Protein AF-A0A1F8F3L7-F1 (afdb_monomer_lite)

Foldseek 3Di:
DPPPDDDDDPDQDDQPDDDDDPVRLVVLVVLLVVLLVLFFQLLQLLDPVSLVVVLVQDDLVVLVSSLVSNVSLLVCCVCPPVSLSSLLVVLSVCLVPPNLVNQQSVSVSCSNPNLDDLVSLLVNLLRPSQQQDQVNNSVLVSLLSLLLVLDPVSLVSLVVSLVSLVDPSGNNVVCSLVSVLSSLQSCCSNPNLVVSVVVLVVVCVVDVSSVVSCVVVVVNVCSVVVNSDHPPPDRSDRDDDDSVVSVVVSVVSVVVSVVCVVPPDDDDPDQDDPVRRDSVPPVPPPDDDDDDDDDDDDDRDDDDDDDDDDDDDDPDDPQQVLAVVQLLVLQFQPFQPQDDDLDQPAPAKDFADPQQLQLLLLLQVDDPDPDLSSLLCVLVRIHHPVSGDDPPDDRDADPDLLSLVLSLLSLLLSLLLCLQLVVNLVVSLVSLVVSLVRLLVNLVVDPDPQSSVSSVVSNVVSVVSNCCSVPPRNPDDRDDADPLQAKFWAAQVVVLAIDIDHRNSNVLSSSLSSVSSVSSSRQSVVWDWDWPPPPDPPTHIGTSTGDRSVVSVVSSVVSVVLRVLLVVCLVQPLVLLVLLVVCVVVVDLAQAAEEEAQLSLLSLLLVCQLCRNPNRHHYHYDYDDCLQQPPPDVVSLVLLQLQCVVRVHALSHQYEYAQLQCPRQLSNNVSRCVVVVHDDDPVSSQVSYGYSDDHDVVSVVCCVPVPCDSSVVSVVALTHQADFSYWDADPVRHIDGDGRGDRNSSNSRNSSSSSSSNSSNHDGDQPLQRDPPSDDDPVNVVVCVVSVNDAPDPPPCDPVNVVVVLVVVCVVCVVPPPQDDPVRLLVVLLVVLVVLCVRPVPVPDPVVSVVLSVLLSVLLCCLQPFVLLLLLLLLVVLLVPDDQPAAEEQEALFRQLNLLSNQVCVVVVVRPRDDNLSRFYALDDLLALPPPDLVLVQLQCVVSVVDPPQEAHEYEEADEECSSVVSVCVSCVSHHYAYEYCYYPDPDPRYDHLLVVVPPPDDDDDQPVVVDDVDVLSQQNSLLRGDQFARQNYWDQDPVRHIDTRTHRGDDSSLSSSSVSSSSSSSSNSNVDDNDPSVVSSVSNSVVSVVQVPDPDDDSGSDND

Structure (mmCIF, N/CA/C/O backbone):
data_AF-A0A1F8F3L7-F1
#
_entry.id   AF-A0A1F8F3L7-F1
#
loop_
_atom_site.group_PDB
_atom_site.id
_atom_site.type_symbol
_atom_site.label_atom_id
_atom_site.label_alt_id
_atom_site.label_comp_id
_atom_site.label_asym_id
_atom_site.label_entity_id
_atom_site.label_seq_id
_atom_site.pdbx_PDB_ins_code
_atom_site.Cartn_x
_atom_site.Cartn_y
_atom_site.Cartn_z
_atom_site.occupancy
_atom_site.B_iso_or_equiv
_atom_site.auth_seq_id
_atom_site.auth_comp_id
_atom_site.auth_asym_id
_atom_site.auth_atom_id
_atom_site.pdbx_PDB_model_num
ATOM 1 N N . MET A 1 1 ? 50.624 -13.045 24.359 1.00 34.41 1 MET A N 1
ATOM 2 C CA . MET A 1 1 ? 50.117 -11.692 24.053 1.00 34.41 1 MET A CA 1
ATOM 3 C C . MET A 1 1 ? 49.558 -11.075 25.332 1.00 34.41 1 MET A C 1
ATOM 5 O O . MET A 1 1 ? 48.355 -11.036 25.512 1.00 34.41 1 MET A O 1
ATOM 9 N N . GLU A 1 2 ? 50.426 -10.653 26.254 1.00 28.23 2 GLU A N 1
ATOM 10 C CA . GLU A 1 2 ? 50.027 -10.079 27.560 1.00 28.23 2 GLU A CA 1
ATOM 11 C C . GLU A 1 2 ? 50.417 -8.591 27.693 1.00 28.23 2 GLU A C 1
ATOM 13 O O . GLU A 1 2 ? 50.409 -8.032 28.780 1.00 28.23 2 GLU A O 1
ATOM 18 N N . GLY A 1 3 ? 50.744 -7.928 26.577 1.00 29.70 3 GLY A N 1
ATOM 19 C CA . GLY A 1 3 ? 51.295 -6.565 26.558 1.00 29.70 3 GLY A CA 1
ATOM 20 C C . GLY A 1 3 ? 50.422 -5.482 25.915 1.00 29.70 3 GLY A C 1
ATOM 21 O O . GLY A 1 3 ? 50.965 -4.455 25.538 1.00 29.70 3 GLY A O 1
ATOM 22 N N . LEU A 1 4 ? 49.111 -5.684 25.739 1.00 31.69 4 LEU A N 1
ATOM 23 C CA . LEU A 1 4 ? 48.225 -4.703 25.078 1.00 31.69 4 LEU A CA 1
ATOM 24 C C . LEU A 1 4 ? 46.933 -4.444 25.869 1.00 31.69 4 LEU A C 1
ATOM 26 O O . LEU A 1 4 ? 45.829 -4.508 25.340 1.00 31.69 4 LEU A O 1
ATOM 30 N N . ARG A 1 5 ? 47.060 -4.171 27.171 1.00 31.72 5 ARG A N 1
ATOM 31 C CA . ARG A 1 5 ? 45.973 -3.604 27.990 1.00 31.72 5 ARG A CA 1
ATOM 32 C C . ARG A 1 5 ? 46.508 -2.499 28.898 1.00 31.72 5 ARG A C 1
ATOM 34 O O . ARG A 1 5 ? 46.386 -2.575 30.117 1.00 31.72 5 ARG A O 1
ATOM 41 N N . GLU A 1 6 ? 47.106 -1.471 28.308 1.00 30.73 6 GLU A N 1
ATOM 42 C CA . GLU A 1 6 ? 47.213 -0.173 28.977 1.00 30.73 6 GLU A CA 1
ATOM 43 C C . GLU A 1 6 ? 46.071 0.723 28.490 1.00 30.73 6 GLU A C 1
ATOM 45 O O . GLU A 1 6 ? 45.800 0.799 27.293 1.00 30.73 6 GLU A O 1
ATOM 50 N N . LYS A 1 7 ? 45.369 1.372 29.429 1.00 31.88 7 LYS A N 1
ATOM 51 C CA . LYS A 1 7 ? 44.380 2.411 29.110 1.00 31.88 7 LYS A CA 1
ATOM 52 C C . LYS A 1 7 ? 45.066 3.515 28.294 1.00 31.88 7 LYS A C 1
ATOM 54 O O . LYS A 1 7 ? 46.165 3.915 28.692 1.00 31.88 7 LYS A O 1
ATOM 59 N N . PRO A 1 8 ? 44.440 4.051 27.231 1.00 33.19 8 PRO A N 1
ATOM 60 C CA . PRO A 1 8 ? 45.040 5.139 26.483 1.00 33.19 8 PRO A CA 1
ATOM 61 C C . PRO A 1 8 ? 45.179 6.349 27.409 1.00 33.19 8 PRO A C 1
ATOM 63 O O . PRO A 1 8 ? 44.204 6.865 27.953 1.00 33.19 8 PRO A O 1
ATOM 66 N N . LYS A 1 9 ? 46.420 6.787 27.636 1.00 33.25 9 LYS A N 1
ATOM 67 C CA . LYS A 1 9 ? 46.673 8.153 28.086 1.00 33.25 9 LYS A CA 1
ATOM 68 C C . LYS A 1 9 ? 46.391 9.057 26.894 1.00 33.25 9 LYS A C 1
ATOM 70 O O . LYS A 1 9 ? 47.002 8.864 25.843 1.00 33.25 9 LYS A O 1
ATOM 75 N N . ILE A 1 10 ? 45.517 10.046 27.080 1.00 34.66 10 ILE A N 1
ATOM 76 C CA . ILE A 1 10 ? 45.379 11.179 26.160 1.00 34.66 10 ILE A CA 1
ATOM 77 C C . ILE A 1 10 ? 46.771 11.796 26.039 1.00 34.66 10 ILE A C 1
ATOM 79 O O . ILE A 1 10 ? 47.274 12.416 26.978 1.00 34.66 10 ILE A O 1
ATOM 83 N N . THR A 1 11 ? 47.427 11.522 24.920 1.00 37.41 11 THR A N 1
ATOM 84 C CA . THR A 1 11 ? 48.725 12.098 24.600 1.00 37.41 11 THR A CA 1
ATOM 85 C C . THR A 1 11 ? 48.412 13.292 23.709 1.00 37.41 11 THR A C 1
ATOM 87 O O . THR A 1 11 ? 47.816 13.082 22.653 1.00 37.41 11 THR A O 1
ATOM 90 N N . PRO A 1 12 ? 48.713 14.532 24.135 1.00 38.94 12 PRO A N 1
ATOM 91 C CA . PRO A 1 12 ? 48.551 15.698 23.280 1.00 38.94 12 PRO A CA 1
ATOM 92 C C . PRO A 1 12 ? 49.281 15.447 21.963 1.00 38.94 12 PRO A C 1
ATOM 94 O O . PRO A 1 12 ? 50.440 15.029 21.967 1.00 38.94 12 PRO A O 1
ATOM 97 N N . ILE A 1 13 ? 48.595 15.662 20.847 1.00 46.97 13 ILE A N 1
ATOM 98 C CA . ILE A 1 13 ? 49.223 15.603 19.534 1.00 46.97 13 ILE A CA 1
ATOM 99 C C . ILE A 1 13 ? 50.117 16.844 19.411 1.00 46.97 13 ILE A C 1
ATOM 101 O O . ILE A 1 13 ? 49.612 17.960 19.307 1.00 46.97 13 ILE A O 1
ATOM 105 N N . GLU A 1 14 ? 51.439 16.668 19.453 1.00 45.62 14 GLU A N 1
ATOM 106 C CA . GLU A 1 14 ? 52.388 17.759 19.198 1.00 45.62 14 GLU A CA 1
ATOM 107 C C . GLU A 1 14 ? 52.476 18.047 17.690 1.00 45.62 14 GLU A C 1
ATOM 109 O O . GLU A 1 14 ? 52.589 17.127 16.872 1.00 45.62 14 GLU A O 1
ATOM 114 N N . SER A 1 15 ? 52.422 19.329 17.306 1.00 42.69 15 SER A N 1
ATOM 115 C CA . SER A 1 15 ? 52.556 19.731 15.904 1.00 42.69 15 SER A CA 1
ATOM 116 C C . SER A 1 15 ? 53.980 19.444 15.411 1.00 42.69 15 SER A C 1
ATOM 118 O O . SER A 1 15 ? 54.974 19.767 16.056 1.00 42.69 15 SER A O 1
ATOM 120 N N . SER A 1 16 ? 54.092 18.792 14.255 1.00 42.44 16 SER A N 1
ATOM 121 C CA . SER A 1 16 ? 55.379 18.442 13.632 1.00 42.44 16 SER A CA 1
ATOM 122 C C . SER A 1 16 ? 55.725 19.334 12.431 1.00 42.44 16 SER A C 1
ATOM 124 O O . SER A 1 16 ? 56.644 19.022 11.674 1.00 42.44 16 SER A O 1
ATOM 126 N N . GLY A 1 17 ? 55.005 20.446 12.248 1.00 49.25 17 GLY A N 1
ATOM 127 C CA . GLY A 1 17 ? 55.072 21.306 11.067 1.00 49.25 17 GLY A CA 1
ATOM 128 C C . GLY A 1 17 ? 55.367 22.772 11.385 1.00 49.25 17 GLY A C 1
ATOM 129 O O . GLY A 1 17 ? 55.131 23.249 12.489 1.00 49.25 17 GLY A O 1
ATOM 130 N N . GLN A 1 18 ? 55.918 23.461 10.386 1.00 52.72 18 GLN A N 1
ATOM 131 C CA . GLN A 1 18 ? 56.329 24.868 10.366 1.00 52.72 18 GLN A CA 1
ATOM 132 C C . GLN A 1 18 ? 55.312 25.793 11.066 1.00 52.72 18 GLN A C 1
ATOM 134 O O . GLN A 1 18 ? 54.141 25.831 10.697 1.00 52.72 18 GLN A O 1
ATOM 139 N N . GLU A 1 19 ? 55.758 26.541 12.079 1.00 57.22 19 GLU A N 1
ATOM 140 C CA . GLU A 1 19 ? 54.883 27.382 12.902 1.00 57.22 19 GLU A CA 1
ATOM 141 C C . GLU A 1 19 ? 54.316 28.544 12.063 1.00 57.22 19 GLU A C 1
ATOM 143 O O . GLU A 1 19 ? 55.017 29.500 11.723 1.00 57.22 19 GLU A O 1
ATOM 148 N N . LEU A 1 20 ? 53.046 28.430 11.659 1.00 69.56 20 LEU A N 1
ATOM 149 C CA . LEU A 1 20 ? 52.343 29.475 10.911 1.00 69.56 20 LEU A CA 1
ATOM 150 C C . LEU A 1 20 ? 52.220 30.742 11.759 1.00 69.56 20 LEU A C 1
ATOM 152 O O . LEU A 1 20 ? 51.760 30.672 12.903 1.00 69.56 20 LEU A O 1
ATOM 156 N N . SER A 1 21 ? 52.559 31.902 11.185 1.00 75.06 21 SER A N 1
ATOM 157 C CA . SER A 1 21 ? 52.411 33.177 11.889 1.00 75.06 21 SER A CA 1
ATOM 158 C C . SER A 1 21 ? 50.934 33.455 12.227 1.00 75.06 21 SER A C 1
ATOM 160 O O . SER A 1 21 ? 50.043 33.036 11.479 1.00 75.06 21 SER A O 1
ATOM 162 N N . PRO A 1 22 ? 50.639 34.185 13.321 1.00 73.44 22 PRO A N 1
ATOM 163 C CA . PRO A 1 22 ? 49.267 34.563 13.673 1.00 73.44 22 PRO A CA 1
ATOM 164 C C . PRO A 1 22 ? 48.533 35.283 12.535 1.00 73.44 22 PRO A C 1
ATOM 166 O O . PRO A 1 22 ? 47.369 34.999 12.276 1.00 73.44 22 PRO A O 1
ATOM 169 N N . GLU A 1 23 ? 49.246 36.141 11.805 1.00 73.88 23 GLU A N 1
ATOM 170 C CA . GLU A 1 23 ? 48.736 36.894 10.653 1.00 73.88 23 GLU A CA 1
ATOM 171 C C . GLU A 1 23 ? 48.331 35.966 9.495 1.00 73.88 23 GLU A C 1
ATOM 173 O O . GLU A 1 23 ? 47.286 36.161 8.877 1.00 73.88 23 GLU A O 1
ATOM 178 N N . MET A 1 24 ? 49.118 34.915 9.221 1.00 72.94 24 MET A N 1
ATOM 179 C CA . MET A 1 24 ? 48.773 33.905 8.213 1.00 72.94 24 MET A CA 1
ATOM 180 C C . MET A 1 24 ? 47.577 33.057 8.647 1.00 72.94 24 MET A C 1
ATOM 182 O O . MET A 1 24 ? 46.699 32.785 7.832 1.00 72.94 24 MET A O 1
ATOM 186 N N . ARG A 1 25 ? 47.508 32.668 9.927 1.00 75.81 25 ARG A N 1
ATOM 187 C CA . ARG A 1 25 ? 46.359 31.927 10.473 1.00 75.81 25 ARG A CA 1
ATOM 188 C C . ARG A 1 25 ? 45.071 32.747 10.384 1.00 75.81 25 ARG A C 1
ATOM 190 O O . ARG A 1 25 ? 44.050 32.212 9.966 1.00 75.81 25 ARG A O 1
ATOM 197 N N . GLU A 1 26 ? 45.125 34.034 10.723 1.00 77.75 26 GLU A N 1
ATOM 198 C CA . GLU A 1 26 ? 43.984 34.952 10.627 1.00 77.75 26 GLU A CA 1
ATOM 199 C C . GLU A 1 26 ? 43.558 35.178 9.171 1.00 77.75 26 GLU A C 1
ATOM 201 O O . GLU A 1 26 ? 42.367 35.126 8.860 1.00 77.75 26 GLU A O 1
ATOM 206 N N . HIS A 1 27 ? 44.522 35.339 8.260 1.00 77.38 27 HIS A N 1
ATOM 207 C CA . HIS A 1 27 ? 44.250 35.431 6.827 1.00 77.38 27 HIS A CA 1
ATOM 208 C C . HIS A 1 27 ? 43.550 34.170 6.296 1.00 77.38 27 HIS A C 1
ATOM 210 O O . HIS A 1 27 ? 42.562 34.262 5.568 1.00 77.38 27 HIS A O 1
ATOM 216 N N . PHE A 1 28 ? 44.013 32.987 6.700 1.00 80.31 28 PHE A N 1
ATOM 217 C CA . PHE A 1 28 ? 43.437 31.715 6.277 1.00 80.31 28 PHE A CA 1
ATOM 218 C C . PHE A 1 28 ? 42.052 31.448 6.874 1.00 80.31 28 PHE A C 1
ATOM 220 O O . PHE A 1 28 ? 41.144 31.050 6.142 1.00 80.31 28 PHE A O 1
ATOM 227 N N . ASP A 1 29 ? 41.847 31.754 8.158 1.00 77.06 29 ASP A N 1
ATOM 228 C CA . ASP A 1 29 ? 40.518 31.743 8.781 1.00 77.06 29 ASP A CA 1
ATOM 229 C C . ASP A 1 29 ? 39.565 32.721 8.068 1.00 77.06 29 ASP A C 1
ATOM 231 O O . ASP A 1 29 ? 38.392 32.401 7.867 1.00 77.06 29 ASP A O 1
ATOM 235 N N . SER A 1 30 ? 40.054 33.894 7.646 1.00 78.81 30 SER A N 1
ATOM 236 C CA . SER A 1 30 ? 39.255 34.863 6.885 1.00 78.81 30 SER A CA 1
ATOM 237 C C . SER A 1 30 ? 38.820 34.306 5.532 1.00 78.81 30 SER A C 1
ATOM 239 O O . SER A 1 30 ? 37.648 34.430 5.190 1.00 78.81 30 SER A O 1
ATOM 241 N N . LEU A 1 31 ? 39.720 33.657 4.783 1.00 75.38 31 LEU A N 1
ATOM 242 C CA . LEU A 1 31 ? 39.376 33.036 3.499 1.00 75.38 31 LEU A CA 1
ATOM 243 C C . LEU A 1 31 ? 38.322 31.933 3.673 1.00 75.38 31 LEU A C 1
ATOM 245 O O . LEU A 1 31 ? 37.387 31.843 2.876 1.00 75.38 31 LEU A O 1
ATOM 249 N N . ILE A 1 32 ? 38.433 31.109 4.724 1.00 74.38 32 ILE A N 1
ATOM 250 C CA . ILE A 1 32 ? 37.439 30.064 5.020 1.00 74.38 32 ILE A CA 1
ATOM 251 C C . ILE A 1 32 ? 36.086 30.691 5.348 1.00 74.38 32 ILE A C 1
ATOM 253 O O . ILE A 1 32 ? 35.077 30.245 4.805 1.00 74.38 32 ILE A O 1
ATOM 257 N N . LYS A 1 33 ? 36.043 31.736 6.182 1.00 74.06 33 LYS A N 1
ATOM 258 C CA . LYS A 1 33 ? 34.801 32.462 6.502 1.00 74.06 33 LYS A CA 1
ATOM 259 C C . LYS A 1 33 ? 34.174 33.096 5.262 1.00 74.06 33 LYS A C 1
ATOM 261 O O . LYS A 1 33 ? 32.968 32.965 5.062 1.00 74.06 33 LYS A O 1
ATOM 266 N N . GLU A 1 34 ? 34.987 33.718 4.414 1.00 70.56 34 GLU A N 1
ATOM 267 C CA . GLU A 1 34 ? 34.546 34.348 3.168 1.00 70.56 34 GLU A CA 1
ATOM 268 C C . GLU A 1 34 ? 33.922 33.308 2.227 1.00 70.56 34 GLU A C 1
ATOM 270 O O . GLU A 1 34 ? 32.770 33.456 1.823 1.00 70.56 34 GLU A O 1
ATOM 275 N N . ALA A 1 35 ? 34.595 32.178 1.985 1.00 67.38 35 ALA A N 1
ATOM 276 C CA . ALA A 1 35 ? 34.030 31.091 1.183 1.00 67.38 35 ALA A CA 1
ATOM 277 C C . ALA A 1 35 ? 32.769 30.469 1.812 1.00 67.38 35 ALA A C 1
ATOM 279 O O . ALA A 1 35 ? 31.810 30.134 1.111 1.00 67.38 35 ALA A O 1
ATOM 280 N N . SER A 1 36 ? 32.748 30.341 3.140 1.00 62.50 36 SER A N 1
ATOM 281 C CA . SER A 1 36 ? 31.628 29.773 3.899 1.00 62.50 36 SER A CA 1
ATOM 282 C C . SER A 1 36 ? 30.372 30.638 3.843 1.00 62.50 36 SER A C 1
ATOM 284 O O . SER A 1 36 ? 29.266 30.089 3.837 1.00 62.50 36 SER A O 1
ATOM 286 N N . SER A 1 37 ? 30.537 31.963 3.748 1.00 62.22 37 SER A N 1
ATOM 287 C CA . SER A 1 37 ? 29.444 32.934 3.599 1.00 62.22 37 SER A CA 1
ATOM 288 C C . SER A 1 37 ? 28.669 32.752 2.289 1.00 62.22 37 SER A C 1
ATOM 290 O O . SER A 1 37 ? 27.490 33.097 2.195 1.00 62.22 37 SER A O 1
ATOM 292 N N . HIS A 1 38 ? 29.303 32.132 1.292 1.00 57.25 38 HIS A N 1
ATOM 293 C CA . HIS A 1 38 ? 28.732 31.926 -0.031 1.00 57.25 38 HIS A CA 1
ATOM 294 C C . HIS A 1 38 ? 28.050 30.558 -0.218 1.00 57.25 38 HIS A C 1
ATOM 296 O O . HIS A 1 38 ? 27.362 30.387 -1.217 1.00 57.25 38 HIS A O 1
ATOM 302 N N . TYR A 1 39 ? 28.127 29.644 0.761 1.00 53.75 39 TYR A N 1
ATOM 303 C CA . TYR A 1 39 ? 27.427 28.345 0.802 1.00 53.75 39 TYR A CA 1
ATOM 304 C C . TYR A 1 39 ? 27.745 27.329 -0.313 1.00 53.75 39 TYR A C 1
ATOM 306 O O . TYR A 1 39 ? 26.889 27.052 -1.151 1.00 53.75 39 TYR A O 1
ATOM 314 N N . TRP A 1 40 ? 28.916 26.673 -0.261 1.00 54.47 40 TRP A N 1
ATOM 315 C CA . TRP A 1 40 ? 29.301 25.649 -1.253 1.00 54.47 40 TRP A CA 1
ATOM 316 C C . TRP A 1 40 ? 30.052 24.448 -0.667 1.00 54.47 40 TRP A C 1
ATOM 318 O O . TRP A 1 40 ? 30.751 24.576 0.338 1.00 54.47 40 TRP A O 1
ATOM 328 N N . THR A 1 41 ? 29.937 23.296 -1.338 1.00 54.94 41 THR A N 1
ATOM 329 C CA . THR A 1 41 ? 30.863 22.160 -1.210 1.00 54.94 41 THR A CA 1
ATOM 330 C C . THR A 1 41 ? 32.055 22.390 -2.144 1.00 54.94 41 THR A C 1
ATOM 332 O O . THR A 1 41 ? 31.889 22.799 -3.297 1.00 54.94 41 THR A O 1
ATOM 335 N N . PHE A 1 42 ? 33.274 22.211 -1.633 1.00 62.44 42 PHE A N 1
ATOM 336 C CA . PHE A 1 42 ? 34.508 22.538 -2.356 1.00 62.44 42 PHE A CA 1
ATOM 337 C C . PHE A 1 42 ? 34.908 21.446 -3.364 1.00 62.44 42 PHE A C 1
ATOM 339 O O . PHE A 1 42 ? 35.681 21.709 -4.289 1.00 62.44 42 PHE A O 1
ATOM 346 N N . ASP A 1 43 ? 34.326 20.253 -3.229 1.00 60.12 43 ASP A N 1
ATOM 347 C CA . ASP A 1 43 ? 34.500 19.076 -4.086 1.00 60.12 43 ASP A CA 1
ATOM 348 C C . ASP A 1 43 ? 34.328 19.355 -5.591 1.00 60.12 43 ASP A C 1
ATOM 350 O O . ASP A 1 43 ? 35.026 18.779 -6.431 1.00 60.12 43 ASP A O 1
ATOM 354 N N . LYS A 1 44 ? 33.414 20.262 -5.950 1.00 64.69 44 LYS A N 1
ATOM 355 C CA . LYS A 1 44 ? 33.125 20.635 -7.343 1.00 64.69 44 LYS A CA 1
ATOM 356 C C . LYS A 1 44 ? 34.087 21.660 -7.915 1.00 64.69 44 LYS A C 1
ATOM 358 O O . LYS A 1 44 ? 34.280 21.684 -9.126 1.00 64.69 44 LYS A O 1
ATOM 363 N N . LEU A 1 45 ? 34.697 22.486 -7.066 1.00 72.88 45 LEU A N 1
ATOM 364 C CA . LEU A 1 45 ? 35.682 23.464 -7.510 1.00 72.88 45 LEU A CA 1
ATOM 365 C C . LEU A 1 45 ? 36.918 22.713 -8.026 1.00 72.88 45 LEU A C 1
ATOM 367 O O . LEU A 1 45 ? 37.408 22.988 -9.111 1.00 72.88 45 LEU A O 1
ATOM 371 N N . GLY A 1 46 ? 37.377 21.664 -7.352 1.00 69.38 46 GLY A N 1
ATOM 372 C CA . GLY A 1 46 ? 38.555 20.906 -7.792 1.00 69.38 46 GLY A CA 1
ATOM 373 C C . GLY A 1 46 ? 38.482 20.235 -9.178 1.00 69.38 46 GLY A C 1
ATOM 374 O O . GLY A 1 46 ? 39.490 19.688 -9.616 1.00 69.38 46 GLY A O 1
ATOM 375 N N . ASN A 1 47 ? 37.333 20.241 -9.868 1.00 76.56 47 ASN A N 1
ATOM 376 C CA . ASN A 1 47 ? 37.143 19.611 -11.175 1.00 76.56 47 ASN A CA 1
ATOM 377 C C . ASN A 1 47 ? 36.526 20.594 -12.178 1.00 76.56 47 ASN A C 1
ATOM 379 O O . ASN A 1 47 ? 35.345 20.933 -12.075 1.00 76.56 47 ASN A O 1
ATOM 383 N N . TRP A 1 48 ? 37.298 21.012 -13.182 1.00 81.25 48 TRP A N 1
ATOM 384 C CA . TRP A 1 48 ? 36.869 22.050 -14.117 1.00 81.25 48 TRP A CA 1
ATOM 385 C C . TRP A 1 48 ? 35.650 21.651 -14.933 1.00 81.25 48 TRP A C 1
ATOM 387 O O . TRP A 1 48 ? 34.744 22.455 -15.110 1.00 81.25 48 TRP A O 1
ATOM 397 N N . SER A 1 49 ? 35.591 20.402 -15.393 1.00 75.88 49 SER A N 1
ATOM 398 C CA . SER A 1 49 ? 34.471 19.939 -16.223 1.00 75.88 49 SER A CA 1
ATOM 399 C C . SER A 1 49 ? 33.151 19.967 -15.448 1.00 75.88 49 SER A C 1
ATOM 401 O O . SER A 1 49 ? 32.127 20.388 -15.979 1.00 75.88 49 SER A O 1
ATOM 403 N N . LYS A 1 50 ? 33.175 19.562 -14.171 1.00 72.38 50 LYS A N 1
ATOM 404 C CA . LYS A 1 50 ? 32.005 19.634 -13.286 1.00 72.38 50 LYS A CA 1
ATOM 405 C C . LYS A 1 50 ? 31.653 21.075 -12.927 1.00 72.38 50 LYS A C 1
ATOM 407 O O . LYS A 1 50 ? 30.481 21.433 -12.976 1.00 72.38 50 LYS A O 1
ATOM 412 N N . PHE A 1 51 ? 32.655 21.887 -12.589 1.00 81.62 51 PHE A N 1
ATOM 413 C CA . PHE A 1 51 ? 32.463 23.301 -12.281 1.00 81.62 51 PHE A CA 1
ATOM 414 C C . PHE A 1 51 ? 31.845 24.056 -13.462 1.00 81.62 51 PHE A C 1
ATOM 416 O O . PHE A 1 51 ? 30.870 24.777 -13.285 1.00 81.62 51 PHE A O 1
ATOM 423 N N . TYR A 1 52 ? 32.392 23.876 -14.665 1.00 81.44 52 TYR A N 1
ATOM 424 C CA . TYR A 1 52 ? 31.973 24.599 -15.860 1.00 81.44 52 TYR A CA 1
ATOM 425 C C . TYR A 1 52 ? 30.590 24.150 -16.345 1.00 81.44 52 TYR A C 1
ATOM 427 O O . TYR A 1 52 ? 29.777 24.979 -16.737 1.00 81.44 52 TYR A O 1
ATOM 435 N N . HIS A 1 53 ? 30.266 22.861 -16.218 1.00 75.38 53 HIS A N 1
ATOM 436 C CA . HIS A 1 53 ? 28.907 22.378 -16.461 1.00 75.38 53 HIS A CA 1
ATOM 437 C C . HIS A 1 53 ? 27.885 23.062 -15.536 1.00 75.38 53 HIS A C 1
ATOM 439 O O . HIS A 1 53 ? 26.879 23.594 -16.003 1.00 75.38 53 HIS A O 1
ATOM 445 N N . ASP A 1 54 ? 28.178 23.138 -14.231 1.00 71.75 54 ASP A N 1
ATOM 446 C CA . ASP A 1 54 ? 27.330 23.871 -13.287 1.00 71.75 54 ASP A CA 1
ATOM 447 C C . ASP A 1 54 ? 27.313 25.379 -13.612 1.00 71.75 54 ASP A C 1
ATOM 449 O O . ASP A 1 54 ? 26.270 26.024 -13.512 1.00 71.75 54 ASP A O 1
ATOM 453 N N . TRP A 1 55 ? 28.430 25.959 -14.050 1.00 80.88 55 TRP A N 1
ATOM 454 C CA . TRP A 1 55 ? 28.487 27.351 -14.488 1.00 80.88 55 TRP A CA 1
ATOM 455 C C . TRP A 1 55 ? 27.535 27.624 -15.658 1.00 80.88 55 TRP A C 1
ATOM 457 O O . TRP A 1 55 ? 26.763 28.581 -15.587 1.00 80.88 55 TRP A O 1
ATOM 467 N N . GLU A 1 56 ? 27.555 26.814 -16.718 1.00 77.81 56 GLU A N 1
ATOM 468 C CA . GLU A 1 56 ? 26.742 26.996 -17.931 1.00 77.81 56 GLU A CA 1
ATOM 469 C C . GLU A 1 56 ? 25.231 26.920 -17.669 1.00 77.81 56 GLU A C 1
ATOM 471 O O . GLU A 1 56 ? 24.450 27.648 -18.289 1.00 77.81 56 GLU A O 1
ATOM 476 N N . GLU A 1 57 ? 24.807 26.069 -16.735 1.00 67.44 57 GLU A N 1
ATOM 477 C CA . GLU A 1 57 ? 23.390 25.796 -16.478 1.00 67.44 57 GLU A CA 1
ATOM 478 C C . GLU A 1 57 ? 22.702 26.802 -15.542 1.00 67.44 57 GLU A C 1
ATOM 480 O O . GLU A 1 57 ? 21.475 26.785 -15.398 1.00 67.44 57 GLU A O 1
ATOM 485 N N . ASN A 1 58 ? 23.455 27.698 -14.901 1.00 67.50 58 ASN A N 1
ATOM 486 C CA . ASN A 1 58 ? 22.938 28.528 -13.815 1.00 67.50 58 ASN A CA 1
ATOM 487 C C . ASN A 1 58 ? 22.638 29.989 -14.201 1.00 67.50 58 ASN A C 1
ATOM 489 O O . ASN A 1 58 ? 23.108 30.528 -15.203 1.00 67.50 58 ASN A O 1
ATOM 493 N N . ASN A 1 59 ? 21.786 30.637 -13.397 1.00 72.06 59 ASN A N 1
ATOM 494 C CA . ASN A 1 59 ? 21.336 32.011 -13.637 1.00 72.06 59 ASN A CA 1
ATOM 495 C C . ASN A 1 59 ? 22.403 33.058 -13.260 1.00 72.06 59 ASN A C 1
ATOM 497 O O . ASN A 1 59 ? 23.405 32.748 -12.621 1.00 72.06 59 ASN A O 1
ATOM 501 N N . LEU A 1 60 ? 22.156 34.322 -13.618 1.00 73.00 60 LEU A N 1
ATOM 502 C CA . LEU A 1 60 ? 23.108 35.417 -13.414 1.00 73.00 60 LEU A CA 1
ATOM 503 C C . LEU A 1 60 ? 23.550 35.596 -11.950 1.00 73.00 60 LEU A C 1
ATOM 505 O O . LEU A 1 60 ? 24.736 35.776 -11.688 1.00 73.00 60 LEU A O 1
ATOM 509 N N . ALA A 1 61 ? 22.613 35.548 -10.998 1.00 67.44 61 ALA A N 1
ATOM 510 C CA . ALA A 1 61 ? 22.933 35.717 -9.579 1.00 67.44 61 ALA A CA 1
ATOM 511 C C . ALA A 1 61 ? 23.852 34.592 -9.081 1.00 67.44 61 ALA A C 1
ATOM 513 O O . ALA A 1 61 ? 24.820 34.845 -8.372 1.00 67.44 61 ALA A O 1
ATOM 514 N N . PHE A 1 62 ? 23.585 33.364 -9.521 1.00 71.75 62 PHE A N 1
ATOM 515 C CA . PHE A 1 62 ? 24.385 32.198 -9.179 1.00 71.75 62 PHE A CA 1
ATOM 516 C C . PHE A 1 62 ? 25.770 32.249 -9.827 1.00 71.75 62 PHE A C 1
ATOM 518 O O . PHE A 1 62 ? 26.752 32.041 -9.127 1.00 71.75 62 PHE A O 1
ATOM 525 N N . LYS A 1 63 ? 25.874 32.600 -11.119 1.00 80.62 63 LYS A N 1
ATOM 526 C CA . LYS A 1 63 ? 27.163 32.762 -11.814 1.00 80.62 63 LYS A CA 1
ATOM 527 C C . LYS A 1 63 ? 28.055 33.802 -11.121 1.00 80.62 63 LYS A C 1
ATOM 529 O O . LYS A 1 63 ? 29.230 33.535 -10.906 1.00 80.62 63 LYS A O 1
ATOM 534 N N . LYS A 1 64 ? 27.502 34.934 -10.664 1.00 79.44 64 LYS A N 1
ATOM 535 C CA . LYS A 1 64 ? 28.260 35.919 -9.863 1.00 79.44 64 LYS A CA 1
ATOM 536 C C . LYS A 1 64 ? 28.857 35.299 -8.603 1.00 79.44 64 LYS A C 1
ATOM 538 O O . LYS A 1 64 ? 30.052 35.424 -8.365 1.00 79.44 64 LYS A O 1
ATOM 543 N N . THR A 1 65 ? 28.044 34.597 -7.817 1.00 74.88 65 THR A N 1
ATOM 544 C CA . THR A 1 65 ? 28.515 33.952 -6.585 1.00 74.88 65 THR A CA 1
ATOM 545 C C . THR A 1 65 ? 29.510 32.818 -6.866 1.00 74.88 65 THR A C 1
ATOM 547 O O . THR A 1 65 ? 30.506 32.700 -6.158 1.00 74.88 65 THR A O 1
ATOM 550 N N . PHE A 1 66 ? 29.292 32.015 -7.913 1.00 79.75 66 PHE A N 1
ATOM 551 C CA . PHE A 1 66 ? 30.177 30.909 -8.306 1.00 79.75 66 PHE A CA 1
ATOM 552 C C . PHE A 1 66 ? 31.562 31.403 -8.737 1.00 79.75 66 PHE A C 1
ATOM 554 O O . PHE A 1 66 ? 32.570 30.787 -8.393 1.00 79.75 66 PHE A O 1
ATOM 561 N N . LEU A 1 67 ? 31.617 32.533 -9.449 1.00 85.19 67 LEU A N 1
ATOM 562 C CA . LEU A 1 67 ? 32.870 33.168 -9.850 1.00 85.19 67 LEU A CA 1
ATOM 563 C C . LEU A 1 67 ? 33.664 33.659 -8.635 1.00 85.19 67 LEU A C 1
ATOM 565 O O . LEU A 1 67 ? 34.857 33.382 -8.531 1.00 85.19 67 LEU A O 1
ATOM 569 N N . GLU A 1 68 ? 33.011 34.346 -7.697 1.00 83.06 68 GLU A N 1
ATOM 570 C CA . GLU A 1 68 ? 33.682 34.858 -6.495 1.00 83.06 68 GLU A CA 1
ATOM 571 C C . GLU A 1 68 ? 34.219 33.723 -5.613 1.00 83.06 68 GLU A C 1
ATOM 573 O O . GLU A 1 68 ? 35.362 33.760 -5.160 1.00 83.06 68 GLU A O 1
ATOM 578 N N . VAL A 1 69 ? 33.465 32.633 -5.467 1.00 79.38 69 VAL A N 1
ATOM 579 C CA . VAL A 1 69 ? 33.927 31.452 -4.720 1.00 79.38 69 VAL A CA 1
ATOM 580 C C . VAL A 1 69 ? 35.070 30.738 -5.434 1.00 79.38 69 VAL A C 1
ATOM 582 O O . VAL A 1 69 ? 36.014 30.289 -4.782 1.00 79.38 69 VAL A O 1
ATOM 585 N N . ARG A 1 70 ? 35.044 30.678 -6.772 1.00 84.38 70 ARG A N 1
ATOM 586 C CA . ARG A 1 70 ? 36.156 30.150 -7.571 1.00 84.38 70 ARG A CA 1
ATOM 587 C C . ARG A 1 70 ? 37.432 30.966 -7.354 1.00 84.38 70 ARG A C 1
ATOM 589 O O . ARG A 1 70 ? 38.490 30.370 -7.168 1.00 84.38 70 ARG A O 1
ATOM 596 N N . LYS A 1 71 ? 37.338 32.300 -7.299 1.00 86.06 71 LYS A N 1
ATOM 597 C CA . LYS A 1 71 ? 38.473 33.189 -6.987 1.00 86.06 71 LYS A CA 1
ATOM 598 C C . LYS A 1 71 ? 39.028 32.937 -5.586 1.00 86.06 71 LYS A C 1
ATOM 600 O O . LYS A 1 71 ? 40.243 32.863 -5.419 1.00 86.06 71 LYS A O 1
ATOM 605 N N . ILE A 1 72 ? 38.159 32.771 -4.586 1.00 81.44 72 ILE A N 1
ATOM 606 C CA . ILE A 1 72 ? 38.581 32.448 -3.214 1.00 81.44 72 ILE A CA 1
ATOM 607 C C . ILE A 1 72 ? 39.281 31.081 -3.172 1.00 81.44 72 ILE A C 1
ATOM 609 O O . ILE A 1 72 ? 40.334 30.956 -2.552 1.00 81.44 72 ILE A O 1
ATOM 613 N N . TRP A 1 73 ? 38.761 30.075 -3.881 1.00 83.50 73 TRP A N 1
ATOM 614 C CA . TRP A 1 73 ? 39.402 28.760 -3.989 1.00 83.50 73 TRP A CA 1
ATOM 615 C C . TRP A 1 73 ? 40.797 28.828 -4.620 1.00 83.50 73 TRP A C 1
ATOM 617 O O . TRP A 1 73 ? 41.723 28.217 -4.089 1.00 83.50 73 TRP A O 1
ATOM 627 N N . VAL A 1 74 ? 40.978 29.606 -5.695 1.00 85.69 74 VAL A N 1
ATOM 628 C CA . VAL A 1 74 ? 42.304 29.820 -6.304 1.00 85.69 74 VAL A CA 1
ATOM 629 C C . VAL A 1 74 ? 43.269 30.433 -5.282 1.00 85.69 74 VAL A C 1
ATOM 631 O O . VAL A 1 74 ? 44.353 29.888 -5.096 1.00 85.69 74 VAL A O 1
ATOM 634 N N . LYS A 1 75 ? 42.853 31.458 -4.521 1.00 82.81 75 LYS A N 1
ATOM 635 C CA . LYS A 1 75 ? 43.673 32.057 -3.443 1.00 82.81 75 LYS A CA 1
ATOM 636 C C . LYS A 1 75 ? 44.039 31.059 -2.337 1.00 82.81 75 LYS A C 1
ATOM 638 O O . LYS A 1 75 ? 45.163 31.059 -1.841 1.00 82.81 75 LYS A O 1
ATOM 643 N N . MET A 1 76 ? 43.107 30.186 -1.946 1.00 79.62 76 MET A N 1
ATOM 644 C CA . MET A 1 76 ? 43.382 29.118 -0.975 1.00 79.62 76 MET A CA 1
ATOM 645 C C . MET A 1 76 ? 44.428 28.126 -1.504 1.00 79.62 76 MET A C 1
ATOM 647 O O . MET A 1 76 ? 45.304 27.691 -0.757 1.00 79.62 76 MET A O 1
ATOM 651 N N . LYS A 1 77 ? 44.363 27.784 -2.798 1.00 79.31 77 LYS A N 1
ATOM 652 C CA . LYS A 1 77 ? 45.321 26.886 -3.459 1.00 79.31 77 LYS A CA 1
ATOM 653 C C . LYS A 1 77 ? 46.682 27.544 -3.704 1.00 79.31 77 LYS A C 1
ATOM 655 O O . LYS A 1 77 ? 47.682 26.845 -3.612 1.00 79.31 77 LYS A O 1
ATOM 660 N N . GLU A 1 78 ? 46.750 28.859 -3.911 1.00 78.75 78 GLU A N 1
ATOM 661 C CA . GLU A 1 78 ? 48.011 29.622 -3.963 1.00 78.75 78 GLU A CA 1
ATOM 662 C C . GLU A 1 78 ? 48.797 29.558 -2.639 1.00 78.75 78 GLU A C 1
ATOM 664 O O . GLU A 1 78 ? 50.028 29.539 -2.652 1.00 78.75 78 GLU A O 1
ATOM 669 N N . GLY A 1 79 ? 48.106 29.468 -1.493 1.00 67.00 79 GLY A N 1
ATOM 670 C CA . GLY A 1 79 ? 48.720 29.255 -0.172 1.00 67.00 79 GLY A CA 1
ATOM 671 C C . GLY A 1 79 ? 49.226 27.824 0.086 1.00 67.00 79 GLY A C 1
ATOM 672 O O . GLY A 1 79 ? 49.877 27.586 1.108 1.00 67.00 79 GLY A O 1
ATOM 673 N N . ASP A 1 80 ? 48.908 26.892 -0.824 1.00 70.94 80 ASP A N 1
ATOM 674 C CA . ASP A 1 80 ? 49.233 25.460 -0.896 1.00 70.94 80 ASP A CA 1
ATOM 675 C C . ASP A 1 80 ? 49.681 24.800 0.421 1.00 70.94 80 ASP A C 1
ATOM 677 O O . ASP A 1 80 ? 48.848 24.331 1.202 1.00 70.94 80 ASP A O 1
ATOM 681 N N . THR A 1 81 ? 50.995 24.766 0.677 1.00 71.94 81 THR A N 1
ATOM 682 C CA . THR A 1 81 ? 51.600 24.021 1.792 1.00 71.94 81 THR A CA 1
ATOM 683 C C . THR A 1 81 ? 51.250 24.633 3.151 1.00 71.94 81 THR A C 1
ATOM 685 O O . THR A 1 81 ? 50.917 23.905 4.085 1.00 71.94 81 THR A O 1
ATOM 688 N N . ASN A 1 82 ? 51.253 25.965 3.262 1.00 77.19 82 ASN A N 1
ATOM 689 C CA . ASN A 1 82 ? 50.931 26.658 4.512 1.00 77.19 82 ASN A CA 1
ATOM 690 C C . ASN A 1 82 ? 49.443 26.507 4.863 1.00 77.19 82 ASN A C 1
ATOM 692 O O . ASN A 1 82 ? 49.092 26.321 6.027 1.00 77.19 82 ASN A O 1
ATOM 696 N N . PHE A 1 83 ? 48.567 26.539 3.855 1.00 79.44 83 PHE A N 1
ATOM 697 C CA . PHE A 1 83 ? 47.124 26.349 4.036 1.00 79.44 83 PHE A CA 1
ATOM 698 C C . PHE A 1 83 ? 46.785 24.893 4.402 1.00 79.44 83 PHE A C 1
ATOM 700 O O . PHE A 1 83 ? 45.908 24.626 5.225 1.00 79.44 83 PHE A O 1
ATOM 707 N N . LYS A 1 84 ? 47.548 23.931 3.869 1.00 81.81 84 LYS A N 1
ATOM 708 C CA . LYS A 1 84 ? 47.422 22.509 4.203 1.00 81.81 84 LYS A CA 1
ATOM 709 C C . LYS A 1 84 ? 47.783 22.219 5.660 1.00 81.81 84 LYS A C 1
ATOM 711 O O . LYS A 1 84 ? 47.047 21.495 6.328 1.00 81.81 84 LYS A O 1
ATOM 716 N N . GLU A 1 85 ? 48.891 22.773 6.156 1.00 82.94 85 GLU A N 1
ATOM 717 C CA . GLU A 1 85 ? 49.288 22.618 7.564 1.00 82.94 85 GLU A CA 1
ATOM 718 C C . GLU A 1 85 ? 48.323 23.344 8.512 1.00 82.94 85 GLU A C 1
ATOM 720 O O . GLU A 1 85 ? 47.988 22.810 9.567 1.00 82.94 85 GLU A O 1
ATOM 725 N N . PHE A 1 86 ? 47.760 24.481 8.094 1.00 84.44 86 PHE A N 1
ATOM 726 C CA . PHE A 1 86 ? 46.706 25.169 8.840 1.00 84.44 86 PHE A CA 1
ATOM 727 C C . PHE A 1 86 ? 45.484 24.271 9.105 1.00 84.44 86 PHE A C 1
ATOM 729 O O . PHE A 1 86 ? 45.007 24.199 10.239 1.00 84.44 86 PHE A O 1
ATOM 736 N N . PHE A 1 87 ? 44.991 23.548 8.091 1.00 83.94 87 PHE A N 1
ATOM 737 C CA . PHE A 1 87 ? 43.879 22.608 8.284 1.00 83.94 87 PHE A CA 1
ATOM 738 C C . PHE A 1 87 ? 44.243 21.463 9.223 1.00 83.94 87 PHE A C 1
ATOM 740 O O . PHE A 1 87 ? 43.420 21.079 10.052 1.00 83.94 87 PHE A O 1
ATOM 747 N N . LYS A 1 88 ? 45.462 20.920 9.108 1.00 86.56 88 LYS A N 1
ATOM 748 C CA . LYS A 1 88 ? 45.916 19.852 10.004 1.00 86.56 88 LYS A CA 1
ATOM 749 C C . LYS A 1 88 ? 45.906 20.311 11.459 1.00 86.56 88 LYS A C 1
ATOM 751 O O . LYS A 1 88 ? 45.411 19.581 12.313 1.00 86.56 88 LYS A O 1
ATOM 756 N N . ASP A 1 89 ? 46.389 21.522 11.725 1.00 84.38 89 ASP A N 1
ATOM 757 C CA . ASP A 1 89 ? 46.381 22.112 13.064 1.00 84.38 89 ASP A CA 1
ATOM 758 C C . ASP A 1 89 ? 44.955 22.342 13.581 1.00 84.38 89 ASP A C 1
ATOM 760 O O . ASP A 1 89 ? 44.639 21.911 14.686 1.00 84.38 89 ASP A O 1
ATOM 764 N N . LYS A 1 90 ? 44.052 22.909 12.767 1.00 82.94 90 LYS A N 1
ATOM 765 C CA . LYS A 1 90 ? 42.639 23.098 13.152 1.00 82.94 90 LYS A CA 1
ATOM 766 C C . LYS A 1 90 ? 41.937 21.784 13.490 1.00 82.94 90 LYS A C 1
ATOM 768 O O . LYS A 1 90 ? 41.228 21.707 14.487 1.00 82.94 90 LYS A O 1
ATOM 773 N N . ILE A 1 91 ? 42.161 20.738 12.693 1.00 86.19 91 ILE A N 1
ATOM 774 C CA . ILE A 1 91 ? 41.579 19.412 12.946 1.00 86.19 91 ILE A CA 1
ATOM 775 C C . ILE A 1 91 ? 42.100 18.844 14.273 1.00 86.19 91 ILE A C 1
ATOM 777 O O . ILE A 1 91 ? 41.313 18.306 15.049 1.00 86.19 91 ILE A O 1
ATOM 781 N N . ARG A 1 92 ? 43.398 18.989 14.568 1.00 85.06 92 ARG A N 1
ATOM 782 C CA . ARG A 1 92 ? 43.986 18.561 15.851 1.00 85.06 92 ARG A CA 1
ATOM 783 C C . ARG A 1 92 ? 43.408 19.337 17.032 1.00 85.06 92 ARG A C 1
ATOM 785 O O . ARG A 1 92 ? 43.012 18.724 18.022 1.00 85.06 92 ARG A O 1
ATOM 792 N N . ASP A 1 93 ? 43.326 20.659 16.920 1.00 82.06 93 ASP A N 1
ATOM 793 C CA . ASP A 1 93 ? 42.775 21.529 17.962 1.00 82.06 93 ASP A CA 1
ATOM 794 C C . ASP A 1 93 ? 41.311 21.169 18.269 1.00 82.06 93 ASP A C 1
ATOM 796 O O . ASP A 1 93 ? 40.925 21.024 19.433 1.00 82.06 93 ASP A O 1
ATOM 800 N N . ASP A 1 94 ? 40.506 20.916 17.234 1.00 79.81 94 ASP A N 1
ATOM 801 C CA . ASP A 1 94 ? 39.096 20.558 17.392 1.00 79.81 94 ASP A CA 1
ATOM 802 C C . ASP A 1 94 ? 38.886 19.144 17.934 1.00 79.81 94 ASP A C 1
ATOM 804 O O . ASP A 1 94 ? 37.959 18.919 18.716 1.00 79.81 94 ASP A O 1
ATOM 808 N N . LEU A 1 95 ? 39.753 18.185 17.599 1.00 78.00 95 LEU A N 1
ATOM 809 C CA . LEU A 1 95 ? 39.720 16.854 18.215 1.00 78.00 95 LEU A CA 1
ATOM 810 C C . LEU A 1 95 ? 39.979 16.913 19.726 1.00 78.00 95 LEU A C 1
ATOM 812 O O . LEU A 1 95 ? 39.404 16.113 20.468 1.00 78.00 95 LEU A O 1
ATOM 816 N N . ASN A 1 96 ? 40.777 17.885 20.180 1.00 72.44 96 ASN A N 1
ATOM 817 C CA . ASN A 1 96 ? 41.058 18.127 21.596 1.00 72.44 96 ASN A CA 1
ATOM 818 C C . ASN A 1 96 ? 39.934 18.900 22.318 1.00 72.44 96 ASN A C 1
ATOM 820 O O . ASN A 1 96 ? 39.804 18.780 23.538 1.00 72.44 96 ASN A O 1
ATOM 824 N N . ALA A 1 97 ? 39.110 19.673 21.597 1.00 62.62 97 ALA A N 1
ATOM 825 C CA . ALA A 1 97 ? 38.073 20.533 22.178 1.00 62.62 97 ALA A CA 1
ATOM 826 C C . ALA A 1 97 ? 36.631 20.004 21.998 1.00 62.62 97 ALA A C 1
ATOM 828 O O . ALA A 1 97 ? 35.882 19.956 22.980 1.00 62.62 97 ALA A O 1
ATOM 829 N N . LYS A 1 98 ? 36.220 19.635 20.767 1.00 57.75 98 LYS A N 1
ATOM 830 C CA . LYS A 1 98 ? 34.883 19.130 20.365 1.00 57.75 98 LYS A CA 1
ATOM 831 C C . LYS A 1 98 ? 34.953 18.385 19.009 1.00 57.75 98 LYS A C 1
ATOM 833 O O . LYS A 1 98 ? 34.955 19.009 17.954 1.00 57.75 98 LYS A O 1
ATOM 838 N N . ALA A 1 99 ? 34.865 17.051 19.014 1.00 57.00 99 ALA A N 1
ATOM 839 C CA . ALA A 1 99 ? 35.037 16.183 17.829 1.00 57.00 99 ALA A CA 1
ATOM 840 C C . ALA A 1 99 ? 34.131 16.450 16.597 1.00 57.00 99 ALA A C 1
ATOM 842 O O . ALA A 1 99 ? 34.372 15.877 15.537 1.00 57.00 99 ALA A O 1
ATOM 843 N N . TYR A 1 100 ? 33.070 17.257 16.718 1.00 57.97 100 TYR A N 1
ATOM 844 C CA . TYR A 1 100 ? 32.146 17.557 15.616 1.00 57.97 100 TYR A CA 1
ATOM 845 C C . TYR A 1 100 ? 32.717 18.565 14.604 1.00 57.97 100 TYR A C 1
ATOM 847 O O . TYR A 1 100 ? 32.514 18.396 13.406 1.00 57.97 100 TYR A O 1
ATOM 855 N N . GLU A 1 101 ? 33.478 19.570 15.046 1.00 66.00 101 GLU A N 1
ATOM 856 C CA . GLU A 1 101 ? 34.060 20.569 14.129 1.00 66.00 101 GLU A CA 1
ATOM 857 C C . GLU A 1 101 ? 35.224 19.978 13.309 1.00 66.00 101 GLU A C 1
ATOM 859 O O . GLU A 1 101 ? 35.377 20.278 12.123 1.00 66.00 101 GLU A O 1
ATOM 864 N N . ALA A 1 102 ? 35.936 18.995 13.875 1.00 76.50 102 ALA A N 1
ATOM 865 C CA . ALA A 1 102 ? 36.985 18.243 13.185 1.00 76.50 102 ALA A CA 1
ATOM 866 C C . ALA A 1 102 ? 36.489 17.556 11.896 1.00 76.50 102 ALA A C 1
ATOM 868 O O . ALA A 1 102 ? 37.222 17.495 10.910 1.00 76.50 102 ALA A O 1
ATOM 869 N N . TYR A 1 103 ? 35.233 17.089 11.859 1.00 78.44 103 TYR A N 1
ATOM 870 C CA . TYR A 1 103 ? 34.610 16.528 10.651 1.00 78.44 103 TYR A CA 1
ATOM 871 C C . TYR A 1 103 ? 34.591 17.519 9.483 1.00 78.44 103 TYR A C 1
ATOM 873 O O . TYR A 1 103 ? 34.886 17.164 8.338 1.00 78.44 103 TYR A O 1
ATOM 881 N N . ARG A 1 104 ? 34.246 18.774 9.774 1.00 74.12 104 ARG A N 1
ATOM 882 C CA . ARG A 1 104 ? 34.056 19.824 8.769 1.00 74.12 104 ARG A CA 1
ATOM 883 C C . ARG A 1 104 ? 35.385 20.241 8.166 1.00 74.12 104 ARG A C 1
ATOM 885 O O . ARG A 1 104 ? 35.526 20.247 6.944 1.00 74.12 104 ARG A O 1
ATOM 892 N N . TYR A 1 105 ? 36.372 20.511 9.019 1.00 80.06 105 TYR A N 1
ATOM 893 C CA . TYR A 1 105 ? 37.721 20.836 8.565 1.00 80.06 105 TYR A CA 1
ATOM 894 C C . TYR A 1 105 ? 38.375 19.666 7.826 1.00 80.06 105 TYR A C 1
ATOM 896 O O . TYR A 1 105 ? 39.057 19.892 6.829 1.00 80.06 105 TYR A O 1
ATOM 904 N N . PHE A 1 106 ? 38.116 18.423 8.244 1.00 81.94 106 PHE A N 1
ATOM 905 C CA . PHE A 1 106 ? 38.597 17.245 7.526 1.00 81.94 106 PHE A CA 1
ATOM 906 C C . PHE A 1 106 ? 37.964 17.108 6.133 1.00 81.94 106 PHE A C 1
ATOM 908 O O . PHE A 1 106 ? 38.675 16.846 5.168 1.00 81.94 106 PHE A O 1
ATOM 915 N N . THR A 1 107 ? 36.661 17.363 5.996 1.00 77.25 107 THR A N 1
ATOM 916 C CA . THR A 1 107 ? 35.976 17.329 4.690 1.00 77.25 107 THR A CA 1
ATOM 917 C C . THR A 1 107 ? 36.528 18.400 3.744 1.00 77.25 107 THR A C 1
ATOM 919 O O . THR A 1 107 ? 36.864 18.099 2.604 1.00 77.25 107 THR A O 1
ATOM 922 N N . LEU A 1 108 ? 36.730 19.633 4.223 1.00 76.50 108 LEU A N 1
ATOM 923 C CA . LEU A 1 108 ? 37.371 20.684 3.420 1.00 76.50 108 LEU A CA 1
ATOM 924 C C . LEU A 1 108 ? 38.805 20.337 3.022 1.00 76.50 108 LEU A C 1
ATOM 926 O O . LEU A 1 108 ? 39.223 20.598 1.895 1.00 76.50 108 LEU A O 1
ATOM 930 N N . TYR A 1 109 ? 39.565 19.754 3.948 1.00 80.38 109 TYR A N 1
ATOM 931 C CA . TYR A 1 109 ? 40.909 19.276 3.665 1.00 80.38 109 TYR A CA 1
ATOM 932 C C . TYR A 1 109 ? 40.893 18.240 2.528 1.00 80.38 109 TYR A C 1
ATOM 934 O O . TYR A 1 109 ? 41.715 18.324 1.613 1.00 80.38 109 TYR A O 1
ATOM 942 N N . GLN A 1 110 ? 39.933 17.311 2.537 1.00 77.56 110 GLN A N 1
ATOM 943 C CA . GLN A 1 110 ? 39.755 16.332 1.462 1.00 77.56 110 GLN A CA 1
ATOM 944 C C . GLN A 1 110 ? 39.314 16.970 0.139 1.00 77.56 110 GLN A C 1
ATOM 946 O O . GLN A 1 110 ? 39.840 16.610 -0.912 1.00 77.56 110 GLN A O 1
ATOM 951 N N . ASP A 1 111 ? 38.411 17.946 0.167 1.00 74.25 111 ASP A N 1
ATOM 952 C CA . ASP A 1 111 ? 37.957 18.647 -1.040 1.00 74.25 111 ASP A CA 1
ATOM 953 C C . ASP A 1 111 ? 39.084 19.448 -1.713 1.00 74.25 111 ASP A C 1
ATOM 955 O O . ASP A 1 111 ? 39.161 19.532 -2.940 1.00 74.25 111 ASP A O 1
ATOM 959 N N . LEU A 1 112 ? 39.982 20.036 -0.919 1.00 74.50 112 LEU A N 1
ATOM 960 C CA . LEU A 1 112 ? 41.078 20.870 -1.420 1.00 74.50 112 LEU A CA 1
ATOM 961 C C . LEU A 1 112 ? 42.308 20.063 -1.850 1.00 74.50 112 LEU A C 1
ATOM 963 O O . LEU A 1 112 ? 43.018 20.472 -2.780 1.00 74.50 112 LEU A O 1
ATOM 967 N N . TYR A 1 113 ? 42.589 18.951 -1.167 1.00 75.12 113 TYR A N 1
ATOM 968 C CA . TYR A 1 113 ? 43.852 18.214 -1.298 1.00 75.12 113 TYR A CA 1
ATOM 969 C C . TYR A 1 113 ? 43.685 16.721 -1.618 1.00 75.12 113 TYR A C 1
ATOM 971 O O . TYR A 1 113 ? 44.686 16.018 -1.778 1.00 75.12 113 TYR A O 1
ATOM 979 N N . GLY A 1 114 ? 42.454 16.227 -1.740 1.00 73.19 114 GLY A N 1
ATOM 980 C CA . GLY A 1 114 ? 42.143 14.831 -2.030 1.00 73.19 114 GLY A CA 1
ATOM 981 C C . GLY A 1 114 ? 42.419 13.897 -0.850 1.00 73.19 114 GLY A C 1
ATOM 982 O O . GLY A 1 114 ? 42.203 14.229 0.312 1.00 73.19 114 GLY A O 1
ATOM 983 N N . VAL A 1 115 ? 42.923 12.701 -1.157 1.00 65.12 115 VAL A N 1
ATOM 984 C CA . VAL A 1 115 ? 43.062 11.573 -0.218 1.00 65.12 115 VAL A CA 1
ATOM 985 C C . VAL A 1 115 ? 44.005 11.856 0.972 1.00 65.12 115 VAL A C 1
ATOM 987 O O . VAL A 1 115 ? 43.984 11.131 1.959 1.00 65.12 115 VAL A O 1
ATOM 990 N N . GLY A 1 116 ? 44.769 12.951 0.946 1.00 65.06 116 GLY A N 1
ATOM 991 C CA . GLY A 1 116 ? 45.551 13.412 2.094 1.00 65.06 116 GLY A CA 1
ATOM 992 C C . GLY A 1 116 ? 46.852 12.639 2.343 1.00 65.06 116 GLY A C 1
ATOM 993 O O . GLY A 1 116 ? 47.242 11.748 1.592 1.00 65.06 116 GLY A O 1
ATOM 994 N N . ASP A 1 117 ? 47.563 13.028 3.403 1.00 76.69 117 ASP A N 1
ATOM 995 C CA . ASP A 1 117 ? 48.765 12.345 3.901 1.00 76.69 117 ASP A CA 1
ATOM 996 C C . ASP A 1 117 ? 48.363 11.162 4.796 1.00 76.69 117 ASP A C 1
ATOM 998 O O . ASP A 1 117 ? 47.748 11.359 5.844 1.00 76.69 117 ASP A O 1
ATOM 1002 N N . TYR A 1 118 ? 48.716 9.932 4.408 1.00 78.38 118 TYR A N 1
ATOM 1003 C CA . TYR A 1 118 ? 48.310 8.719 5.128 1.00 78.38 118 TYR A CA 1
ATOM 1004 C C . TYR A 1 118 ? 48.758 8.708 6.598 1.00 78.38 118 TYR A C 1
ATOM 1006 O O . TYR A 1 118 ? 48.078 8.112 7.434 1.00 78.38 118 TYR A O 1
ATOM 1014 N N . LYS A 1 119 ? 49.873 9.376 6.938 1.00 82.69 119 LYS A N 1
ATOM 1015 C CA . LYS A 1 119 ? 50.331 9.486 8.332 1.00 82.69 119 LYS A CA 1
ATOM 1016 C C . LYS A 1 119 ? 49.359 10.314 9.159 1.00 82.69 119 LYS A C 1
ATOM 1018 O O . LYS A 1 119 ? 49.004 9.910 10.259 1.00 82.69 119 LYS A O 1
ATOM 1023 N N . PHE A 1 120 ? 48.887 11.417 8.587 1.00 85.69 120 PHE A N 1
ATOM 1024 C CA . PHE A 1 120 ? 47.897 12.291 9.203 1.00 85.69 120 PHE A CA 1
ATOM 1025 C C . PHE A 1 120 ? 46.523 11.613 9.318 1.00 85.69 120 PHE A C 1
ATOM 1027 O O . PHE A 1 120 ? 45.875 11.712 10.354 1.00 85.69 120 PHE A O 1
ATOM 1034 N N . LEU A 1 121 ? 46.099 10.846 8.305 1.00 87.19 121 LEU A N 1
ATOM 1035 C CA . LEU A 1 121 ? 44.871 10.044 8.405 1.00 87.19 121 LEU A CA 1
ATOM 1036 C C . LEU A 1 121 ? 44.946 9.044 9.567 1.00 87.19 121 LEU A C 1
ATOM 1038 O O . LEU A 1 121 ? 44.004 8.928 10.352 1.00 87.19 121 LEU A O 1
ATOM 1042 N N . SER A 1 122 ? 46.066 8.318 9.661 1.00 86.44 122 SER A N 1
ATOM 1043 C CA . SER A 1 122 ? 46.310 7.325 10.714 1.00 86.44 122 SER A CA 1
ATOM 1044 C C . SER A 1 122 ? 46.334 7.957 12.099 1.00 86.44 122 SER A C 1
ATOM 1046 O O . SER A 1 122 ? 45.766 7.392 13.026 1.00 86.44 122 SER A O 1
ATOM 1048 N N . GLU A 1 123 ? 46.944 9.135 12.221 1.00 87.19 123 GLU A N 1
ATOM 1049 C CA . GLU A 1 123 ? 46.974 9.936 13.447 1.00 87.19 123 GLU A CA 1
ATOM 1050 C C . GLU A 1 123 ? 45.558 10.295 13.926 1.00 87.19 123 GLU A C 1
ATOM 1052 O O . GLU A 1 123 ? 45.245 10.109 15.100 1.00 87.19 123 GLU A O 1
ATOM 1057 N N . ILE A 1 124 ? 44.676 10.742 13.023 1.00 88.31 124 ILE A N 1
ATOM 1058 C CA . ILE A 1 124 ? 43.307 11.125 13.392 1.00 88.31 124 ILE A CA 1
ATOM 1059 C C . ILE A 1 124 ? 42.463 9.905 13.783 1.00 88.31 124 ILE A C 1
ATOM 1061 O O . ILE A 1 124 ? 41.757 9.955 14.787 1.00 88.31 124 ILE A O 1
ATOM 1065 N N . LEU A 1 125 ? 42.495 8.815 13.006 1.00 88.06 125 LEU A N 1
ATOM 1066 C CA . LEU A 1 125 ? 41.629 7.652 13.262 1.00 88.06 125 LEU A CA 1
ATOM 1067 C C . LEU A 1 125 ? 41.921 6.983 14.619 1.00 88.06 125 LEU A C 1
ATOM 1069 O O . LEU A 1 125 ? 40.994 6.483 15.256 1.00 88.06 125 LEU A O 1
ATOM 1073 N N . ASP A 1 126 ? 43.183 6.997 15.062 1.00 85.06 126 ASP A N 1
ATOM 1074 C CA . ASP A 1 126 ? 43.618 6.438 16.357 1.00 85.06 126 ASP A CA 1
ATOM 1075 C C . ASP A 1 126 ? 43.178 7.317 17.552 1.00 85.06 126 ASP A C 1
ATOM 1077 O O . ASP A 1 126 ? 43.249 6.901 18.709 1.00 85.06 126 ASP A O 1
ATOM 1081 N N . HIS A 1 127 ? 42.691 8.540 17.302 1.00 85.81 127 HIS A N 1
ATOM 1082 C CA . HIS A 1 127 ? 42.318 9.479 18.357 1.00 85.81 127 HIS A CA 1
ATOM 1083 C C . HIS A 1 127 ? 41.003 9.090 19.057 1.00 85.81 127 HIS A C 1
ATOM 1085 O O . HIS A 1 127 ? 39.972 8.873 18.416 1.00 85.81 127 HIS A O 1
ATOM 1091 N N . GLU A 1 128 ? 40.996 9.092 20.399 1.00 81.69 128 GLU A N 1
ATOM 1092 C CA . GLU A 1 128 ? 39.853 8.661 21.229 1.00 81.69 128 GLU A CA 1
ATOM 1093 C C . GLU A 1 128 ? 38.540 9.365 20.865 1.00 81.69 128 GLU A C 1
ATOM 1095 O O . GLU A 1 128 ? 37.475 8.747 20.776 1.00 81.69 128 GLU A O 1
ATOM 1100 N N . ALA A 1 129 ? 38.609 10.670 20.606 1.00 79.75 129 ALA A N 1
ATOM 1101 C CA . ALA A 1 129 ? 37.441 11.476 20.273 1.00 79.75 129 ALA A CA 1
ATOM 1102 C C . ALA A 1 129 ? 36.739 11.028 18.974 1.00 79.75 129 ALA A C 1
ATOM 1104 O O . ALA A 1 129 ? 35.552 11.299 18.808 1.00 79.75 129 ALA A O 1
ATOM 1105 N N . VAL A 1 130 ? 37.437 10.330 18.069 1.00 81.81 130 VAL A N 1
ATOM 1106 C CA . VAL A 1 130 ? 36.894 9.876 16.779 1.00 81.81 130 VAL A CA 1
ATOM 1107 C C . VAL A 1 130 ? 36.028 8.634 16.952 1.00 81.81 130 VAL A C 1
ATOM 1109 O O . VAL A 1 130 ? 34.891 8.605 16.480 1.00 81.81 130 VAL A O 1
ATOM 1112 N N . TRP A 1 131 ? 36.518 7.624 17.670 1.00 77.81 131 TRP A N 1
ATOM 1113 C CA . TRP A 1 131 ? 35.785 6.371 17.868 1.00 77.81 131 TRP A CA 1
ATOM 1114 C C . TRP A 1 131 ? 34.823 6.403 19.066 1.00 77.81 131 TRP A C 1
ATOM 1116 O O . TRP A 1 131 ? 33.927 5.565 19.153 1.00 77.81 131 TRP A O 1
ATOM 1126 N N . THR A 1 132 ? 34.930 7.395 19.956 1.00 73.88 132 THR A N 1
ATOM 1127 C CA . THR A 1 132 ? 33.928 7.647 21.011 1.00 73.88 132 THR A CA 1
ATOM 1128 C C . THR A 1 132 ? 32.828 8.635 20.608 1.00 73.88 132 THR A C 1
ATOM 1130 O O . THR A 1 132 ? 31.860 8.793 21.359 1.00 73.88 132 THR A O 1
ATOM 1133 N N . ASN A 1 133 ? 32.928 9.299 19.452 1.00 74.12 133 ASN A N 1
ATOM 1134 C CA . ASN A 1 133 ? 31.863 10.170 18.948 1.00 74.12 133 ASN A CA 1
ATOM 1135 C C . ASN A 1 133 ? 30.605 9.335 18.658 1.00 74.12 133 ASN A C 1
ATOM 1137 O O . ASN A 1 133 ? 30.719 8.234 18.139 1.00 74.12 133 ASN A O 1
ATOM 1141 N N . SER A 1 134 ? 29.410 9.830 18.991 1.00 70.00 134 SER A N 1
ATOM 1142 C CA . SER A 1 134 ? 28.140 9.135 18.736 1.00 70.00 134 SER A CA 1
ATOM 1143 C C . SER A 1 134 ? 27.686 9.186 17.272 1.00 70.00 134 SER A C 1
ATOM 1145 O O . SER A 1 134 ? 26.952 8.300 16.838 1.00 70.00 134 SER A O 1
ATOM 1147 N N . ASP A 1 135 ? 28.110 10.202 16.517 1.00 74.56 135 ASP A N 1
ATOM 1148 C CA . ASP A 1 135 ? 27.676 10.454 15.137 1.00 74.56 135 ASP A CA 1
ATOM 1149 C C . ASP A 1 135 ? 28.395 9.544 14.120 1.00 74.56 135 ASP A C 1
ATOM 1151 O O . ASP A 1 135 ? 27.760 8.858 13.320 1.00 74.56 135 ASP A O 1
ATOM 1155 N N . GLY A 1 136 ? 29.722 9.432 14.233 1.00 75.38 136 GLY A N 1
ATOM 1156 C CA . GLY A 1 136 ? 30.558 8.534 13.427 1.00 75.38 136 GLY A CA 1
ATOM 1157 C C . GLY A 1 136 ? 30.895 9.008 12.008 1.00 75.38 136 GLY A C 1
ATOM 1158 O O . GLY A 1 136 ? 31.678 8.330 11.345 1.00 75.38 136 GLY A O 1
ATOM 1159 N N . SER A 1 137 ? 30.399 10.167 11.554 1.00 78.06 137 SER A N 1
ATOM 1160 C CA . SER A 1 137 ? 30.635 10.656 10.182 1.00 78.06 137 SER A CA 1
ATOM 1161 C C . SER A 1 137 ? 32.118 10.890 9.864 1.00 78.06 137 SER A C 1
ATOM 1163 O O . SER A 1 137 ? 32.599 10.482 8.810 1.00 78.06 137 SER A O 1
ATOM 1165 N N . LEU A 1 138 ? 32.886 11.467 10.800 1.00 83.25 138 LEU A N 1
ATOM 1166 C CA . LEU A 1 138 ? 34.337 11.663 10.641 1.00 83.25 138 LEU A CA 1
ATOM 1167 C C . LEU A 1 138 ? 35.089 10.343 10.465 1.00 83.25 138 LEU A C 1
ATOM 1169 O O . LEU A 1 138 ? 35.956 10.230 9.606 1.00 83.25 138 LEU A O 1
ATOM 1173 N N . MET A 1 139 ? 34.726 9.330 11.242 1.00 87.31 139 MET A N 1
ATOM 1174 C CA . MET A 1 139 ? 35.363 8.021 11.189 1.00 87.31 139 MET A CA 1
ATOM 1175 C C . MET A 1 139 ? 35.066 7.290 9.872 1.00 87.31 139 MET A C 1
ATOM 1177 O O . MET A 1 139 ? 35.981 6.726 9.273 1.00 87.31 139 MET A O 1
ATOM 1181 N N . HIS A 1 140 ? 33.831 7.363 9.363 1.00 84.94 140 HIS A N 1
ATOM 1182 C CA . HIS A 1 140 ? 33.495 6.808 8.047 1.00 84.94 140 HIS A CA 1
ATOM 1183 C C . HIS A 1 140 ? 34.270 7.503 6.917 1.00 84.94 140 HIS A C 1
ATOM 1185 O O . HIS A 1 140 ? 34.848 6.807 6.080 1.00 84.94 140 HIS A O 1
ATOM 1191 N N . ASN A 1 141 ? 34.384 8.837 6.941 1.00 81.62 141 ASN A N 1
ATOM 1192 C CA . ASN A 1 141 ? 35.183 9.580 5.955 1.00 81.62 141 ASN A CA 1
ATOM 1193 C C . ASN A 1 141 ? 36.684 9.247 6.037 1.00 81.62 141 ASN A C 1
ATOM 1195 O O . ASN A 1 141 ? 37.345 9.130 5.005 1.00 81.62 141 ASN A O 1
ATOM 1199 N N . LEU A 1 142 ? 37.231 9.047 7.241 1.00 87.19 142 LEU A N 1
ATOM 1200 C CA . LEU A 1 142 ? 38.632 8.652 7.440 1.00 87.19 142 LEU A CA 1
ATOM 1201 C C . LEU A 1 142 ? 38.923 7.255 6.891 1.00 87.19 142 LEU A C 1
ATOM 1203 O O . LEU A 1 142 ? 39.895 7.077 6.158 1.00 87.19 142 LEU A O 1
ATOM 1207 N N . LEU A 1 143 ? 38.078 6.268 7.207 1.00 88.31 143 LEU A N 1
ATOM 1208 C CA . LEU A 1 143 ? 38.218 4.903 6.689 1.00 88.31 143 LEU A CA 1
ATOM 1209 C C . LEU A 1 143 ? 38.115 4.877 5.161 1.00 88.31 143 LEU A C 1
ATOM 1211 O O . LEU A 1 143 ? 38.857 4.140 4.503 1.00 88.31 143 LEU A O 1
ATOM 1215 N N . GLN A 1 144 ? 37.255 5.723 4.588 1.00 83.25 144 GLN A N 1
ATOM 1216 C CA . GLN A 1 144 ? 37.191 5.892 3.145 1.00 83.25 144 GLN A CA 1
ATOM 1217 C C . GLN A 1 144 ? 38.507 6.447 2.584 1.00 83.25 144 GLN A C 1
ATOM 1219 O O . GLN A 1 144 ? 39.089 5.842 1.682 1.00 83.25 144 GLN A O 1
ATOM 1224 N N . ALA A 1 145 ? 38.999 7.559 3.137 1.00 82.00 145 ALA A N 1
ATOM 1225 C CA . ALA A 1 145 ? 40.248 8.192 2.714 1.00 82.00 145 ALA A CA 1
ATOM 1226 C C . ALA A 1 145 ? 41.424 7.207 2.765 1.00 82.00 145 ALA A C 1
ATOM 1228 O O . ALA A 1 145 ? 42.189 7.063 1.814 1.00 82.00 145 ALA A O 1
ATOM 1229 N N . MET A 1 146 ? 41.529 6.447 3.855 1.00 86.94 146 MET A N 1
ATOM 1230 C CA . MET A 1 146 ? 42.562 5.427 4.005 1.00 86.94 146 MET A CA 1
ATOM 1231 C C . MET A 1 146 ? 42.461 4.343 2.932 1.00 86.94 146 MET A C 1
ATOM 1233 O O . MET A 1 146 ? 43.479 3.987 2.335 1.00 86.94 146 MET A O 1
ATOM 1237 N N . GLY A 1 147 ? 41.250 3.856 2.643 1.00 83.50 147 GLY A N 1
ATOM 1238 C CA . GLY A 1 147 ? 41.013 2.886 1.573 1.00 83.50 147 GLY A CA 1
ATOM 1239 C C . GLY A 1 147 ? 41.400 3.416 0.188 1.00 83.50 147 GLY A C 1
ATOM 1240 O O . GLY A 1 147 ? 42.012 2.697 -0.602 1.00 83.50 147 GLY A O 1
ATOM 1241 N N . GLU A 1 148 ? 41.099 4.685 -0.096 1.00 80.31 148 GLU A N 1
ATOM 1242 C CA . GLU A 1 148 ? 41.455 5.351 -1.356 1.00 80.31 148 GLU A CA 1
ATOM 1243 C C . GLU A 1 148 ? 42.961 5.604 -1.493 1.00 80.31 148 GLU A C 1
ATOM 1245 O O . GLU A 1 148 ? 43.479 5.594 -2.613 1.00 80.31 148 GLU A O 1
ATOM 1250 N N . SER A 1 149 ? 43.680 5.761 -0.375 1.00 79.81 149 SER A N 1
ATOM 1251 C CA . SER A 1 149 ? 45.131 6.004 -0.387 1.00 79.81 149 SER A CA 1
ATOM 1252 C C . SER A 1 149 ? 45.911 4.810 -0.932 1.00 79.81 149 SER A C 1
ATOM 1254 O O . SER A 1 149 ? 47.028 4.968 -1.426 1.00 79.81 149 SER A O 1
ATOM 1256 N N . LYS A 1 150 ? 45.330 3.604 -0.817 1.00 79.19 150 LYS A N 1
ATOM 1257 C CA . LYS A 1 150 ? 45.971 2.309 -1.092 1.00 79.19 150 LYS A CA 1
ATOM 1258 C C . LYS A 1 150 ? 47.299 2.105 -0.345 1.00 79.19 150 LYS A C 1
ATOM 1260 O O . LYS A 1 150 ? 48.080 1.227 -0.713 1.00 79.19 150 LYS A O 1
ATOM 1265 N N . SER A 1 151 ? 47.557 2.887 0.706 1.00 84.12 151 SER A N 1
ATOM 1266 C CA . SER A 1 151 ? 48.757 2.761 1.527 1.00 84.12 151 SER A CA 1
ATOM 1267 C C . SER A 1 151 ? 48.621 1.578 2.478 1.00 84.12 151 SER A C 1
ATOM 1269 O O . SER A 1 151 ? 47.718 1.541 3.315 1.00 84.12 151 SER A O 1
ATOM 1271 N N . GLN A 1 152 ? 49.539 0.613 2.383 1.00 86.44 152 GLN A N 1
ATOM 1272 C CA . GLN A 1 152 ? 49.560 -0.545 3.286 1.00 86.44 152 GLN A CA 1
ATOM 1273 C C . GLN A 1 152 ? 49.799 -0.144 4.747 1.00 86.44 152 GLN A C 1
ATOM 1275 O O . GLN A 1 152 ? 49.344 -0.845 5.650 1.00 86.44 152 GLN A O 1
ATOM 1280 N N . ASP A 1 153 ? 50.425 1.010 4.983 1.00 82.50 153 ASP A N 1
ATOM 1281 C CA . ASP A 1 153 ? 50.711 1.522 6.323 1.00 82.50 153 ASP A CA 1
ATOM 1282 C C . ASP A 1 153 ? 49.433 1.882 7.107 1.00 82.50 153 ASP A C 1
ATOM 1284 O O . ASP A 1 153 ? 49.446 1.886 8.337 1.00 82.50 153 ASP A O 1
ATOM 1288 N N . CYS A 1 154 ? 48.302 2.121 6.429 1.00 85.75 154 CYS A N 1
ATOM 1289 C CA . CYS A 1 154 ? 47.014 2.377 7.084 1.00 85.75 154 CYS A CA 1
ATOM 1290 C C . CYS A 1 154 ? 46.372 1.116 7.685 1.00 85.75 154 CYS A C 1
ATOM 1292 O O . CYS A 1 154 ? 45.540 1.223 8.584 1.00 85.75 154 CYS A O 1
ATOM 1294 N N . VAL A 1 155 ? 46.746 -0.085 7.223 1.00 88.75 155 VAL A N 1
ATOM 1295 C CA . VAL A 1 155 ? 46.104 -1.345 7.644 1.00 88.75 155 VAL A CA 1
ATOM 1296 C C . VAL A 1 155 ? 46.267 -1.577 9.144 1.00 88.75 155 VAL A C 1
ATOM 1298 O O . VAL A 1 155 ? 45.314 -1.977 9.806 1.00 88.75 155 VAL A O 1
ATOM 1301 N N . ALA A 1 156 ? 47.449 -1.284 9.692 1.00 87.75 156 ALA A N 1
ATOM 1302 C CA . ALA A 1 156 ? 47.717 -1.450 11.118 1.00 87.75 156 ALA A CA 1
ATOM 1303 C C . ALA A 1 156 ? 46.796 -0.572 11.984 1.00 87.75 156 ALA A C 1
ATOM 1305 O O . ALA A 1 156 ? 46.274 -1.036 12.995 1.00 87.75 156 ALA A O 1
ATOM 1306 N N . THR A 1 157 ? 46.551 0.671 11.568 1.00 89.56 157 THR A N 1
ATOM 1307 C CA . THR A 1 157 ? 45.653 1.600 12.270 1.00 89.56 157 THR A CA 1
ATOM 1308 C C . THR A 1 157 ? 44.189 1.176 12.143 1.00 89.56 157 THR A C 1
ATOM 1310 O O . THR A 1 157 ? 43.447 1.239 13.118 1.00 89.56 157 THR A O 1
ATOM 1313 N N . ILE A 1 158 ? 43.765 0.665 10.981 1.00 92.56 158 ILE A N 1
ATOM 1314 C CA . ILE A 1 158 ? 42.397 0.148 10.801 1.00 92.56 158 ILE A CA 1
ATOM 1315 C C . ILE A 1 158 ? 42.146 -1.078 11.696 1.00 92.56 158 ILE A C 1
ATOM 1317 O O . ILE A 1 158 ? 41.069 -1.204 12.274 1.00 92.56 158 ILE A O 1
ATOM 1321 N N . ILE A 1 159 ? 43.141 -1.956 11.869 1.00 90.69 159 ILE A N 1
ATOM 1322 C CA . ILE A 1 159 ? 43.045 -3.095 12.797 1.00 90.69 159 ILE A CA 1
ATOM 1323 C C . ILE A 1 159 ? 42.869 -2.608 14.240 1.00 90.69 159 ILE A C 1
ATOM 1325 O O . ILE A 1 159 ? 41.961 -3.071 14.924 1.00 90.69 159 ILE A O 1
ATOM 1329 N N . LYS A 1 160 ? 43.658 -1.619 14.684 1.00 89.31 160 LYS A N 1
ATOM 1330 C CA . LYS A 1 160 ? 43.463 -1.008 16.012 1.00 89.31 160 LYS A CA 1
ATOM 1331 C C . LYS A 1 160 ? 42.063 -0.414 16.175 1.00 89.31 160 LYS A C 1
ATOM 1333 O O . LYS A 1 160 ? 41.442 -0.560 17.222 1.00 89.31 160 LYS A O 1
ATOM 1338 N N . TYR A 1 161 ? 41.539 0.233 15.133 1.00 90.81 161 TYR A N 1
ATOM 1339 C CA . TYR A 1 161 ? 40.177 0.759 15.146 1.00 90.81 161 TYR A CA 1
ATOM 1340 C C . TYR A 1 161 ? 39.124 -0.350 15.332 1.00 90.81 161 TYR A C 1
ATOM 1342 O O . TYR A 1 161 ? 38.191 -0.175 16.115 1.00 90.81 161 TYR A O 1
ATOM 1350 N N . ILE A 1 162 ? 39.288 -1.509 14.681 1.00 91.00 162 ILE A N 1
ATOM 1351 C CA . ILE A 1 162 ? 38.418 -2.682 14.892 1.00 91.00 162 ILE A CA 1
ATOM 1352 C C . ILE A 1 162 ? 38.434 -3.107 16.368 1.00 91.00 162 ILE A C 1
ATOM 1354 O O . ILE A 1 162 ? 37.366 -3.317 16.946 1.00 91.00 162 ILE A O 1
ATOM 1358 N N . ASP A 1 163 ? 39.605 -3.143 17.006 1.00 86.94 163 ASP A N 1
ATOM 1359 C CA . ASP A 1 163 ? 39.713 -3.456 18.438 1.00 86.94 163 ASP A CA 1
ATOM 1360 C C . ASP A 1 163 ? 38.968 -2.425 19.310 1.00 86.94 163 ASP A C 1
ATOM 1362 O O . ASP A 1 163 ? 38.289 -2.790 20.275 1.00 86.94 163 ASP A O 1
ATOM 1366 N N . HIS A 1 164 ? 39.019 -1.136 18.951 1.00 87.31 164 HIS A N 1
ATOM 1367 C CA . HIS A 1 164 ? 38.261 -0.088 19.641 1.00 87.31 164 HIS A CA 1
ATOM 1368 C C . HIS A 1 164 ? 36.743 -0.271 19.513 1.00 87.31 164 HIS A C 1
ATOM 1370 O O . HIS A 1 164 ? 36.035 -0.113 20.513 1.00 87.31 164 HIS A O 1
ATOM 1376 N N . VAL A 1 165 ? 36.238 -0.650 18.332 1.00 87.31 165 VAL A N 1
ATOM 1377 C CA . VAL A 1 165 ? 34.802 -0.916 18.090 1.00 87.31 165 VAL A CA 1
ATOM 1378 C C . VAL A 1 165 ? 34.297 -2.098 18.915 1.00 87.31 165 VAL A C 1
ATOM 1380 O O . VAL A 1 165 ? 33.169 -2.084 19.412 1.00 87.31 165 VAL A O 1
ATOM 1383 N N . LEU A 1 166 ? 35.138 -3.114 19.091 1.00 82.88 166 LEU A N 1
ATOM 1384 C CA . LEU A 1 166 ? 34.820 -4.314 19.866 1.00 82.88 166 LEU A CA 1
ATOM 1385 C C . LEU A 1 166 ? 34.961 -4.103 21.381 1.00 82.88 166 LEU A C 1
ATOM 1387 O O . LEU A 1 166 ? 34.523 -4.942 22.173 1.00 82.88 166 LEU A O 1
ATOM 1391 N N . SER A 1 167 ? 35.546 -2.981 21.806 1.00 81.62 167 SER A N 1
ATOM 1392 C CA . SER A 1 167 ? 35.762 -2.696 23.219 1.00 81.62 167 SER A CA 1
ATOM 1393 C C . SER A 1 167 ? 34.441 -2.431 23.971 1.00 81.62 167 SER A C 1
ATOM 1395 O O . SER A 1 167 ? 33.507 -1.824 23.437 1.00 81.62 167 SER A O 1
ATOM 1397 N N . PRO A 1 168 ? 34.339 -2.801 25.264 1.00 76.56 168 PRO A N 1
ATOM 1398 C CA . PRO A 1 168 ? 33.154 -2.506 26.075 1.00 76.56 168 PRO A CA 1
ATOM 1399 C C . PRO A 1 168 ? 32.843 -1.008 26.223 1.00 76.56 168 PRO A C 1
ATOM 1401 O O . PRO A 1 168 ? 31.692 -0.654 26.512 1.00 76.56 168 PRO A O 1
ATOM 1404 N N . GLU A 1 169 ? 33.863 -0.163 26.048 1.00 73.06 169 GLU A N 1
ATOM 1405 C CA . GLU A 1 169 ? 33.842 1.298 26.181 1.00 73.06 169 GLU A CA 1
ATOM 1406 C C . GLU A 1 169 ? 33.359 1.999 24.897 1.00 73.06 169 GLU A C 1
ATOM 1408 O O . GLU A 1 169 ? 33.078 3.200 24.917 1.00 73.06 169 GLU A O 1
ATOM 1413 N N . TYR A 1 170 ? 33.177 1.250 23.802 1.00 82.94 170 TYR A N 1
ATOM 1414 C CA . TYR A 1 170 ? 32.627 1.769 22.557 1.00 82.94 170 TYR A CA 1
ATOM 1415 C C . TYR A 1 170 ? 31.200 2.297 22.755 1.00 82.94 170 TYR A C 1
ATOM 1417 O O . TYR A 1 170 ? 30.296 1.576 23.194 1.00 82.94 170 TYR A O 1
ATOM 1425 N N . LYS A 1 171 ? 30.981 3.578 22.436 1.00 75.81 171 LYS A N 1
ATOM 1426 C CA . LYS A 1 171 ? 29.711 4.270 22.716 1.00 75.81 171 LYS A CA 1
ATOM 1427 C C . LYS A 1 171 ? 28.626 3.995 21.668 1.00 75.81 171 LYS A C 1
ATOM 1429 O O . LYS A 1 171 ? 27.446 4.022 22.013 1.00 75.81 171 LYS A O 1
ATOM 1434 N N . ARG A 1 172 ? 28.987 3.665 20.420 1.00 80.31 172 ARG A N 1
ATOM 1435 C CA . ARG A 1 172 ? 28.042 3.414 19.308 1.00 80.31 172 ARG A CA 1
ATOM 1436 C C . ARG A 1 172 ? 27.654 1.935 19.176 1.00 80.31 172 ARG A C 1
ATOM 1438 O O . ARG A 1 172 ? 27.677 1.367 18.089 1.00 80.31 172 ARG A O 1
ATOM 1445 N N . LYS A 1 173 ? 27.258 1.286 20.278 1.00 80.62 173 LYS A N 1
ATOM 1446 C CA . LYS A 1 173 ? 26.971 -0.168 20.295 1.00 80.62 173 LYS A CA 1
ATOM 1447 C C . LYS A 1 173 ? 25.901 -0.614 19.289 1.00 80.62 173 LYS A C 1
ATOM 1449 O O . LYS A 1 173 ? 25.977 -1.727 18.783 1.00 80.62 173 LYS A O 1
ATOM 1454 N N . SER A 1 174 ? 24.933 0.247 18.968 1.00 78.94 174 SER A N 1
ATOM 1455 C CA . SER A 1 174 ? 23.904 -0.006 17.946 1.00 78.94 174 SER A CA 1
ATOM 1456 C C . SER A 1 174 ? 24.425 0.008 16.503 1.00 78.94 174 SER A C 1
ATOM 1458 O O . SER A 1 174 ? 23.699 -0.415 15.608 1.00 78.94 174 SER A O 1
ATOM 1460 N N . HIS A 1 175 ? 25.650 0.488 16.266 1.00 81.44 175 HIS A N 1
ATOM 1461 C CA . HIS A 1 175 ? 26.234 0.683 14.933 1.00 81.44 175 HIS A CA 1
ATOM 1462 C C . HIS A 1 175 ? 27.460 -0.198 14.656 1.00 81.44 175 HIS A C 1
ATOM 1464 O O . HIS A 1 175 ? 28.008 -0.119 13.560 1.00 81.44 175 HIS A O 1
ATOM 1470 N N . ILE A 1 176 ? 27.833 -1.084 15.591 1.00 84.88 176 ILE A N 1
ATOM 1471 C CA . ILE A 1 176 ? 28.985 -2.000 15.475 1.00 84.88 176 ILE A CA 1
ATOM 1472 C C . ILE A 1 176 ? 29.016 -2.709 14.115 1.00 84.88 176 ILE A C 1
ATOM 1474 O O . ILE A 1 176 ? 30.061 -2.742 13.473 1.00 84.88 176 ILE A O 1
ATOM 1478 N N . ASP A 1 177 ? 27.872 -3.212 13.640 1.00 82.62 177 ASP A N 1
ATOM 1479 C CA . ASP A 1 177 ? 27.789 -3.909 12.352 1.00 82.62 177 ASP A CA 1
ATOM 1480 C C . ASP A 1 177 ? 28.235 -3.015 11.179 1.00 82.62 177 ASP A C 1
ATOM 1482 O O . ASP A 1 177 ? 29.011 -3.444 10.329 1.00 82.62 177 ASP A O 1
ATOM 1486 N N . SER A 1 178 ? 27.793 -1.753 11.158 1.00 82.69 178 SER A N 1
ATOM 1487 C CA . SER A 1 178 ? 28.136 -0.792 10.102 1.00 82.69 178 SER A CA 1
ATOM 1488 C C . SER A 1 178 ? 29.590 -0.332 10.182 1.00 82.69 178 SER A C 1
ATOM 1490 O O . SER A 1 178 ? 30.215 -0.077 9.154 1.00 82.69 178 SER A O 1
ATOM 1492 N N . ASP A 1 179 ? 30.117 -0.178 11.392 1.00 86.75 179 ASP A N 1
ATOM 1493 C CA . ASP A 1 179 ? 31.455 0.367 11.616 1.00 86.75 179 ASP A CA 1
ATOM 1494 C C . ASP A 1 179 ? 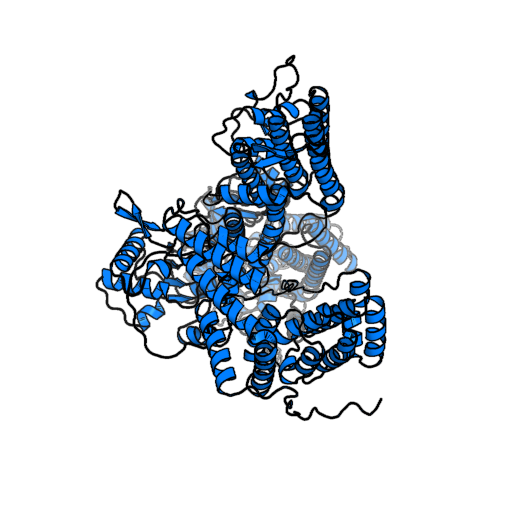32.535 -0.677 11.299 1.00 86.75 179 ASP A C 1
ATOM 1496 O O . ASP A 1 179 ? 33.532 -0.361 10.644 1.00 86.75 179 ASP A O 1
ATOM 1500 N N . LEU A 1 180 ? 32.281 -1.943 11.650 1.00 88.44 180 LEU A N 1
ATOM 1501 C CA . LEU A 1 180 ? 33.113 -3.074 11.239 1.00 88.44 180 LEU A CA 1
ATOM 1502 C C . LEU A 1 180 ? 33.051 -3.305 9.724 1.00 88.44 180 LEU A C 1
ATOM 1504 O O . LEU A 1 180 ? 34.096 -3.508 9.106 1.00 88.44 180 LEU A O 1
ATOM 1508 N N . ASP A 1 181 ? 31.869 -3.215 9.101 1.00 85.56 181 ASP A N 1
ATOM 1509 C CA . ASP A 1 181 ? 31.739 -3.343 7.643 1.00 85.56 181 ASP A CA 1
ATOM 1510 C C . ASP A 1 181 ? 32.565 -2.269 6.901 1.00 85.56 181 ASP A C 1
ATOM 1512 O O . ASP A 1 181 ? 33.247 -2.588 5.922 1.00 85.56 181 ASP A O 1
ATOM 1516 N N . ASN A 1 182 ? 32.579 -1.017 7.376 1.00 85.06 182 ASN A N 1
ATOM 1517 C CA . ASN A 1 182 ? 33.378 0.060 6.773 1.00 85.06 182 ASN A CA 1
ATOM 1518 C C . ASN A 1 182 ? 34.891 -0.149 6.956 1.00 85.06 182 ASN A C 1
ATOM 1520 O O . ASN A 1 182 ? 35.651 0.028 5.999 1.00 85.06 182 ASN A O 1
ATOM 1524 N N . ALA A 1 183 ? 35.335 -0.586 8.139 1.00 89.81 183 ALA A N 1
ATOM 1525 C CA . ALA A 1 183 ? 36.744 -0.894 8.395 1.00 89.81 183 ALA A CA 1
ATOM 1526 C C . ALA A 1 183 ? 37.245 -2.053 7.514 1.00 89.81 183 ALA A C 1
ATOM 1528 O O . ALA A 1 183 ? 38.296 -1.959 6.875 1.00 89.81 183 ALA A O 1
ATOM 1529 N N . ILE A 1 184 ? 36.444 -3.117 7.396 1.00 89.44 184 ILE A N 1
ATOM 1530 C CA . ILE A 1 184 ? 36.732 -4.264 6.525 1.00 89.44 184 ILE A CA 1
ATOM 1531 C C . ILE A 1 184 ? 36.767 -3.830 5.059 1.00 89.44 184 ILE A C 1
ATOM 1533 O O . ILE A 1 184 ? 37.667 -4.227 4.320 1.00 89.44 184 ILE A O 1
ATOM 1537 N N . SER A 1 185 ? 35.832 -2.978 4.636 1.00 86.88 185 SER A N 1
ATOM 1538 C CA . SER A 1 185 ? 35.804 -2.454 3.268 1.00 86.88 185 SER A CA 1
ATOM 1539 C C . SER A 1 185 ? 37.078 -1.655 2.942 1.00 86.88 185 SER A C 1
ATOM 1541 O O . SER A 1 185 ? 37.634 -1.811 1.853 1.00 86.88 185 SER A O 1
ATOM 1543 N N . ALA A 1 186 ? 37.582 -0.847 3.881 1.00 88.06 186 ALA A N 1
ATOM 1544 C CA . ALA A 1 186 ? 38.852 -0.132 3.731 1.00 88.06 186 ALA A CA 1
ATOM 1545 C C . ALA A 1 186 ? 40.045 -1.078 3.600 1.00 88.06 186 ALA A C 1
ATOM 1547 O O . ALA A 1 186 ? 40.856 -0.911 2.689 1.00 88.06 186 ALA A O 1
ATOM 1548 N N . MET A 1 187 ? 40.112 -2.129 4.419 1.00 90.44 187 MET A N 1
ATOM 1549 C CA . MET A 1 187 ? 41.155 -3.150 4.290 1.00 90.44 187 MET A CA 1
ATOM 1550 C C . MET A 1 187 ? 41.107 -3.860 2.931 1.00 90.44 187 MET A C 1
ATOM 1552 O O . MET A 1 187 ? 42.152 -4.019 2.300 1.00 90.44 187 MET A O 1
ATOM 1556 N N . ILE A 1 188 ? 39.918 -4.221 2.432 1.00 88.06 188 ILE A N 1
ATOM 1557 C CA . ILE A 1 188 ? 39.765 -4.863 1.113 1.00 88.06 188 ILE A CA 1
ATOM 1558 C C . ILE A 1 188 ? 40.347 -3.977 0.007 1.00 88.06 188 ILE A C 1
ATOM 1560 O O . ILE A 1 188 ? 41.039 -4.482 -0.877 1.00 88.06 188 ILE A O 1
ATOM 1564 N N . ASN A 1 189 ? 40.116 -2.664 0.064 1.00 85.56 189 ASN A N 1
ATOM 1565 C CA . ASN A 1 189 ? 40.635 -1.728 -0.934 1.00 85.56 189 ASN A CA 1
ATOM 1566 C C . ASN A 1 189 ? 42.160 -1.547 -0.888 1.00 85.56 189 ASN A C 1
ATOM 1568 O O . ASN A 1 189 ? 42.759 -1.248 -1.924 1.00 85.56 189 ASN A O 1
ATOM 1572 N N . ILE A 1 190 ? 42.788 -1.744 0.275 1.00 87.69 190 ILE A N 1
ATOM 1573 C CA . ILE A 1 190 ? 44.239 -1.583 0.444 1.00 87.69 190 ILE A CA 1
ATOM 1574 C C . ILE A 1 190 ? 44.991 -2.879 0.114 1.00 87.69 190 ILE A C 1
ATOM 1576 O O . ILE A 1 190 ? 45.967 -2.855 -0.637 1.00 87.69 190 ILE A O 1
ATOM 1580 N N . ILE A 1 191 ? 44.567 -4.015 0.679 1.00 89.25 191 ILE A N 1
ATOM 1581 C CA . ILE A 1 191 ? 45.319 -5.286 0.633 1.00 89.25 191 ILE A CA 1
ATOM 1582 C C . ILE A 1 191 ? 44.615 -6.412 -0.129 1.00 89.25 191 ILE A C 1
ATOM 1584 O O . ILE A 1 191 ? 45.225 -7.461 -0.349 1.00 89.25 191 ILE A O 1
ATOM 1588 N N . GLY A 1 192 ? 43.379 -6.196 -0.577 1.00 86.00 192 GLY A N 1
ATOM 1589 C CA . GLY A 1 192 ? 42.593 -7.183 -1.308 1.00 86.00 192 GLY A CA 1
ATOM 1590 C C . GLY A 1 192 ? 41.842 -8.164 -0.404 1.00 86.00 192 GLY A C 1
ATOM 1591 O O . GLY A 1 192 ? 42.223 -8.435 0.733 1.00 86.00 192 GLY A O 1
ATOM 1592 N N . ALA A 1 193 ? 40.770 -8.728 -0.961 1.00 84.50 193 ALA A N 1
ATOM 1593 C CA . ALA A 1 193 ? 39.810 -9.595 -0.277 1.00 84.50 193 ALA A CA 1
ATOM 1594 C C . ALA A 1 193 ? 40.440 -10.801 0.444 1.00 84.50 193 ALA A C 1
ATOM 1596 O O . ALA A 1 193 ? 40.076 -11.084 1.587 1.00 84.50 193 ALA A O 1
ATOM 1597 N N . ASP A 1 194 ? 41.385 -11.489 -0.203 1.00 82.81 194 ASP A N 1
ATOM 1598 C CA . ASP A 1 194 ? 41.989 -12.713 0.338 1.00 82.81 194 ASP A CA 1
ATOM 1599 C C . ASP A 1 194 ? 42.842 -12.414 1.576 1.00 82.81 194 ASP A C 1
ATOM 1601 O O . ASP A 1 194 ? 42.616 -12.989 2.638 1.00 82.81 194 ASP A O 1
ATOM 1605 N N . LYS A 1 195 ? 43.732 -11.416 1.491 1.00 87.56 195 LYS A N 1
ATOM 1606 C CA . LYS A 1 195 ? 44.559 -10.996 2.633 1.00 87.56 195 LYS A CA 1
ATOM 1607 C C . LYS A 1 195 ? 43.725 -10.404 3.768 1.00 87.56 195 LYS A C 1
ATOM 1609 O O . LYS A 1 195 ? 44.068 -10.585 4.932 1.00 87.56 195 LYS A O 1
ATOM 1614 N N . THR A 1 196 ? 42.632 -9.701 3.457 1.00 89.50 196 THR A N 1
ATOM 1615 C CA . THR A 1 196 ? 41.697 -9.241 4.492 1.00 89.50 196 THR A CA 1
ATOM 1616 C C . THR A 1 196 ? 41.048 -10.420 5.218 1.00 89.50 196 THR A C 1
ATOM 1618 O O . THR A 1 196 ? 40.946 -10.374 6.440 1.00 89.50 196 THR A O 1
ATOM 1621 N N . CYS A 1 197 ? 40.655 -11.487 4.512 1.00 86.75 197 CYS A N 1
ATOM 1622 C CA . CYS A 1 197 ? 40.121 -12.694 5.153 1.00 86.75 197 CYS A CA 1
ATOM 1623 C C . CYS A 1 197 ? 41.140 -13.343 6.097 1.00 86.75 197 CYS A C 1
ATOM 1625 O O . CYS A 1 197 ? 40.770 -13.677 7.220 1.00 86.75 197 CYS A O 1
ATOM 1627 N N . ASP A 1 198 ? 42.402 -13.465 5.673 1.00 87.69 198 ASP A N 1
ATOM 1628 C CA . ASP A 1 198 ? 43.467 -14.061 6.491 1.00 87.69 198 ASP A CA 1
ATOM 1629 C C . ASP A 1 198 ? 43.690 -13.277 7.798 1.00 87.69 198 ASP A C 1
ATOM 1631 O O . ASP A 1 198 ? 43.829 -13.860 8.875 1.00 87.69 198 ASP A O 1
ATOM 1635 N N . ILE A 1 199 ? 43.673 -11.941 7.725 1.00 88.44 199 ILE A N 1
ATOM 1636 C CA . ILE A 1 199 ? 43.820 -11.080 8.908 1.00 88.44 199 ILE A CA 1
ATOM 1637 C C . ILE A 1 199 ? 42.599 -11.192 9.826 1.00 88.44 199 ILE A C 1
ATOM 1639 O O . ILE A 1 199 ? 42.760 -11.315 11.038 1.00 88.44 199 ILE A O 1
ATOM 1643 N N . LEU A 1 200 ? 41.382 -11.178 9.272 1.00 88.56 200 LEU A N 1
ATOM 1644 C CA . LEU A 1 200 ? 40.160 -11.324 10.067 1.00 88.56 200 LEU A CA 1
ATOM 1645 C C . LEU A 1 200 ? 40.096 -12.676 10.781 1.00 88.56 200 LEU A C 1
ATOM 1647 O O . LEU A 1 200 ? 39.595 -12.735 11.899 1.00 88.56 200 LEU A O 1
ATOM 1651 N N . ASP A 1 201 ? 40.635 -13.735 10.176 1.00 85.44 201 ASP A N 1
ATOM 1652 C CA . ASP A 1 201 ? 40.752 -15.046 10.816 1.00 85.44 201 ASP A CA 1
ATOM 1653 C C . ASP A 1 201 ? 41.700 -15.033 11.999 1.00 85.44 201 ASP A C 1
ATOM 1655 O O . ASP A 1 201 ? 41.330 -15.477 13.087 1.00 85.44 201 ASP A O 1
ATOM 1659 N N . SER A 1 202 ? 42.873 -14.430 11.824 1.00 86.88 202 SER A N 1
ATOM 1660 C CA . SER A 1 202 ? 43.817 -14.258 12.924 1.00 86.88 202 SER A CA 1
ATOM 1661 C C . SER A 1 202 ? 43.231 -13.425 14.073 1.00 86.88 202 SER A C 1
ATOM 1663 O O . SER A 1 202 ? 43.536 -13.700 15.232 1.00 86.88 202 SER A O 1
ATOM 1665 N N . LEU A 1 203 ? 42.401 -12.417 13.779 1.00 85.12 203 LEU A N 1
ATOM 1666 C CA . LEU A 1 203 ? 41.736 -11.599 14.801 1.00 85.12 203 LEU A CA 1
ATOM 1667 C C . LEU A 1 203 ? 40.574 -12.351 15.476 1.00 85.12 203 LEU A C 1
ATOM 1669 O O . LEU A 1 203 ? 40.411 -12.271 16.692 1.00 85.12 203 LEU A O 1
ATOM 1673 N N . ALA A 1 204 ? 39.796 -13.132 14.722 1.00 85.50 204 ALA A N 1
ATOM 1674 C CA . ALA A 1 204 ? 38.692 -13.945 15.241 1.00 85.50 204 ALA A CA 1
ATOM 1675 C C . ALA A 1 204 ? 39.160 -15.082 16.164 1.00 85.50 204 ALA A C 1
ATOM 1677 O O . ALA A 1 204 ? 38.419 -15.514 17.047 1.00 85.50 204 ALA A O 1
ATOM 1678 N N . GLU A 1 205 ? 40.385 -15.578 15.981 1.00 84.31 205 GLU A N 1
ATOM 1679 C CA . GLU A 1 205 ? 41.008 -16.521 16.917 1.00 84.31 205 GLU A CA 1
ATOM 1680 C C . GLU A 1 205 ? 41.324 -15.878 18.277 1.00 84.31 205 GLU A C 1
ATOM 1682 O O . GLU A 1 205 ? 41.342 -16.574 19.293 1.00 84.31 205 GLU A O 1
ATOM 1687 N N . ALA A 1 206 ? 41.538 -14.559 18.308 1.00 78.69 206 ALA A N 1
ATOM 1688 C CA . ALA A 1 206 ? 41.873 -13.807 19.514 1.00 78.69 206 ALA A CA 1
ATOM 1689 C C . ALA A 1 206 ? 40.648 -13.190 20.224 1.00 78.69 206 ALA A C 1
ATOM 1691 O O . ALA A 1 206 ? 40.712 -12.978 21.438 1.00 78.69 206 ALA A O 1
ATOM 1692 N N . ASP A 1 207 ? 39.540 -12.935 19.513 1.00 80.75 207 ASP A N 1
ATOM 1693 C CA . ASP A 1 207 ? 38.331 -12.301 20.060 1.00 80.75 207 ASP A CA 1
ATOM 1694 C C . ASP A 1 207 ? 37.028 -13.048 19.689 1.00 80.75 207 ASP A C 1
ATOM 1696 O O . ASP A 1 207 ? 36.597 -13.103 18.533 1.00 80.75 207 ASP A O 1
ATOM 1700 N N . ASN A 1 208 ? 36.348 -13.593 20.709 1.00 78.75 208 ASN A N 1
ATOM 1701 C CA . ASN A 1 208 ? 35.097 -14.347 20.544 1.00 78.75 208 ASN A CA 1
ATOM 1702 C C . ASN A 1 208 ? 33.913 -13.485 20.061 1.00 78.75 208 ASN A C 1
ATOM 1704 O O . ASN A 1 208 ? 32.987 -14.017 19.443 1.00 78.75 208 ASN A O 1
ATOM 1708 N N . THR A 1 209 ? 33.921 -12.179 20.340 1.00 77.94 209 THR A N 1
ATOM 1709 C CA . THR A 1 209 ? 32.883 -11.233 19.904 1.00 77.94 209 THR A CA 1
ATOM 1710 C C . THR A 1 209 ? 32.994 -11.007 18.406 1.00 77.94 209 THR A C 1
ATOM 1712 O O . THR A 1 209 ? 31.998 -11.144 17.693 1.00 77.94 209 THR A O 1
ATOM 1715 N N . LEU A 1 210 ? 34.211 -10.751 17.912 1.00 82.69 210 LEU A N 1
ATOM 1716 C CA . LEU A 1 210 ? 34.476 -10.623 16.480 1.00 82.69 210 LEU A CA 1
ATOM 1717 C C . LEU A 1 210 ? 34.169 -11.929 15.749 1.00 82.69 210 LEU A C 1
ATOM 1719 O O . LEU A 1 210 ? 33.499 -11.908 14.718 1.00 82.69 210 LEU A O 1
ATOM 1723 N N . LYS A 1 211 ? 34.579 -13.075 16.304 1.00 84.19 211 LYS A N 1
ATOM 1724 C CA . LYS A 1 211 ? 34.276 -14.391 15.726 1.00 84.19 211 LYS A CA 1
ATOM 1725 C C . LYS A 1 211 ? 32.774 -14.627 15.573 1.00 84.19 211 LYS A C 1
ATOM 1727 O O . LYS A 1 211 ? 32.308 -14.920 14.471 1.00 84.19 211 LYS A O 1
ATOM 1732 N N . GLY A 1 212 ? 32.010 -14.444 16.653 1.00 82.00 212 GLY A N 1
ATOM 1733 C CA . GLY A 1 212 ? 30.555 -14.593 16.624 1.00 82.00 212 GLY A CA 1
ATOM 1734 C C . GLY A 1 212 ? 29.890 -13.608 15.659 1.00 82.00 212 GLY A C 1
ATOM 1735 O O . GLY A 1 212 ? 28.943 -13.966 14.956 1.00 82.00 212 GLY A O 1
ATOM 1736 N N . TRP A 1 213 ? 30.419 -12.386 15.566 1.00 86.06 213 TRP A N 1
ATOM 1737 C CA . TRP A 1 213 ? 29.945 -11.378 14.624 1.00 86.06 213 TRP A CA 1
ATOM 1738 C C . TRP A 1 213 ? 30.203 -11.764 13.159 1.00 86.06 213 TRP A C 1
ATOM 1740 O O . TRP A 1 213 ? 29.271 -11.726 12.349 1.00 86.06 213 TRP A O 1
ATOM 1750 N N . LEU A 1 214 ? 31.424 -12.195 12.818 1.00 85.44 214 LEU A N 1
ATOM 1751 C CA . LEU A 1 214 ? 31.814 -12.628 11.469 1.00 85.44 214 LEU A CA 1
ATOM 1752 C C . LEU A 1 214 ? 30.978 -13.824 10.988 1.00 85.44 214 LEU A C 1
ATOM 1754 O O . LEU A 1 214 ? 30.560 -13.854 9.824 1.00 85.44 214 LEU A O 1
ATOM 1758 N N . GLU A 1 215 ? 30.715 -14.788 11.879 1.00 85.38 215 GLU A N 1
ATOM 1759 C CA . GLU A 1 215 ? 29.884 -15.970 11.614 1.00 85.38 215 GLU A CA 1
ATOM 1760 C C . GLU A 1 215 ? 28.414 -15.585 11.400 1.00 85.38 215 GLU A C 1
ATOM 1762 O O . GLU A 1 215 ? 27.836 -15.919 10.359 1.00 85.38 215 GLU A O 1
ATOM 1767 N N . LYS A 1 216 ? 27.827 -14.811 12.327 1.00 83.81 216 LYS A N 1
ATOM 1768 C CA . LYS A 1 216 ? 26.439 -14.322 12.239 1.00 83.81 216 LYS A CA 1
ATOM 1769 C C . LYS A 1 216 ? 26.197 -13.550 10.943 1.00 83.81 216 LYS A C 1
ATOM 1771 O O . LYS A 1 216 ? 25.198 -13.780 10.260 1.00 83.81 216 LYS A O 1
ATOM 1776 N N . ASN A 1 217 ? 27.119 -12.656 10.589 1.00 77.88 217 ASN A N 1
ATOM 1777 C CA . ASN A 1 217 ? 26.996 -11.781 9.425 1.00 77.88 217 ASN A CA 1
ATOM 1778 C C . ASN A 1 217 ? 27.527 -12.397 8.124 1.00 77.88 217 ASN A C 1
ATOM 1780 O O . ASN A 1 217 ? 27.457 -11.750 7.073 1.00 77.88 217 ASN A O 1
ATOM 1784 N N . LYS A 1 218 ? 28.016 -13.646 8.167 1.00 84.81 218 LYS A N 1
ATOM 1785 C CA . LYS A 1 218 ? 28.556 -14.393 7.019 1.00 84.81 218 LYS A CA 1
ATOM 1786 C C . LYS A 1 218 ? 29.611 -13.589 6.243 1.00 84.81 218 LYS A C 1
ATOM 1788 O O . LYS A 1 218 ? 29.647 -13.623 5.012 1.00 84.81 218 LYS A O 1
ATOM 1793 N N . ILE A 1 219 ? 30.476 -12.863 6.953 1.00 81.06 219 ILE A N 1
ATOM 1794 C CA . ILE A 1 219 ? 31.369 -11.837 6.385 1.00 81.06 219 ILE A CA 1
ATOM 1795 C C . ILE A 1 219 ? 32.334 -12.414 5.354 1.00 81.06 219 ILE A C 1
ATOM 1797 O O . ILE A 1 219 ? 32.453 -11.866 4.265 1.00 81.06 219 ILE A O 1
ATOM 1801 N N . LYS A 1 220 ? 32.924 -13.586 5.601 1.00 78.25 220 LYS A N 1
ATOM 1802 C CA . LYS A 1 220 ? 33.779 -14.253 4.601 1.00 78.25 220 LYS A CA 1
ATOM 1803 C C . LYS A 1 220 ? 33.050 -14.569 3.301 1.00 78.25 220 LYS A C 1
ATOM 1805 O O . LYS A 1 220 ? 33.596 -14.366 2.220 1.00 78.25 220 LYS A O 1
ATOM 1810 N N . ALA A 1 221 ? 31.816 -15.069 3.399 1.00 78.19 221 ALA A N 1
ATOM 1811 C CA . ALA A 1 221 ? 30.993 -15.315 2.221 1.00 78.19 221 ALA A CA 1
ATOM 1812 C C . ALA A 1 221 ? 30.684 -13.991 1.517 1.00 78.19 221 ALA A C 1
ATOM 1814 O O . ALA A 1 221 ? 30.723 -13.922 0.290 1.00 78.19 221 ALA A O 1
ATOM 1815 N N . LYS A 1 222 ? 30.456 -12.919 2.288 1.00 79.69 222 LYS A N 1
ATOM 1816 C CA . LYS A 1 222 ? 30.228 -11.597 1.720 1.00 79.69 222 LYS A CA 1
ATOM 1817 C C . LYS A 1 222 ? 31.456 -11.038 0.994 1.00 79.69 222 LYS A C 1
ATOM 1819 O O . LYS A 1 222 ? 31.277 -10.473 -0.084 1.00 79.69 222 LYS A O 1
ATOM 1824 N N . ILE A 1 223 ? 32.663 -11.219 1.536 1.00 79.56 223 ILE A N 1
ATOM 1825 C CA . ILE A 1 223 ? 33.938 -10.798 0.929 1.00 79.56 223 ILE A CA 1
ATOM 1826 C C . ILE A 1 223 ? 34.199 -11.582 -0.362 1.00 79.56 223 ILE A C 1
ATOM 1828 O O . ILE A 1 223 ? 34.382 -10.975 -1.414 1.00 79.56 223 ILE A O 1
ATOM 1832 N N . LYS A 1 224 ? 34.122 -12.921 -0.314 1.00 72.94 224 LYS A N 1
ATOM 1833 C CA . LYS A 1 224 ? 34.349 -13.795 -1.483 1.00 72.94 224 LYS A CA 1
ATOM 1834 C C . LYS A 1 224 ? 33.365 -13.538 -2.623 1.00 72.94 224 LYS A C 1
ATOM 1836 O O . LYS A 1 224 ? 33.740 -13.605 -3.787 1.00 72.94 224 LYS A O 1
ATOM 1841 N N . ASN A 1 225 ? 32.124 -13.189 -2.289 1.00 72.75 225 ASN A N 1
ATOM 1842 C CA . ASN A 1 225 ? 31.084 -12.879 -3.270 1.00 72.75 225 ASN A CA 1
ATOM 1843 C C . ASN A 1 225 ? 31.069 -11.393 -3.688 1.00 72.75 225 ASN A C 1
ATOM 1845 O O . ASN A 1 225 ? 30.138 -10.969 -4.374 1.00 72.75 225 ASN A O 1
ATOM 1849 N N . GLY A 1 226 ? 32.038 -10.578 -3.241 1.00 63.84 226 GLY A N 1
ATOM 1850 C CA . GLY A 1 226 ? 32.132 -9.147 -3.572 1.00 63.84 226 GLY A CA 1
ATOM 1851 C C . GLY A 1 226 ? 30.946 -8.306 -3.082 1.00 63.84 226 GLY A C 1
ATOM 1852 O O . GLY A 1 226 ? 30.597 -7.292 -3.683 1.00 63.84 226 GLY A O 1
ATOM 1853 N N . SER A 1 227 ? 30.269 -8.760 -2.028 1.00 62.94 227 SER A N 1
ATOM 1854 C CA . SER A 1 227 ? 29.050 -8.140 -1.491 1.00 62.94 227 SER A CA 1
ATOM 1855 C C . SER A 1 227 ? 29.288 -7.210 -0.301 1.00 62.94 227 SER A C 1
ATOM 1857 O O . SER A 1 227 ? 28.376 -6.466 0.054 1.00 62.94 227 SER A O 1
ATOM 1859 N N . ILE A 1 228 ? 30.504 -7.192 0.258 1.00 62.75 228 ILE A N 1
ATOM 1860 C CA . ILE A 1 228 ? 30.973 -6.067 1.074 1.00 62.75 228 ILE A CA 1
ATOM 1861 C C . ILE A 1 228 ? 31.346 -4.948 0.104 1.00 62.75 228 ILE A C 1
ATOM 1863 O O . ILE A 1 228 ? 32.340 -5.039 -0.616 1.00 62.75 228 ILE A O 1
ATOM 1867 N N . LYS A 1 229 ? 30.471 -3.943 0.007 1.00 53.94 229 LYS A N 1
ATOM 1868 C CA . LYS A 1 229 ? 30.656 -2.793 -0.877 1.00 53.94 229 LYS A CA 1
ATOM 1869 C C . LYS A 1 229 ? 31.335 -1.677 -0.098 1.00 53.94 229 LYS A C 1
ATOM 1871 O O . LYS A 1 229 ? 30.821 -1.251 0.928 1.00 53.94 229 LYS A O 1
ATOM 1876 N N . PHE A 1 230 ? 32.421 -1.151 -0.649 1.00 49.38 230 PHE A N 1
ATOM 1877 C CA . PHE A 1 230 ? 32.958 0.127 -0.209 1.00 49.38 230 PHE A CA 1
ATOM 1878 C C . PHE A 1 230 ? 31.954 1.226 -0.575 1.00 49.38 230 PHE A C 1
ATOM 1880 O O . PHE A 1 230 ? 31.641 1.411 -1.757 1.00 49.38 230 PHE A O 1
ATOM 1887 N N . TYR A 1 231 ? 31.422 1.935 0.419 1.00 46.19 231 TYR A N 1
ATOM 1888 C CA . TYR A 1 231 ? 30.689 3.168 0.166 1.00 46.19 231 TYR A CA 1
ATOM 1889 C C . TYR A 1 231 ? 31.709 4.245 -0.208 1.00 46.19 231 TYR A C 1
ATOM 1891 O O . TYR A 1 231 ? 32.310 4.879 0.649 1.00 46.19 231 TYR A O 1
ATOM 1899 N N . LEU A 1 232 ? 31.942 4.411 -1.512 1.00 44.47 232 LEU A N 1
ATOM 1900 C CA . LEU A 1 232 ? 32.637 5.582 -2.038 1.00 44.47 232 LEU A CA 1
ATOM 1901 C C . LEU A 1 232 ? 31.684 6.775 -1.899 1.00 44.47 232 LEU A C 1
ATOM 1903 O O . LEU A 1 232 ? 30.797 6.937 -2.744 1.00 44.47 232 LEU A O 1
ATOM 1907 N N . PHE A 1 233 ? 31.847 7.624 -0.883 1.00 44.38 233 PHE A N 1
ATOM 1908 C CA . PHE A 1 233 ? 31.350 8.997 -0.978 1.00 44.38 233 PHE A CA 1
ATOM 1909 C C . PHE A 1 233 ? 32.217 9.724 -2.005 1.00 44.38 233 PHE A C 1
ATOM 1911 O O . PHE A 1 233 ? 33.142 10.407 -1.613 1.00 44.38 233 PHE A O 1
ATOM 1918 N N . GLY A 1 234 ? 31.979 9.498 -3.303 1.00 45.62 234 GLY A N 1
ATOM 1919 C CA . GLY A 1 234 ? 32.675 10.156 -4.415 1.00 45.62 234 GLY A CA 1
ATOM 1920 C C . GLY A 1 234 ? 34.202 9.981 -4.423 1.00 45.62 234 GLY A C 1
ATOM 1921 O O . GLY A 1 234 ? 34.909 10.315 -3.485 1.00 45.62 234 GLY A O 1
ATOM 1922 N N . SER A 1 235 ? 34.787 9.524 -5.528 1.00 46.97 235 SER A N 1
ATOM 1923 C CA . SER A 1 235 ? 36.241 9.662 -5.666 1.00 46.97 235 SER A CA 1
ATOM 1924 C C . SER A 1 235 ? 36.596 11.158 -5.649 1.00 46.97 235 SER A C 1
ATOM 1926 O O . SER A 1 235 ? 36.224 11.863 -6.595 1.00 46.97 235 SER A O 1
ATOM 1928 N N . HIS A 1 236 ? 37.306 11.634 -4.622 1.00 53.78 236 HIS A N 1
ATOM 1929 C CA . HIS A 1 236 ? 37.788 13.018 -4.530 1.00 53.78 236 HIS A CA 1
ATOM 1930 C C . HIS A 1 236 ? 38.995 13.172 -5.466 1.00 53.78 236 HIS A C 1
ATOM 1932 O O . HIS A 1 236 ? 40.151 13.239 -5.053 1.00 53.78 236 HIS A O 1
ATOM 1938 N N . ARG A 1 237 ? 38.738 13.123 -6.778 1.00 54.34 237 ARG A N 1
ATOM 1939 C CA . ARG A 1 237 ? 39.739 13.416 -7.805 1.00 54.34 237 ARG A CA 1
ATOM 1940 C C . ARG A 1 237 ? 39.745 14.916 -8.050 1.00 54.34 237 ARG A C 1
ATOM 1942 O O . ARG A 1 237 ? 38.989 15.409 -8.884 1.00 54.34 237 ARG A O 1
ATOM 1949 N N . VAL A 1 238 ? 40.589 15.601 -7.293 1.00 62.00 238 VAL A N 1
ATOM 1950 C CA . VAL A 1 238 ? 40.970 16.990 -7.547 1.00 62.00 238 VAL A CA 1
ATOM 1951 C C . VAL A 1 238 ? 41.931 16.982 -8.741 1.00 62.00 238 VAL A C 1
ATOM 1953 O O . VAL A 1 238 ? 42.866 16.178 -8.767 1.00 62.00 238 VAL A O 1
ATOM 1956 N N . GLU A 1 239 ? 41.661 17.797 -9.763 1.00 69.12 239 GLU A N 1
ATOM 1957 C CA . GLU A 1 239 ? 42.598 18.019 -10.870 1.00 69.12 239 GLU A CA 1
ATOM 1958 C C . GLU A 1 239 ? 43.907 18.622 -10.333 1.00 69.12 239 GLU A C 1
ATOM 1960 O O . GLU A 1 239 ? 43.931 19.263 -9.279 1.00 69.12 239 GLU A O 1
ATOM 1965 N N . GLU A 1 240 ? 45.014 18.401 -11.041 1.00 72.50 240 GLU A N 1
ATOM 1966 C CA . GLU A 1 240 ? 46.274 19.057 -10.693 1.00 72.50 240 GLU A CA 1
ATOM 1967 C C . GLU A 1 240 ? 46.104 20.577 -10.822 1.00 72.50 240 GLU A C 1
ATOM 1969 O O . GLU A 1 240 ? 45.590 21.070 -11.826 1.00 72.50 240 GLU A O 1
ATOM 1974 N N . PHE A 1 241 ? 46.473 21.315 -9.773 1.00 80.44 241 PHE A N 1
ATOM 1975 C CA . PHE A 1 241 ? 46.307 22.765 -9.740 1.00 80.44 241 PHE A CA 1
ATOM 1976 C C . PHE A 1 241 ? 47.439 23.438 -10.518 1.00 80.44 241 PHE A C 1
ATOM 1978 O O . PHE A 1 241 ? 48.598 23.340 -10.119 1.00 80.44 241 PHE A O 1
ATOM 1985 N N . ASP A 1 242 ? 47.089 24.160 -11.581 1.00 84.50 242 ASP A N 1
ATOM 1986 C CA . ASP A 1 242 ? 48.005 25.018 -12.331 1.00 84.50 242 ASP A CA 1
ATOM 1987 C C . ASP A 1 242 ? 47.493 26.461 -12.331 1.00 84.50 242 ASP A C 1
ATOM 1989 O O . ASP A 1 242 ? 46.435 26.768 -12.881 1.00 84.50 242 ASP A O 1
ATOM 1993 N N . LEU A 1 243 ? 48.255 27.360 -11.708 1.00 83.56 243 LEU A N 1
ATOM 1994 C CA . LEU A 1 243 ? 47.827 28.741 -11.493 1.00 83.56 243 LEU A CA 1
ATOM 1995 C C . LEU A 1 243 ? 47.652 29.517 -12.808 1.00 83.56 243 LEU A C 1
ATOM 1997 O O . LEU A 1 243 ? 46.787 30.387 -12.900 1.00 83.56 243 LEU A O 1
ATOM 2001 N N . VAL A 1 244 ? 48.461 29.220 -13.828 1.00 85.94 244 VAL A N 1
ATOM 2002 C CA . VAL A 1 244 ? 48.359 29.887 -15.135 1.00 85.94 244 VAL A CA 1
ATOM 2003 C C . VAL A 1 244 ? 47.038 29.510 -15.803 1.00 85.94 244 VAL A C 1
ATOM 2005 O O . VAL A 1 244 ? 46.249 30.391 -16.140 1.00 85.94 244 VAL A O 1
ATOM 2008 N N . THR A 1 245 ? 46.752 28.211 -15.884 1.00 86.69 245 THR A N 1
ATOM 2009 C CA . THR A 1 245 ? 45.504 27.669 -16.434 1.00 86.69 245 THR A CA 1
ATOM 2010 C C . THR A 1 245 ? 44.278 28.168 -15.663 1.00 86.69 245 THR A C 1
ATOM 2012 O O . THR A 1 245 ? 43.259 28.506 -16.264 1.00 86.69 245 THR A O 1
ATOM 2015 N N . GLU A 1 246 ? 44.346 28.253 -14.333 1.00 87.25 246 GLU A N 1
ATOM 2016 C CA . GLU A 1 246 ? 43.224 28.738 -13.520 1.00 87.25 246 GLU A CA 1
ATOM 2017 C C . GLU A 1 246 ? 42.954 30.236 -13.694 1.00 87.25 246 GLU A C 1
ATOM 2019 O O . GLU A 1 246 ? 41.795 30.651 -13.720 1.00 87.25 246 GLU A O 1
ATOM 2024 N N . ASN A 1 247 ? 43.989 31.051 -13.896 1.00 88.56 247 ASN A N 1
ATOM 2025 C CA . ASN A 1 247 ? 43.805 32.468 -14.211 1.00 88.56 247 ASN A CA 1
ATOM 2026 C C . ASN A 1 247 ? 43.189 32.676 -15.606 1.00 88.56 247 ASN A C 1
ATOM 2028 O O . ASN A 1 247 ? 42.324 33.537 -15.770 1.00 88.56 247 ASN A O 1
ATOM 2032 N N . GLU A 1 248 ? 43.563 31.861 -16.598 1.00 89.00 248 GLU A N 1
ATOM 2033 C CA . GLU A 1 248 ? 42.929 31.868 -17.928 1.00 89.00 248 GLU A CA 1
ATOM 2034 C C . GLU A 1 248 ? 41.449 31.454 -17.858 1.00 89.00 248 GLU A C 1
ATOM 2036 O O . GLU A 1 248 ? 40.579 32.076 -18.481 1.00 89.00 248 GLU A O 1
ATOM 2041 N N . ARG A 1 249 ? 41.141 30.440 -17.042 1.00 91.88 249 ARG A N 1
ATOM 2042 C CA . ARG A 1 249 ? 39.771 30.001 -16.746 1.00 91.88 249 ARG A CA 1
ATOM 2043 C C . ARG A 1 249 ? 38.955 31.114 -16.087 1.00 91.88 249 ARG A C 1
ATOM 2045 O O . ARG A 1 249 ? 37.848 31.391 -16.542 1.00 91.88 249 ARG A O 1
ATOM 2052 N N . LEU A 1 250 ? 39.496 31.796 -15.075 1.00 92.19 250 LEU A N 1
ATOM 2053 C CA . LEU A 1 250 ? 38.828 32.925 -14.414 1.00 92.19 250 LEU A CA 1
ATOM 2054 C C . LEU A 1 250 ? 38.526 34.074 -15.386 1.00 92.19 250 LEU A C 1
ATOM 2056 O O . LEU A 1 250 ? 37.396 34.560 -15.406 1.00 92.19 250 LEU A O 1
ATOM 2060 N N . ALA A 1 251 ? 39.485 34.447 -16.239 1.00 90.38 251 ALA A N 1
ATOM 2061 C CA . ALA A 1 251 ? 39.286 35.488 -17.251 1.00 90.38 251 ALA A CA 1
ATOM 2062 C C . ALA A 1 251 ? 38.196 35.112 -18.275 1.00 90.38 251 ALA A C 1
ATOM 2064 O O . ALA A 1 251 ? 37.417 35.963 -18.718 1.00 90.38 251 ALA A O 1
ATOM 2065 N N . THR A 1 252 ? 38.103 33.825 -18.624 1.00 89.81 252 THR A N 1
ATOM 2066 C CA . THR A 1 252 ? 37.048 33.300 -19.506 1.00 89.81 252 THR A CA 1
ATOM 2067 C C . THR A 1 252 ? 35.670 33.439 -18.854 1.00 89.81 252 THR A C 1
ATOM 2069 O O . THR A 1 252 ? 34.752 33.981 -19.466 1.00 89.81 252 THR A O 1
ATOM 2072 N N . LEU A 1 253 ? 35.532 33.037 -17.586 1.00 90.88 253 LEU A N 1
ATOM 2073 C CA . LEU A 1 253 ? 34.274 33.145 -16.836 1.00 90.88 253 LEU A CA 1
ATOM 2074 C C . LEU A 1 253 ? 33.835 34.604 -16.643 1.00 90.88 253 LEU A C 1
ATOM 2076 O O . LEU A 1 253 ? 32.648 34.905 -16.735 1.00 90.88 253 LEU A O 1
ATOM 2080 N N . GLU A 1 254 ? 34.775 35.519 -16.399 1.00 93.12 254 GLU A N 1
ATOM 2081 C CA . GLU A 1 254 ? 34.497 36.959 -16.314 1.00 93.12 254 GLU A CA 1
ATOM 2082 C C . GLU A 1 254 ? 33.934 37.497 -17.633 1.00 93.12 254 GLU A C 1
ATOM 2084 O O . GLU A 1 254 ? 32.911 38.184 -17.638 1.00 93.12 254 GLU A O 1
ATOM 2089 N N . THR A 1 255 ? 34.539 37.106 -18.756 1.00 90.00 255 THR A N 1
ATOM 2090 C CA . THR A 1 255 ? 34.087 37.506 -20.096 1.00 90.00 255 THR A CA 1
ATOM 2091 C C . THR A 1 255 ? 32.692 36.954 -20.413 1.00 90.00 255 THR A C 1
ATOM 2093 O O . THR A 1 255 ? 31.817 37.693 -20.867 1.00 90.00 255 THR A O 1
ATOM 2096 N N . GLU A 1 256 ? 32.447 35.674 -20.126 1.00 85.69 256 GLU A N 1
ATOM 2097 C CA . GLU A 1 256 ? 31.135 35.043 -20.317 1.00 85.69 256 GLU A CA 1
ATOM 2098 C C . GLU A 1 256 ? 30.051 35.663 -19.431 1.00 85.69 256 GLU A C 1
ATOM 2100 O O . GLU A 1 256 ? 28.902 35.802 -19.854 1.00 85.69 256 GLU A O 1
ATOM 2105 N N . LEU A 1 257 ? 30.396 36.040 -18.196 1.00 87.44 257 LEU A N 1
ATOM 2106 C CA . LEU A 1 257 ? 29.473 36.699 -17.279 1.00 87.44 257 LEU A CA 1
ATOM 2107 C C . LEU A 1 257 ? 29.064 38.077 -17.811 1.00 87.44 257 LEU A C 1
ATOM 2109 O O . LEU A 1 257 ? 27.873 38.387 -17.820 1.00 87.44 257 LEU A O 1
ATOM 2113 N N . GLU A 1 258 ? 30.019 38.872 -18.303 1.00 87.25 258 GLU A N 1
ATOM 2114 C CA . GLU A 1 258 ? 29.729 40.161 -18.940 1.00 87.25 258 GLU A CA 1
ATOM 2115 C C . GLU A 1 258 ? 28.835 40.016 -20.180 1.00 87.25 258 GLU A C 1
ATOM 2117 O O . GLU A 1 258 ? 27.962 40.853 -20.427 1.00 87.25 258 GLU A O 1
ATOM 2122 N N . GLU A 1 259 ? 29.045 38.973 -20.987 1.00 82.62 259 GLU A N 1
ATOM 2123 C CA . GLU A 1 259 ? 28.225 38.700 -22.169 1.00 82.62 259 GLU A CA 1
ATOM 2124 C C . GLU A 1 259 ? 26.803 38.265 -21.781 1.00 82.62 259 GLU A C 1
ATOM 2126 O O . GLU A 1 259 ? 25.820 38.760 -22.344 1.00 82.62 259 GLU A O 1
ATOM 2131 N N . PHE A 1 260 ? 26.683 37.419 -20.756 1.00 78.56 260 PHE A N 1
ATOM 2132 C CA . PHE A 1 260 ? 25.406 36.976 -20.197 1.00 78.56 260 PHE A CA 1
ATOM 2133 C C . PHE A 1 260 ? 24.609 38.131 -19.567 1.00 78.56 260 PHE A C 1
ATOM 2135 O O . PHE A 1 260 ? 23.382 38.156 -19.662 1.00 78.56 260 PHE A O 1
ATOM 2142 N N . GLU A 1 261 ? 25.276 39.109 -18.944 1.00 81.06 261 GLU A N 1
ATOM 2143 C CA . GLU A 1 261 ? 24.638 40.329 -18.426 1.00 81.06 261 GLU A CA 1
ATOM 2144 C C . GLU A 1 261 ? 24.089 41.230 -19.533 1.00 81.06 261 GLU A C 1
ATOM 2146 O O . GLU A 1 261 ? 23.011 41.810 -19.381 1.00 81.06 261 GLU A O 1
ATOM 2151 N N . LYS A 1 262 ? 24.823 41.349 -20.646 1.00 82.56 262 LYS A N 1
ATOM 2152 C CA . LYS A 1 262 ? 24.430 42.176 -21.795 1.00 82.56 262 LYS A CA 1
ATOM 2153 C C . LYS A 1 262 ? 23.278 41.546 -22.579 1.00 82.56 262 LYS A C 1
ATOM 2155 O O . LYS A 1 262 ? 22.390 42.270 -23.024 1.00 82.56 262 LYS A O 1
ATOM 2160 N N . ASN A 1 263 ? 23.277 40.219 -22.721 1.00 74.25 263 ASN A N 1
ATOM 2161 C CA . ASN A 1 263 ? 22.287 39.465 -23.490 1.00 74.25 263 ASN A CA 1
ATOM 2162 C C . ASN A 1 263 ? 21.748 38.268 -22.686 1.00 74.25 263 ASN A C 1
ATOM 2164 O O . ASN A 1 263 ? 22.051 37.118 -23.017 1.00 74.25 263 ASN A O 1
ATOM 2168 N N . PRO A 1 264 ? 20.934 38.501 -21.640 1.00 62.72 264 PRO A N 1
ATOM 2169 C CA . PRO A 1 264 ? 20.432 37.414 -20.816 1.00 62.72 264 PRO A CA 1
ATOM 2170 C C . PRO A 1 264 ? 19.498 36.516 -21.644 1.00 62.72 264 PRO A C 1
ATOM 2172 O O . PRO A 1 264 ? 18.490 37.000 -22.173 1.00 62.72 264 PRO A O 1
ATOM 2175 N N . PRO A 1 265 ? 19.784 35.207 -21.769 1.00 57.25 265 PRO A N 1
ATOM 2176 C CA . PRO A 1 265 ? 18.867 34.283 -22.419 1.00 57.25 265 PRO A CA 1
ATOM 2177 C C . PRO A 1 265 ? 17.543 34.206 -21.637 1.00 57.25 265 PRO A C 1
ATOM 2179 O O . PRO A 1 265 ? 17.520 34.444 -20.423 1.00 57.25 265 PRO A O 1
ATOM 2182 N N . PRO A 1 266 ? 16.418 33.858 -22.294 1.00 48.81 266 PRO A N 1
ATOM 2183 C CA . PRO A 1 266 ? 15.138 33.701 -21.612 1.00 48.81 266 PRO A CA 1
ATOM 2184 C C . PRO A 1 266 ? 15.277 32.693 -20.458 1.00 48.81 266 PRO A C 1
ATOM 2186 O O . PRO A 1 266 ? 15.996 31.701 -20.606 1.00 48.81 266 PRO A O 1
ATOM 2189 N N . PRO A 1 267 ? 14.612 32.917 -19.308 1.00 44.50 267 PRO A N 1
ATOM 2190 C CA . PRO A 1 267 ? 14.848 32.139 -18.099 1.00 44.50 267 PRO A CA 1
ATOM 2191 C C . PRO A 1 267 ? 14.569 30.654 -18.351 1.00 44.50 267 PRO A C 1
ATOM 2193 O O . PRO A 1 267 ? 13.417 30.222 -18.444 1.00 44.50 267 PRO A O 1
ATOM 2196 N N . LYS A 1 268 ? 15.633 29.848 -18.445 1.00 43.59 268 LYS A N 1
ATOM 2197 C CA . LYS A 1 268 ? 15.522 28.389 -18.399 1.00 43.59 268 LYS A CA 1
ATOM 2198 C C . LYS A 1 268 ? 14.961 28.031 -17.020 1.00 43.59 268 LYS A C 1
ATOM 2200 O O . LYS A 1 268 ? 15.510 28.445 -16.001 1.00 43.59 268 LYS A O 1
ATOM 2205 N N . LYS A 1 269 ? 13.852 27.281 -16.970 1.00 37.44 269 LYS A N 1
ATOM 2206 C CA . LYS A 1 269 ? 13.254 26.759 -15.724 1.00 37.44 269 LYS A CA 1
ATOM 2207 C C . LYS A 1 269 ? 14.182 25.711 -15.084 1.00 37.44 269 LYS A C 1
ATOM 2209 O O . LYS A 1 269 ? 13.861 24.524 -15.075 1.00 37.44 269 LYS A O 1
ATOM 2214 N N . HIS A 1 270 ? 15.330 26.120 -14.553 1.00 37.41 270 HIS A N 1
ATOM 2215 C CA . HIS A 1 270 ? 16.157 25.263 -13.711 1.00 37.41 270 HIS A CA 1
ATOM 2216 C C . HIS A 1 270 ? 15.539 25.205 -12.311 1.00 37.41 270 HIS A C 1
ATOM 2218 O O . HIS A 1 270 ? 15.334 26.220 -11.648 1.00 37.41 270 HIS A O 1
ATOM 2224 N N . LYS A 1 271 ? 15.209 23.990 -11.861 1.00 33.28 271 LYS A N 1
ATOM 2225 C CA . LYS A 1 271 ? 14.950 23.721 -10.446 1.00 33.28 271 LYS A CA 1
ATOM 2226 C C . LYS A 1 271 ? 16.309 23.651 -9.760 1.00 33.28 271 LYS A C 1
ATOM 2228 O O . LYS A 1 271 ? 16.964 22.615 -9.838 1.00 33.28 271 LYS A O 1
ATOM 2233 N N . MET A 1 272 ? 16.725 24.727 -9.098 1.00 33.47 272 MET A N 1
ATOM 2234 C CA . MET A 1 272 ? 17.802 24.628 -8.114 1.00 33.47 272 MET A CA 1
ATOM 2235 C C . MET A 1 272 ? 17.390 23.584 -7.072 1.00 33.47 272 MET A C 1
ATOM 2237 O O . MET A 1 272 ? 16.298 23.653 -6.511 1.00 33.47 272 MET A O 1
ATOM 2241 N N . SER A 1 273 ? 18.238 22.581 -6.862 1.00 29.50 273 SER A N 1
ATOM 2242 C CA . SER A 1 273 ? 18.079 21.635 -5.762 1.00 29.50 273 SER A CA 1
ATOM 2243 C C . SER A 1 273 ? 18.384 22.374 -4.454 1.00 29.50 273 SER A C 1
ATOM 2245 O O . SER A 1 273 ? 19.496 22.887 -4.341 1.00 29.50 273 SER A O 1
ATOM 2247 N N . PRO A 1 274 ? 17.478 22.421 -3.460 1.00 32.59 274 PRO A N 1
ATOM 2248 C CA . PRO A 1 274 ? 17.796 22.998 -2.151 1.00 32.59 274 PRO A CA 1
ATOM 2249 C C . PRO A 1 274 ? 18.957 22.274 -1.443 1.00 32.59 274 PRO A C 1
ATOM 2251 O O . PRO A 1 274 ? 19.624 22.870 -0.605 1.00 32.59 274 PRO A O 1
ATOM 2254 N N . ASP A 1 275 ? 19.277 21.046 -1.863 1.00 34.44 275 ASP A N 1
ATOM 2255 C CA . ASP A 1 275 ? 20.425 20.273 -1.366 1.00 34.44 275 ASP A CA 1
ATOM 2256 C C . ASP A 1 275 ? 21.812 20.815 -1.783 1.00 34.44 275 ASP A C 1
ATOM 2258 O O . ASP A 1 275 ? 22.815 20.311 -1.292 1.00 34.44 275 ASP A O 1
ATOM 2262 N N . MET A 1 276 ? 21.915 21.826 -2.664 1.00 32.84 276 MET A N 1
ATOM 2263 C CA . MET A 1 276 ? 23.215 22.447 -3.001 1.00 32.84 276 MET A CA 1
ATOM 2264 C C . MET A 1 276 ? 23.697 23.491 -1.973 1.00 32.84 276 MET A C 1
ATOM 2266 O O . MET A 1 276 ? 24.800 24.001 -2.114 1.00 32.84 276 MET A O 1
ATOM 2270 N N . PHE A 1 277 ? 22.916 23.779 -0.922 1.00 35.88 277 PHE A N 1
ATOM 2271 C CA . PHE A 1 277 ? 23.215 24.815 0.086 1.00 35.88 277 PHE A CA 1
ATOM 2272 C C . PHE A 1 277 ? 23.532 24.262 1.486 1.00 35.88 277 PHE A C 1
ATOM 2274 O O . PHE A 1 277 ? 23.214 24.884 2.511 1.00 35.88 277 PHE A O 1
ATOM 2281 N N . GLY A 1 278 ? 24.161 23.092 1.549 1.00 31.89 278 GLY A N 1
ATOM 2282 C CA . GLY A 1 278 ? 24.763 22.576 2.774 1.00 31.89 278 GLY A CA 1
ATOM 2283 C C . GLY A 1 278 ? 26.177 23.120 2.955 1.00 31.89 278 GLY A C 1
ATOM 2284 O O . GLY A 1 278 ? 27.130 22.405 2.683 1.00 31.89 278 GLY A O 1
ATOM 2285 N N . SER A 1 279 ? 26.331 24.368 3.415 1.00 35.91 279 SER A N 1
ATOM 2286 C CA . SER A 1 279 ? 27.620 24.770 3.994 1.00 35.91 279 SER A CA 1
ATOM 2287 C C . SER A 1 279 ? 27.796 23.991 5.293 1.00 35.91 279 SER A C 1
ATOM 2289 O O . SER A 1 279 ? 26.876 24.015 6.121 1.00 35.91 279 SER A O 1
ATOM 2291 N N . PRO A 1 280 ? 28.958 23.366 5.533 1.00 34.59 280 PRO A N 1
ATOM 2292 C CA . PRO A 1 280 ? 29.280 22.864 6.853 1.00 34.59 280 PRO A CA 1
ATOM 2293 C C . PRO A 1 280 ? 29.323 23.986 7.903 1.00 34.59 280 PRO A C 1
ATOM 2295 O O . PRO A 1 280 ? 29.343 23.674 9.072 1.00 34.59 280 PRO A O 1
ATOM 2298 N N . PHE A 1 281 ? 29.255 25.276 7.566 1.00 36.09 281 PHE A N 1
ATOM 2299 C CA . PHE A 1 281 ? 29.450 26.367 8.530 1.00 36.09 281 PHE A CA 1
ATOM 2300 C C . PHE A 1 281 ? 28.172 27.079 9.022 1.00 36.09 281 PHE A C 1
ATOM 2302 O O . PHE A 1 281 ? 28.295 28.096 9.702 1.00 36.09 281 PHE A O 1
ATOM 2309 N N . LYS A 1 282 ? 26.942 26.583 8.748 1.00 37.59 282 LYS A N 1
ATOM 2310 C CA . LYS A 1 282 ? 25.697 27.312 9.146 1.00 37.59 282 LYS A CA 1
ATOM 2311 C C . LYS A 1 282 ? 25.543 27.545 10.649 1.00 37.59 282 LYS A C 1
ATOM 2313 O O . LYS A 1 282 ? 24.731 28.376 11.041 1.00 37.59 282 LYS A O 1
ATOM 2318 N N . ASP A 1 283 ? 26.277 26.813 11.482 1.00 36.34 283 ASP A N 1
ATOM 2319 C CA . ASP A 1 283 ? 26.099 26.866 12.934 1.00 36.34 283 ASP A CA 1
ATOM 2320 C C . ASP A 1 283 ? 26.915 27.971 13.625 1.00 36.34 283 ASP A C 1
ATOM 2322 O O . ASP A 1 283 ? 26.814 28.108 14.844 1.00 36.34 283 ASP A O 1
ATOM 2326 N N . LEU A 1 284 ? 27.696 28.772 12.883 1.00 32.91 284 LEU A N 1
ATOM 2327 C CA . LEU A 1 284 ? 28.573 29.792 13.475 1.00 32.91 284 LEU A CA 1
ATOM 2328 C C . LEU A 1 284 ? 28.027 31.231 13.480 1.00 32.91 284 LEU A C 1
ATOM 2330 O O . LEU A 1 284 ? 28.500 32.017 14.294 1.00 32.91 284 LEU A O 1
ATOM 2334 N N . ASP A 1 285 ? 26.986 31.570 12.713 1.00 35.00 285 ASP A N 1
ATOM 2335 C CA . ASP A 1 285 ? 26.408 32.930 12.718 1.00 35.00 285 ASP A CA 1
ATOM 2336 C C . ASP A 1 285 ? 25.122 33.031 13.545 1.00 35.00 285 ASP A C 1
ATOM 2338 O O . ASP A 1 285 ? 24.044 33.404 13.079 1.00 35.00 285 ASP A O 1
ATOM 2342 N N . LYS A 1 286 ? 25.254 32.741 14.840 1.00 30.61 286 LYS A N 1
ATOM 2343 C CA . LYS A 1 286 ? 24.414 33.387 15.855 1.00 30.61 286 LYS A CA 1
ATOM 2344 C C . LYS A 1 286 ? 25.199 34.532 16.476 1.00 30.61 286 LYS A C 1
ATOM 2346 O O . LYS A 1 286 ? 25.565 34.455 17.643 1.00 30.61 286 LYS A O 1
ATOM 2351 N N . ASN A 1 287 ? 25.447 35.580 15.698 1.00 30.14 287 ASN A N 1
ATOM 2352 C CA . ASN A 1 287 ? 25.737 36.887 16.265 1.00 30.14 287 ASN A CA 1
ATOM 2353 C C . ASN A 1 287 ? 24.645 37.871 15.858 1.00 30.14 287 ASN A C 1
ATOM 2355 O O . ASN A 1 287 ? 24.179 37.912 14.724 1.00 30.14 287 ASN A O 1
ATOM 2359 N N . GLU A 1 288 ? 24.186 38.571 16.883 1.00 35.97 288 GLU A N 1
ATOM 2360 C CA . GLU A 1 288 ? 23.091 39.519 16.903 1.00 35.97 288 GLU A CA 1
ATOM 2361 C C . GLU A 1 288 ? 23.414 40.747 16.038 1.00 35.97 288 GLU A C 1
ATOM 2363 O O . GLU A 1 288 ? 24.532 41.255 16.081 1.00 35.97 288 GLU A O 1
ATOM 2368 N N . ASN A 1 289 ? 22.386 41.254 15.349 1.00 33.75 289 ASN A N 1
ATOM 2369 C CA . ASN A 1 289 ? 22.328 42.507 14.586 1.00 33.75 289 ASN A CA 1
ATOM 2370 C C . ASN A 1 289 ? 23.014 42.506 13.210 1.00 33.75 289 ASN A C 1
ATOM 2372 O O . ASN A 1 289 ? 24.201 42.774 13.105 1.00 33.75 289 ASN A O 1
ATOM 2376 N N . ASP A 1 290 ? 22.212 42.347 12.153 1.00 25.16 290 ASP A N 1
ATOM 2377 C CA . ASP A 1 290 ? 22.235 43.308 11.046 1.00 25.16 290 ASP A CA 1
ATOM 2378 C C . ASP A 1 290 ? 20.917 43.256 10.254 1.00 25.16 290 ASP A C 1
ATOM 2380 O O . ASP A 1 290 ? 20.579 42.284 9.577 1.00 25.16 290 ASP A O 1
ATOM 2384 N N . ASP A 1 291 ? 20.153 44.340 10.393 1.00 28.84 291 ASP A N 1
ATOM 2385 C CA . ASP A 1 291 ? 18.972 44.673 9.605 1.00 28.84 291 ASP A CA 1
ATOM 2386 C C . ASP A 1 291 ? 19.397 45.062 8.182 1.00 28.84 291 ASP A C 1
ATOM 2388 O O . ASP A 1 291 ? 19.941 46.145 7.970 1.00 28.84 291 ASP A O 1
ATOM 2392 N N . TRP A 1 292 ? 19.050 44.247 7.182 1.00 22.88 292 TRP A N 1
ATOM 2393 C CA . TRP A 1 292 ? 18.865 44.736 5.813 1.00 22.88 292 TRP A CA 1
ATOM 2394 C C . TRP A 1 292 ? 17.538 44.244 5.229 1.00 22.88 292 TRP A C 1
ATOM 2396 O O . TRP A 1 292 ? 17.225 43.056 5.171 1.00 22.88 292 TRP A O 1
ATOM 2406 N N . ILE A 1 293 ? 16.739 45.226 4.820 1.00 21.64 293 ILE A N 1
ATOM 2407 C CA . ILE A 1 293 ? 15.339 45.160 4.407 1.00 21.64 293 ILE A CA 1
ATOM 2408 C C . ILE A 1 293 ? 15.234 45.197 2.861 1.00 21.64 293 ILE A C 1
ATOM 2410 O O . ILE A 1 293 ? 15.697 46.158 2.254 1.00 21.64 293 ILE A O 1
ATOM 2414 N N . ILE A 1 294 ? 14.494 44.213 2.297 1.00 24.30 294 ILE A N 1
ATOM 2415 C CA . ILE A 1 294 ? 13.658 44.200 1.047 1.00 24.30 294 ILE A CA 1
ATOM 2416 C C . ILE A 1 294 ? 14.387 44.084 -0.328 1.00 24.30 294 ILE A C 1
ATOM 2418 O O . ILE A 1 294 ? 15.450 44.679 -0.461 1.00 24.30 294 ILE A O 1
ATOM 2422 N N . PRO A 1 295 ? 13.842 43.412 -1.397 1.00 23.08 295 PRO A N 1
ATOM 2423 C CA . PRO A 1 295 ? 12.458 42.931 -1.647 1.00 23.08 295 PRO A CA 1
ATOM 2424 C C . PRO A 1 295 ? 12.291 41.444 -2.067 1.00 23.08 295 PRO A C 1
ATOM 2426 O O . PRO A 1 295 ? 13.163 40.842 -2.681 1.00 23.08 295 PRO A O 1
ATOM 2429 N N . GLY A 1 296 ? 11.108 40.860 -1.817 1.00 20.36 296 GLY A N 1
ATOM 2430 C CA . GLY A 1 296 ? 10.693 39.567 -2.408 1.00 20.36 296 GLY A CA 1
ATOM 2431 C C . GLY A 1 296 ? 10.384 39.657 -3.918 1.00 20.36 296 GLY A C 1
ATOM 2432 O O . GLY A 1 296 ? 10.558 40.732 -4.491 1.00 20.36 296 GLY A O 1
ATOM 2433 N N . PRO A 1 297 ? 9.842 38.609 -4.584 1.00 31.66 297 PRO A N 1
ATOM 2434 C CA . PRO A 1 297 ? 9.418 37.284 -4.102 1.00 31.66 297 PRO A CA 1
ATOM 2435 C C . PRO A 1 297 ? 10.113 36.118 -4.850 1.00 31.66 297 PRO A C 1
ATOM 2437 O O . PRO A 1 297 ? 10.420 36.273 -6.015 1.00 31.66 297 PRO A O 1
ATOM 2440 N N . TYR A 1 298 ? 10.284 34.929 -4.260 1.00 21.28 298 TYR A N 1
ATOM 2441 C CA . TYR A 1 298 ? 10.246 33.641 -4.993 1.00 21.28 298 TYR A CA 1
ATOM 2442 C C . TYR A 1 298 ? 10.210 32.488 -3.981 1.00 21.28 298 TYR A C 1
ATOM 2444 O O . TYR A 1 298 ? 11.197 32.167 -3.327 1.00 21.28 298 TYR A O 1
ATOM 2452 N N . ILE A 1 299 ? 9.029 31.892 -3.822 1.00 23.75 299 ILE A N 1
ATOM 2453 C CA . ILE A 1 299 ? 8.798 30.707 -2.995 1.00 23.75 299 ILE A CA 1
ATOM 2454 C C . ILE A 1 299 ? 9.327 29.503 -3.786 1.00 23.75 299 ILE A C 1
ATOM 2456 O O . ILE A 1 299 ? 8.762 29.138 -4.816 1.00 23.75 299 ILE A O 1
ATOM 2460 N N . SER A 1 300 ? 10.438 28.919 -3.334 1.00 24.52 300 SER A N 1
ATOM 2461 C CA . SER A 1 300 ? 11.015 27.690 -3.878 1.00 24.52 300 SER A CA 1
ATOM 2462 C C . SER A 1 300 ? 10.543 26.480 -3.069 1.00 24.52 300 SER A C 1
ATOM 2464 O O . SER A 1 300 ? 11.057 26.148 -2.005 1.00 24.52 300 SER A O 1
ATOM 2466 N N . GLU A 1 301 ? 9.555 25.767 -3.604 1.00 26.70 301 GLU A N 1
ATOM 2467 C CA . GLU A 1 301 ? 9.306 24.382 -3.218 1.00 26.70 301 GLU A CA 1
ATOM 2468 C C . GLU A 1 301 ? 10.259 23.461 -3.988 1.00 26.70 301 GLU A C 1
ATOM 2470 O O . GLU A 1 301 ? 10.205 23.409 -5.214 1.00 26.70 301 GLU A O 1
ATOM 2475 N N . THR A 1 302 ? 11.066 22.650 -3.299 1.00 26.45 302 THR A N 1
ATOM 2476 C CA . THR A 1 302 ? 11.348 21.273 -3.749 1.00 26.45 302 THR A CA 1
ATOM 2477 C C . THR A 1 302 ? 11.935 20.419 -2.626 1.00 26.45 302 THR A C 1
ATOM 2479 O O . THR A 1 302 ? 13.136 20.401 -2.428 1.00 26.45 302 THR A O 1
ATOM 2482 N N . ASN A 1 303 ? 11.112 19.594 -1.973 1.00 28.88 303 ASN A N 1
ATOM 2483 C CA . ASN A 1 303 ? 11.629 18.363 -1.366 1.00 28.88 303 ASN A CA 1
ATOM 2484 C C . ASN A 1 303 ? 11.581 17.232 -2.397 1.00 28.88 303 ASN A C 1
ATOM 2486 O O . ASN A 1 303 ? 10.504 16.884 -2.905 1.00 28.88 303 ASN A O 1
ATOM 2490 N N . LYS A 1 304 ? 12.784 16.726 -2.697 1.00 28.33 304 LYS A N 1
ATOM 2491 C CA . LYS A 1 304 ? 13.110 15.467 -3.368 1.00 28.33 304 LYS A CA 1
ATOM 2492 C C . LYS A 1 304 ? 12.975 14.313 -2.370 1.00 28.33 304 LYS A C 1
ATOM 2494 O O . LYS A 1 304 ? 13.414 14.432 -1.232 1.00 28.33 304 LYS A O 1
ATOM 2499 N N . THR A 1 305 ? 12.458 13.181 -2.830 1.00 26.94 305 THR A N 1
ATOM 2500 C CA . THR A 1 305 ? 12.663 11.874 -2.197 1.00 26.94 305 THR A CA 1
ATOM 2501 C C . THR A 1 305 ? 13.668 11.076 -3.014 1.00 26.94 305 THR A C 1
ATOM 2503 O O . THR A 1 305 ? 13.562 10.967 -4.238 1.00 26.94 305 THR A O 1
ATOM 2506 N N . LYS A 1 306 ? 14.644 10.535 -2.286 1.00 28.52 306 LYS A N 1
ATOM 2507 C CA . LYS A 1 306 ? 15.567 9.469 -2.671 1.00 28.52 306 LYS A CA 1
ATOM 2508 C C . LYS A 1 306 ? 14.801 8.170 -2.965 1.00 28.52 306 LYS A C 1
ATOM 2510 O O . LYS A 1 306 ? 13.809 7.880 -2.306 1.00 28.52 306 LYS A O 1
ATOM 2515 N N . GLU A 1 307 ? 15.286 7.411 -3.946 1.00 29.31 307 GLU A N 1
ATOM 2516 C CA . GLU A 1 307 ? 15.856 6.054 -3.802 1.00 29.31 307 GLU A CA 1
ATOM 2517 C C . GLU A 1 307 ? 15.761 5.291 -5.132 1.00 29.31 307 GLU A C 1
ATOM 2519 O O . GLU A 1 307 ? 14.673 5.011 -5.640 1.00 29.31 307 GLU A O 1
ATOM 2524 N N . ALA A 1 308 ? 16.927 4.928 -5.669 1.00 26.62 308 ALA A N 1
ATOM 2525 C CA . ALA A 1 308 ? 17.086 3.873 -6.657 1.00 26.62 308 ALA A CA 1
ATOM 2526 C C . ALA A 1 308 ? 17.911 2.750 -6.013 1.00 26.62 308 ALA A C 1
ATOM 2528 O O . ALA A 1 308 ? 19.073 2.923 -5.642 1.00 26.62 308 ALA A O 1
ATOM 2529 N N . ILE A 1 309 ? 17.250 1.607 -5.862 1.00 29.45 309 ILE A N 1
ATOM 2530 C CA . ILE A 1 309 ? 17.795 0.300 -5.511 1.00 29.45 309 ILE A CA 1
ATOM 2531 C C . ILE A 1 309 ? 18.661 -0.176 -6.687 1.00 29.45 309 ILE A C 1
ATOM 2533 O O . ILE A 1 309 ? 18.223 -0.123 -7.831 1.00 29.45 309 ILE A O 1
ATOM 2537 N N . SER A 1 310 ? 19.882 -0.651 -6.417 1.00 27.12 310 SER A N 1
ATOM 2538 C CA . SER A 1 310 ? 20.755 -1.252 -7.436 1.00 27.12 310 SER A CA 1
ATOM 2539 C C . SER A 1 310 ? 20.789 -2.776 -7.325 1.00 27.12 310 SER A C 1
ATOM 2541 O O . SER A 1 310 ? 21.208 -3.313 -6.297 1.00 27.12 310 SER A O 1
ATOM 2543 N N . LYS A 1 311 ? 20.385 -3.449 -8.411 1.00 27.45 311 LYS A N 1
ATOM 2544 C CA . LYS A 1 311 ? 20.942 -4.670 -9.047 1.00 27.45 311 LYS A CA 1
ATOM 2545 C C . LYS A 1 311 ? 19.999 -5.051 -10.212 1.00 27.45 311 LYS A C 1
ATOM 2547 O O . LYS A 1 311 ? 18.802 -4.886 -10.008 1.00 27.45 311 LYS A O 1
ATOM 2552 N N . PRO A 1 312 ? 20.455 -5.598 -11.361 1.00 27.67 312 PRO A N 1
ATOM 2553 C CA . PRO A 1 312 ? 21.792 -6.054 -11.763 1.00 27.67 312 PRO A CA 1
ATOM 2554 C C . PRO A 1 312 ? 22.434 -5.175 -12.863 1.00 27.67 312 PRO A C 1
ATOM 2556 O O . PRO A 1 312 ? 21.791 -4.321 -13.460 1.00 27.67 312 PRO A O 1
ATOM 2559 N N . LYS A 1 313 ? 23.738 -5.367 -13.109 1.00 41.84 313 LYS A N 1
ATOM 2560 C CA . LYS A 1 313 ? 24.476 -4.712 -14.199 1.00 41.84 313 LYS A CA 1
ATOM 2561 C C . LYS A 1 313 ? 24.062 -5.314 -15.546 1.00 41.84 313 LYS A C 1
ATOM 2563 O O . LYS A 1 313 ? 24.592 -6.357 -15.916 1.00 41.84 313 LYS A O 1
ATOM 2568 N N . GLU A 1 314 ? 23.221 -4.616 -16.292 1.00 28.03 314 GLU A N 1
ATOM 2569 C CA . GLU A 1 314 ? 23.254 -4.659 -17.755 1.00 28.03 314 GLU A CA 1
ATOM 2570 C C . GLU A 1 314 ? 24.031 -3.428 -18.228 1.00 28.03 314 GLU A C 1
ATOM 2572 O O . GLU A 1 314 ? 23.837 -2.318 -17.729 1.00 28.03 314 GLU A O 1
ATOM 2577 N N . LYS A 1 315 ? 24.991 -3.625 -19.135 1.00 30.11 315 LYS A N 1
ATOM 2578 C CA . LYS A 1 315 ? 25.633 -2.519 -19.850 1.00 30.11 315 LYS A CA 1
ATOM 2579 C C . LYS A 1 315 ? 24.571 -1.901 -20.758 1.00 30.11 315 LYS A C 1
ATOM 2581 O O . LYS A 1 315 ? 24.470 -2.312 -21.908 1.00 30.11 315 LYS A O 1
ATOM 2586 N N . VAL A 1 316 ? 23.784 -0.954 -20.256 1.00 28.81 316 VAL A N 1
ATOM 2587 C CA . VAL A 1 316 ? 22.863 -0.213 -21.115 1.00 28.81 316 VAL A CA 1
ATOM 2588 C C . VAL A 1 316 ? 23.552 1.034 -21.655 1.00 28.81 316 VAL A C 1
ATOM 2590 O O . VAL A 1 316 ? 24.267 1.742 -20.942 1.00 28.81 316 VAL A O 1
ATOM 2593 N N . SER A 1 317 ? 23.424 1.219 -22.965 1.00 33.09 317 SER A N 1
ATOM 2594 C CA . SER A 1 317 ? 24.041 2.284 -23.742 1.00 33.09 317 SER A CA 1
ATOM 2595 C C . SER A 1 317 ? 23.648 3.670 -23.227 1.00 33.09 317 SER A C 1
ATOM 2597 O O . SER A 1 317 ? 22.542 3.877 -22.738 1.00 33.09 317 SER A O 1
ATOM 2599 N N . HIS A 1 318 ? 24.541 4.648 -23.404 1.00 32.69 318 HIS A N 1
ATOM 2600 C CA . HIS A 1 318 ? 24.397 6.059 -23.008 1.00 32.69 318 HIS A CA 1
ATOM 2601 C C . HIS A 1 318 ? 23.153 6.815 -23.544 1.00 32.69 318 HIS A C 1
ATOM 2603 O O . HIS A 1 318 ? 23.018 8.009 -23.298 1.00 32.69 318 HIS A O 1
ATOM 2609 N N . THR A 1 319 ? 22.226 6.151 -24.233 1.00 41.97 319 THR A N 1
ATOM 2610 C CA . THR A 1 319 ? 20.976 6.706 -24.769 1.00 41.97 319 THR A CA 1
ATOM 2611 C C . THR A 1 319 ? 19.818 6.742 -23.758 1.00 41.97 319 THR A C 1
ATOM 2613 O O . THR A 1 319 ? 18.970 7.626 -23.857 1.00 41.97 319 THR A O 1
ATOM 2616 N N . GLU A 1 320 ? 19.777 5.861 -22.748 1.00 46.16 320 GLU A N 1
ATOM 2617 C CA . GLU A 1 320 ? 18.629 5.782 -21.816 1.00 46.16 320 GLU A CA 1
ATOM 2618 C C . GLU A 1 320 ? 18.493 6.988 -20.872 1.00 46.16 320 GLU A C 1
ATOM 2620 O O . GLU A 1 320 ? 17.379 7.426 -20.585 1.00 46.16 320 GLU A O 1
ATOM 2625 N N . SER A 1 321 ? 19.610 7.590 -20.445 1.00 53.91 321 SER A N 1
ATOM 2626 C CA . SER A 1 321 ? 19.589 8.719 -19.499 1.00 53.91 321 SER A CA 1
ATOM 2627 C C . SER A 1 321 ? 18.870 9.957 -20.051 1.00 53.91 321 SER A C 1
ATOM 2629 O O . SER A 1 321 ? 18.244 10.689 -19.288 1.00 53.91 321 SER A O 1
ATOM 2631 N N . LEU A 1 322 ? 18.967 10.210 -21.361 1.00 55.75 322 LEU A N 1
ATOM 2632 C CA . LEU A 1 322 ? 18.368 11.387 -22.003 1.00 55.75 322 LEU A CA 1
ATOM 2633 C C . LEU A 1 322 ? 16.852 11.226 -22.193 1.00 55.75 322 LEU A C 1
ATOM 2635 O O . LEU A 1 322 ? 16.092 12.177 -21.986 1.00 55.75 322 LEU A O 1
ATOM 2639 N N . LEU A 1 323 ? 16.403 10.019 -22.550 1.00 65.75 323 LEU A N 1
ATOM 2640 C CA . LEU A 1 323 ? 14.982 9.706 -22.716 1.00 65.75 323 LEU A CA 1
ATOM 2641 C C . LEU A 1 323 ? 14.238 9.735 -21.380 1.00 65.75 323 LEU A C 1
ATOM 2643 O O . LEU A 1 323 ? 13.135 10.283 -21.309 1.00 65.75 323 LEU A O 1
ATOM 2647 N N . ASP A 1 324 ? 14.849 9.198 -20.320 1.00 70.56 324 ASP A N 1
ATOM 2648 C CA . ASP A 1 324 ? 14.248 9.161 -18.987 1.00 70.56 324 ASP A CA 1
ATOM 2649 C C . ASP A 1 324 ? 13.957 10.568 -18.461 1.00 70.56 324 ASP A C 1
ATOM 2651 O O . ASP A 1 324 ? 12.828 10.850 -18.049 1.00 70.56 324 ASP A O 1
ATOM 2655 N N . ASP A 1 325 ? 14.916 11.491 -18.548 1.00 69.88 325 ASP A N 1
ATOM 2656 C CA . ASP A 1 325 ? 14.730 12.865 -18.078 1.00 69.88 325 ASP A CA 1
ATOM 2657 C C . ASP A 1 325 ? 13.626 13.608 -18.838 1.00 69.88 325 ASP A C 1
ATOM 2659 O O . ASP A 1 325 ? 12.808 14.309 -18.228 1.00 69.88 325 ASP A O 1
ATOM 2663 N N . ASN A 1 326 ? 13.567 13.441 -20.161 1.00 67.81 326 ASN A N 1
ATOM 2664 C CA . ASN A 1 326 ? 12.541 14.064 -20.992 1.00 67.81 326 ASN A CA 1
ATOM 2665 C C . ASN A 1 326 ? 11.153 13.500 -20.677 1.00 67.81 326 ASN A C 1
ATOM 2667 O O . ASN A 1 326 ? 10.233 14.272 -20.393 1.00 67.81 326 ASN A O 1
ATOM 2671 N N . ALA A 1 327 ? 11.008 12.178 -20.615 1.00 67.81 327 ALA A N 1
ATOM 2672 C CA . ALA A 1 327 ? 9.744 11.541 -20.265 1.00 67.81 327 ALA A CA 1
ATOM 2673 C C . ALA A 1 327 ? 9.282 11.911 -18.836 1.00 67.81 327 ALA A C 1
ATOM 2675 O O . ALA A 1 327 ? 8.099 12.173 -18.613 1.00 67.81 327 ALA A O 1
ATOM 2676 N N . ILE A 1 328 ? 10.203 12.045 -17.861 1.00 67.81 328 ILE A N 1
ATOM 2677 C CA . ILE A 1 328 ? 9.882 12.511 -16.493 1.00 67.81 328 ILE A CA 1
ATOM 2678 C C . ILE A 1 328 ? 9.359 13.953 -16.519 1.00 67.81 328 ILE A C 1
ATOM 2680 O O . ILE A 1 328 ? 8.438 14.295 -15.768 1.00 67.81 328 ILE A O 1
ATOM 2684 N N . ARG A 1 329 ? 9.949 14.828 -17.342 1.00 70.31 329 ARG A N 1
ATOM 2685 C CA . ARG A 1 329 ? 9.539 16.238 -17.436 1.00 70.31 329 ARG A CA 1
ATOM 2686 C C . ARG A 1 329 ? 8.101 16.377 -17.936 1.00 70.31 329 ARG A C 1
ATOM 2688 O O . ARG A 1 329 ? 7.385 17.215 -17.387 1.00 70.31 329 ARG A O 1
ATOM 2695 N N . TRP A 1 330 ? 7.671 15.545 -18.886 1.00 68.31 330 TRP A N 1
ATOM 2696 C CA . TRP A 1 330 ? 6.323 15.592 -19.470 1.00 68.31 330 TRP A CA 1
ATOM 2697 C C . TRP A 1 330 ? 5.194 15.237 -18.495 1.00 68.31 330 TRP A C 1
ATOM 2699 O O . TRP A 1 330 ? 4.070 15.706 -18.661 1.00 68.31 330 TRP A O 1
ATOM 2709 N N . GLU A 1 331 ? 5.467 14.463 -17.446 1.00 66.25 331 GLU A N 1
ATOM 2710 C CA . GLU A 1 331 ? 4.455 14.092 -16.447 1.00 66.25 331 GLU A CA 1
ATOM 2711 C C . GLU A 1 331 ? 4.250 15.109 -15.324 1.00 66.25 331 GLU A C 1
ATOM 2713 O O . GLU A 1 331 ? 3.289 15.004 -14.554 1.00 66.25 331 GLU A O 1
ATOM 2718 N N . ARG A 1 332 ? 5.143 16.094 -15.186 1.00 66.19 332 ARG A N 1
ATOM 2719 C CA . ARG A 1 332 ? 5.033 17.086 -14.111 1.00 66.19 332 ARG A CA 1
ATOM 2720 C C . ARG A 1 332 ? 3.736 17.883 -14.262 1.00 66.19 332 ARG A C 1
ATOM 2722 O O . ARG A 1 332 ? 3.514 18.529 -15.279 1.00 66.19 332 ARG A O 1
ATOM 2729 N N . GLY A 1 333 ? 2.907 17.863 -13.218 1.00 62.44 333 GLY A N 1
ATOM 2730 C CA . GLY A 1 333 ? 1.622 18.566 -13.193 1.00 62.44 333 GLY A CA 1
ATOM 2731 C C . GLY A 1 333 ? 0.469 17.810 -13.856 1.00 62.44 333 GLY A C 1
ATOM 2732 O O . GLY A 1 333 ? -0.630 18.353 -13.934 1.00 62.44 333 GLY A O 1
ATOM 2733 N N . ARG A 1 334 ? 0.676 16.564 -14.311 1.00 70.19 334 ARG A N 1
ATOM 2734 C CA . ARG A 1 334 ? -0.419 15.713 -14.792 1.00 70.19 334 ARG A CA 1
ATOM 2735 C C . ARG A 1 334 ? -1.078 14.963 -13.644 1.00 70.19 334 ARG A C 1
ATOM 2737 O O . ARG A 1 334 ? -0.412 14.496 -12.722 1.00 70.19 334 ARG A O 1
ATOM 2744 N N . LEU A 1 335 ? -2.398 14.841 -13.712 1.00 68.94 335 LEU A N 1
ATOM 2745 C CA . LEU A 1 335 ? -3.177 14.102 -12.726 1.00 68.94 335 LEU A CA 1
ATOM 2746 C C . LEU A 1 335 ? -3.224 12.624 -13.100 1.00 68.94 335 LEU A C 1
ATOM 2748 O O . LEU A 1 335 ? -3.606 12.273 -14.215 1.00 68.94 335 LEU A O 1
ATOM 2752 N N . LEU A 1 336 ? -2.882 11.763 -12.143 1.00 70.94 336 LEU A N 1
ATOM 2753 C CA . LEU A 1 336 ? -3.240 10.355 -12.209 1.00 70.94 336 LEU A CA 1
ATOM 2754 C C . LEU A 1 336 ? -4.762 10.272 -12.019 1.00 70.94 336 LEU A C 1
ATOM 2756 O O . LEU A 1 336 ? -5.298 10.885 -11.096 1.00 70.94 336 LEU A O 1
ATOM 2760 N N . ASN A 1 337 ? -5.496 9.533 -12.852 1.00 66.38 337 ASN A N 1
ATOM 2761 C CA . ASN A 1 337 ? -6.919 9.317 -12.578 1.00 66.38 337 ASN A CA 1
ATOM 2762 C C . ASN A 1 337 ? -7.046 8.487 -11.292 1.00 66.38 337 ASN A C 1
ATOM 2764 O O . ASN A 1 337 ? -6.623 7.333 -11.241 1.00 66.38 337 ASN A O 1
ATOM 2768 N N . LEU A 1 338 ? -7.584 9.080 -10.223 1.00 56.56 338 LEU A N 1
ATOM 2769 C CA . LEU A 1 338 ? -7.499 8.503 -8.880 1.00 56.56 338 LEU A CA 1
ATOM 2770 C C . LEU A 1 338 ? -8.705 7.646 -8.478 1.00 56.56 338 LEU A C 1
ATOM 2772 O O . LEU A 1 338 ? -8.516 6.672 -7.752 1.00 56.56 338 LEU A O 1
ATOM 2776 N N . TYR A 1 339 ? -9.895 7.934 -9.013 1.00 52.41 339 TYR A N 1
ATOM 2777 C CA . TYR A 1 339 ? -11.167 7.382 -8.515 1.00 52.41 339 TYR A CA 1
ATOM 2778 C C . TYR A 1 339 ? -12.033 6.682 -9.578 1.00 52.41 339 TYR A C 1
ATOM 2780 O O . TYR A 1 339 ? -13.179 6.322 -9.302 1.00 52.41 339 TYR A O 1
ATOM 2788 N N . GLY A 1 340 ? -11.511 6.469 -10.790 1.00 51.59 340 GLY A N 1
ATOM 2789 C CA . GLY A 1 340 ? -12.202 5.732 -11.852 1.00 51.59 340 GLY A CA 1
ATOM 2790 C C . GLY A 1 340 ? -11.999 4.214 -11.786 1.00 51.59 340 GLY A C 1
ATOM 2791 O O . GLY A 1 340 ? -10.952 3.740 -11.356 1.00 51.59 340 GLY A O 1
ATOM 2792 N N . ARG A 1 341 ? -12.984 3.443 -12.272 1.00 50.97 341 ARG A N 1
ATOM 2793 C CA . ARG A 1 341 ? -12.724 2.077 -12.759 1.00 50.97 341 ARG A CA 1
ATOM 2794 C C . ARG A 1 341 ? -12.073 2.192 -14.132 1.00 50.97 341 ARG A C 1
ATOM 2796 O O . ARG A 1 341 ? -12.645 2.828 -15.018 1.00 50.97 341 ARG A O 1
ATOM 2803 N N . PHE A 1 342 ? -10.916 1.570 -14.308 1.00 63.66 342 PHE A N 1
ATOM 2804 C CA . PHE A 1 342 ? -10.122 1.634 -15.534 1.00 63.66 342 PHE A CA 1
ATOM 2805 C C . PHE A 1 342 ? -10.637 0.633 -16.563 1.00 63.66 342 PHE A C 1
ATOM 2807 O O . PHE A 1 342 ? -9.963 -0.326 -16.923 1.00 63.66 342 PHE A O 1
ATOM 2814 N N . LYS A 1 343 ? -11.879 0.830 -17.010 1.00 60.50 343 LYS A N 1
ATOM 2815 C CA . LYS A 1 343 ? -12.411 0.064 -18.133 1.00 60.50 343 LYS A CA 1
ATOM 2816 C C . LYS A 1 343 ? -12.042 0.772 -19.436 1.00 60.50 343 LYS A C 1
ATOM 2818 O O . LYS A 1 343 ? -12.306 1.972 -19.531 1.00 60.50 343 LYS A O 1
ATOM 2823 N N . PRO A 1 344 ? -11.482 0.056 -20.427 1.00 62.25 344 PRO A N 1
ATOM 2824 C CA . PRO A 1 344 ? -11.260 0.613 -21.753 1.00 62.25 344 PRO A CA 1
ATOM 2825 C C . PRO A 1 344 ? -12.557 1.216 -22.293 1.00 62.25 344 PRO A C 1
ATOM 2827 O O . PRO A 1 344 ? -13.605 0.566 -22.253 1.00 62.25 344 PRO A O 1
ATOM 2830 N N . LYS A 1 345 ? -12.501 2.447 -22.801 1.00 66.69 345 LYS A N 1
ATOM 2831 C CA . LYS A 1 345 ? -13.597 3.015 -23.590 1.00 66.69 345 LYS A CA 1
ATOM 2832 C C . LYS A 1 345 ? -13.359 2.658 -25.054 1.00 66.69 345 LYS A C 1
ATOM 2834 O O . LYS A 1 345 ? -12.685 3.398 -25.760 1.00 66.69 345 LYS A O 1
ATOM 2839 N N . ALA A 1 346 ? -13.888 1.517 -25.483 1.00 67.88 346 ALA A N 1
ATOM 2840 C CA . ALA A 1 346 ? -13.994 1.156 -26.896 1.00 67.88 346 ALA A CA 1
ATOM 2841 C C . ALA A 1 346 ? -15.470 1.207 -27.305 1.00 67.88 346 ALA A C 1
ATOM 2843 O O . ALA A 1 346 ? -16.332 0.800 -26.522 1.00 67.88 346 ALA A O 1
ATOM 2844 N N . GLU A 1 347 ? -15.766 1.715 -28.503 1.00 75.31 347 GLU A N 1
ATOM 2845 C CA . GLU A 1 347 ? -17.147 1.789 -29.005 1.00 75.31 347 GLU A CA 1
ATOM 2846 C C . GLU A 1 347 ? -17.689 0.381 -29.255 1.00 75.31 347 GLU A C 1
ATOM 2848 O O . GLU A 1 347 ? -18.826 0.071 -28.893 1.00 75.31 347 GLU A O 1
ATOM 2853 N N . LYS A 1 348 ? -16.835 -0.488 -29.807 1.00 83.56 348 LYS A N 1
ATOM 2854 C CA . LYS A 1 348 ? -17.094 -1.916 -29.984 1.00 83.56 348 LYS A CA 1
ATOM 2855 C C . LYS A 1 348 ? -15.853 -2.734 -29.601 1.00 83.56 348 LYS A C 1
ATOM 2857 O O . LYS A 1 348 ? -15.001 -2.981 -30.452 1.00 83.56 348 LYS A O 1
ATOM 2862 N N . PRO A 1 349 ? -15.709 -3.119 -28.322 1.00 84.06 349 PRO A N 1
ATOM 2863 C CA . PRO A 1 349 ? -14.537 -3.851 -27.852 1.00 84.06 349 PRO A CA 1
ATOM 2864 C C . PRO A 1 349 ? -14.488 -5.274 -28.419 1.00 84.06 349 PRO A C 1
ATOM 2866 O O . PRO A 1 349 ? -15.447 -6.034 -28.284 1.00 84.06 349 PRO A O 1
ATOM 2869 N N . ILE A 1 350 ? -13.337 -5.653 -28.968 1.00 85.38 350 ILE A N 1
ATOM 2870 C CA . ILE A 1 350 ? -12.991 -7.008 -29.400 1.00 85.38 350 ILE A CA 1
ATOM 2871 C C . ILE A 1 350 ? -11.717 -7.443 -28.671 1.00 85.38 350 ILE A C 1
ATOM 2873 O O . ILE A 1 350 ? -10.800 -6.650 -28.463 1.00 85.38 350 ILE A O 1
ATOM 2877 N N . GLY A 1 351 ? -11.665 -8.709 -28.251 1.00 86.31 351 GLY A N 1
ATOM 2878 C CA . GLY A 1 351 ? -10.469 -9.279 -27.635 1.00 86.31 351 GLY A CA 1
ATOM 2879 C C . GLY A 1 351 ? -9.322 -9.409 -28.638 1.00 86.31 351 GLY A C 1
ATOM 2880 O O . GLY A 1 351 ? -9.523 -9.830 -29.780 1.00 86.31 351 GLY A O 1
ATOM 2881 N N . MET A 1 352 ? -8.110 -9.079 -28.204 1.00 86.12 352 MET A N 1
ATOM 2882 C CA . MET A 1 352 ? -6.903 -9.407 -28.952 1.00 86.12 352 MET A CA 1
ATOM 2883 C C . MET A 1 352 ? -6.681 -10.922 -28.954 1.00 86.12 352 MET A C 1
ATOM 2885 O O . MET A 1 352 ? -6.734 -11.592 -27.925 1.00 86.12 352 MET A O 1
ATOM 2889 N N . THR A 1 353 ? -6.410 -11.440 -30.139 1.00 85.00 353 THR A N 1
ATOM 2890 C CA . THR A 1 353 ? -6.153 -12.836 -30.485 1.00 85.00 353 THR A CA 1
ATOM 2891 C C . THR A 1 353 ? -4.934 -12.882 -31.401 1.00 85.00 353 THR A C 1
ATOM 2893 O O . THR A 1 353 ? -4.488 -11.855 -31.912 1.00 85.00 353 THR A O 1
ATOM 2896 N N . THR A 1 354 ? -4.419 -14.073 -31.691 1.00 79.75 354 THR A N 1
ATOM 2897 C CA . THR A 1 354 ? -3.318 -14.238 -32.650 1.00 79.75 354 THR A CA 1
ATOM 2898 C C . THR A 1 354 ? -3.643 -13.643 -34.028 1.00 79.75 354 THR A C 1
ATOM 2900 O O . THR A 1 354 ? -2.771 -13.042 -34.647 1.00 79.75 354 THR A O 1
ATOM 2903 N N . GLY A 1 355 ? -4.895 -13.750 -34.493 1.00 81.12 355 GLY A N 1
ATOM 2904 C CA . GLY A 1 355 ? -5.296 -13.308 -35.836 1.00 81.12 355 GLY A CA 1
ATOM 2905 C C . GLY A 1 355 ? -5.367 -11.787 -36.023 1.00 81.12 355 GLY A C 1
ATOM 2906 O O . GLY A 1 355 ? -5.075 -11.298 -37.114 1.00 81.12 355 GLY A O 1
ATOM 2907 N N . ASN A 1 356 ? -5.706 -11.047 -34.961 1.00 86.12 356 ASN A N 1
ATOM 2908 C CA . ASN A 1 356 ? -5.880 -9.585 -34.971 1.00 86.12 356 ASN A CA 1
ATOM 2909 C C . ASN A 1 356 ? -4.826 -8.842 -34.118 1.00 86.12 356 ASN A C 1
ATOM 2911 O O . ASN A 1 356 ? -4.957 -7.647 -33.864 1.00 86.12 356 ASN A O 1
ATOM 2915 N N . TYR A 1 357 ? -3.776 -9.540 -33.668 1.00 87.56 357 TYR A N 1
ATOM 2916 C CA . TYR A 1 357 ? -2.721 -8.977 -32.820 1.00 87.56 357 TYR A CA 1
ATOM 2917 C C . TYR A 1 357 ? -2.015 -7.789 -33.474 1.00 87.56 357 TYR A C 1
ATOM 2919 O O . TYR A 1 357 ? -1.903 -6.725 -32.866 1.00 87.56 357 TYR A O 1
ATOM 2927 N N . LEU A 1 358 ? -1.566 -7.974 -34.720 1.00 85.88 358 LEU A N 1
ATOM 2928 C CA . LEU A 1 358 ? -0.858 -6.930 -35.455 1.00 85.88 358 LEU A CA 1
ATOM 2929 C C . LEU A 1 358 ? -1.759 -5.725 -35.693 1.00 85.88 358 LEU A C 1
ATOM 2931 O O . LEU A 1 358 ? -1.308 -4.616 -35.454 1.00 85.88 358 LEU A O 1
ATOM 2935 N N . ASP A 1 359 ? -3.037 -5.939 -36.021 1.00 86.25 359 ASP A N 1
ATOM 2936 C CA . ASP A 1 359 ? -4.009 -4.847 -36.167 1.00 86.25 359 ASP A CA 1
ATOM 2937 C C . ASP A 1 359 ? -4.119 -4.029 -34.875 1.00 86.25 359 ASP A C 1
ATOM 2939 O O . ASP A 1 359 ? -4.130 -2.802 -34.906 1.00 86.25 359 ASP A O 1
ATOM 2943 N N . GLY A 1 360 ? -4.129 -4.703 -33.721 1.00 85.69 360 GLY A N 1
ATOM 2944 C CA . GLY A 1 360 ? -4.126 -4.057 -32.412 1.00 85.69 360 GLY A CA 1
ATOM 2945 C C . GLY A 1 360 ? -2.871 -3.238 -32.119 1.00 85.69 360 GLY A C 1
ATOM 2946 O O . GLY A 1 360 ? -2.974 -2.128 -31.600 1.00 85.69 360 GLY A O 1
ATOM 2947 N N . MET A 1 361 ? -1.693 -3.763 -32.461 1.00 87.44 361 MET A N 1
ATOM 2948 C CA . MET A 1 361 ? -0.416 -3.075 -32.248 1.00 87.44 361 MET A CA 1
ATOM 2949 C C . MET A 1 361 ? -0.233 -1.898 -33.209 1.00 87.44 361 MET A C 1
ATOM 2951 O O . MET A 1 361 ? 0.182 -0.820 -32.788 1.00 87.44 361 MET A O 1
ATOM 2955 N N . THR A 1 362 ? -0.592 -2.063 -34.482 1.00 85.75 362 THR A N 1
ATOM 2956 C CA . THR A 1 362 ? -0.445 -1.023 -35.510 1.00 85.75 362 THR A CA 1
ATOM 2957 C C . THR A 1 362 ? -1.582 -0.015 -35.511 1.00 85.75 362 THR A C 1
ATOM 2959 O O . THR A 1 362 ? -1.431 1.054 -36.096 1.00 85.75 362 THR A O 1
ATOM 2962 N N . ALA A 1 363 ? -2.690 -0.285 -34.809 1.00 79.75 363 ALA A N 1
ATOM 2963 C CA . ALA A 1 363 ? -3.707 0.727 -34.532 1.00 79.75 363 ALA A CA 1
ATOM 2964 C C . ALA A 1 363 ? -3.088 1.993 -33.923 1.00 79.75 363 ALA A C 1
ATOM 2966 O O . ALA A 1 363 ? -3.600 3.081 -34.138 1.00 79.75 363 ALA A O 1
ATOM 2967 N N . THR A 1 364 ? -1.956 1.872 -33.227 1.00 73.12 364 THR A N 1
ATOM 2968 C CA . THR A 1 364 ? -1.248 2.983 -32.581 1.00 73.12 364 THR A CA 1
ATOM 2969 C C . THR A 1 364 ? -0.640 3.997 -33.560 1.00 73.12 364 THR A C 1
ATOM 2971 O O . THR A 1 364 ? -0.497 5.160 -33.193 1.00 73.12 364 THR A O 1
ATOM 2974 N N . LEU A 1 365 ? -0.376 3.604 -34.813 1.00 77.12 365 LEU A N 1
ATOM 2975 C CA . LEU A 1 365 ? 0.375 4.391 -35.803 1.00 77.12 365 LEU A CA 1
ATOM 2976 C C . LEU A 1 365 ? -0.392 5.592 -36.382 1.00 77.12 365 LEU A C 1
ATOM 2978 O O . LEU A 1 365 ? 0.205 6.502 -36.946 1.00 77.12 365 LEU A O 1
ATOM 2982 N N . GLY A 1 366 ? -1.723 5.599 -36.281 1.00 61.09 366 GLY A N 1
ATOM 2983 C CA . GLY A 1 366 ? -2.578 6.578 -36.968 1.00 61.09 366 GLY A CA 1
ATOM 2984 C C . GLY A 1 366 ? -3.432 7.452 -36.056 1.00 61.09 366 GLY A C 1
ATOM 2985 O O . GLY A 1 366 ? -4.270 8.207 -36.555 1.00 61.09 366 GLY A O 1
ATOM 2986 N N . ILE A 1 367 ? -3.300 7.342 -34.731 1.00 55.66 367 ILE A N 1
ATOM 2987 C CA . ILE A 1 367 ? -4.282 7.943 -33.824 1.00 55.66 367 ILE A CA 1
ATOM 2988 C C . ILE A 1 367 ? -3.736 9.234 -33.215 1.00 55.66 367 ILE A C 1
ATOM 2990 O O . ILE A 1 367 ? -2.906 9.230 -32.308 1.00 55.66 367 ILE A O 1
ATOM 2994 N N . GLY A 1 368 ? -4.321 10.360 -33.628 1.00 51.50 368 GLY A N 1
ATOM 2995 C CA . GLY A 1 368 ? -4.340 11.596 -32.843 1.00 51.50 368 GLY A CA 1
ATOM 2996 C C . GLY A 1 368 ? -5.222 11.420 -31.604 1.00 51.50 368 GLY A C 1
ATOM 2997 O O . GLY A 1 368 ? -6.303 12.000 -31.520 1.00 51.50 368 GLY A O 1
ATOM 2998 N N . VAL A 1 369 ? -4.830 10.531 -30.683 1.00 52.00 369 VAL A N 1
ATOM 2999 C CA . VAL A 1 369 ? -5.682 10.148 -29.550 1.00 52.00 369 VAL A CA 1
ATOM 3000 C C . VAL A 1 369 ? -5.802 11.346 -28.617 1.00 52.00 369 VAL A C 1
ATOM 3002 O O . VAL A 1 369 ? -4.794 11.923 -28.230 1.00 52.00 369 VAL A O 1
ATOM 3005 N N . SER A 1 370 ? -7.018 11.694 -28.206 1.00 56.19 370 SER A N 1
ATOM 3006 C CA . SER A 1 370 ? -7.271 12.734 -27.202 1.00 56.19 370 SER A CA 1
ATOM 3007 C C . SER A 1 370 ? -7.277 12.204 -25.757 1.00 56.19 370 SER A C 1
ATOM 3009 O O . SER A 1 370 ? -7.629 12.950 -24.846 1.00 56.19 370 SER A O 1
ATOM 3011 N N . SER A 1 371 ? -6.994 10.908 -25.536 1.00 73.38 371 SER A N 1
ATOM 3012 C CA . SER A 1 371 ? -7.114 10.243 -24.227 1.00 73.38 371 SER A CA 1
ATOM 3013 C C . SER A 1 371 ? -6.194 9.013 -24.074 1.00 73.38 371 SER A C 1
ATOM 3015 O O . SER A 1 371 ? -6.052 8.243 -25.026 1.00 73.38 371 SER A O 1
ATOM 3017 N N . PRO A 1 372 ? -5.670 8.731 -22.861 1.00 80.88 372 PRO A N 1
ATOM 3018 C CA . PRO A 1 372 ? -4.986 7.475 -22.515 1.00 80.88 372 PRO A CA 1
ATOM 3019 C C . PRO A 1 372 ? -5.810 6.185 -22.695 1.00 80.88 372 PRO A C 1
ATOM 3021 O O . PRO A 1 372 ? -5.244 5.092 -22.705 1.00 80.88 372 PRO A O 1
ATOM 3024 N N . ASP A 1 373 ? -7.138 6.283 -22.823 1.00 79.88 373 ASP A N 1
ATOM 3025 C CA . ASP A 1 373 ? -8.053 5.128 -22.831 1.00 79.88 373 ASP A CA 1
ATOM 3026 C C . ASP A 1 373 ? -7.773 4.116 -23.958 1.00 79.88 373 ASP A C 1
ATOM 3028 O O . ASP A 1 373 ? -8.025 2.923 -23.783 1.00 79.88 373 ASP A O 1
ATOM 3032 N N . HIS A 1 374 ? -7.233 4.567 -25.094 1.00 80.88 374 HIS A N 1
ATOM 3033 C CA . HIS A 1 374 ? -6.886 3.685 -26.211 1.00 80.88 374 HIS A CA 1
ATOM 3034 C C . HIS A 1 374 ? -5.756 2.713 -25.839 1.00 80.88 374 HIS A C 1
ATOM 3036 O O . HIS A 1 374 ? -5.912 1.497 -25.954 1.00 80.88 374 HIS A O 1
ATOM 3042 N N . TYR A 1 375 ? -4.651 3.243 -25.310 1.00 86.81 375 TYR A N 1
ATOM 3043 C CA . TYR A 1 375 ? -3.515 2.437 -24.858 1.00 86.81 375 TYR A CA 1
ATOM 3044 C C . TYR A 1 375 ? -3.900 1.544 -23.684 1.00 86.81 375 TYR A C 1
ATOM 3046 O O . TYR A 1 375 ? -3.483 0.392 -23.622 1.00 86.81 375 TYR A O 1
ATOM 3054 N N . LEU A 1 376 ? -4.765 2.028 -22.788 1.00 87.69 376 LEU A N 1
ATOM 3055 C CA . LEU A 1 376 ? -5.324 1.201 -21.721 1.00 87.69 376 LEU A CA 1
ATOM 3056 C C . LEU A 1 376 ? -6.112 0.001 -22.277 1.00 87.69 376 LEU A C 1
ATOM 3058 O O . LEU A 1 376 ? -6.068 -1.074 -21.682 1.00 87.69 376 LEU A O 1
ATOM 3062 N N . GLY A 1 377 ? -6.820 0.163 -23.399 1.00 85.81 377 GLY A N 1
ATOM 3063 C CA . GLY A 1 377 ? -7.466 -0.937 -24.119 1.00 85.81 377 GLY A CA 1
ATOM 3064 C C . GLY A 1 377 ? -6.467 -2.002 -24.548 1.00 85.81 377 GLY A C 1
ATOM 3065 O O . GLY A 1 377 ? -6.599 -3.157 -24.136 1.00 85.81 377 GLY A O 1
ATOM 3066 N N . ILE A 1 378 ? -5.416 -1.597 -25.263 1.00 88.12 378 ILE A N 1
ATOM 3067 C CA . ILE A 1 378 ? -4.356 -2.503 -25.729 1.00 88.12 378 ILE A CA 1
ATOM 3068 C C . ILE A 1 378 ? -3.687 -3.214 -24.542 1.00 88.12 378 ILE A C 1
ATOM 3070 O O . ILE A 1 378 ? -3.549 -4.437 -24.543 1.00 88.12 378 ILE A O 1
ATOM 3074 N N . LEU A 1 379 ? -3.364 -2.483 -23.468 1.00 90.75 379 LEU A N 1
ATOM 3075 C CA . LEU A 1 379 ? -2.791 -3.040 -22.234 1.00 90.75 379 LEU A CA 1
ATOM 3076 C C . LEU A 1 379 ? -3.724 -3.997 -21.482 1.00 90.75 379 LEU A C 1
ATOM 3078 O O . LEU A 1 379 ? -3.258 -4.687 -20.577 1.00 90.75 379 LEU A O 1
ATOM 3082 N N . ASN A 1 380 ? -5.009 -4.052 -21.829 1.00 88.06 380 ASN A N 1
ATOM 3083 C CA . ASN A 1 380 ? -5.976 -5.026 -21.321 1.00 88.06 380 ASN A CA 1
ATOM 3084 C C . ASN A 1 380 ? -6.370 -6.078 -22.373 1.00 88.06 380 ASN A C 1
ATOM 3086 O O . ASN A 1 380 ? -7.277 -6.869 -22.126 1.00 88.06 380 ASN A O 1
ATOM 3090 N N . GLY A 1 381 ? -5.695 -6.111 -23.526 1.00 88.06 381 GLY A N 1
ATOM 3091 C CA . GLY A 1 381 ? -5.987 -7.049 -24.609 1.00 88.06 381 GLY A CA 1
ATOM 3092 C C . GLY A 1 381 ? -7.310 -6.759 -25.316 1.00 88.06 381 GLY A C 1
ATOM 3093 O O . GLY A 1 381 ? -7.976 -7.692 -25.755 1.00 88.06 381 GLY A O 1
ATOM 3094 N N . VAL A 1 382 ? -7.716 -5.490 -25.389 1.00 87.69 382 VAL A N 1
ATOM 3095 C CA . VAL A 1 382 ? -8.952 -5.046 -26.042 1.00 87.69 382 VAL A CA 1
ATOM 3096 C C . VAL A 1 382 ? -8.626 -4.044 -27.144 1.00 87.69 382 VAL A C 1
ATOM 3098 O O . VAL A 1 382 ? -7.946 -3.047 -26.907 1.00 87.69 382 VAL A O 1
ATOM 3101 N N . ILE A 1 383 ? -9.175 -4.280 -28.331 1.00 85.75 383 ILE A N 1
ATOM 3102 C CA . ILE A 1 383 ? -9.091 -3.391 -29.494 1.00 85.75 383 ILE A CA 1
ATOM 3103 C C . ILE A 1 383 ? -10.497 -3.014 -29.957 1.00 85.75 383 ILE A C 1
ATOM 3105 O O . ILE A 1 383 ? -11.457 -3.733 -29.695 1.00 85.75 383 ILE A O 1
ATOM 3109 N N . ASP A 1 384 ? -10.644 -1.867 -30.611 1.00 84.62 384 ASP A N 1
ATOM 3110 C CA . ASP A 1 384 ? -11.925 -1.478 -31.206 1.00 84.62 384 ASP A CA 1
ATOM 3111 C C . ASP A 1 384 ? -12.109 -2.201 -32.549 1.00 84.62 384 ASP A C 1
ATOM 3113 O O . ASP A 1 384 ? -11.162 -2.272 -33.332 1.00 84.62 384 ASP A O 1
ATOM 3117 N N . GLU A 1 385 ? -13.310 -2.713 -32.832 1.00 86.25 385 GLU A N 1
ATOM 3118 C CA . GLU A 1 385 ? -13.652 -3.394 -34.092 1.00 86.25 385 GLU A CA 1
ATOM 3119 C C . GLU A 1 385 ? -13.231 -2.590 -35.325 1.00 86.25 385 GLU A C 1
ATOM 3121 O O . GLU A 1 385 ? -12.744 -3.164 -36.295 1.00 86.25 385 GLU A O 1
ATOM 3126 N N . LYS A 1 386 ? -13.353 -1.258 -35.278 1.00 85.88 386 LYS A N 1
ATOM 3127 C CA . LYS A 1 386 ? -12.976 -0.384 -36.402 1.00 85.88 386 LYS A CA 1
ATOM 3128 C C . LYS A 1 386 ? -11.483 -0.403 -36.742 1.00 85.88 386 LYS A C 1
ATOM 3130 O O . LYS A 1 386 ? -11.120 0.038 -37.827 1.00 85.88 386 LYS A O 1
ATOM 3135 N N . ASN A 1 387 ? -10.641 -0.870 -35.820 1.00 83.56 387 ASN A N 1
ATOM 3136 C CA . ASN A 1 387 ? -9.199 -0.982 -36.017 1.00 83.56 387 ASN A CA 1
ATOM 3137 C C . ASN A 1 387 ? -8.793 -2.361 -36.559 1.00 83.56 387 ASN A C 1
ATOM 3139 O O . ASN A 1 387 ? -7.615 -2.571 -36.825 1.00 83.56 387 ASN A O 1
ATOM 3143 N N . ILE A 1 388 ? -9.733 -3.304 -36.696 1.00 85.50 388 ILE A N 1
ATOM 3144 C CA . ILE A 1 388 ? -9.470 -4.623 -37.275 1.00 85.50 388 ILE A CA 1
ATOM 3145 C C . ILE A 1 388 ? -9.602 -4.531 -38.792 1.00 85.50 388 ILE A C 1
ATOM 3147 O O . ILE A 1 388 ? -10.611 -4.041 -39.309 1.00 85.50 388 ILE A O 1
ATOM 3151 N N . ARG A 1 389 ? -8.589 -5.034 -39.502 1.00 84.44 389 ARG A N 1
ATOM 3152 C CA . ARG A 1 389 ? -8.609 -5.127 -40.964 1.00 84.44 389 ARG A CA 1
ATOM 3153 C C . ARG A 1 389 ? -9.734 -6.047 -41.438 1.00 84.44 389 ARG A C 1
ATOM 3155 O O . ARG A 1 389 ? -10.054 -7.052 -40.796 1.00 84.44 389 ARG A O 1
ATOM 3162 N N . LYS A 1 390 ? -10.340 -5.729 -42.577 1.00 82.81 390 LYS A N 1
ATOM 3163 C CA . LYS A 1 390 ? -11.353 -6.601 -43.187 1.00 82.81 390 LYS A CA 1
ATOM 3164 C C . LYS A 1 390 ? -10.689 -7.823 -43.815 1.00 82.81 390 LYS A C 1
ATOM 3166 O O . LYS A 1 390 ? -9.526 -7.796 -44.209 1.00 82.81 390 LYS A O 1
ATOM 3171 N N . GLU A 1 391 ? -11.444 -8.910 -43.920 1.00 77.50 391 GLU A N 1
ATOM 3172 C CA . GLU A 1 391 ? -10.969 -10.138 -44.557 1.00 77.50 391 GLU A CA 1
ATOM 3173 C C . GLU A 1 391 ? -10.512 -9.858 -46.003 1.00 77.50 391 GLU A C 1
ATOM 3175 O O . GLU A 1 391 ? -11.267 -9.305 -46.803 1.00 77.50 391 GLU A O 1
ATOM 3180 N N . GLY A 1 392 ? -9.261 -10.212 -46.321 1.00 72.88 392 GLY A N 1
ATOM 3181 C CA . GLY A 1 392 ? -8.631 -9.963 -47.623 1.00 72.88 392 GLY A CA 1
ATOM 3182 C C . GLY A 1 392 ? -7.789 -8.683 -47.725 1.00 72.88 392 GLY A C 1
ATOM 3183 O O . GLY A 1 392 ? -7.128 -8.498 -48.744 1.00 72.88 392 GLY A O 1
ATOM 3184 N N . GLU A 1 393 ? -7.771 -7.821 -46.703 1.00 80.81 393 GLU A N 1
ATOM 3185 C CA . GLU A 1 393 ? -6.835 -6.689 -46.632 1.00 80.81 393 GLU A CA 1
ATOM 3186 C C . GLU A 1 393 ? -5.411 -7.170 -46.293 1.00 80.81 393 GLU A C 1
ATOM 3188 O O . GLU A 1 393 ? -5.222 -8.110 -45.514 1.00 80.81 393 GLU A O 1
ATOM 3193 N N . GLU A 1 394 ? -4.402 -6.537 -46.903 1.00 77.62 394 GLU A N 1
ATOM 3194 C CA . GLU A 1 394 ? -2.991 -6.856 -46.660 1.00 77.62 394 GLU A CA 1
ATOM 3195 C C . GLU A 1 394 ? -2.581 -6.547 -45.214 1.00 77.62 394 GLU A C 1
ATOM 3197 O O . GLU A 1 394 ? -3.171 -5.703 -44.535 1.00 77.62 394 GLU A O 1
ATOM 3202 N N . LEU A 1 395 ? -1.545 -7.243 -44.737 1.00 75.31 395 LEU A N 1
ATOM 3203 C CA . LEU A 1 395 ? -0.971 -6.963 -43.425 1.00 75.31 395 LEU A CA 1
ATOM 3204 C C . LEU A 1 395 ? -0.449 -5.517 -43.370 1.00 75.31 395 LEU A C 1
ATOM 3206 O O . LEU A 1 395 ? 0.165 -5.066 -44.340 1.00 75.31 395 LEU A O 1
ATOM 3210 N N . PRO A 1 396 ? -0.625 -4.811 -42.237 1.00 79.25 396 PRO A N 1
ATOM 3211 C CA . PRO A 1 396 ? -0.029 -3.497 -42.043 1.00 79.25 396 PRO A CA 1
ATOM 3212 C C . PRO A 1 396 ? 1.484 -3.546 -42.282 1.00 79.25 396 PRO A C 1
ATOM 3214 O O . PRO A 1 396 ? 2.157 -4.474 -41.838 1.00 79.25 396 PRO A O 1
ATOM 3217 N N . THR A 1 397 ? 2.034 -2.544 -42.961 1.00 81.06 397 THR A N 1
ATOM 3218 C CA . THR A 1 397 ? 3.479 -2.419 -43.196 1.00 81.06 397 THR A CA 1
ATOM 3219 C C . THR A 1 397 ? 3.988 -1.105 -42.636 1.00 81.06 397 THR A C 1
ATOM 3221 O O . THR A 1 397 ? 3.345 -0.075 -42.839 1.00 81.06 397 THR A O 1
ATOM 3224 N N . LEU A 1 398 ? 5.155 -1.141 -41.997 1.00 86.44 398 LEU A N 1
ATOM 3225 C CA . LEU A 1 398 ? 5.831 0.056 -41.505 1.00 86.44 398 LEU A CA 1
ATOM 3226 C C . LEU A 1 398 ? 6.437 0.832 -42.677 1.00 86.44 398 LEU A C 1
ATOM 3228 O O . LEU A 1 398 ? 7.092 0.243 -43.538 1.00 86.44 398 LEU A O 1
ATOM 3232 N N . LYS A 1 399 ? 6.198 2.140 -42.715 1.00 84.69 399 LYS A N 1
ATOM 3233 C CA . LYS A 1 399 ? 6.718 3.064 -43.731 1.00 84.69 399 LYS A CA 1
ATOM 3234 C C . LYS A 1 399 ? 8.005 3.740 -43.283 1.00 84.69 399 LYS A C 1
ATOM 3236 O O . LYS A 1 399 ? 8.853 4.043 -44.113 1.00 84.69 399 LYS A O 1
ATOM 3241 N N . GLU A 1 400 ? 8.140 3.973 -41.982 1.00 88.75 400 GLU A N 1
ATOM 3242 C CA . GLU A 1 400 ? 9.259 4.697 -41.384 1.00 88.75 400 GLU A CA 1
ATOM 3243 C C . GLU A 1 400 ? 9.729 3.992 -40.106 1.00 88.75 400 GLU A C 1
ATOM 3245 O O . GLU A 1 400 ? 8.958 3.323 -39.415 1.00 88.75 400 GLU A O 1
ATOM 3250 N N . VAL A 1 401 ? 11.005 4.166 -39.753 1.00 89.00 401 VAL A N 1
ATOM 3251 C CA . VAL A 1 401 ? 11.585 3.590 -38.526 1.00 89.00 401 VAL A CA 1
ATOM 3252 C C . VAL A 1 401 ? 10.952 4.132 -37.236 1.00 89.00 401 VAL A C 1
ATOM 3254 O O . VAL A 1 401 ? 11.007 3.474 -36.198 1.00 89.00 401 VAL A O 1
ATOM 3257 N N . GLU A 1 402 ? 10.315 5.304 -37.287 1.00 90.00 402 GLU A N 1
ATOM 3258 C CA . GLU A 1 402 ? 9.564 5.864 -36.159 1.00 90.00 402 GLU A CA 1
ATOM 3259 C C . GLU A 1 402 ? 8.341 5.006 -35.802 1.00 90.00 402 GLU A C 1
ATOM 3261 O O . GLU A 1 402 ? 8.104 4.717 -34.627 1.00 90.00 402 GLU A O 1
ATOM 3266 N N . GLU A 1 403 ? 7.606 4.531 -36.809 1.00 90.81 403 GLU A N 1
ATOM 3267 C CA . GLU A 1 403 ? 6.442 3.660 -36.626 1.00 90.81 403 GLU A CA 1
ATOM 3268 C C . GLU A 1 403 ? 6.845 2.340 -35.942 1.00 90.81 403 GLU A C 1
ATOM 3270 O O . GLU A 1 403 ? 6.148 1.840 -35.055 1.00 90.81 403 GLU A O 1
ATOM 3275 N N . ALA A 1 404 ? 8.023 1.806 -36.284 1.00 90.19 404 ALA A N 1
ATOM 3276 C CA . ALA A 1 404 ? 8.588 0.630 -35.624 1.00 90.19 404 ALA A CA 1
ATOM 3277 C C . ALA A 1 404 ? 8.815 0.868 -34.124 1.00 90.19 404 ALA A C 1
ATOM 3279 O O . ALA A 1 404 ? 8.460 0.030 -33.292 1.00 90.19 404 ALA A O 1
ATOM 3280 N N . TYR A 1 405 ? 9.376 2.027 -33.770 1.00 91.38 405 TYR A N 1
ATOM 3281 C CA . TYR A 1 405 ? 9.634 2.393 -32.380 1.00 91.38 405 TYR A CA 1
ATOM 3282 C C . TYR A 1 405 ? 8.337 2.533 -31.569 1.00 91.38 405 TYR A C 1
ATOM 3284 O O . TYR A 1 405 ? 8.271 2.056 -30.433 1.00 91.38 405 TYR A O 1
ATOM 3292 N N . GLN A 1 406 ? 7.282 3.100 -32.167 1.00 90.81 406 GLN A N 1
ATOM 3293 C CA . GLN A 1 406 ? 5.954 3.187 -31.548 1.00 90.81 406 GLN A CA 1
ATOM 3294 C C . GLN A 1 406 ? 5.377 1.801 -31.234 1.00 90.81 406 GLN A C 1
ATOM 3296 O O . GLN A 1 406 ? 4.995 1.532 -30.090 1.00 90.81 406 GLN A O 1
ATOM 3301 N N . VAL A 1 407 ? 5.362 0.904 -32.227 1.00 91.12 407 VAL A N 1
ATOM 3302 C CA . VAL A 1 407 ? 4.852 -0.469 -32.074 1.00 91.12 407 VAL A CA 1
ATOM 3303 C C . VAL A 1 407 ? 5.629 -1.222 -30.998 1.00 91.12 407 VAL A C 1
ATOM 3305 O O . VAL A 1 407 ? 5.025 -1.845 -30.121 1.00 91.12 407 VAL A O 1
ATOM 3308 N N . VAL A 1 408 ? 6.961 -1.126 -31.011 1.00 93.00 408 VAL A N 1
ATOM 3309 C CA . VAL A 1 408 ? 7.819 -1.805 -30.032 1.00 93.00 408 VAL A CA 1
ATOM 3310 C C . VAL A 1 408 ? 7.582 -1.273 -28.620 1.00 93.00 408 VAL A C 1
ATOM 3312 O O . VAL A 1 408 ? 7.472 -2.078 -27.699 1.00 93.00 408 VAL A O 1
ATOM 3315 N N . ALA A 1 409 ? 7.421 0.039 -28.422 1.00 92.50 409 ALA A N 1
ATOM 3316 C CA . ALA A 1 409 ? 7.125 0.602 -27.102 1.00 92.50 409 ALA A CA 1
ATOM 3317 C C . ALA A 1 409 ? 5.800 0.089 -26.517 1.00 92.50 409 ALA A C 1
ATOM 3319 O O . ALA A 1 409 ? 5.724 -0.232 -25.326 1.00 92.50 409 ALA A O 1
ATOM 3320 N N . VAL A 1 410 ? 4.767 -0.048 -27.350 1.00 93.06 410 VAL A N 1
ATOM 3321 C CA . VAL A 1 410 ? 3.463 -0.577 -26.925 1.00 93.06 410 VAL A CA 1
ATOM 3322 C C . VAL A 1 410 ? 3.532 -2.083 -26.660 1.00 93.06 410 VAL A C 1
ATOM 3324 O O . VAL A 1 410 ? 3.031 -2.541 -25.629 1.00 93.06 410 VAL A O 1
ATOM 3327 N N . ALA A 1 411 ? 4.208 -2.849 -27.522 1.00 93.69 411 ALA A N 1
ATOM 3328 C CA . ALA A 1 411 ? 4.427 -4.282 -27.325 1.00 93.69 411 ALA A CA 1
ATOM 3329 C C . ALA A 1 411 ? 5.232 -4.563 -26.044 1.00 93.69 411 ALA A C 1
ATOM 3331 O O . ALA A 1 411 ? 4.861 -5.428 -25.249 1.00 93.69 411 ALA A O 1
ATOM 3332 N N . PHE A 1 412 ? 6.278 -3.775 -25.788 1.00 95.00 412 PHE A N 1
ATOM 3333 C CA . PHE A 1 412 ? 7.098 -3.850 -24.580 1.00 95.00 412 PHE A CA 1
ATOM 3334 C C . PHE A 1 412 ? 6.262 -3.594 -23.315 1.00 95.00 412 PHE A C 1
ATOM 3336 O O . PHE A 1 412 ? 6.294 -4.374 -22.359 1.00 95.00 412 PHE A O 1
ATOM 3343 N N . ALA A 1 413 ? 5.443 -2.538 -23.324 1.00 95.12 413 ALA A N 1
ATOM 3344 C CA . ALA A 1 413 ? 4.528 -2.211 -22.232 1.00 95.12 413 ALA A CA 1
ATOM 3345 C C . ALA A 1 413 ? 3.465 -3.303 -21.986 1.00 95.12 413 ALA A C 1
ATOM 3347 O O . ALA A 1 413 ? 3.138 -3.614 -20.831 1.00 95.12 413 ALA A O 1
ATOM 3348 N N . ARG A 1 414 ? 2.936 -3.916 -23.055 1.00 93.38 414 ARG A N 1
ATOM 3349 C CA . ARG A 1 414 ? 1.988 -5.037 -22.961 1.00 93.38 414 ARG A CA 1
ATOM 3350 C C . ARG A 1 414 ? 2.652 -6.290 -22.394 1.00 93.38 414 ARG A C 1
ATOM 3352 O O . ARG A 1 414 ? 2.070 -6.903 -21.500 1.00 93.38 414 ARG A O 1
ATOM 3359 N N . GLY A 1 415 ? 3.866 -6.617 -22.839 1.00 94.12 415 GLY A N 1
ATOM 3360 C CA . GLY A 1 415 ? 4.661 -7.730 -22.314 1.00 94.12 415 GLY A CA 1
ATOM 3361 C C . GLY A 1 415 ? 4.916 -7.600 -20.810 1.00 94.12 415 GLY A C 1
ATOM 3362 O O . GLY A 1 415 ? 4.638 -8.530 -20.053 1.00 94.12 415 GLY A O 1
ATOM 3363 N N . LEU A 1 416 ? 5.330 -6.413 -20.345 1.00 94.06 416 LEU A N 1
ATOM 3364 C CA . LEU A 1 416 ? 5.474 -6.120 -18.911 1.00 94.06 416 LEU A CA 1
ATOM 3365 C C . LEU A 1 416 ? 4.156 -6.286 -18.143 1.00 94.06 416 LEU A C 1
ATOM 3367 O O . LEU A 1 416 ? 4.131 -6.888 -17.067 1.00 94.06 416 LEU A O 1
ATOM 3371 N N . SER A 1 417 ? 3.054 -5.776 -18.697 1.00 93.94 417 SER A N 1
ATOM 3372 C CA . SER A 1 417 ? 1.734 -5.859 -18.064 1.00 93.94 417 SER A CA 1
ATOM 3373 C C . SER A 1 417 ? 1.258 -7.308 -17.916 1.00 93.94 417 SER A C 1
ATOM 3375 O O . SER A 1 417 ? 0.804 -7.695 -16.840 1.00 93.94 417 SER A O 1
ATOM 3377 N N . LEU A 1 418 ? 1.402 -8.125 -18.962 1.00 92.50 418 LEU A N 1
ATOM 3378 C CA . LEU A 1 418 ? 1.043 -9.545 -18.938 1.00 92.50 418 LEU A CA 1
ATOM 3379 C C . LEU A 1 418 ? 1.927 -10.342 -17.977 1.00 92.50 418 LEU A C 1
ATOM 3381 O O . LEU A 1 418 ? 1.419 -11.056 -17.113 1.00 92.50 418 LEU A O 1
ATOM 3385 N N . GLY A 1 419 ? 3.246 -10.190 -18.095 1.00 90.75 419 GLY A N 1
ATOM 3386 C CA . GLY A 1 419 ? 4.198 -10.982 -17.324 1.00 90.75 419 GLY A CA 1
ATOM 3387 C C . GLY A 1 419 ? 4.174 -10.658 -15.831 1.00 90.75 419 GLY A C 1
ATOM 3388 O O . GLY A 1 419 ? 4.186 -11.568 -15.006 1.00 90.75 419 GLY A O 1
ATOM 3389 N N . ILE A 1 420 ? 4.105 -9.373 -15.463 1.00 90.31 420 ILE A N 1
ATOM 3390 C CA . ILE A 1 420 ? 4.293 -8.929 -14.071 1.00 90.31 420 ILE A CA 1
ATOM 3391 C C . ILE A 1 420 ? 2.966 -8.689 -13.353 1.00 90.31 420 ILE A C 1
ATOM 3393 O O . ILE A 1 420 ? 2.807 -9.143 -12.216 1.00 90.31 420 ILE A O 1
ATOM 3397 N N . LEU A 1 421 ? 2.028 -7.976 -13.988 1.00 90.88 421 LEU A N 1
ATOM 3398 C CA . LEU A 1 421 ? 0.766 -7.585 -13.347 1.00 90.88 421 LEU A CA 1
ATOM 3399 C C . LEU A 1 421 ? -0.277 -8.700 -13.428 1.00 90.88 421 LEU A C 1
ATOM 3401 O O . LEU A 1 421 ? -0.946 -8.969 -12.438 1.00 90.88 421 LEU A O 1
ATOM 3405 N N . GLU A 1 422 ? -0.401 -9.358 -14.585 1.00 89.50 422 GLU A N 1
ATOM 3406 C CA . GLU A 1 422 ? -1.355 -10.462 -14.790 1.00 89.50 422 GLU A CA 1
ATOM 3407 C C . GLU A 1 422 ? -0.754 -11.846 -14.495 1.00 89.50 422 GLU A C 1
ATOM 3409 O O . GLU A 1 422 ? -1.496 -12.821 -14.415 1.00 89.50 422 GLU A O 1
ATOM 3414 N N . ARG A 1 423 ? 0.573 -11.945 -14.325 1.00 88.00 423 ARG A N 1
ATOM 3415 C CA . ARG A 1 423 ? 1.307 -13.204 -14.086 1.00 88.00 423 ARG A CA 1
ATOM 3416 C C . ARG A 1 423 ? 1.108 -14.270 -15.170 1.00 88.00 423 ARG A C 1
ATOM 3418 O O . ARG A 1 423 ? 1.148 -15.465 -14.896 1.00 88.00 423 ARG A O 1
ATOM 3425 N N . ARG A 1 424 ? 0.976 -13.831 -16.422 1.00 91.25 424 ARG A N 1
ATOM 3426 C CA . ARG A 1 424 ? 0.835 -14.673 -17.619 1.00 91.25 424 ARG A CA 1
ATOM 3427 C C . ARG A 1 424 ? 2.113 -14.611 -18.455 1.00 91.25 424 ARG A C 1
ATOM 3429 O O . ARG A 1 424 ? 2.168 -13.923 -19.472 1.00 91.25 424 ARG A O 1
ATOM 3436 N N . VAL A 1 425 ? 3.168 -15.271 -17.975 1.00 90.81 425 VAL A N 1
ATOM 3437 C CA . VAL A 1 425 ? 4.514 -15.184 -18.572 1.00 90.81 425 VAL A CA 1
ATOM 3438 C C . VAL A 1 425 ? 4.545 -15.758 -19.990 1.00 90.81 425 VAL A C 1
ATOM 3440 O O . VAL A 1 425 ? 5.043 -15.087 -20.889 1.00 90.81 425 VAL A O 1
ATOM 3443 N N . ASP A 1 426 ? 3.942 -16.924 -20.220 1.00 90.81 426 ASP A N 1
ATOM 3444 C CA . ASP A 1 426 ? 3.932 -17.566 -21.545 1.00 90.81 426 ASP A CA 1
ATOM 3445 C C . ASP A 1 426 ? 3.195 -16.723 -22.597 1.00 90.81 426 ASP A C 1
ATOM 3447 O O . ASP A 1 426 ? 3.648 -16.579 -23.736 1.00 90.81 426 ASP A O 1
ATOM 3451 N N . ASP A 1 427 ? 2.088 -16.092 -22.195 1.00 91.00 427 ASP A N 1
ATOM 3452 C CA . ASP A 1 427 ? 1.344 -15.176 -23.060 1.00 91.00 427 ASP A CA 1
ATOM 3453 C C . ASP A 1 427 ? 2.158 -13.912 -23.363 1.00 91.00 427 ASP A C 1
ATOM 3455 O O . ASP A 1 427 ? 2.161 -13.438 -24.498 1.00 91.00 427 ASP A O 1
ATOM 3459 N N . ALA A 1 428 ? 2.882 -13.378 -22.372 1.00 92.88 428 ALA A N 1
ATOM 3460 C CA . ALA A 1 428 ? 3.767 -12.231 -22.561 1.00 92.88 428 ALA A CA 1
ATOM 3461 C C . ALA A 1 428 ? 4.904 -12.546 -23.544 1.00 92.88 428 ALA A C 1
ATOM 3463 O O . ALA A 1 428 ? 5.176 -11.746 -24.437 1.00 92.88 428 ALA A O 1
ATOM 3464 N N . ILE A 1 429 ? 5.529 -13.720 -23.411 1.00 92.75 429 ILE A N 1
ATOM 3465 C CA . ILE A 1 429 ? 6.577 -14.197 -24.322 1.00 92.75 429 ILE A CA 1
ATOM 3466 C C . ILE A 1 429 ? 6.021 -14.328 -25.744 1.00 92.75 429 ILE A C 1
ATOM 3468 O O . ILE A 1 429 ? 6.598 -13.788 -26.686 1.00 92.75 429 ILE A O 1
ATOM 3472 N N . SER A 1 430 ? 4.848 -14.947 -25.886 1.00 91.00 430 SER A N 1
ATOM 3473 C CA . SER A 1 430 ? 4.188 -15.130 -27.183 1.00 91.00 430 SER A CA 1
ATOM 3474 C C . SER A 1 430 ? 3.813 -13.806 -27.863 1.00 91.00 430 SER A C 1
ATOM 3476 O O . SER A 1 430 ? 3.747 -13.731 -29.089 1.00 91.00 430 SER A O 1
ATOM 3478 N N . GLU A 1 431 ? 3.496 -12.756 -27.101 1.00 88.75 431 GLU A N 1
ATOM 3479 C CA . GLU A 1 431 ? 3.266 -11.406 -27.641 1.00 88.75 431 GLU A CA 1
ATOM 3480 C C . GLU A 1 431 ? 4.581 -10.752 -28.090 1.00 88.75 431 GLU A C 1
ATOM 3482 O O . GLU A 1 431 ? 4.626 -10.145 -29.158 1.00 88.75 431 GLU A O 1
ATOM 3487 N N . ILE A 1 432 ? 5.655 -10.909 -27.312 1.00 92.81 432 ILE A N 1
ATOM 3488 C CA . ILE A 1 432 ? 6.979 -10.362 -27.634 1.00 92.81 432 ILE A CA 1
ATOM 3489 C C . ILE A 1 432 ? 7.540 -10.982 -28.921 1.00 92.81 432 ILE A C 1
ATOM 3491 O O . ILE A 1 432 ? 8.035 -10.250 -29.779 1.00 92.81 432 ILE A O 1
ATOM 3495 N N . ASP A 1 433 ? 7.430 -12.301 -29.087 1.00 93.19 433 ASP A N 1
ATOM 3496 C CA . ASP A 1 433 ? 7.914 -12.983 -30.292 1.00 93.19 433 ASP A CA 1
ATOM 3497 C C . ASP A 1 433 ? 7.150 -12.531 -31.543 1.00 93.19 433 ASP A C 1
ATOM 3499 O O . ASP A 1 433 ? 7.769 -12.202 -32.552 1.00 93.19 433 ASP A O 1
ATOM 3503 N N . ARG A 1 434 ? 5.823 -12.359 -31.453 1.00 91.31 434 ARG A N 1
ATOM 3504 C CA . ARG A 1 434 ? 5.021 -11.813 -32.563 1.00 91.31 434 ARG A CA 1
ATOM 3505 C C . ARG A 1 434 ? 5.454 -10.405 -32.974 1.00 91.31 434 ARG A C 1
ATOM 3507 O O . ARG A 1 434 ? 5.470 -10.099 -34.165 1.00 91.31 434 ARG A O 1
ATOM 3514 N N . ALA A 1 435 ? 5.795 -9.545 -32.013 1.00 91.75 435 ALA A N 1
ATOM 3515 C CA . ALA A 1 435 ? 6.323 -8.218 -32.318 1.00 91.75 435 ALA A CA 1
ATOM 3516 C C . ALA A 1 435 ? 7.706 -8.300 -32.987 1.00 91.75 435 ALA A C 1
ATOM 3518 O O . ALA A 1 435 ? 7.931 -7.623 -33.986 1.00 91.75 435 ALA A O 1
ATOM 3519 N N . LYS A 1 436 ? 8.613 -9.154 -32.492 1.00 93.25 436 LYS A N 1
ATOM 3520 C CA . LYS A 1 436 ? 9.945 -9.360 -33.091 1.00 93.25 436 LYS A CA 1
ATOM 3521 C C . LYS A 1 436 ? 9.847 -9.849 -34.536 1.00 93.25 436 LYS A C 1
ATOM 3523 O O . LYS A 1 436 ? 10.494 -9.265 -35.403 1.00 93.25 436 LYS A O 1
ATOM 3528 N N . ASP A 1 437 ? 9.005 -10.848 -34.796 1.00 90.75 437 ASP A N 1
ATOM 3529 C CA . ASP A 1 437 ? 8.790 -11.403 -36.137 1.00 90.75 437 ASP A CA 1
ATOM 3530 C C . ASP A 1 437 ? 8.249 -10.340 -37.102 1.00 90.75 437 ASP A C 1
ATOM 3532 O O . ASP A 1 437 ? 8.723 -10.205 -38.232 1.00 90.75 437 ASP A O 1
ATOM 3536 N N . PHE A 1 438 ? 7.296 -9.525 -36.639 1.00 90.50 438 PHE A N 1
ATOM 3537 C CA . PHE A 1 438 ? 6.748 -8.425 -37.427 1.00 90.50 438 PHE A CA 1
ATOM 3538 C C . PHE A 1 438 ? 7.811 -7.379 -37.787 1.00 90.50 438 PHE A C 1
ATOM 3540 O O . PHE A 1 438 ? 7.943 -7.025 -38.962 1.00 90.50 438 PHE A O 1
ATOM 3547 N N . ILE A 1 439 ? 8.603 -6.924 -36.810 1.00 90.81 439 ILE A N 1
ATOM 3548 C CA . ILE A 1 439 ? 9.681 -5.949 -37.037 1.00 90.81 439 ILE A CA 1
ATOM 3549 C C . ILE A 1 439 ? 10.756 -6.524 -37.967 1.00 90.81 439 ILE A C 1
ATOM 3551 O O . ILE A 1 439 ? 11.169 -5.840 -38.902 1.00 90.81 439 ILE A O 1
ATOM 3555 N N . GLY A 1 440 ? 11.152 -7.786 -37.773 1.00 87.38 440 GLY A N 1
ATOM 3556 C CA . GLY A 1 440 ? 12.104 -8.480 -38.643 1.00 87.38 440 GLY A CA 1
ATOM 3557 C C . GLY A 1 440 ? 11.625 -8.551 -40.094 1.00 87.38 440 GLY A C 1
ATOM 3558 O O . GLY A 1 440 ? 12.364 -8.181 -41.001 1.00 87.38 440 GLY A O 1
ATOM 3559 N N . SER A 1 441 ? 10.355 -8.912 -40.313 1.00 85.06 441 SER A N 1
ATOM 3560 C CA . SER A 1 441 ? 9.760 -8.951 -41.659 1.00 85.06 441 SER A CA 1
ATOM 3561 C C . SER A 1 441 ? 9.653 -7.573 -42.327 1.00 85.06 441 SER A C 1
ATOM 3563 O O . SER A 1 441 ? 9.663 -7.466 -43.553 1.00 85.06 441 SER A O 1
ATOM 3565 N N . CYS A 1 442 ? 9.550 -6.500 -41.535 1.00 84.19 442 CYS A N 1
ATOM 3566 C CA . CYS A 1 442 ? 9.569 -5.137 -42.056 1.00 84.19 442 CYS A CA 1
ATOM 3567 C C . CYS A 1 442 ? 10.991 -4.679 -42.389 1.00 84.19 442 CYS A C 1
ATOM 3569 O O . CYS A 1 442 ? 11.157 -3.974 -43.378 1.00 84.19 442 CYS A O 1
ATOM 3571 N N . ALA A 1 443 ? 12.004 -5.098 -41.621 1.00 85.00 443 ALA A N 1
ATOM 3572 C CA . ALA A 1 443 ? 13.402 -4.732 -41.857 1.00 85.00 443 ALA A CA 1
ATOM 3573 C C . ALA A 1 443 ? 13.900 -5.155 -43.249 1.00 85.00 443 ALA A C 1
ATOM 3575 O O . ALA A 1 443 ? 14.662 -4.420 -43.866 1.00 85.00 443 ALA A O 1
ATOM 3576 N N . GLU A 1 444 ? 13.397 -6.272 -43.784 1.00 82.50 444 GLU A N 1
ATOM 3577 C CA . GLU A 1 444 ? 13.695 -6.742 -45.149 1.00 82.50 444 GLU A CA 1
ATOM 3578 C C . GLU A 1 444 ? 13.223 -5.783 -46.259 1.00 82.50 444 GLU A C 1
ATOM 3580 O O . GLU A 1 444 ? 13.640 -5.922 -47.407 1.00 82.50 444 GLU A O 1
ATOM 3585 N N . LYS A 1 445 ? 12.341 -4.825 -45.941 1.00 83.81 445 LYS A N 1
ATOM 3586 C CA . LYS A 1 445 ? 11.782 -3.850 -46.891 1.00 83.81 445 LYS A CA 1
ATOM 3587 C C . LYS A 1 445 ? 12.493 -2.495 -46.868 1.00 83.81 445 LYS A C 1
ATOM 3589 O O . LYS A 1 445 ? 12.148 -1.635 -47.674 1.00 83.81 445 LYS A O 1
ATOM 3594 N N . PHE A 1 446 ? 13.432 -2.288 -45.945 1.00 84.69 446 PHE A N 1
ATOM 3595 C CA . PHE A 1 446 ? 14.238 -1.072 -45.873 1.00 84.69 446 PHE A CA 1
ATOM 3596 C C . PHE A 1 446 ? 15.569 -1.288 -46.598 1.00 84.69 446 PHE A C 1
ATOM 3598 O O . PHE A 1 446 ? 16.210 -2.317 -46.417 1.00 84.69 446 PHE A O 1
ATOM 3605 N N . ASP A 1 447 ? 15.996 -0.303 -47.392 1.00 86.00 447 ASP A N 1
ATOM 3606 C CA . ASP A 1 447 ? 17.242 -0.384 -48.172 1.00 86.00 447 ASP A CA 1
ATOM 3607 C C . ASP A 1 447 ? 18.458 0.226 -47.443 1.00 86.00 447 ASP A C 1
ATOM 3609 O O . ASP A 1 447 ? 19.602 -0.012 -47.827 1.00 86.00 447 ASP A O 1
ATOM 3613 N N . ASP A 1 448 ? 18.226 1.029 -46.398 1.00 87.88 448 ASP A N 1
ATOM 3614 C CA . ASP A 1 448 ? 19.261 1.746 -45.644 1.00 87.88 448 ASP A CA 1
ATOM 3615 C C . ASP A 1 448 ? 19.829 0.870 -44.502 1.00 87.88 448 ASP A C 1
ATOM 3617 O O . ASP A 1 448 ? 19.100 0.566 -43.547 1.00 87.88 448 ASP A O 1
ATOM 3621 N N . PRO A 1 449 ? 21.126 0.488 -44.537 1.00 86.25 449 PRO A N 1
ATOM 3622 C CA . PRO A 1 449 ? 21.755 -0.324 -43.493 1.00 86.25 449 PRO A CA 1
ATOM 3623 C C . PRO A 1 449 ? 21.636 0.272 -42.086 1.00 86.25 449 PRO A C 1
ATOM 3625 O O . PRO A 1 449 ? 21.497 -0.475 -41.113 1.00 86.25 449 PRO A O 1
ATOM 3628 N N . THR A 1 450 ? 21.645 1.603 -41.965 1.00 86.81 450 THR A N 1
ATOM 3629 C CA . THR A 1 450 ? 21.520 2.308 -40.684 1.00 86.81 450 THR A CA 1
ATOM 3630 C C . THR A 1 450 ? 20.118 2.113 -40.092 1.00 86.81 450 THR A C 1
ATOM 3632 O O . THR A 1 450 ? 19.967 1.891 -38.886 1.00 86.81 450 THR A O 1
ATOM 3635 N N . GLN A 1 451 ? 19.082 2.112 -40.937 1.00 90.38 451 GLN A N 1
ATOM 3636 C CA . GLN A 1 451 ? 17.694 1.850 -40.536 1.00 90.38 451 GLN A CA 1
ATOM 3637 C C . GLN A 1 451 ? 17.474 0.382 -40.174 1.00 90.38 451 GLN A C 1
ATOM 3639 O O . GLN A 1 451 ? 16.866 0.095 -39.142 1.00 90.38 451 GLN A O 1
ATOM 3644 N N . ILE A 1 452 ? 18.023 -0.548 -40.962 1.00 89.56 452 ILE A N 1
ATOM 3645 C CA . ILE A 1 452 ? 17.971 -1.988 -40.660 1.00 89.56 452 ILE A CA 1
ATOM 3646 C C . ILE A 1 452 ? 18.623 -2.265 -39.299 1.00 89.56 452 ILE A C 1
ATOM 3648 O O . ILE A 1 452 ? 18.036 -2.943 -38.455 1.00 89.56 452 ILE A O 1
ATOM 3652 N N . SER A 1 453 ? 19.808 -1.697 -39.053 1.00 87.69 453 SER A N 1
ATOM 3653 C CA . SER A 1 453 ? 20.524 -1.821 -37.778 1.00 87.69 453 SER A CA 1
ATOM 3654 C C . SER A 1 453 ? 19.688 -1.309 -36.598 1.00 87.69 453 SER A C 1
ATOM 3656 O O . SER A 1 453 ? 19.583 -1.976 -35.565 1.00 87.69 453 SER A O 1
ATOM 3658 N N . PHE A 1 454 ? 19.009 -0.169 -36.765 1.00 90.31 454 PHE A N 1
ATOM 3659 C CA . PHE A 1 454 ? 18.102 0.359 -35.747 1.00 90.31 454 PHE A CA 1
ATOM 3660 C C . PHE A 1 454 ? 16.922 -0.581 -35.468 1.00 90.31 454 PHE A C 1
ATOM 3662 O O . PHE A 1 454 ? 16.657 -0.884 -34.303 1.00 90.31 454 PHE A O 1
ATOM 3669 N N . LEU A 1 455 ? 16.256 -1.110 -36.499 1.00 90.81 455 LEU A N 1
ATOM 3670 C CA . LEU A 1 455 ? 15.154 -2.068 -36.334 1.00 90.81 455 LEU A CA 1
ATOM 3671 C C . LEU A 1 455 ? 15.606 -3.340 -35.603 1.00 90.81 455 LEU A C 1
ATOM 3673 O O . LEU A 1 455 ? 14.924 -3.797 -34.684 1.00 90.81 455 LEU A O 1
ATOM 3677 N N . LEU A 1 456 ? 16.787 -3.869 -35.939 1.00 87.25 456 LEU A N 1
ATOM 3678 C CA . LEU A 1 456 ? 17.380 -5.006 -35.232 1.00 87.25 456 LEU A CA 1
ATOM 3679 C C . LEU A 1 456 ? 17.665 -4.672 -33.761 1.00 87.25 456 LEU A C 1
ATOM 3681 O O . LEU A 1 456 ? 17.372 -5.489 -32.887 1.00 87.25 456 LEU A O 1
ATOM 3685 N N . SER A 1 457 ? 18.134 -3.459 -33.454 1.00 88.38 457 SER A N 1
ATOM 3686 C CA . SER A 1 457 ? 18.332 -3.031 -32.061 1.00 88.38 457 SER A CA 1
ATOM 3687 C C . SER A 1 457 ? 17.025 -3.027 -31.251 1.00 88.38 457 SER A C 1
ATOM 3689 O O . SER A 1 457 ? 17.028 -3.378 -30.072 1.00 88.38 457 SER A O 1
ATOM 3691 N N . LEU A 1 458 ? 15.881 -2.721 -31.877 1.00 90.62 458 LEU A N 1
ATOM 3692 C CA . LEU A 1 458 ? 14.572 -2.798 -31.220 1.00 90.62 458 LEU A CA 1
ATOM 3693 C C . LEU A 1 458 ? 14.151 -4.246 -30.935 1.00 90.62 458 LEU A C 1
ATOM 3695 O O . LEU A 1 458 ? 13.557 -4.523 -29.890 1.00 90.62 458 LEU A O 1
ATOM 3699 N N . THR A 1 459 ? 14.489 -5.185 -31.825 1.00 90.69 459 THR A N 1
ATOM 3700 C CA . THR A 1 459 ? 14.250 -6.616 -31.574 1.00 90.69 459 THR A CA 1
ATOM 3701 C C . THR A 1 459 ? 15.104 -7.151 -30.424 1.00 90.69 459 THR A C 1
ATOM 3703 O O . THR A 1 459 ? 14.614 -7.969 -29.642 1.00 90.69 459 THR A O 1
ATOM 3706 N N . ASP A 1 460 ? 16.331 -6.644 -30.260 1.00 87.75 460 ASP A N 1
ATOM 3707 C CA . ASP A 1 460 ? 17.197 -6.976 -29.123 1.00 87.75 460 ASP A CA 1
ATOM 3708 C C . ASP A 1 460 ? 16.590 -6.491 -27.799 1.00 87.75 460 ASP A C 1
ATOM 3710 O O . ASP A 1 460 ? 16.509 -7.255 -26.841 1.00 87.75 460 ASP A O 1
ATOM 3714 N N . GLN A 1 461 ? 16.040 -5.272 -27.762 1.00 88.19 461 GLN A N 1
ATOM 3715 C CA . GLN A 1 461 ? 15.352 -4.738 -26.576 1.00 88.19 461 GLN A CA 1
ATOM 3716 C C . GLN A 1 461 ? 14.149 -5.598 -26.150 1.00 88.19 461 GLN A C 1
ATOM 3718 O O . GLN A 1 461 ? 13.945 -5.863 -24.961 1.00 88.19 461 GLN A O 1
ATOM 3723 N N . LEU A 1 462 ? 13.371 -6.086 -27.119 1.00 91.56 462 LEU A N 1
ATOM 3724 C CA . LEU A 1 462 ? 12.299 -7.054 -26.874 1.00 91.56 462 LEU A CA 1
ATOM 3725 C C . LEU A 1 462 ? 12.846 -8.408 -26.386 1.00 91.56 462 LEU A C 1
ATOM 3727 O O . LEU A 1 462 ? 12.275 -9.007 -25.472 1.00 91.56 462 LEU A O 1
ATOM 3731 N N . GLY A 1 463 ? 13.975 -8.864 -26.934 1.00 89.25 463 GLY A N 1
ATOM 3732 C CA . GLY A 1 463 ? 14.684 -10.061 -26.473 1.00 89.25 463 GLY A CA 1
ATOM 3733 C C . GLY A 1 463 ? 15.158 -9.955 -25.020 1.00 89.25 463 GLY A C 1
ATOM 3734 O O . GLY A 1 463 ? 14.947 -10.877 -24.235 1.00 89.25 463 GLY A O 1
ATOM 3735 N N . GLN A 1 464 ? 15.705 -8.808 -24.613 1.00 89.38 464 GLN A N 1
ATOM 3736 C CA . GLN A 1 464 ? 16.105 -8.558 -23.223 1.00 89.38 464 GLN A CA 1
ATOM 3737 C C . GLN A 1 464 ? 14.907 -8.631 -22.265 1.00 89.38 464 GLN A C 1
ATOM 3739 O O . GLN A 1 464 ? 15.002 -9.212 -21.181 1.00 89.38 464 GLN A O 1
ATOM 3744 N N . LEU A 1 465 ? 13.745 -8.097 -22.666 1.00 91.00 465 LEU A N 1
ATOM 3745 C CA . LEU A 1 465 ? 12.514 -8.233 -21.882 1.00 91.00 465 LEU A CA 1
ATOM 3746 C C . LEU A 1 465 ? 12.075 -9.701 -21.756 1.00 91.00 465 LEU A C 1
ATOM 3748 O O . LEU A 1 465 ? 11.707 -10.133 -20.664 1.00 91.00 465 LEU A O 1
ATOM 3752 N N . GLN A 1 466 ? 12.134 -10.473 -22.843 1.00 90.38 466 GLN A N 1
ATOM 3753 C CA . GLN A 1 466 ? 11.797 -11.901 -22.852 1.00 90.38 466 GLN A CA 1
ATOM 3754 C C . GLN A 1 466 ? 12.667 -12.698 -21.867 1.00 90.38 466 GLN A C 1
ATOM 3756 O O . GLN A 1 466 ? 12.137 -13.492 -21.083 1.00 90.38 466 GLN A O 1
ATOM 3761 N N . VAL A 1 467 ? 13.980 -12.441 -21.856 1.00 87.94 467 VAL A N 1
ATOM 3762 C CA . VAL A 1 467 ? 14.928 -13.043 -20.902 1.00 87.94 467 VAL A CA 1
ATOM 3763 C C . VAL A 1 467 ? 14.560 -12.658 -19.470 1.00 87.94 467 VAL A C 1
ATOM 3765 O O . VAL A 1 467 ? 14.389 -13.533 -18.624 1.00 87.94 467 VAL A O 1
ATOM 3768 N N . PHE A 1 468 ? 14.331 -11.370 -19.201 1.00 87.69 468 PHE A N 1
ATOM 3769 C CA . PHE A 1 468 ? 13.929 -10.895 -17.875 1.00 87.69 468 PHE A CA 1
ATOM 3770 C C . PHE A 1 468 ? 12.643 -11.572 -17.360 1.00 87.69 468 PHE A C 1
ATOM 3772 O O . PHE A 1 468 ? 12.585 -12.008 -16.207 1.00 87.69 468 PHE A O 1
ATOM 3779 N N . LEU A 1 469 ? 11.613 -11.697 -18.204 1.00 88.00 469 LEU A N 1
ATOM 3780 C CA . LEU A 1 469 ? 10.355 -12.351 -17.829 1.00 88.00 469 LEU A CA 1
ATOM 3781 C C . LEU A 1 469 ? 10.555 -13.847 -17.534 1.00 88.00 469 LEU A C 1
ATOM 3783 O O . LEU A 1 469 ? 10.024 -14.352 -16.541 1.00 88.00 469 LEU A O 1
ATOM 3787 N N . SER A 1 470 ? 11.357 -14.529 -18.351 1.00 85.00 470 SER A N 1
ATOM 3788 C CA . SER A 1 470 ? 11.612 -15.970 -18.231 1.00 85.00 470 SER A CA 1
ATOM 3789 C C . SER A 1 470 ? 12.489 -16.312 -17.024 1.00 85.00 470 SER A C 1
ATOM 3791 O O . SER A 1 470 ? 12.214 -17.268 -16.305 1.00 85.00 470 SER A O 1
ATOM 3793 N N . GLU A 1 471 ? 13.533 -15.524 -16.771 1.00 82.06 471 GLU A N 1
ATOM 3794 C CA . GLU A 1 471 ? 14.541 -15.837 -15.754 1.00 82.06 471 GLU A CA 1
ATOM 3795 C C . GLU A 1 471 ? 14.220 -15.260 -14.375 1.00 82.06 471 GLU A C 1
ATOM 3797 O O . GLU A 1 471 ? 14.629 -15.831 -13.366 1.00 82.06 471 GLU A O 1
ATOM 3802 N N . GLN A 1 472 ? 13.504 -14.133 -14.303 1.00 78.94 472 GLN A N 1
ATOM 3803 C CA . GLN A 1 472 ? 13.229 -13.459 -13.029 1.00 78.94 472 GLN A CA 1
ATOM 3804 C C . GLN A 1 472 ? 11.766 -13.579 -12.614 1.00 78.94 472 GLN A C 1
ATOM 3806 O O . GLN A 1 472 ? 11.478 -13.878 -11.454 1.00 78.94 472 GLN A O 1
ATOM 3811 N N . VAL A 1 473 ? 10.822 -13.362 -13.532 1.00 81.06 473 VAL A N 1
ATOM 3812 C CA . VAL A 1 473 ? 9.397 -13.295 -13.173 1.00 81.06 473 VAL A CA 1
ATOM 3813 C C . VAL A 1 473 ? 8.777 -14.684 -13.035 1.00 81.06 473 VAL A C 1
ATOM 3815 O O . VAL A 1 473 ? 8.038 -14.904 -12.075 1.00 81.06 473 VAL A O 1
ATOM 3818 N N . ALA A 1 474 ? 9.111 -15.625 -13.925 1.00 76.75 474 ALA A N 1
ATOM 3819 C CA . ALA A 1 474 ? 8.573 -16.991 -13.901 1.00 76.75 474 ALA A CA 1
ATOM 3820 C C . ALA A 1 474 ? 8.910 -17.757 -12.609 1.00 76.75 474 ALA A C 1
ATOM 3822 O O . ALA A 1 474 ? 8.116 -18.566 -12.137 1.00 76.75 474 ALA A O 1
ATOM 3823 N N . VAL A 1 475 ? 10.074 -17.476 -12.018 1.00 72.88 475 VAL A N 1
ATOM 3824 C CA . VAL A 1 475 ? 10.572 -18.162 -10.813 1.00 72.88 475 VAL A CA 1
ATOM 3825 C C . VAL A 1 475 ? 10.287 -17.406 -9.511 1.00 72.88 475 VAL A C 1
ATOM 3827 O O . VAL A 1 475 ? 10.461 -17.964 -8.429 1.00 72.88 475 VAL A O 1
ATOM 3830 N N . THR A 1 476 ? 9.849 -16.142 -9.583 1.00 74.75 476 THR A N 1
ATOM 3831 C CA . THR A 1 476 ? 9.561 -15.325 -8.393 1.00 74.75 476 THR A CA 1
ATOM 3832 C C . THR A 1 476 ? 8.069 -15.374 -8.063 1.00 74.75 476 THR A C 1
ATOM 3834 O O . THR A 1 476 ? 7.260 -14.956 -8.900 1.00 74.75 476 THR A O 1
ATOM 3837 N N . PRO A 1 477 ? 7.668 -15.781 -6.844 1.00 74.69 477 PRO A N 1
ATOM 3838 C CA . PRO A 1 477 ? 6.260 -15.818 -6.467 1.00 74.69 477 PRO A CA 1
ATOM 3839 C C . PRO A 1 477 ? 5.601 -14.425 -6.534 1.00 74.69 477 PRO A C 1
ATOM 3841 O O . PRO A 1 477 ? 6.285 -13.392 -6.475 1.00 74.69 477 PRO A O 1
ATOM 3844 N N . PRO A 1 478 ? 4.265 -14.356 -6.685 1.00 73.75 478 PRO A N 1
ATOM 3845 C CA . PRO A 1 478 ? 3.541 -13.096 -6.585 1.00 73.75 478 PRO A CA 1
ATOM 3846 C C . PRO A 1 478 ? 3.810 -12.431 -5.226 1.00 73.75 478 PRO A C 1
ATOM 3848 O O . PRO A 1 478 ? 3.931 -13.138 -4.225 1.00 73.75 478 PRO A O 1
ATOM 3851 N N . PRO A 1 479 ? 3.904 -11.088 -5.155 1.00 79.06 479 PRO A N 1
ATOM 3852 C CA . PRO A 1 479 ? 4.127 -10.416 -3.885 1.00 79.06 479 PRO A CA 1
ATOM 3853 C C . PRO A 1 479 ? 2.971 -10.738 -2.936 1.00 79.06 479 PRO A C 1
ATOM 3855 O O . PRO A 1 479 ? 1.803 -10.531 -3.279 1.00 79.06 479 PRO A O 1
ATOM 3858 N N . GLU A 1 480 ? 3.300 -11.256 -1.756 1.00 82.38 480 GLU A N 1
ATOM 3859 C CA . GLU A 1 480 ? 2.307 -11.523 -0.720 1.00 82.38 480 GLU A CA 1
ATOM 3860 C C . GLU A 1 480 ? 1.636 -10.224 -0.291 1.00 82.38 480 GLU A C 1
ATOM 3862 O O . GLU A 1 480 ? 2.300 -9.187 -0.189 1.00 82.38 480 GLU A O 1
ATOM 3867 N N . ILE A 1 481 ? 0.348 -10.294 0.022 1.00 85.00 481 ILE A N 1
ATOM 3868 C CA . ILE A 1 481 ? -0.407 -9.181 0.584 1.00 85.00 481 ILE A CA 1
ATOM 3869 C C . ILE A 1 481 ? -0.982 -9.549 1.954 1.00 85.00 481 ILE A C 1
ATOM 3871 O O . ILE A 1 481 ? -1.281 -10.718 2.193 1.00 85.00 481 ILE A O 1
ATOM 3875 N N . PRO A 1 482 ? -1.124 -8.565 2.851 1.00 85.88 482 PRO A N 1
ATOM 3876 C CA . PRO A 1 482 ? -1.756 -8.755 4.152 1.00 85.88 482 PRO A CA 1
ATOM 3877 C C . PRO A 1 482 ? -3.266 -9.006 4.017 1.00 85.88 482 PRO A C 1
ATOM 3879 O O . PRO A 1 482 ? -3.877 -8.663 3.005 1.00 85.88 482 PRO A O 1
ATOM 3882 N N . GLU A 1 483 ? -3.888 -9.561 5.057 1.00 82.69 483 GLU A N 1
ATOM 3883 C CA . GLU A 1 483 ? -5.320 -9.897 5.073 1.00 82.69 483 GLU A CA 1
ATOM 3884 C C . GLU A 1 483 ? -6.218 -8.672 4.819 1.00 82.69 483 GLU A C 1
ATOM 3886 O O . GLU A 1 483 ? -7.191 -8.743 4.072 1.00 82.69 483 GLU A O 1
ATOM 3891 N N . SER A 1 484 ? -5.861 -7.495 5.351 1.00 85.62 484 SER A N 1
ATOM 3892 C CA . SER A 1 484 ? -6.613 -6.255 5.095 1.00 85.62 484 SER A CA 1
ATOM 3893 C C . SER A 1 484 ? -6.628 -5.836 3.618 1.00 85.62 484 SER A C 1
ATOM 3895 O O . SER A 1 484 ? -7.534 -5.119 3.185 1.00 85.62 484 SER A O 1
ATOM 3897 N N . ALA A 1 485 ? -5.639 -6.276 2.836 1.00 87.19 485 ALA A N 1
ATOM 3898 C CA . ALA A 1 485 ? -5.506 -5.972 1.417 1.00 87.19 485 ALA A CA 1
ATOM 3899 C C . ALA A 1 485 ? -6.263 -6.956 0.515 1.00 87.19 485 ALA A C 1
ATOM 3901 O O . ALA A 1 485 ? -6.433 -6.668 -0.674 1.00 87.19 485 ALA A O 1
ATOM 3902 N N . GLN A 1 486 ? -6.732 -8.083 1.056 1.00 87.50 486 GLN A N 1
ATOM 3903 C CA . GLN A 1 486 ? -7.542 -9.042 0.312 1.00 87.50 486 GLN A CA 1
ATOM 3904 C C . GLN A 1 486 ? -8.899 -8.432 -0.062 1.00 87.50 486 GLN A C 1
ATOM 3906 O O . GLN A 1 486 ? -9.280 -7.344 0.388 1.00 87.50 486 GLN A O 1
ATOM 3911 N N . SER A 1 487 ? -9.621 -9.094 -0.961 1.00 84.19 487 SER A N 1
ATOM 3912 C CA . SER A 1 487 ? -10.991 -8.695 -1.270 1.00 84.19 487 SER A CA 1
ATOM 3913 C C . SER A 1 487 ? -11.908 -8.891 -0.064 1.00 84.19 487 SER A C 1
ATOM 3915 O O . SER A 1 487 ? -11.759 -9.846 0.687 1.00 84.19 487 SER A O 1
ATOM 3917 N N . PHE A 1 488 ? -12.874 -7.994 0.113 1.00 79.56 488 PHE A N 1
ATOM 3918 C CA . PHE A 1 488 ? -13.886 -8.089 1.167 1.00 79.56 488 PHE A CA 1
ATOM 3919 C C . PHE A 1 488 ? -15.166 -7.372 0.742 1.00 79.56 488 PHE A C 1
ATOM 3921 O O . PHE A 1 488 ? -15.199 -6.634 -0.251 1.00 79.56 488 PHE A O 1
ATOM 3928 N N . LEU A 1 489 ? -16.239 -7.574 1.499 1.00 76.69 489 LEU A N 1
ATOM 3929 C CA . LEU A 1 489 ? -17.521 -6.930 1.249 1.00 76.69 489 LEU A CA 1
ATOM 3930 C C . LEU A 1 489 ? -17.740 -5.759 2.197 1.00 76.69 489 LEU A C 1
ATOM 3932 O O . LEU A 1 489 ? -17.309 -5.771 3.344 1.00 76.69 489 LEU A O 1
ATOM 3936 N N . ILE A 1 490 ? -18.451 -4.746 1.714 1.00 76.31 490 ILE A N 1
ATOM 3937 C CA . ILE A 1 490 ? -18.993 -3.669 2.541 1.00 76.31 490 ILE A CA 1
ATOM 3938 C C . ILE A 1 490 ? -20.492 -3.571 2.293 1.00 76.31 490 ILE A C 1
ATOM 3940 O O . ILE A 1 490 ? -20.952 -3.720 1.157 1.00 76.31 490 ILE A O 1
ATOM 3944 N N . THR A 1 491 ? -21.258 -3.288 3.342 1.00 70.88 491 THR A N 1
ATOM 3945 C CA . THR A 1 491 ? -22.681 -2.951 3.227 1.00 70.88 491 THR A CA 1
ATOM 3946 C C . THR A 1 491 ? -22.892 -1.484 3.547 1.00 70.88 491 THR A C 1
ATOM 3948 O O . THR A 1 491 ? -22.202 -0.913 4.390 1.00 70.88 491 THR A O 1
ATOM 3951 N N . HIS A 1 492 ? -23.864 -0.860 2.892 1.00 67.75 492 HIS A N 1
ATOM 3952 C CA . HIS A 1 492 ? -24.368 0.438 3.312 1.00 67.75 492 HIS A CA 1
ATOM 3953 C C . HIS A 1 492 ? -25.632 0.251 4.171 1.00 67.75 492 HIS A C 1
ATOM 3955 O O . HIS A 1 492 ? -26.706 0.049 3.592 1.00 67.75 492 HIS A O 1
ATOM 3961 N N . PRO A 1 493 ? -25.561 0.415 5.510 1.00 60.84 493 PRO A N 1
ATOM 3962 C CA . PRO A 1 493 ? -26.669 0.195 6.443 1.00 60.84 493 PRO A CA 1
ATOM 3963 C C . PRO A 1 493 ? -28.034 0.733 5.994 1.00 60.84 493 PRO A C 1
ATOM 3965 O O . PRO A 1 493 ? -29.022 0.011 6.032 1.00 60.84 493 PRO A O 1
ATOM 3968 N N . SER A 1 494 ? -28.105 1.976 5.497 1.00 60.44 494 SER A N 1
ATOM 3969 C CA . SER A 1 494 ? -29.397 2.577 5.119 1.00 60.44 494 SER A CA 1
ATOM 3970 C C . SER A 1 494 ? -29.939 2.176 3.743 1.00 60.44 494 SER A C 1
ATOM 3972 O O . SER A 1 494 ? -31.127 2.344 3.501 1.00 60.44 494 SER A O 1
ATOM 3974 N N . THR A 1 495 ? -29.089 1.748 2.804 1.00 63.06 495 THR A N 1
ATOM 3975 C CA . THR A 1 495 ? -29.537 1.398 1.440 1.00 63.06 495 THR A CA 1
ATOM 3976 C C . THR A 1 495 ? -29.559 -0.099 1.216 1.00 63.06 495 THR A C 1
ATOM 3978 O O . THR A 1 495 ? -30.019 -0.522 0.157 1.00 63.06 495 THR A O 1
ATOM 3981 N N . LYS A 1 496 ? -29.067 -0.886 2.187 1.00 60.41 496 LYS A N 1
ATOM 3982 C CA . LYS A 1 496 ? -28.971 -2.337 2.073 1.00 60.41 496 LYS A CA 1
ATOM 3983 C C . LYS A 1 496 ? -28.274 -2.716 0.746 1.00 60.41 496 LYS A C 1
ATOM 3985 O O . LYS A 1 496 ? -28.714 -3.574 -0.004 1.00 60.41 496 LYS A O 1
ATOM 3990 N N . ARG A 1 497 ? -27.212 -1.991 0.376 1.00 63.19 497 ARG A N 1
ATOM 3991 C CA . ARG A 1 497 ? -26.426 -2.278 -0.834 1.00 63.19 497 ARG A CA 1
ATOM 3992 C C . ARG A 1 497 ? -25.092 -2.873 -0.436 1.00 63.19 497 ARG A C 1
ATOM 3994 O O . ARG A 1 497 ? -24.356 -2.247 0.324 1.00 63.19 497 ARG A O 1
ATOM 4001 N N . VAL A 1 498 ? -24.791 -4.038 -0.996 1.00 68.25 498 VAL A N 1
ATOM 4002 C CA . VAL A 1 498 ? -23.509 -4.725 -0.833 1.00 68.25 498 VAL A CA 1
ATOM 4003 C C . VAL A 1 498 ? -22.588 -4.346 -1.980 1.00 68.25 498 VAL A C 1
ATOM 4005 O O . VAL A 1 498 ? -23.008 -4.271 -3.138 1.00 68.25 498 VAL A O 1
ATOM 4008 N N . ARG A 1 499 ? -21.320 -4.101 -1.664 1.00 72.81 499 ARG A N 1
ATOM 4009 C CA . ARG A 1 499 ? -20.279 -3.849 -2.654 1.00 72.81 499 ARG A CA 1
ATOM 4010 C C . ARG A 1 499 ? -19.041 -4.665 -2.318 1.00 72.81 499 ARG A C 1
ATOM 4012 O O . ARG A 1 499 ? -18.533 -4.591 -1.208 1.00 72.81 499 ARG A O 1
ATOM 4019 N N . GLU A 1 500 ? -18.530 -5.374 -3.318 1.00 75.00 500 GLU A N 1
ATOM 4020 C CA . GLU A 1 500 ? -17.199 -5.976 -3.268 1.00 75.00 500 GLU A CA 1
ATOM 4021 C C . GLU A 1 500 ? -16.132 -4.889 -3.418 1.00 75.00 500 GLU A C 1
ATOM 4023 O O . GLU A 1 500 ? -16.140 -4.095 -4.373 1.00 75.00 500 GLU A O 1
ATOM 4028 N N . VAL A 1 501 ? -15.207 -4.873 -2.466 1.00 81.75 501 VAL A N 1
ATOM 4029 C CA . VAL A 1 501 ? -13.908 -4.227 -2.587 1.00 81.75 501 VAL A CA 1
ATOM 4030 C C . VAL A 1 501 ? -12.945 -5.307 -3.077 1.00 81.75 501 VAL A C 1
ATOM 4032 O O . VAL A 1 501 ? -12.725 -6.293 -2.385 1.00 81.75 501 VAL A O 1
ATOM 4035 N N . ALA A 1 502 ? -12.422 -5.149 -4.296 1.00 82.94 502 ALA A N 1
ATOM 4036 C CA . ALA A 1 502 ? -11.532 -6.133 -4.920 1.00 82.94 502 ALA A CA 1
ATOM 4037 C C . ALA A 1 502 ? -10.198 -6.276 -4.164 1.00 82.94 502 ALA A C 1
ATOM 4039 O O . ALA A 1 502 ? -9.861 -5.422 -3.338 1.00 82.94 502 ALA A O 1
ATOM 4040 N N . ASP A 1 503 ? -9.425 -7.320 -4.472 1.00 87.69 503 ASP A N 1
ATOM 4041 C CA . ASP A 1 503 ? -8.057 -7.496 -3.976 1.00 87.69 503 ASP A CA 1
ATOM 4042 C C . ASP A 1 503 ? -7.216 -6.258 -4.338 1.00 87.69 503 ASP A C 1
ATOM 4044 O O . ASP A 1 503 ? -7.356 -5.664 -5.414 1.00 87.69 503 ASP A O 1
ATOM 4048 N N . PHE A 1 504 ? -6.398 -5.784 -3.400 1.00 90.88 504 PHE A N 1
ATOM 4049 C CA . PHE A 1 504 ? -5.586 -4.592 -3.615 1.00 90.88 504 PHE A CA 1
ATOM 4050 C C . PHE A 1 504 ? -4.574 -4.766 -4.753 1.00 90.88 504 PHE A C 1
ATOM 4052 O O . PHE A 1 504 ? -4.305 -3.791 -5.454 1.00 90.88 504 PHE A O 1
ATOM 4059 N N . ARG A 1 505 ? -4.065 -5.983 -4.983 1.00 89.31 505 ARG A N 1
ATOM 4060 C CA . ARG A 1 505 ? -3.178 -6.299 -6.113 1.00 89.31 505 ARG A CA 1
ATOM 4061 C C . ARG A 1 505 ? -3.851 -6.001 -7.438 1.00 89.31 505 ARG A C 1
ATOM 4063 O O . ARG A 1 505 ? -3.265 -5.305 -8.259 1.00 89.31 505 ARG A O 1
ATOM 4070 N N . ASP A 1 506 ? -5.096 -6.435 -7.601 1.00 87.12 506 ASP A N 1
ATOM 4071 C CA . ASP A 1 506 ? -5.859 -6.210 -8.830 1.00 87.12 506 ASP A CA 1
ATOM 4072 C C . ASP A 1 506 ? -6.067 -4.711 -9.073 1.00 87.12 506 ASP A C 1
ATOM 4074 O O . ASP A 1 506 ? -5.809 -4.201 -10.164 1.00 87.12 506 ASP A O 1
ATOM 4078 N N . LEU A 1 507 ? -6.463 -3.969 -8.031 1.00 87.12 507 LEU A N 1
ATOM 4079 C CA . LEU A 1 507 ? -6.661 -2.521 -8.140 1.00 87.12 507 LEU A CA 1
ATOM 4080 C C . LEU A 1 507 ? -5.355 -1.779 -8.445 1.00 87.12 507 LEU A C 1
ATOM 4082 O O . LEU A 1 507 ? -5.352 -0.829 -9.229 1.00 87.12 507 LEU A O 1
ATOM 4086 N N . LEU A 1 508 ? -4.247 -2.190 -7.823 1.00 90.56 508 LEU A N 1
ATOM 4087 C CA . LEU A 1 508 ? -2.939 -1.601 -8.076 1.00 90.56 508 LEU A CA 1
ATOM 4088 C C . LEU A 1 508 ? -2.464 -1.933 -9.495 1.00 90.56 508 LEU A C 1
ATOM 4090 O O . LEU A 1 508 ? -1.968 -1.046 -10.180 1.00 90.56 508 LEU A O 1
ATOM 4094 N N . ALA A 1 509 ? -2.672 -3.159 -9.975 1.00 90.12 509 ALA A N 1
ATOM 4095 C CA . ALA A 1 509 ? -2.368 -3.556 -11.347 1.00 90.12 509 ALA A CA 1
ATOM 4096 C C . ALA A 1 509 ? -3.139 -2.705 -12.369 1.00 90.12 509 ALA A C 1
ATOM 4098 O O . ALA A 1 509 ? -2.531 -2.164 -13.295 1.00 90.12 509 ALA A O 1
ATOM 4099 N N . GLU A 1 510 ? -4.449 -2.507 -12.180 1.00 87.19 510 GLU A N 1
ATOM 4100 C CA . GLU A 1 510 ? -5.245 -1.603 -13.023 1.00 87.19 510 GLU A CA 1
ATOM 4101 C C . GLU A 1 510 ? -4.689 -0.169 -13.003 1.00 87.19 510 GLU A C 1
ATOM 4103 O O . GLU A 1 510 ? -4.597 0.491 -14.043 1.00 87.19 510 GLU A O 1
ATOM 4108 N N . LYS A 1 511 ? -4.266 0.306 -11.825 1.00 86.94 511 LYS A N 1
ATOM 4109 C CA . LYS A 1 511 ? -3.696 1.644 -11.651 1.00 86.94 511 LYS A CA 1
ATOM 4110 C C . LYS A 1 511 ? -2.365 1.816 -12.377 1.00 86.94 511 LYS A C 1
ATOM 4112 O O . LYS A 1 511 ? -2.151 2.842 -13.022 1.00 86.94 511 LYS A O 1
ATOM 4117 N N . ILE A 1 512 ? -1.491 0.817 -12.290 1.00 91.06 512 ILE A N 1
ATOM 4118 C CA . ILE A 1 512 ? -0.201 0.802 -12.983 1.00 91.06 512 ILE A CA 1
ATOM 4119 C C . ILE A 1 512 ? -0.417 0.737 -14.498 1.00 91.06 512 ILE A C 1
ATOM 4121 O O . ILE A 1 512 ? 0.212 1.505 -15.219 1.00 91.06 512 ILE A O 1
ATOM 4125 N N . LYS A 1 513 ? -1.360 -0.075 -14.997 1.00 90.56 513 LYS A N 1
ATOM 4126 C CA . LYS A 1 513 ? -1.721 -0.085 -16.428 1.00 90.56 513 LYS A CA 1
ATOM 4127 C C . LYS A 1 513 ? -2.190 1.284 -16.911 1.00 90.56 513 LYS A C 1
ATOM 4129 O O . LYS A 1 513 ? -1.790 1.715 -17.987 1.00 90.56 513 LYS A O 1
ATOM 4134 N N . TRP A 1 514 ? -3.002 1.992 -16.123 1.00 87.75 514 TRP A N 1
ATOM 4135 C CA . TRP A 1 514 ? -3.395 3.361 -16.466 1.00 87.75 514 TRP A CA 1
ATOM 4136 C C . TRP A 1 514 ? -2.199 4.312 -16.489 1.00 87.75 514 TRP A C 1
ATOM 4138 O O . TRP A 1 514 ? -2.106 5.148 -17.382 1.00 87.75 514 TRP A O 1
ATOM 4148 N N . TYR A 1 515 ? -1.269 4.174 -15.541 1.00 88.69 515 TYR A N 1
ATOM 4149 C CA . TYR A 1 515 ? -0.049 4.977 -15.513 1.00 88.69 515 TYR A CA 1
ATOM 4150 C C . TYR A 1 515 ? 0.796 4.743 -16.777 1.00 88.69 515 TYR A C 1
ATOM 4152 O O . TYR A 1 515 ? 1.175 5.702 -17.441 1.00 88.69 515 TYR A O 1
ATOM 4160 N N . ILE A 1 516 ? 0.978 3.485 -17.181 1.00 90.81 516 ILE A N 1
ATOM 4161 C CA . ILE A 1 516 ? 1.664 3.117 -18.427 1.00 90.81 516 ILE A CA 1
ATOM 4162 C C . ILE A 1 516 ? 0.925 3.671 -19.651 1.00 90.81 516 ILE A C 1
ATOM 4164 O O . ILE A 1 516 ? 1.542 4.273 -20.522 1.00 90.81 516 ILE A O 1
ATOM 4168 N N . ALA A 1 517 ? -0.399 3.522 -19.719 1.00 89.06 517 ALA A N 1
ATOM 4169 C CA . ALA A 1 517 ? -1.202 4.055 -20.819 1.00 89.06 517 ALA A CA 1
ATOM 4170 C C . ALA A 1 517 ? -1.088 5.582 -20.934 1.00 89.06 517 ALA A C 1
ATOM 4172 O O . ALA A 1 517 ? -1.021 6.127 -22.035 1.00 89.06 517 ALA A O 1
ATOM 4173 N N . ASN A 1 518 ? -1.056 6.274 -19.795 1.00 86.19 518 ASN A N 1
ATOM 4174 C CA . ASN A 1 518 ? -0.862 7.714 -19.731 1.00 86.19 518 ASN A CA 1
ATOM 4175 C C . ASN A 1 518 ? 0.554 8.116 -20.163 1.00 86.19 518 ASN A C 1
ATOM 4177 O O . ASN A 1 518 ? 0.705 9.128 -20.841 1.00 86.19 518 ASN A O 1
ATOM 4181 N N . ASP A 1 519 ? 1.574 7.338 -19.805 1.00 87.62 519 ASP A N 1
ATOM 4182 C CA . ASP A 1 519 ? 2.948 7.552 -20.262 1.00 87.62 519 ASP A CA 1
ATOM 4183 C C . ASP A 1 519 ? 3.062 7.400 -21.788 1.00 87.62 519 ASP A C 1
ATOM 4185 O O . ASP A 1 519 ? 3.504 8.324 -22.474 1.00 87.62 519 ASP A O 1
ATOM 4189 N N . LEU A 1 520 ? 2.553 6.287 -22.327 1.00 89.25 520 LEU A N 1
ATOM 4190 C CA . LEU A 1 520 ? 2.518 6.014 -23.765 1.00 89.25 520 LEU A CA 1
ATOM 4191 C C . LEU A 1 520 ? 1.781 7.119 -24.526 1.00 89.25 520 LEU A C 1
ATOM 4193 O O . LEU A 1 520 ? 2.318 7.658 -25.490 1.00 89.25 520 LEU A O 1
ATOM 4197 N N . HIS A 1 521 ? 0.592 7.510 -24.057 1.00 85.75 521 HIS A N 1
ATOM 4198 C CA . HIS A 1 521 ? -0.230 8.533 -24.703 1.00 85.75 521 HIS A CA 1
ATOM 4199 C C . HIS A 1 521 ? 0.521 9.830 -24.977 1.00 85.75 521 HIS A C 1
ATOM 4201 O O . HIS A 1 521 ? 0.356 10.420 -26.044 1.00 85.75 521 HIS A O 1
ATOM 4207 N N . HIS A 1 522 ? 1.341 10.261 -24.027 1.00 81.81 522 HIS A N 1
ATOM 4208 C CA . HIS A 1 522 ? 2.004 11.545 -24.126 1.00 81.81 522 H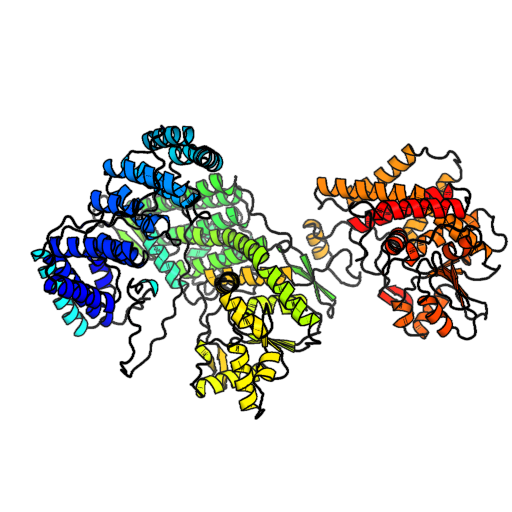IS A CA 1
ATOM 4209 C C . HIS A 1 522 ? 3.392 11.466 -24.746 1.00 81.81 522 HIS A C 1
ATOM 4211 O O . HIS A 1 522 ? 3.799 12.414 -25.412 1.00 81.81 522 HIS A O 1
ATOM 4217 N N . ASN A 1 523 ? 4.122 10.371 -24.527 1.00 86.31 523 ASN A N 1
ATOM 4218 C CA . ASN A 1 523 ? 5.493 10.270 -25.010 1.00 86.31 523 ASN A CA 1
ATOM 4219 C C . ASN A 1 523 ? 5.565 9.774 -26.459 1.00 86.31 523 ASN A C 1
ATOM 4221 O O . ASN A 1 523 ? 6.440 10.236 -27.191 1.00 86.31 523 ASN A O 1
ATOM 4225 N N . LEU A 1 524 ? 4.627 8.931 -26.914 1.00 87.06 524 LEU A N 1
ATOM 4226 C CA . LEU A 1 524 ? 4.574 8.479 -28.314 1.00 87.06 524 LEU A CA 1
ATOM 4227 C C . LEU A 1 524 ? 4.389 9.645 -29.299 1.00 87.06 524 LEU A C 1
ATOM 4229 O O . LEU A 1 524 ? 4.951 9.624 -30.382 1.00 87.06 524 LEU A O 1
ATOM 4233 N N . GLN A 1 525 ? 3.674 10.702 -28.901 1.00 79.94 525 GLN A N 1
ATOM 4234 C CA . GLN A 1 525 ? 3.461 11.898 -29.732 1.00 79.94 525 GLN A CA 1
ATOM 4235 C C . GLN A 1 525 ? 4.696 12.805 -29.849 1.00 79.94 525 GLN A C 1
ATOM 4237 O O . GLN A 1 525 ? 4.663 13.809 -30.555 1.00 79.94 525 GLN A O 1
ATOM 4242 N N . SER A 1 526 ? 5.761 12.499 -29.110 1.00 82.75 526 SER A N 1
ATOM 4243 C CA . SER A 1 526 ? 6.961 13.328 -29.018 1.00 82.75 526 SER A CA 1
ATOM 4244 C C . SER A 1 526 ? 8.207 12.607 -29.511 1.00 82.75 526 SER A C 1
ATOM 4246 O O . SER A 1 526 ? 9.311 13.021 -29.164 1.00 82.75 526 SER A O 1
ATOM 4248 N N . ILE A 1 527 ? 8.056 11.512 -30.259 1.00 87.31 527 ILE A N 1
ATOM 4249 C CA . ILE A 1 527 ? 9.206 10.755 -30.741 1.00 87.31 527 ILE A CA 1
ATOM 4250 C C . ILE A 1 527 ? 10.041 11.644 -31.656 1.00 87.31 527 ILE A C 1
ATOM 4252 O O . ILE A 1 527 ? 9.536 12.312 -32.554 1.00 87.31 527 ILE A O 1
ATOM 4256 N N . GLN A 1 528 ? 11.337 11.682 -31.376 1.00 88.00 528 GLN A N 1
ATOM 4257 C CA . GLN A 1 528 ? 12.320 12.278 -32.263 1.00 88.00 528 GLN A CA 1
ATOM 4258 C C . GLN A 1 528 ? 13.499 11.326 -32.337 1.00 88.00 528 GLN A C 1
ATOM 4260 O O . GLN A 1 528 ? 14.016 10.865 -31.313 1.00 88.00 528 GLN A O 1
ATOM 4265 N N . LEU A 1 529 ? 13.915 11.041 -33.564 1.00 89.94 529 LEU A N 1
ATOM 4266 C CA . LEU A 1 529 ? 15.060 10.201 -33.862 1.00 89.94 529 LEU A CA 1
ATOM 4267 C C . LEU A 1 529 ? 16.194 11.082 -34.387 1.00 89.94 529 LEU A C 1
ATOM 4269 O O . LEU A 1 529 ? 15.970 12.033 -35.136 1.00 89.94 529 LEU A O 1
ATOM 4273 N N . LYS A 1 530 ? 17.420 10.770 -33.978 1.00 88.94 530 LYS A N 1
ATOM 4274 C CA . LYS A 1 530 ? 18.634 11.463 -34.406 1.00 88.94 530 LYS A CA 1
ATOM 4275 C C . LYS A 1 530 ? 19.615 10.449 -34.972 1.00 88.94 530 LYS A C 1
ATOM 4277 O O . LYS A 1 530 ? 19.786 9.377 -34.402 1.00 88.94 530 LYS A O 1
ATOM 4282 N N . ILE A 1 531 ? 20.292 10.816 -36.054 1.00 87.44 531 ILE A N 1
ATOM 4283 C CA . ILE A 1 531 ? 21.439 10.063 -36.561 1.00 87.44 531 ILE A CA 1
ATOM 4284 C C . ILE A 1 531 ? 22.695 10.585 -35.855 1.00 87.44 531 ILE A C 1
ATOM 4286 O O . ILE A 1 531 ? 23.001 11.781 -35.900 1.00 87.44 531 ILE A O 1
ATOM 4290 N N . GLU A 1 532 ? 23.391 9.704 -35.147 1.00 83.12 532 GLU A N 1
ATOM 4291 C CA . GLU A 1 532 ? 24.711 9.965 -34.575 1.00 83.12 532 GLU A CA 1
ATOM 4292 C C . GLU A 1 532 ? 25.806 9.481 -35.524 1.00 83.12 532 GLU A C 1
ATOM 4294 O O . GLU A 1 532 ? 25.585 8.566 -36.311 1.00 83.12 532 GLU A O 1
ATOM 4299 N N . ASN A 1 533 ? 26.995 10.088 -35.421 1.00 80.38 533 ASN A N 1
ATOM 4300 C CA . ASN A 1 533 ? 28.175 9.729 -36.215 1.00 80.38 533 ASN A CA 1
ATOM 4301 C C . ASN A 1 533 ? 27.942 9.768 -37.738 1.00 80.38 533 ASN A C 1
ATOM 4303 O O . ASN A 1 533 ? 28.438 8.921 -38.473 1.00 80.38 533 ASN A O 1
ATOM 4307 N N . VAL A 1 534 ? 27.181 10.764 -38.202 1.00 82.38 534 VAL A N 1
ATOM 4308 C CA . VAL A 1 534 ? 26.818 10.928 -39.617 1.00 82.38 534 VAL A CA 1
ATOM 4309 C C . VAL A 1 534 ? 28.061 10.868 -40.513 1.00 82.38 534 VAL A C 1
ATOM 4311 O O . VAL A 1 534 ? 28.995 11.655 -40.336 1.00 82.38 534 VAL A O 1
ATOM 4314 N N . GLY A 1 535 ? 28.052 9.963 -41.494 1.00 71.75 535 GLY A N 1
ATOM 4315 C CA . GLY A 1 535 ? 29.129 9.792 -42.470 1.00 71.75 535 GLY A CA 1
ATOM 4316 C C . GLY A 1 535 ? 30.341 8.982 -41.992 1.00 71.75 535 GLY A C 1
ATOM 4317 O O . GLY A 1 535 ? 31.370 9.011 -42.671 1.00 71.75 535 GLY A O 1
ATOM 4318 N N . THR A 1 536 ? 30.255 8.277 -40.858 1.00 76.31 536 THR A N 1
ATOM 4319 C CA . THR A 1 536 ? 31.290 7.330 -40.398 1.00 76.31 536 THR A CA 1
ATOM 4320 C C . THR A 1 536 ? 30.800 5.877 -40.449 1.00 76.31 536 THR A C 1
ATOM 4322 O O . THR A 1 536 ? 29.616 5.613 -40.632 1.00 76.31 536 THR A O 1
ATOM 4325 N N . GLU A 1 537 ? 31.711 4.911 -40.271 1.00 75.19 537 GLU A N 1
ATOM 4326 C CA . GLU A 1 537 ? 31.367 3.477 -40.180 1.00 75.19 537 GLU A CA 1
ATOM 4327 C C . GLU A 1 537 ? 30.502 3.132 -38.945 1.00 75.19 537 GLU A C 1
ATOM 4329 O O . GLU A 1 537 ? 29.904 2.060 -38.902 1.00 75.19 537 GLU A O 1
ATOM 4334 N N . ASP A 1 538 ? 30.398 4.048 -37.972 1.00 78.56 538 ASP A N 1
ATOM 4335 C CA . ASP A 1 538 ? 29.637 3.903 -36.722 1.00 78.56 538 ASP A CA 1
ATOM 4336 C C . ASP A 1 538 ? 28.305 4.688 -36.738 1.00 78.56 538 ASP A C 1
ATOM 4338 O O . ASP A 1 538 ? 27.776 5.051 -35.674 1.00 78.56 538 ASP A O 1
ATOM 4342 N N . GLU A 1 539 ? 27.787 5.018 -37.926 1.00 79.88 539 GLU A N 1
ATOM 4343 C CA . GLU A 1 539 ? 26.515 5.727 -38.086 1.00 79.88 539 GLU A CA 1
ATOM 4344 C C . GLU A 1 539 ? 25.352 4.907 -37.503 1.00 79.88 539 GLU A C 1
ATOM 4346 O O . GLU A 1 539 ? 25.186 3.719 -37.787 1.00 79.88 539 GLU A O 1
ATOM 4351 N N . LYS A 1 540 ? 24.536 5.536 -36.651 1.00 85.44 540 LYS A N 1
ATOM 4352 C CA . LYS A 1 540 ? 23.412 4.865 -35.981 1.00 85.44 540 LYS A CA 1
ATOM 4353 C C . LYS A 1 540 ?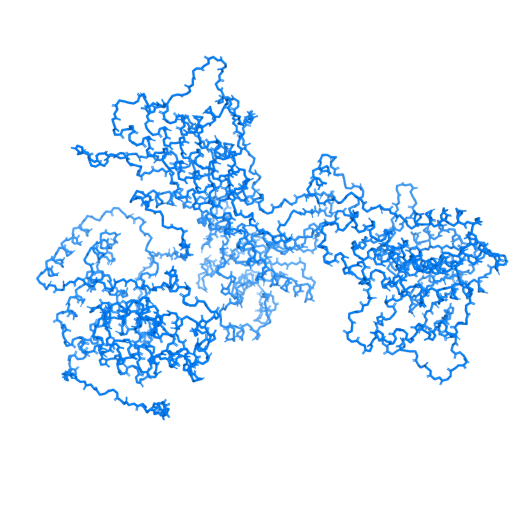 22.266 5.823 -35.690 1.00 85.44 540 LYS A C 1
ATOM 4355 O O . LYS A 1 540 ? 22.483 6.989 -35.356 1.00 85.44 540 LYS A O 1
ATOM 4360 N N . ILE A 1 541 ? 21.040 5.309 -35.746 1.00 88.56 541 ILE A N 1
ATOM 4361 C CA . ILE A 1 541 ? 19.848 6.036 -35.297 1.00 88.56 541 ILE A CA 1
ATOM 4362 C C . ILE A 1 541 ? 19.673 5.818 -33.797 1.00 88.56 541 ILE A C 1
ATOM 4364 O O . ILE A 1 541 ? 19.726 4.689 -33.308 1.00 88.56 541 ILE A O 1
ATOM 4368 N N . VAL A 1 542 ? 19.438 6.904 -33.066 1.00 85.06 542 VAL A N 1
ATOM 4369 C CA . VAL A 1 542 ? 19.116 6.880 -31.640 1.00 85.06 542 VAL A CA 1
ATOM 4370 C C . VAL A 1 542 ? 17.856 7.705 -31.357 1.00 85.06 542 VAL A C 1
ATOM 4372 O O . VAL A 1 542 ? 17.675 8.779 -31.940 1.00 85.06 542 VAL A O 1
ATOM 4375 N N . PRO A 1 543 ? 16.975 7.244 -30.456 1.00 85.75 543 PRO A N 1
ATOM 4376 C CA . PRO A 1 543 ? 15.860 8.053 -29.986 1.00 85.75 543 PRO A CA 1
ATOM 4377 C C . PRO A 1 543 ? 16.367 9.135 -29.022 1.00 85.75 543 PRO A C 1
ATOM 4379 O O . PRO A 1 543 ? 17.116 8.844 -28.090 1.00 85.75 543 PRO A O 1
ATOM 4382 N N . VAL A 1 544 ? 15.953 10.387 -29.239 1.00 84.88 544 VAL A N 1
ATOM 4383 C CA . VAL A 1 544 ? 16.284 11.538 -28.368 1.00 84.88 544 VAL A CA 1
ATOM 4384 C C . VAL A 1 544 ? 15.089 12.010 -27.533 1.00 84.88 544 VAL A C 1
ATOM 4386 O O . VAL A 1 544 ? 15.257 12.627 -26.477 1.00 84.88 544 VAL A O 1
ATOM 4389 N N . SER A 1 545 ? 13.877 11.668 -27.964 1.00 84.56 545 SER A N 1
ATOM 4390 C CA . SER A 1 545 ? 12.640 11.800 -27.194 1.00 84.56 545 SER A CA 1
ATOM 4391 C C . SER A 1 545 ? 11.655 10.699 -27.582 1.00 84.56 545 SER A C 1
ATOM 4393 O O . SER A 1 545 ? 11.779 10.092 -28.646 1.00 84.56 545 SER A O 1
ATOM 4395 N N . GLY A 1 546 ? 10.695 10.417 -26.701 1.00 85.00 546 GLY A N 1
ATOM 4396 C CA . GLY A 1 546 ? 9.757 9.304 -26.842 1.00 85.00 546 GLY A CA 1
ATOM 4397 C C . GLY A 1 546 ? 9.644 8.465 -25.564 1.00 85.00 546 GLY A C 1
ATOM 4398 O O . GLY A 1 546 ? 10.216 8.836 -24.533 1.00 85.00 546 GLY A O 1
ATOM 4399 N N . PRO A 1 547 ? 8.890 7.350 -25.593 1.00 87.56 547 PRO A N 1
ATOM 4400 C CA . PRO A 1 547 ? 8.775 6.447 -24.450 1.00 87.56 547 PRO A CA 1
ATOM 4401 C C . PRO A 1 547 ? 10.095 5.720 -24.169 1.00 87.56 547 PRO A C 1
ATOM 4403 O O . PRO A 1 547 ? 10.647 5.063 -25.043 1.00 87.56 547 PRO A O 1
ATOM 4406 N N . SER A 1 548 ? 10.577 5.775 -22.929 1.00 87.31 548 SER A N 1
ATOM 4407 C CA . SER A 1 548 ? 11.768 5.027 -22.504 1.00 87.31 548 SER A CA 1
ATOM 4408 C C . SER A 1 548 ? 11.403 3.628 -21.996 1.00 87.31 548 SER A C 1
ATOM 4410 O O . SER A 1 548 ? 10.516 3.476 -21.153 1.00 87.31 548 SER A O 1
ATOM 4412 N N . PHE A 1 549 ? 12.121 2.595 -22.444 1.00 88.75 549 PHE A N 1
ATOM 4413 C CA . PHE A 1 549 ? 11.941 1.227 -21.940 1.00 88.75 549 PHE A CA 1
ATOM 4414 C C . PHE A 1 549 ? 12.368 1.089 -20.470 1.00 88.75 549 PHE A C 1
ATOM 4416 O O . PHE A 1 549 ? 11.676 0.425 -19.691 1.00 88.75 549 PHE A O 1
ATOM 4423 N N . GLY A 1 550 ? 13.443 1.775 -20.061 1.00 85.19 550 GLY A N 1
ATOM 4424 C CA . GLY A 1 550 ? 13.870 1.876 -18.661 1.00 85.19 550 GLY A CA 1
ATOM 4425 C C . GLY A 1 550 ? 12.801 2.521 -17.777 1.00 85.19 550 GLY A C 1
ATOM 4426 O O . GLY A 1 550 ? 12.481 2.019 -16.697 1.00 85.19 550 GLY A O 1
ATOM 4427 N N . ARG A 1 551 ? 12.137 3.566 -18.278 1.00 85.38 551 ARG A N 1
ATOM 4428 C CA . ARG A 1 551 ? 10.993 4.188 -17.606 1.00 85.38 551 ARG A CA 1
ATOM 4429 C C . ARG A 1 551 ? 9.789 3.258 -17.490 1.00 85.38 551 ARG A C 1
ATOM 4431 O O . ARG A 1 551 ? 9.207 3.183 -16.412 1.00 85.38 551 ARG A O 1
ATOM 4438 N N . LEU A 1 552 ? 9.411 2.553 -18.558 1.00 89.69 552 LEU A N 1
ATOM 4439 C CA . LEU A 1 552 ? 8.296 1.598 -18.524 1.00 89.69 552 LEU A CA 1
ATOM 4440 C C . LEU A 1 552 ? 8.551 0.487 -17.491 1.00 89.69 552 LEU A C 1
ATOM 4442 O O . LEU A 1 552 ? 7.655 0.159 -16.707 1.00 89.69 552 LEU A O 1
ATOM 4446 N N . LYS A 1 553 ? 9.793 -0.016 -17.411 1.00 88.50 553 LYS A N 1
ATOM 4447 C CA . LYS A 1 553 ? 10.254 -0.890 -16.317 1.00 88.50 553 LYS A CA 1
ATOM 4448 C C . LYS A 1 553 ? 10.129 -0.181 -14.956 1.00 88.50 553 LYS A C 1
ATOM 4450 O O . LYS A 1 553 ? 9.555 -0.731 -14.027 1.00 88.50 553 LYS A O 1
ATOM 4455 N N . SER A 1 554 ? 10.563 1.069 -14.818 1.00 86.38 554 SER A N 1
ATOM 4456 C CA . SER A 1 554 ? 10.438 1.813 -13.551 1.00 86.38 554 SER A CA 1
ATOM 4457 C C . SER A 1 554 ? 8.984 1.999 -13.090 1.00 86.38 554 SER A C 1
ATOM 4459 O O . SER A 1 554 ? 8.692 1.903 -11.897 1.00 86.38 554 SER A O 1
ATOM 4461 N N . ILE A 1 555 ? 8.055 2.229 -14.024 1.00 89.19 555 ILE A N 1
ATOM 4462 C CA . ILE A 1 555 ? 6.620 2.332 -13.733 1.00 89.19 555 ILE A CA 1
ATOM 4463 C C . ILE A 1 555 ? 6.078 0.982 -13.249 1.00 89.19 555 ILE A C 1
ATOM 4465 O O . ILE A 1 555 ? 5.372 0.947 -12.240 1.00 89.19 555 ILE A O 1
ATOM 4469 N N . ILE A 1 556 ? 6.428 -0.131 -13.910 1.00 89.88 556 ILE A N 1
ATOM 4470 C CA . ILE A 1 556 ? 5.980 -1.469 -13.489 1.00 89.88 556 ILE A CA 1
ATOM 4471 C C . ILE A 1 556 ? 6.508 -1.829 -12.093 1.00 89.88 556 ILE A C 1
ATOM 4473 O O . ILE A 1 556 ? 5.801 -2.468 -11.315 1.00 89.88 556 ILE A O 1
ATOM 4477 N N . GLU A 1 557 ? 7.714 -1.378 -11.731 1.00 88.31 557 GLU A N 1
ATOM 4478 C CA . GLU A 1 557 ? 8.300 -1.605 -10.404 1.00 88.31 557 GLU A CA 1
ATOM 4479 C C . GLU A 1 557 ? 7.497 -0.945 -9.274 1.00 88.31 557 GLU A C 1
ATOM 4481 O O . GLU A 1 557 ? 7.516 -1.435 -8.138 1.00 88.31 557 GLU A O 1
ATOM 4486 N N . GLU A 1 558 ? 6.748 0.127 -9.559 1.00 89.38 558 GLU A N 1
ATOM 4487 C CA . GLU A 1 558 ? 5.864 0.736 -8.561 1.00 89.38 558 GLU A CA 1
ATOM 4488 C C . GLU A 1 558 ? 4.725 -0.208 -8.135 1.00 89.38 558 GLU A C 1
ATOM 4490 O O . GLU A 1 558 ? 4.158 -0.009 -7.063 1.00 89.38 558 GLU A O 1
ATOM 4495 N N . TYR A 1 559 ? 4.440 -1.284 -8.882 1.00 91.38 559 TYR A N 1
ATOM 4496 C CA . TYR A 1 559 ? 3.553 -2.357 -8.420 1.00 91.38 559 TYR A CA 1
ATOM 4497 C C . TYR A 1 559 ? 4.099 -3.032 -7.152 1.00 91.38 559 TYR A C 1
ATOM 4499 O O . TYR A 1 559 ? 3.418 -3.118 -6.130 1.00 91.38 559 TYR A O 1
ATOM 4507 N N . LYS A 1 560 ? 5.370 -3.457 -7.180 1.00 89.44 560 LYS A N 1
ATOM 4508 C CA . LYS A 1 560 ? 6.017 -4.096 -6.026 1.00 89.44 560 LYS A CA 1
ATOM 4509 C C . LYS A 1 560 ? 6.207 -3.100 -4.881 1.00 89.44 560 LYS A C 1
ATOM 4511 O O . LYS A 1 560 ? 5.839 -3.400 -3.747 1.00 89.44 560 LYS A O 1
ATOM 4516 N N . ARG A 1 561 ? 6.700 -1.893 -5.188 1.00 90.44 561 ARG A N 1
ATOM 4517 C CA . ARG A 1 561 ? 6.898 -0.827 -4.187 1.00 90.44 561 ARG A CA 1
ATOM 4518 C C . ARG A 1 561 ? 5.579 -0.388 -3.549 1.00 90.44 561 ARG A C 1
ATOM 4520 O O . ARG A 1 561 ? 5.557 -0.069 -2.367 1.00 90.44 561 ARG A O 1
ATOM 4527 N N . GLY A 1 562 ? 4.477 -0.394 -4.300 1.00 90.81 562 GLY A N 1
ATOM 4528 C CA . GLY A 1 562 ? 3.142 -0.096 -3.786 1.00 90.81 562 GLY A CA 1
ATOM 4529 C C . GLY A 1 562 ? 2.654 -1.141 -2.782 1.00 90.81 562 GLY A C 1
ATOM 4530 O O . GLY A 1 562 ? 2.113 -0.778 -1.742 1.00 90.81 562 GLY A O 1
ATOM 4531 N N . ILE A 1 563 ? 2.905 -2.429 -3.031 1.00 92.31 563 ILE A N 1
ATOM 4532 C CA . ILE A 1 563 ? 2.581 -3.502 -2.074 1.00 92.31 563 ILE A CA 1
ATOM 4533 C C . ILE A 1 563 ? 3.453 -3.403 -0.813 1.00 92.31 563 ILE A C 1
ATOM 4535 O O . ILE A 1 563 ? 2.951 -3.540 0.301 1.00 92.31 563 ILE A O 1
ATOM 4539 N N . GLU A 1 564 ? 4.748 -3.124 -0.961 1.00 91.12 564 GLU A N 1
ATOM 4540 C CA . GLU A 1 564 ? 5.657 -2.918 0.176 1.00 91.12 564 GLU A CA 1
ATOM 4541 C C . GLU A 1 564 ? 5.257 -1.694 1.011 1.00 91.12 564 GLU A C 1
ATOM 4543 O O . GLU A 1 564 ? 5.222 -1.760 2.242 1.00 91.12 564 GLU A O 1
ATOM 4548 N N . LEU A 1 565 ? 4.885 -0.595 0.348 1.00 91.06 565 LEU A N 1
ATOM 4549 C CA . LEU A 1 565 ? 4.359 0.597 1.003 1.00 91.06 565 LEU A CA 1
ATOM 4550 C C . LEU A 1 565 ? 3.063 0.290 1.757 1.00 91.06 565 LEU A C 1
ATOM 4552 O O . LEU A 1 565 ? 2.924 0.740 2.892 1.00 91.06 565 LEU A O 1
ATOM 4556 N N . TYR A 1 566 ? 2.153 -0.497 1.170 1.00 93.12 566 TYR A N 1
ATOM 4557 C CA . TYR A 1 566 ? 0.924 -0.924 1.841 1.00 93.12 566 TYR A CA 1
ATOM 4558 C C . TYR A 1 566 ? 1.244 -1.595 3.181 1.00 93.12 566 TYR A C 1
ATOM 4560 O O . TYR A 1 566 ? 0.755 -1.157 4.221 1.00 93.12 566 TYR A O 1
ATOM 4568 N N . LYS A 1 567 ? 2.114 -2.615 3.164 1.00 90.75 567 LYS A N 1
ATOM 4569 C CA . LYS A 1 567 ? 2.517 -3.359 4.371 1.00 90.75 567 LYS A CA 1
ATOM 4570 C C . LYS A 1 567 ? 3.141 -2.448 5.420 1.00 90.75 567 LYS A C 1
ATOM 4572 O O . LYS A 1 567 ? 2.818 -2.551 6.599 1.00 90.75 567 LYS A O 1
ATOM 4577 N N . LYS A 1 568 ? 4.025 -1.543 4.990 1.00 86.38 568 LYS A N 1
ATOM 4578 C CA . LYS A 1 568 ? 4.697 -0.604 5.891 1.00 86.38 568 LYS A CA 1
ATOM 4579 C C . LYS A 1 568 ? 3.687 0.303 6.593 1.00 86.38 568 LYS A C 1
ATOM 4581 O O . LYS A 1 568 ? 3.736 0.412 7.810 1.00 86.38 568 LYS A O 1
ATOM 4586 N N . VAL A 1 569 ? 2.768 0.911 5.840 1.00 83.31 569 VAL A N 1
ATOM 4587 C CA . VAL A 1 569 ? 1.731 1.811 6.378 1.00 83.31 569 VAL A CA 1
ATOM 4588 C C . VAL A 1 569 ? 0.774 1.059 7.300 1.00 83.31 569 VAL A C 1
ATOM 4590 O O . VAL A 1 569 ? 0.409 1.579 8.349 1.00 83.31 569 VAL A O 1
ATOM 4593 N N . GLU A 1 570 ? 0.383 -0.166 6.950 1.00 86.50 570 GLU A N 1
ATOM 4594 C CA . GLU A 1 570 ? -0.470 -0.986 7.813 1.00 86.50 570 GLU A CA 1
ATOM 4595 C C . GLU A 1 570 ? 0.202 -1.292 9.154 1.00 86.50 570 GLU A C 1
ATOM 4597 O O . GLU A 1 570 ? -0.429 -1.187 10.198 1.00 86.50 570 GLU A O 1
ATOM 4602 N N . GLN A 1 571 ? 1.495 -1.608 9.148 1.00 80.69 571 GLN A N 1
ATOM 4603 C CA . GLN A 1 571 ? 2.227 -1.910 10.377 1.00 80.69 571 GLN A CA 1
ATOM 4604 C C . GLN A 1 571 ? 2.457 -0.677 11.258 1.00 80.69 571 GLN A C 1
ATOM 4606 O O . GLN A 1 571 ? 2.453 -0.800 12.481 1.00 80.69 571 GLN A O 1
ATOM 4611 N N . SER A 1 572 ? 2.687 0.498 10.666 1.00 70.50 572 SER A N 1
ATOM 4612 C CA . SER A 1 572 ? 3.108 1.685 11.420 1.00 70.50 572 SER A CA 1
ATOM 4613 C C . SER A 1 572 ? 2.008 2.714 11.674 1.00 70.50 572 SER A C 1
ATOM 4615 O O . SER A 1 572 ? 1.992 3.321 12.740 1.00 70.50 572 SER A O 1
ATOM 4617 N N . ASP A 1 573 ? 1.111 2.945 10.713 1.00 76.31 573 ASP A N 1
ATOM 4618 C CA . ASP A 1 573 ? 0.194 4.093 10.732 1.00 76.31 573 ASP A CA 1
ATOM 4619 C C . ASP A 1 573 ? -1.210 3.672 11.211 1.00 76.31 573 ASP A C 1
ATOM 4621 O O . ASP A 1 573 ? -1.865 4.406 11.952 1.00 76.31 573 ASP A O 1
ATOM 4625 N N . VAL A 1 574 ? -1.667 2.464 10.849 1.00 81.38 574 VAL A N 1
ATOM 4626 C CA . VAL A 1 574 ? -2.999 1.947 11.227 1.00 81.38 574 VAL A CA 1
ATOM 4627 C C . VAL A 1 574 ? -3.199 1.848 12.748 1.00 81.38 574 VAL A C 1
ATOM 4629 O O . VAL A 1 574 ? -4.250 2.302 13.207 1.00 81.38 574 VAL A O 1
ATOM 4632 N N . PRO A 1 575 ? -2.243 1.345 13.560 1.00 75.12 575 PRO A N 1
ATOM 4633 C CA . PRO A 1 575 ? -2.402 1.321 15.017 1.00 75.12 575 PRO A CA 1
ATOM 4634 C C . PRO A 1 575 ? -2.593 2.721 15.617 1.00 75.12 575 PRO A C 1
ATOM 4636 O O . PRO A 1 575 ? -3.469 2.919 16.457 1.00 75.12 575 PRO A O 1
ATOM 4639 N N . VAL A 1 576 ? -1.842 3.711 15.120 1.00 72.00 576 VAL A N 1
ATOM 4640 C CA . VAL A 1 576 ? -1.932 5.113 15.567 1.00 72.00 576 VAL A CA 1
ATOM 4641 C C . VAL A 1 576 ? -3.307 5.698 15.246 1.00 72.00 576 VAL A C 1
ATOM 4643 O O . VAL A 1 576 ? -3.912 6.388 16.066 1.00 72.00 576 VAL A O 1
ATOM 4646 N N . TYR A 1 577 ? -3.836 5.410 14.057 1.00 77.25 577 TYR A N 1
ATOM 4647 C CA . TYR A 1 577 ? -5.166 5.868 13.662 1.00 77.25 577 TYR A CA 1
ATOM 4648 C C . TYR A 1 577 ? -6.285 5.193 14.473 1.00 77.25 577 TYR A C 1
ATOM 4650 O O . TYR A 1 577 ? -7.284 5.850 14.777 1.00 77.25 577 TYR A O 1
ATOM 4658 N N . TRP A 1 578 ? -6.131 3.923 14.867 1.00 73.88 578 TRP A N 1
ATOM 4659 C CA . TRP A 1 578 ? -7.076 3.241 15.761 1.00 73.88 578 TRP A CA 1
ATOM 4660 C C . TRP A 1 578 ? -7.093 3.862 17.155 1.00 73.88 578 TRP A C 1
ATOM 4662 O O . TRP A 1 578 ? -8.166 4.218 17.642 1.00 73.88 578 TRP A O 1
ATOM 4672 N N . GLU A 1 579 ? -5.920 4.072 17.754 1.00 68.25 579 GLU A N 1
ATOM 4673 C CA . GLU A 1 579 ? -5.785 4.702 19.071 1.00 68.25 579 GLU A CA 1
ATOM 4674 C C . GLU A 1 579 ? -6.395 6.112 19.084 1.00 68.25 579 GLU A C 1
ATOM 4676 O O . GLU A 1 579 ? -7.217 6.444 19.944 1.00 68.25 579 GLU A O 1
ATOM 4681 N N . ALA A 1 580 ? -6.074 6.925 18.075 1.00 71.12 580 ALA A N 1
ATOM 4682 C CA . ALA A 1 580 ? -6.617 8.271 17.955 1.00 71.12 580 ALA A CA 1
ATOM 4683 C C . ALA A 1 580 ? -8.141 8.280 17.777 1.00 71.12 580 ALA A C 1
ATOM 4685 O O . ALA A 1 580 ? -8.835 9.108 18.371 1.00 71.12 580 ALA A O 1
ATOM 4686 N N . ARG A 1 581 ? -8.687 7.351 16.982 1.00 75.56 581 ARG A N 1
ATOM 4687 C CA . ARG A 1 581 ? -10.137 7.188 16.834 1.00 75.56 581 ARG A CA 1
ATOM 4688 C C . ARG A 1 581 ? -10.785 6.797 18.162 1.00 75.56 581 ARG A C 1
ATOM 4690 O O . ARG A 1 581 ? -11.821 7.357 18.505 1.00 75.56 581 ARG A O 1
ATOM 4697 N N . GLU A 1 582 ? -10.209 5.853 18.902 1.00 70.88 582 GLU A N 1
ATOM 4698 C CA . GLU A 1 582 ? -10.753 5.435 20.197 1.00 70.88 582 GLU A CA 1
ATOM 4699 C C . GLU A 1 582 ? -10.765 6.566 21.222 1.00 70.88 582 GLU A C 1
ATOM 4701 O O . GLU A 1 582 ? -11.765 6.718 21.919 1.00 70.88 582 GLU A O 1
ATOM 4706 N N . SER A 1 583 ? -9.713 7.386 21.291 1.00 66.56 583 SER A N 1
ATOM 4707 C CA . SER A 1 583 ? -9.704 8.575 22.157 1.00 66.56 583 SER A CA 1
ATOM 4708 C C . SER A 1 583 ? -10.809 9.561 21.765 1.00 66.56 583 SER A C 1
ATOM 4710 O O . SER A 1 583 ? -11.541 10.037 22.631 1.00 66.56 583 SER A O 1
ATOM 4712 N N . LEU A 1 584 ? -11.033 9.795 20.465 1.00 69.94 584 LEU A N 1
ATOM 4713 C CA . LEU A 1 584 ? -12.131 10.655 19.998 1.00 69.94 584 LEU A CA 1
ATOM 4714 C C . LEU A 1 584 ? -13.525 10.129 20.388 1.00 69.94 584 LEU A C 1
ATOM 4716 O O . LEU A 1 584 ? -14.437 10.936 20.581 1.00 69.94 584 LEU A O 1
ATOM 4720 N N . VAL A 1 585 ? -13.688 8.804 20.499 1.00 65.75 585 VAL A N 1
ATOM 4721 C CA . VAL A 1 585 ? -14.942 8.142 20.905 1.00 65.75 585 VAL A CA 1
ATOM 4722 C C . VAL A 1 585 ? -15.107 8.098 22.429 1.00 65.75 585 VAL A C 1
ATOM 4724 O O . VAL A 1 585 ? -16.209 8.329 22.919 1.00 65.75 585 VAL A O 1
ATOM 4727 N N . LYS A 1 586 ? -14.041 7.796 23.184 1.00 57.50 586 LYS A N 1
ATOM 4728 C CA . LYS A 1 586 ? -14.068 7.666 24.654 1.00 57.50 586 LYS A CA 1
ATOM 4729 C C . LYS A 1 586 ? -14.204 9.014 25.351 1.00 57.50 586 LYS A C 1
ATOM 4731 O O . LYS A 1 586 ? -14.923 9.115 26.340 1.00 57.50 586 LYS A O 1
ATOM 4736 N N . ASP A 1 587 ? -13.529 10.038 24.837 1.00 52.09 587 ASP A N 1
ATOM 4737 C CA . ASP A 1 587 ? -13.425 11.308 25.547 1.00 52.09 587 ASP A CA 1
ATOM 4738 C C . ASP A 1 587 ? -14.619 12.244 25.276 1.00 52.09 587 ASP A C 1
ATOM 4740 O O . ASP A 1 587 ? -14.829 13.183 26.044 1.00 52.09 587 ASP A O 1
ATOM 4744 N N . PHE A 1 588 ? -15.419 12.027 24.214 1.00 49.41 588 PHE A N 1
ATOM 4745 C CA . PHE A 1 588 ? -16.473 12.968 23.811 1.00 49.41 588 PHE A CA 1
ATOM 4746 C C . PHE A 1 588 ? -17.634 12.331 23.030 1.00 49.41 588 PHE A C 1
ATOM 4748 O O . PHE A 1 588 ? -17.434 11.531 22.121 1.00 49.41 588 PHE A O 1
ATOM 4755 N N . ASP A 1 589 ? -18.845 12.845 23.263 1.00 52.06 589 ASP A N 1
ATOM 4756 C CA . ASP A 1 589 ? -20.050 12.670 22.428 1.00 52.06 589 ASP A CA 1
ATOM 4757 C C . ASP A 1 589 ? -19.909 13.439 21.082 1.00 52.06 589 ASP A C 1
ATOM 4759 O O . ASP A 1 589 ? -20.761 14.233 20.669 1.00 52.06 589 ASP A O 1
ATOM 4763 N N . SER A 1 590 ? -18.742 13.320 20.429 1.00 55.38 590 SER A N 1
ATOM 4764 C CA . SER A 1 590 ? -18.275 14.231 19.379 1.00 55.38 590 SER A CA 1
ATOM 4765 C C . SER A 1 590 ? -18.926 13.979 18.022 1.00 55.38 590 SER A C 1
ATOM 4767 O O . SER A 1 590 ? -18.381 13.366 17.106 1.00 55.38 590 SER A O 1
ATOM 4769 N N . LYS A 1 591 ? -20.114 14.551 17.844 1.00 67.75 591 LYS A N 1
ATOM 4770 C CA . LYS A 1 591 ? -20.848 14.492 16.576 1.00 67.75 591 LYS A CA 1
ATOM 4771 C C . LYS A 1 591 ? -20.252 15.375 15.473 1.00 67.75 591 LYS A C 1
ATOM 4773 O O . LYS A 1 591 ? -20.783 15.337 14.369 1.00 67.75 591 LYS A O 1
ATOM 4778 N N . ARG A 1 592 ? -19.212 16.190 15.714 1.00 82.81 592 ARG A N 1
ATOM 4779 C CA . ARG A 1 592 ? -18.641 17.123 14.714 1.00 82.81 592 ARG A CA 1
ATOM 4780 C C . ARG A 1 592 ? -17.119 17.249 14.833 1.00 82.81 592 ARG A C 1
ATOM 4782 O O . ARG A 1 592 ? -16.609 17.777 15.816 1.00 82.81 592 ARG A O 1
ATOM 4789 N N . ASN A 1 593 ? -16.403 16.822 13.799 1.00 85.38 593 ASN A N 1
ATOM 4790 C CA . ASN A 1 593 ? -14.942 16.734 13.771 1.00 85.38 593 ASN A CA 1
ATOM 4791 C C . ASN A 1 593 ? -14.395 17.352 12.477 1.00 85.38 593 ASN A C 1
ATOM 4793 O O . ASN A 1 593 ? -14.957 17.149 11.397 1.00 85.38 593 ASN A O 1
ATOM 4797 N N . VAL A 1 594 ? -13.328 18.144 12.575 1.00 88.38 594 VAL A N 1
ATOM 4798 C CA . VAL A 1 594 ? -12.631 18.717 11.420 1.00 88.38 594 VAL A CA 1
ATOM 4799 C C . VAL A 1 594 ? -11.154 18.359 11.497 1.00 88.38 594 VAL A C 1
ATOM 4801 O O . VAL A 1 594 ? -10.491 18.633 12.492 1.00 88.38 594 VAL A O 1
ATOM 4804 N N . VAL A 1 595 ? -10.650 17.720 10.445 1.00 87.00 595 VAL A N 1
ATOM 4805 C CA . VAL A 1 595 ? -9.248 17.314 10.324 1.00 87.00 595 VAL A CA 1
ATOM 4806 C C . VAL A 1 595 ? -8.512 18.311 9.439 1.00 87.00 595 VAL A C 1
ATOM 4808 O O . VAL A 1 595 ? -8.971 18.620 8.332 1.00 87.00 595 VAL A O 1
ATOM 4811 N N . PHE A 1 596 ? -7.379 18.805 9.935 1.00 81.75 596 PHE A N 1
ATOM 4812 C CA . PHE A 1 596 ? -6.539 19.790 9.258 1.00 81.75 596 PHE A CA 1
ATOM 4813 C C . PHE A 1 596 ? -5.323 19.162 8.576 1.00 81.75 596 PHE A C 1
ATOM 4815 O O . PHE A 1 596 ? -4.846 18.094 8.950 1.00 81.75 596 PHE A O 1
ATOM 4822 N N . GLY A 1 597 ? -4.780 19.896 7.604 1.00 69.88 597 GLY A N 1
ATOM 4823 C CA . GLY A 1 597 ? -3.439 19.671 7.070 1.00 69.88 597 GLY A CA 1
ATOM 4824 C C . GLY A 1 597 ? -3.364 18.723 5.872 1.00 69.88 597 GLY A C 1
ATOM 4825 O O . GLY A 1 597 ? -4.305 18.009 5.520 1.00 69.88 597 GLY A O 1
ATOM 4826 N N . ARG A 1 598 ? -2.201 18.734 5.211 1.00 64.25 598 ARG A N 1
ATOM 4827 C CA . ARG A 1 598 ? -1.900 17.865 4.057 1.00 64.25 598 ARG A CA 1
ATOM 4828 C C . ARG A 1 598 ? -1.860 16.391 4.462 1.00 64.25 598 ARG A C 1
ATOM 4830 O O . ARG A 1 598 ? -2.374 15.545 3.734 1.00 64.25 598 ARG A O 1
ATOM 4837 N N . ASP A 1 599 ? -1.346 16.118 5.655 1.00 63.81 599 ASP A N 1
ATOM 4838 C CA . ASP A 1 599 ? -1.151 14.763 6.182 1.00 63.81 599 ASP A CA 1
ATOM 4839 C C . ASP A 1 599 ? -2.403 14.238 6.917 1.00 63.81 599 ASP A C 1
ATOM 4841 O O . ASP A 1 599 ? -2.577 13.035 7.104 1.00 63.81 599 ASP A O 1
ATOM 4845 N N . GLY A 1 600 ? -3.360 15.125 7.218 1.00 75.19 600 GLY A N 1
ATOM 4846 C CA . GLY A 1 600 ? -4.646 14.779 7.825 1.00 75.19 600 GLY A CA 1
ATOM 4847 C C . GLY A 1 600 ? -5.605 14.013 6.911 1.00 75.19 600 GLY A C 1
ATOM 4848 O O . GLY A 1 600 ? -6.594 13.451 7.379 1.00 75.19 600 GLY A O 1
ATOM 4849 N N . ARG A 1 601 ? -5.327 13.944 5.603 1.00 81.69 601 ARG A N 1
ATOM 4850 C CA . ARG A 1 601 ? -6.197 13.278 4.622 1.00 81.69 601 ARG A CA 1
ATOM 4851 C C . ARG A 1 601 ? -6.395 11.789 4.910 1.00 81.69 601 ARG A C 1
ATOM 4853 O O . ARG A 1 601 ? -7.508 11.276 4.777 1.00 81.69 601 ARG A O 1
ATOM 4860 N N . TYR A 1 602 ? -5.326 11.089 5.274 1.00 83.75 602 TYR A N 1
ATOM 4861 C CA . TYR A 1 602 ? -5.365 9.644 5.496 1.00 83.75 602 TYR A CA 1
ATOM 4862 C C . TYR A 1 602 ? -6.132 9.309 6.772 1.00 83.75 602 TYR A C 1
ATOM 4864 O O . TYR A 1 602 ? -7.033 8.472 6.744 1.00 83.75 602 TYR A O 1
ATOM 4872 N N . PHE A 1 603 ? -5.899 10.074 7.841 1.00 82.88 603 PHE A N 1
ATOM 4873 C CA . PHE A 1 603 ? -6.688 9.952 9.062 1.00 82.88 603 PHE A CA 1
ATOM 4874 C C . PHE A 1 603 ? -8.164 10.318 8.841 1.00 82.88 603 PHE A C 1
ATOM 4876 O O . PHE A 1 603 ? -9.055 9.603 9.289 1.00 82.88 603 PHE A O 1
ATOM 4883 N N . PHE A 1 604 ? -8.455 11.370 8.070 1.00 86.31 604 PHE A N 1
ATOM 4884 C CA . PHE A 1 604 ? -9.827 11.684 7.663 1.00 86.31 604 PHE A CA 1
ATOM 4885 C C . PHE A 1 604 ? -10.485 10.528 6.892 1.00 86.31 604 PHE A C 1
ATOM 4887 O O . PHE A 1 604 ? -11.659 10.226 7.114 1.00 86.31 604 PHE A O 1
ATOM 4894 N N . THR A 1 605 ? -9.733 9.864 6.010 1.00 86.38 605 THR A N 1
ATOM 4895 C CA . THR A 1 605 ? -10.203 8.685 5.268 1.00 86.38 605 THR A CA 1
ATOM 4896 C C . THR A 1 605 ? -10.523 7.536 6.220 1.00 86.38 605 THR A C 1
ATOM 4898 O O . THR A 1 605 ? -11.600 6.957 6.105 1.00 86.38 605 THR A O 1
ATOM 4901 N N . ALA A 1 606 ? -9.652 7.259 7.193 1.00 85.62 606 ALA A N 1
ATOM 4902 C CA . ALA A 1 606 ? -9.879 6.259 8.235 1.00 85.62 606 ALA A CA 1
ATOM 4903 C C . ALA A 1 606 ? -11.137 6.571 9.071 1.00 85.62 606 ALA A C 1
ATOM 4905 O O . ALA A 1 606 ? -12.001 5.710 9.241 1.00 85.62 606 ALA A O 1
ATOM 4906 N N . LEU A 1 607 ? -11.312 7.826 9.507 1.00 83.56 607 LEU A N 1
ATOM 4907 C CA . LEU A 1 607 ? -12.504 8.266 10.245 1.00 83.56 607 LEU A CA 1
ATOM 4908 C C . LEU A 1 607 ? -13.783 8.063 9.424 1.00 83.56 607 LEU A C 1
ATOM 4910 O O . LEU A 1 607 ? -14.721 7.416 9.892 1.00 83.56 607 LEU A O 1
ATOM 4914 N N . LYS A 1 608 ? -13.806 8.549 8.175 1.00 84.44 608 LYS A N 1
ATOM 4915 C CA . LYS A 1 608 ? -14.945 8.378 7.258 1.00 84.44 608 LYS A CA 1
ATOM 4916 C C . LYS A 1 608 ? -15.242 6.915 6.951 1.00 84.44 608 LYS A C 1
ATOM 4918 O O . LYS A 1 608 ? -16.413 6.553 6.863 1.00 84.44 608 LYS A O 1
ATOM 4923 N N . ALA A 1 609 ? -14.207 6.098 6.768 1.00 85.06 609 ALA A N 1
ATOM 4924 C CA . ALA A 1 609 ? -14.339 4.671 6.518 1.00 85.06 609 ALA A CA 1
ATOM 4925 C C . ALA A 1 609 ? -14.966 3.967 7.726 1.00 85.06 609 ALA A C 1
ATOM 4927 O O . ALA A 1 609 ? -15.931 3.232 7.553 1.00 85.06 609 ALA A O 1
ATOM 4928 N N . SER A 1 610 ? -14.510 4.271 8.944 1.00 81.31 610 SER A N 1
ATOM 4929 C CA . SER A 1 610 ? -15.041 3.665 10.174 1.00 81.31 610 SER A CA 1
ATOM 4930 C C . SER A 1 610 ? -16.510 3.983 10.453 1.00 81.31 610 SER A C 1
ATOM 4932 O O . SER A 1 610 ? -17.206 3.208 11.104 1.00 81.31 610 SER A O 1
ATOM 4934 N N . GLU A 1 611 ? -17.001 5.106 9.930 1.00 76.69 611 GLU A N 1
ATOM 4935 C CA . GLU A 1 611 ? -18.401 5.524 10.029 1.00 76.69 611 GLU A CA 1
ATOM 4936 C C . GLU A 1 611 ? -19.209 5.187 8.770 1.00 76.69 611 GLU A C 1
ATOM 4938 O O . GLU A 1 611 ? -20.324 5.686 8.589 1.00 76.69 611 GLU A O 1
ATOM 4943 N N . PHE A 1 612 ? -18.664 4.379 7.857 1.00 73.69 612 PHE A N 1
ATOM 4944 C CA . PHE A 1 612 ? -19.294 4.125 6.569 1.00 73.69 612 PHE A CA 1
ATOM 4945 C C . PHE A 1 612 ? -20.739 3.625 6.738 1.00 73.69 612 PHE A C 1
ATOM 4947 O O . PHE A 1 612 ? -21.015 2.565 7.295 1.00 73.69 612 PHE A O 1
ATOM 4954 N N . GLY A 1 613 ? -21.679 4.454 6.272 1.00 61.72 613 GLY A N 1
ATOM 4955 C CA . GLY A 1 613 ? -23.122 4.227 6.334 1.00 61.72 613 GLY A CA 1
ATOM 4956 C C . GLY A 1 613 ? -23.763 4.300 7.729 1.00 61.72 613 GLY A C 1
ATOM 4957 O O . GLY A 1 613 ? -24.980 4.144 7.832 1.00 61.72 613 GLY A O 1
ATOM 4958 N N . GLN A 1 614 ? -23.002 4.627 8.774 1.00 63.19 614 GLN A N 1
ATOM 4959 C CA . GLN A 1 614 ? -23.502 4.982 10.100 1.00 63.19 614 GLN A CA 1
ATOM 4960 C C . GLN A 1 614 ? -23.478 6.516 10.207 1.00 63.19 614 GLN A C 1
ATOM 4962 O O . GLN A 1 614 ? -22.433 7.110 10.442 1.00 63.19 614 GLN A O 1
ATOM 4967 N N . ARG A 1 615 ? -24.605 7.211 9.984 1.00 57.41 615 ARG A N 1
ATOM 4968 C CA . ARG A 1 615 ? -24.672 8.694 10.027 1.00 57.41 615 ARG A CA 1
ATOM 4969 C C . ARG A 1 615 ? -24.567 9.248 11.462 1.00 57.41 615 ARG A C 1
ATOM 4971 O O . ARG A 1 615 ? -25.492 9.899 11.937 1.00 57.41 615 ARG A O 1
ATOM 4978 N N . ARG A 1 616 ? -23.472 8.958 12.168 1.00 63.88 616 ARG A N 1
ATOM 4979 C CA . ARG A 1 616 ? -23.282 9.301 13.586 1.00 63.88 616 ARG A CA 1
ATOM 4980 C C . ARG A 1 616 ? -22.550 10.628 13.797 1.00 63.88 616 ARG A C 1
ATOM 4982 O O . ARG A 1 616 ? -22.875 11.320 14.758 1.00 63.88 616 ARG A O 1
ATOM 4989 N N . SER A 1 617 ? -21.638 11.026 12.902 1.00 72.12 617 SER A N 1
ATOM 4990 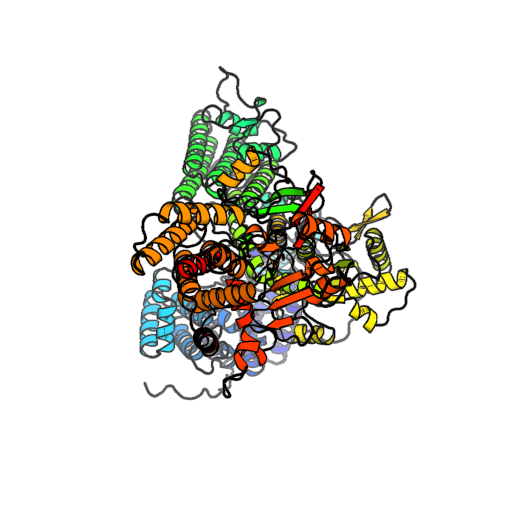C CA . SER A 1 617 ? -20.888 12.280 13.050 1.00 72.12 617 SER A CA 1
ATOM 4991 C C . SER A 1 617 ? -20.678 13.059 11.735 1.00 72.12 617 SER A C 1
ATOM 4993 O O . SER A 1 617 ? -20.770 12.545 10.616 1.00 72.12 617 SER A O 1
ATOM 4995 N N . VAL A 1 618 ? -20.435 14.362 11.870 1.00 82.06 618 VAL A N 1
ATOM 4996 C CA . VAL A 1 618 ? -20.090 15.309 10.810 1.00 82.06 618 VAL A CA 1
ATOM 4997 C C . VAL A 1 618 ? -18.572 15.435 10.766 1.00 82.06 618 VAL A C 1
ATOM 4999 O O . VAL A 1 618 ? -17.983 16.277 11.436 1.00 82.06 618 VAL A O 1
ATOM 5002 N N . GLN A 1 619 ? -17.944 14.600 9.947 1.00 85.25 619 GLN A N 1
ATOM 5003 C CA . GLN A 1 619 ? -16.508 14.660 9.661 1.00 85.25 619 GLN A CA 1
ATOM 5004 C C . GLN A 1 619 ? -16.238 15.609 8.479 1.00 85.25 619 GLN A C 1
ATOM 5006 O O . GLN A 1 619 ? -16.815 15.424 7.393 1.00 85.25 619 GLN A O 1
ATOM 5011 N N . LYS A 1 620 ? -15.348 16.587 8.664 1.00 88.25 620 LYS A N 1
ATOM 5012 C CA . LYS A 1 620 ? -14.878 17.544 7.648 1.00 88.25 620 LYS A CA 1
ATOM 5013 C C . LYS A 1 620 ? -13.366 17.427 7.458 1.00 88.25 620 LYS A C 1
ATOM 5015 O O . LYS A 1 620 ? -12.635 17.180 8.410 1.00 88.25 620 LYS A O 1
ATOM 5020 N N . TYR A 1 621 ? -12.913 17.650 6.232 1.00 87.56 621 TYR A N 1
ATOM 5021 C CA . TYR A 1 621 ? -11.498 17.768 5.898 1.00 87.56 621 TYR A CA 1
ATOM 5022 C C . TYR A 1 621 ? -11.253 19.146 5.305 1.00 87.56 621 TYR A C 1
ATOM 5024 O O . TYR A 1 621 ? -11.966 19.545 4.382 1.00 87.56 621 TYR A O 1
ATOM 5032 N N . VAL A 1 622 ? -10.270 19.870 5.836 1.00 86.81 622 VAL A N 1
ATOM 5033 C CA . VAL A 1 622 ? -9.873 21.182 5.321 1.00 86.81 622 VAL A CA 1
ATOM 5034 C C . VAL A 1 622 ? -8.360 21.262 5.194 1.00 86.81 622 VAL A C 1
ATOM 5036 O O . VAL A 1 622 ? -7.605 20.911 6.098 1.00 86.81 622 VAL A O 1
ATOM 5039 N N . VAL A 1 623 ? -7.912 21.761 4.046 1.00 83.06 623 VAL A N 1
ATOM 5040 C CA . VAL A 1 623 ? -6.489 21.944 3.766 1.00 83.06 623 VAL A CA 1
ATOM 5041 C C . VAL A 1 623 ? -6.095 23.373 4.101 1.00 83.06 623 VAL A C 1
ATOM 5043 O O . VAL A 1 623 ? -6.319 24.283 3.310 1.00 83.06 623 VAL A O 1
ATOM 5046 N N . ILE A 1 624 ? -5.541 23.553 5.297 1.00 81.38 624 ILE A N 1
ATOM 5047 C CA . ILE A 1 624 ? -4.865 24.776 5.734 1.00 81.38 624 ILE A CA 1
ATOM 5048 C C . ILE A 1 624 ? -3.466 24.366 6.181 1.00 81.38 624 ILE A C 1
ATOM 5050 O O . ILE A 1 624 ? -3.312 23.414 6.944 1.00 81.38 624 ILE A O 1
ATOM 5054 N N . THR A 1 625 ? -2.449 25.052 5.674 1.00 76.38 625 THR A N 1
ATOM 5055 C CA . THR A 1 625 ? -1.033 24.801 5.976 1.00 76.38 625 THR A CA 1
ATOM 5056 C C . THR A 1 625 ? -0.390 26.065 6.523 1.00 76.38 625 THR A C 1
ATOM 5058 O O . THR A 1 625 ? -0.875 27.163 6.270 1.00 76.38 625 THR A O 1
ATOM 5061 N N . SER A 1 626 ? 0.742 25.943 7.215 1.00 71.94 626 SER A N 1
ATOM 5062 C CA . SER A 1 626 ? 1.481 27.098 7.751 1.00 71.94 626 SER A CA 1
ATOM 5063 C C . SER A 1 626 ? 1.809 28.150 6.680 1.00 71.94 626 SER A C 1
ATOM 5065 O O . SER A 1 626 ? 1.738 29.348 6.949 1.00 71.94 626 SER A O 1
ATOM 5067 N N . SER A 1 627 ? 2.067 27.721 5.439 1.00 72.75 627 SER A N 1
ATOM 5068 C CA . SER A 1 627 ? 2.297 28.609 4.290 1.00 72.75 627 SER A CA 1
ATOM 5069 C C . SER A 1 627 ? 1.081 29.479 3.927 1.00 72.75 627 SER A C 1
ATOM 5071 O O . SER A 1 627 ? 1.249 30.613 3.470 1.00 72.75 627 SER A O 1
ATOM 5073 N N . MET A 1 628 ? -0.140 28.994 4.178 1.00 79.50 628 MET A N 1
ATOM 5074 C CA . MET A 1 628 ? -1.388 29.690 3.848 1.00 79.50 628 MET A CA 1
ATOM 5075 C C . MET A 1 628 ? -1.784 30.755 4.870 1.00 79.50 628 MET A C 1
ATOM 5077 O O . MET A 1 628 ? -2.507 31.675 4.504 1.00 79.50 628 MET A O 1
ATOM 5081 N N . VAL A 1 629 ? -1.342 30.643 6.127 1.00 70.38 629 VAL A N 1
ATOM 5082 C CA . VAL A 1 629 ? -1.914 31.401 7.260 1.00 70.38 629 VAL A CA 1
ATOM 5083 C C . VAL A 1 629 ? -0.997 32.428 7.913 1.00 70.38 629 VAL A C 1
ATOM 5085 O O . VAL A 1 629 ? -1.432 33.053 8.871 1.00 70.38 629 VAL A O 1
ATOM 5088 N N . GLY A 1 630 ? 0.216 32.633 7.375 1.00 61.78 630 GLY A N 1
ATOM 5089 C CA . GLY A 1 630 ? 1.244 33.595 7.821 1.00 61.78 630 GLY A CA 1
ATOM 5090 C C . GLY A 1 630 ? 0.818 34.553 8.944 1.00 61.78 630 GLY A C 1
ATOM 5091 O O . GLY A 1 630 ? 0.006 35.443 8.710 1.00 61.78 630 GLY A O 1
ATOM 5092 N N . HIS A 1 631 ? 1.398 34.389 10.141 1.00 54.41 631 HIS A N 1
ATOM 5093 C CA . HIS A 1 631 ? 0.922 34.931 11.429 1.00 54.41 631 HIS A CA 1
ATOM 5094 C C . HIS A 1 631 ? 0.709 36.461 11.524 1.00 54.41 631 HIS A C 1
ATOM 5096 O O . HIS A 1 631 ? 0.169 36.932 12.524 1.00 54.41 631 HIS A O 1
ATOM 5102 N N . HIS A 1 632 ? 1.082 37.232 10.498 1.00 59.47 632 HIS A N 1
ATOM 5103 C CA . HIS A 1 632 ? 0.964 38.694 10.445 1.00 59.47 632 HIS A CA 1
ATOM 5104 C C . HIS A 1 632 ? 0.251 39.235 9.189 1.00 59.47 632 HIS A C 1
ATOM 5106 O O . HIS A 1 632 ? 0.165 40.448 9.017 1.00 59.47 632 HIS A O 1
ATOM 5112 N N . ASP A 1 633 ? -0.272 38.375 8.308 1.00 75.88 633 ASP A N 1
ATOM 5113 C CA . ASP A 1 633 ? -0.942 38.793 7.069 1.00 75.88 633 ASP A CA 1
ATOM 5114 C C . ASP A 1 633 ? -2.471 38.710 7.222 1.00 75.88 633 ASP A C 1
ATOM 5116 O O . ASP A 1 633 ? -3.079 37.640 7.109 1.00 75.88 633 ASP A O 1
ATOM 5120 N N . GLN A 1 634 ? -3.106 39.862 7.469 1.00 80.38 634 GLN A N 1
ATOM 5121 C CA . GLN A 1 634 ? -4.560 39.957 7.642 1.00 80.38 634 GLN A CA 1
ATOM 5122 C C . GLN A 1 634 ? -5.327 39.434 6.417 1.00 80.38 634 GLN A C 1
ATOM 5124 O O . GLN A 1 634 ? -6.349 38.772 6.572 1.00 80.38 634 GLN A O 1
ATOM 5129 N N . ARG A 1 635 ? -4.810 39.638 5.198 1.00 82.06 635 ARG A N 1
ATOM 5130 C CA . ARG A 1 635 ? -5.467 39.172 3.969 1.00 82.06 635 ARG A CA 1
ATOM 5131 C C . ARG A 1 635 ? -5.494 37.646 3.902 1.00 82.06 635 ARG A C 1
ATOM 5133 O O . ARG A 1 635 ? -6.506 37.063 3.515 1.00 82.06 635 ARG A O 1
ATOM 5140 N N . ARG A 1 636 ? -4.395 36.989 4.283 1.00 82.06 636 ARG A N 1
ATOM 5141 C CA . ARG A 1 636 ? -4.330 35.519 4.368 1.00 82.06 636 ARG A CA 1
ATOM 5142 C C . ARG A 1 636 ? -5.255 34.976 5.443 1.00 82.06 636 ARG A C 1
ATOM 5144 O O . ARG A 1 636 ? -5.942 33.984 5.199 1.00 82.06 636 ARG A O 1
ATOM 5151 N N . LYS A 1 637 ? -5.314 35.651 6.594 1.00 84.75 637 LYS A N 1
ATOM 5152 C CA . LYS A 1 637 ? -6.249 35.311 7.666 1.00 84.75 637 LYS A CA 1
ATOM 5153 C C . LYS A 1 637 ? -7.697 35.371 7.180 1.00 84.75 637 LYS A C 1
ATOM 5155 O O . LYS A 1 637 ? -8.407 34.379 7.309 1.00 84.75 637 LYS A O 1
ATOM 5160 N N . ASP A 1 638 ? -8.095 36.459 6.525 1.00 87.00 638 ASP A N 1
ATOM 5161 C CA . ASP A 1 638 ? -9.451 36.633 5.992 1.00 87.00 638 ASP A CA 1
ATOM 5162 C C . ASP A 1 638 ? -9.803 35.561 4.944 1.00 87.00 638 ASP A C 1
ATOM 5164 O O . ASP A 1 638 ? -10.908 35.011 4.948 1.00 87.00 638 ASP A O 1
ATOM 5168 N N . MET A 1 639 ? -8.859 35.208 4.061 1.00 88.56 639 MET A N 1
ATOM 5169 C CA . MET A 1 639 ? -9.052 34.136 3.076 1.00 88.56 639 MET A CA 1
ATOM 5170 C C . MET A 1 639 ? -9.204 32.760 3.732 1.00 88.56 639 MET A C 1
ATOM 5172 O O . MET A 1 639 ? -10.090 31.998 3.338 1.00 88.56 639 MET A O 1
ATOM 5176 N N . ALA A 1 640 ? -8.381 32.446 4.735 1.00 88.31 640 ALA A N 1
ATOM 5177 C CA . ALA A 1 640 ? -8.468 31.195 5.484 1.00 88.31 640 ALA A CA 1
ATOM 5178 C C . ALA A 1 640 ? -9.793 31.091 6.255 1.00 88.31 640 ALA A C 1
ATOM 5180 O O . ALA A 1 640 ? -10.466 30.063 6.178 1.00 88.31 640 ALA A O 1
ATOM 5181 N N . THR A 1 641 ? -10.224 32.169 6.914 1.00 90.31 641 THR A N 1
ATOM 5182 C CA . THR A 1 641 ? -11.523 32.232 7.598 1.00 90.31 641 THR A CA 1
ATOM 5183 C C . THR A 1 641 ? -12.682 32.054 6.621 1.00 90.31 641 THR A C 1
ATOM 5185 O O . THR A 1 641 ? -13.570 31.229 6.846 1.00 90.31 641 THR A O 1
ATOM 5188 N N . LYS A 1 642 ? -12.653 32.748 5.476 1.00 91.31 642 LYS A N 1
ATOM 5189 C CA . LYS A 1 642 ? -13.665 32.591 4.422 1.00 91.31 642 LYS A CA 1
ATOM 5190 C C . LYS A 1 642 ? -13.721 31.152 3.901 1.00 91.31 642 LYS A C 1
ATOM 5192 O O . LYS A 1 642 ? -14.815 30.619 3.720 1.00 91.31 642 LYS A O 1
ATOM 5197 N N . TYR A 1 643 ? -12.572 30.505 3.708 1.00 92.25 643 TYR A N 1
ATOM 5198 C CA . TYR A 1 643 ? -12.496 29.099 3.305 1.00 92.25 643 TYR A CA 1
ATOM 5199 C C . TYR A 1 643 ? -13.098 28.150 4.357 1.00 92.25 643 TYR A C 1
ATOM 5201 O O . TYR A 1 643 ? -13.846 27.235 4.002 1.00 92.25 643 TYR A O 1
ATOM 5209 N N . LEU A 1 644 ? -12.840 28.383 5.649 1.00 92.06 644 LEU A N 1
ATOM 5210 C CA . LEU A 1 644 ? -13.415 27.596 6.747 1.00 92.06 644 LEU A CA 1
ATOM 5211 C C . LEU A 1 644 ? -14.946 27.698 6.788 1.00 92.06 644 LEU A C 1
ATOM 5213 O O . LEU A 1 644 ? -15.624 26.666 6.784 1.00 92.06 644 LEU A O 1
ATOM 5217 N N . HIS A 1 645 ? -15.499 28.914 6.725 1.00 91.62 645 HIS A N 1
ATOM 5218 C CA . HIS A 1 645 ? -16.952 29.113 6.683 1.00 91.62 645 HIS A CA 1
ATOM 5219 C C . HIS A 1 645 ? -17.585 28.502 5.427 1.00 91.62 645 HIS A C 1
ATOM 5221 O O . HIS A 1 645 ? -18.624 27.850 5.523 1.00 91.62 645 HIS A O 1
ATOM 5227 N N . GLN A 1 646 ? -16.943 28.629 4.258 1.00 92.25 646 GLN A N 1
ATOM 5228 C CA . GLN A 1 646 ? -17.418 28.008 3.013 1.00 92.25 646 GLN A CA 1
ATOM 5229 C C . GLN A 1 646 ? -17.507 26.477 3.101 1.00 92.25 646 GLN A C 1
ATOM 5231 O O . GLN A 1 646 ? -18.355 25.876 2.442 1.00 92.25 646 GLN A O 1
ATOM 5236 N N . ASN A 1 647 ? -16.674 25.841 3.931 1.00 89.00 647 ASN A N 1
ATOM 5237 C CA . ASN A 1 647 ? -16.720 24.398 4.186 1.00 89.00 647 ASN A CA 1
ATOM 5238 C C . ASN A 1 647 ? -17.646 24.006 5.356 1.00 89.00 647 ASN A C 1
ATOM 5240 O O . ASN A 1 647 ? -17.822 22.811 5.642 1.00 89.00 647 ASN A O 1
ATOM 5244 N N . GLY A 1 648 ? -18.288 24.991 5.992 1.00 89.38 648 GLY A N 1
ATOM 5245 C CA . GLY A 1 648 ? -19.196 24.813 7.122 1.00 89.38 648 GLY A CA 1
ATOM 5246 C C . GLY A 1 648 ? -18.480 24.432 8.415 1.00 89.38 648 GLY A C 1
ATOM 5247 O O . GLY A 1 648 ? -19.039 23.666 9.201 1.00 89.38 648 GLY A O 1
ATOM 5248 N N . VAL A 1 649 ? -17.238 24.892 8.598 1.00 91.81 649 VAL A N 1
ATOM 5249 C CA . VAL A 1 649 ? -16.488 24.744 9.851 1.00 91.81 649 VAL A CA 1
ATOM 5250 C C . VAL A 1 649 ? -16.893 25.869 10.802 1.00 91.81 649 VAL A C 1
ATOM 5252 O O . VAL A 1 649 ? -16.933 27.032 10.414 1.00 91.81 649 VAL A O 1
ATOM 5255 N N . THR A 1 650 ? -17.204 25.502 12.040 1.00 90.25 650 THR A N 1
ATOM 5256 C CA . THR A 1 650 ? -17.682 26.387 13.112 1.00 90.25 650 THR A CA 1
ATOM 5257 C C . THR A 1 650 ? -16.958 26.052 14.419 1.00 90.25 650 THR A C 1
ATOM 5259 O O . THR A 1 650 ? -16.353 24.986 14.541 1.00 90.25 650 THR A O 1
ATOM 5262 N N . LEU A 1 651 ? -16.993 26.949 15.411 1.00 88.75 651 LEU A N 1
ATOM 5263 C CA . LEU A 1 651 ? -16.262 26.778 16.680 1.00 88.75 651 LEU A CA 1
ATOM 5264 C C . LEU A 1 651 ? -16.717 25.580 17.532 1.00 88.75 651 LEU A C 1
ATOM 5266 O O . LEU A 1 651 ? -16.026 25.210 18.480 1.00 88.75 651 LEU A O 1
ATOM 5270 N N . ASP A 1 652 ? -17.865 24.976 17.235 1.00 85.75 652 ASP A N 1
ATOM 5271 C CA . ASP A 1 652 ? -18.395 23.790 17.919 1.00 85.75 652 ASP A CA 1
ATOM 5272 C C . ASP A 1 652 ? -17.826 22.460 17.393 1.00 85.75 652 ASP A C 1
ATOM 5274 O O . ASP A 1 652 ? -18.151 21.400 17.925 1.00 85.75 652 ASP A O 1
ATOM 5278 N N . PHE A 1 653 ? -16.968 22.493 16.370 1.00 87.38 653 PHE A N 1
ATOM 5279 C CA . PHE A 1 653 ? -16.201 21.322 15.959 1.00 87.38 653 PHE A CA 1
ATOM 5280 C C .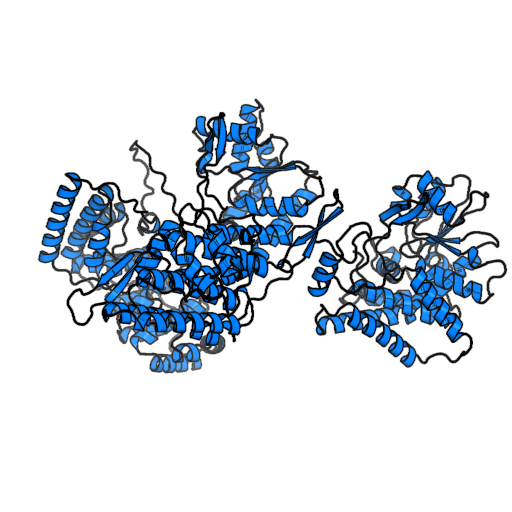 PHE A 1 653 ? -15.068 20.999 16.940 1.00 87.38 653 PHE A C 1
ATOM 5282 O O . PHE A 1 653 ? -14.497 21.885 17.577 1.00 87.38 653 PHE A O 1
ATOM 5289 N N . ASN A 1 654 ? -14.661 19.729 16.970 1.00 83.62 654 ASN A N 1
ATOM 5290 C CA . ASN A 1 654 ? -13.321 19.361 17.419 1.00 83.62 654 ASN A CA 1
ATOM 5291 C C . ASN A 1 654 ? -12.312 19.577 16.294 1.00 83.62 654 ASN A C 1
ATOM 5293 O O . ASN A 1 654 ? -12.520 19.111 15.171 1.00 83.62 654 ASN A O 1
ATOM 5297 N N . PHE A 1 655 ? -11.207 20.243 16.617 1.00 86.12 655 PHE A N 1
ATOM 5298 C CA . PHE A 1 655 ? -10.169 20.605 15.664 1.00 86.12 655 PHE A CA 1
ATOM 5299 C C . PHE A 1 655 ? -9.016 19.611 15.783 1.00 86.12 655 PHE A C 1
ATOM 5301 O O . PHE A 1 655 ? -8.264 19.634 16.754 1.00 86.12 655 PHE A O 1
ATOM 5308 N N . ILE A 1 656 ? -8.904 18.712 14.811 1.00 81.44 656 ILE A N 1
ATOM 5309 C CA . ILE A 1 656 ? -7.966 17.591 14.833 1.00 81.44 656 ILE A CA 1
ATOM 5310 C C . ILE A 1 656 ? -6.707 17.956 14.044 1.00 81.44 656 ILE A C 1
ATOM 5312 O O . ILE A 1 656 ? -6.788 18.260 12.851 1.00 81.44 656 ILE A O 1
ATOM 5316 N N . ASP A 1 657 ? -5.550 17.870 14.699 1.00 76.38 657 ASP A N 1
ATOM 5317 C CA . ASP A 1 657 ? -4.236 17.954 14.058 1.00 76.38 657 ASP A CA 1
ATOM 5318 C C . ASP A 1 657 ? -3.577 16.579 13.968 1.00 76.38 657 ASP A C 1
ATOM 5320 O O . ASP A 1 657 ? -3.544 15.823 14.944 1.00 76.38 657 ASP A O 1
ATOM 5324 N N . THR A 1 658 ? -2.951 16.305 12.829 1.00 66.56 658 THR A N 1
ATOM 5325 C CA . THR A 1 658 ? -2.030 15.174 12.678 1.00 66.56 658 THR A CA 1
ATOM 5326 C C . THR A 1 658 ? -0.566 15.577 12.884 1.00 66.56 658 THR A C 1
ATOM 5328 O O . THR A 1 658 ? 0.268 14.699 13.064 1.00 66.56 658 THR A O 1
ATOM 5331 N N . GLY A 1 659 ? -0.242 16.878 12.903 1.00 56.75 659 GLY A N 1
ATOM 5332 C CA . GLY A 1 659 ? 1.123 17.423 12.976 1.00 56.75 659 GLY A CA 1
ATOM 5333 C C . GLY A 1 659 ? 1.677 17.693 14.383 1.00 56.75 659 GLY A C 1
ATOM 5334 O O . GLY A 1 659 ? 2.571 18.522 14.523 1.00 56.75 659 GLY A O 1
ATOM 5335 N N . PHE A 1 660 ? 1.135 17.056 15.430 1.00 56.31 660 PHE A N 1
ATOM 5336 C CA . PHE A 1 660 ? 1.565 17.081 16.852 1.00 56.31 660 PHE A CA 1
ATOM 5337 C C . PHE A 1 660 ? 1.750 18.452 17.556 1.00 56.31 660 PHE A C 1
ATOM 5339 O O . PHE A 1 660 ? 1.856 18.486 18.782 1.00 56.31 660 PHE A O 1
ATOM 5346 N N . SER A 1 661 ? 1.741 19.581 16.840 1.00 61.22 661 SER A N 1
ATOM 5347 C CA . SER A 1 661 ? 1.981 20.931 17.369 1.00 61.22 661 SER A CA 1
ATOM 5348 C C . SER A 1 661 ? 0.697 21.717 17.643 1.00 61.22 661 SER A C 1
ATOM 5350 O O . SER A 1 661 ? 0.707 22.606 18.491 1.00 61.22 661 SER A O 1
ATOM 5352 N N . GLY A 1 662 ? -0.415 21.399 16.969 1.00 70.19 662 GLY A N 1
ATOM 5353 C CA . GLY A 1 662 ? -1.707 22.063 17.170 1.00 70.19 662 GLY A CA 1
ATOM 5354 C C . GLY A 1 662 ? -1.784 23.485 16.606 1.00 70.19 662 GLY A C 1
ATOM 5355 O O . GLY A 1 662 ? -2.799 24.154 16.785 1.00 70.19 662 GLY A O 1
ATOM 5356 N N . THR A 1 663 ? -0.741 23.954 15.918 1.00 75.50 663 THR A N 1
ATOM 5357 C CA . THR A 1 663 ? -0.599 25.357 15.488 1.00 75.50 663 THR A CA 1
ATOM 5358 C C . THR A 1 663 ? -1.641 25.772 14.447 1.00 75.50 663 THR A C 1
ATOM 5360 O O . THR A 1 663 ? -2.160 26.888 14.494 1.00 75.50 663 THR A O 1
ATOM 5363 N N . ILE A 1 664 ? -1.998 24.870 13.527 1.00 82.00 664 ILE A N 1
ATOM 5364 C CA . ILE A 1 664 ? -3.013 25.126 12.497 1.00 82.00 664 ILE A CA 1
ATOM 5365 C C . ILE A 1 664 ? -4.432 25.142 13.087 1.00 82.00 664 ILE A C 1
ATOM 5367 O O . ILE A 1 664 ? -5.152 26.114 12.842 1.00 82.00 664 ILE A O 1
ATOM 5371 N N . PRO A 1 665 ? -4.847 24.146 13.894 1.00 85.44 665 PRO A N 1
ATOM 5372 C CA . PRO A 1 665 ? -6.064 24.243 14.696 1.00 85.44 665 PRO A CA 1
ATOM 5373 C C . PRO A 1 665 ? -6.160 25.513 15.537 1.00 85.44 665 PRO A C 1
ATOM 5375 O O . PRO A 1 665 ? -7.198 26.167 15.520 1.00 85.44 665 PRO A O 1
ATOM 5378 N N . GLU A 1 666 ? -5.090 25.886 16.245 1.00 86.25 666 GLU A N 1
ATOM 5379 C CA . GLU A 1 666 ? -5.070 27.089 17.077 1.00 86.25 666 GLU A CA 1
ATOM 5380 C C . GLU A 1 666 ? -5.331 28.344 16.242 1.00 86.25 666 GLU A C 1
ATOM 5382 O O . GLU A 1 666 ? -6.183 29.160 16.605 1.00 86.25 666 GLU A O 1
ATOM 5387 N N . PHE A 1 667 ? -4.648 28.476 15.101 1.00 87.50 667 PHE A N 1
ATOM 5388 C CA . PHE A 1 667 ? -4.919 29.548 14.152 1.00 87.50 667 PHE A CA 1
ATOM 5389 C C . PHE A 1 667 ? -6.391 29.540 13.715 1.00 87.50 667 PHE A C 1
ATOM 5391 O O . PHE A 1 667 ? -7.045 30.579 13.776 1.00 87.50 667 PHE A O 1
ATOM 5398 N N . ALA A 1 668 ? -6.923 28.388 13.293 1.00 88.69 668 ALA A N 1
ATOM 5399 C CA . ALA A 1 668 ? -8.276 28.283 12.753 1.00 88.69 668 ALA A CA 1
ATOM 5400 C C . ALA A 1 668 ? -9.339 28.656 13.796 1.00 88.69 668 ALA A C 1
ATOM 5402 O O . ALA A 1 668 ? -10.275 29.387 13.480 1.00 88.69 668 ALA A O 1
ATOM 5403 N N . ILE A 1 669 ? -9.165 28.209 15.043 1.00 89.62 669 ILE A N 1
ATOM 5404 C CA . ILE A 1 669 ? -10.050 28.550 16.161 1.00 89.62 669 ILE A CA 1
ATOM 5405 C C . ILE A 1 669 ? -10.020 30.058 16.410 1.00 89.62 669 ILE A C 1
ATOM 5407 O O . ILE A 1 669 ? -11.077 30.674 16.486 1.00 89.62 669 ILE A O 1
ATOM 5411 N N . ARG A 1 670 ? -8.831 30.667 16.496 1.00 88.44 670 ARG A N 1
ATOM 5412 C CA . ARG A 1 670 ? -8.701 32.117 16.717 1.00 88.44 670 ARG A CA 1
ATOM 5413 C C . ARG A 1 670 ? -9.285 32.924 15.557 1.00 88.44 670 ARG A C 1
ATOM 5415 O O . ARG A 1 670 ? -9.982 33.903 15.783 1.00 88.44 670 ARG A O 1
ATOM 5422 N N . ALA A 1 671 ? -9.046 32.498 14.320 1.00 88.56 671 ALA A N 1
ATOM 5423 C CA . ALA A 1 671 ? -9.531 33.185 13.129 1.00 88.56 671 ALA A CA 1
ATOM 5424 C C . ALA A 1 671 ? -11.063 33.121 12.987 1.00 88.56 671 ALA A C 1
ATOM 5426 O O . ALA A 1 671 ? -11.669 34.103 12.560 1.00 88.56 671 ALA A O 1
ATOM 5427 N N . LEU A 1 672 ? -11.682 32.000 13.378 1.00 91.19 672 LEU A N 1
ATOM 5428 C CA . LEU A 1 672 ? -13.139 31.866 13.480 1.00 91.19 672 LEU A CA 1
ATOM 5429 C C . LEU A 1 672 ? -13.699 32.680 14.653 1.00 91.19 672 LEU A C 1
ATOM 5431 O O . LEU A 1 672 ? -14.685 33.381 14.481 1.00 91.19 672 LEU A O 1
ATOM 5435 N N . ALA A 1 673 ? -13.047 32.642 15.818 1.00 89.75 673 ALA A N 1
ATOM 5436 C CA . ALA A 1 673 ? -13.455 33.401 16.999 1.00 89.75 673 ALA A CA 1
ATOM 5437 C C . ALA A 1 673 ? -13.462 34.913 16.740 1.00 89.75 673 ALA A C 1
ATOM 5439 O O . ALA A 1 673 ? -14.445 35.580 17.054 1.00 89.75 673 ALA A O 1
ATOM 5440 N N . ASP A 1 674 ? -12.429 35.433 16.078 1.00 86.56 674 ASP A N 1
ATOM 5441 C CA . ASP A 1 674 ? -12.361 36.845 15.699 1.00 86.56 674 ASP A CA 1
ATOM 5442 C C . ASP A 1 674 ? -13.458 37.229 14.692 1.00 86.56 674 ASP A C 1
ATOM 5444 O O . ASP A 1 674 ? -14.047 38.301 14.806 1.00 86.56 674 ASP A O 1
ATOM 5448 N N . ALA A 1 675 ? -13.765 36.363 13.719 1.00 87.12 675 ALA A N 1
ATOM 5449 C CA . ALA A 1 675 ? -14.812 36.629 12.730 1.00 87.12 675 ALA A CA 1
ATOM 5450 C C . ALA A 1 675 ? -16.233 36.514 13.303 1.00 87.12 675 ALA A C 1
ATOM 5452 O O . ALA A 1 675 ? -17.112 37.287 12.921 1.00 87.12 675 ALA A O 1
ATOM 5453 N N . ASP A 1 676 ? -16.435 35.606 14.257 1.00 87.25 676 ASP A N 1
ATOM 5454 C CA . ASP A 1 676 ? -17.695 35.404 14.974 1.00 87.25 676 ASP A CA 1
ATOM 5455 C C . ASP A 1 676 ? -17.836 36.350 16.191 1.00 87.25 676 ASP A C 1
ATOM 5457 O O . ASP A 1 676 ? -18.769 36.203 16.982 1.00 87.25 676 ASP A O 1
ATOM 5461 N N . ASN A 1 677 ? -16.918 37.315 16.375 1.00 87.69 677 ASN A N 1
ATOM 5462 C CA . ASN A 1 677 ? -16.856 38.230 17.528 1.00 87.69 677 ASN A CA 1
ATOM 5463 C C . ASN A 1 677 ? -16.955 37.511 18.892 1.00 87.69 677 ASN A C 1
ATOM 5465 O O . ASN A 1 677 ? -17.619 37.975 19.821 1.00 87.69 677 ASN A O 1
ATOM 5469 N N . THR A 1 678 ? -16.301 36.357 19.011 1.00 88.38 678 THR A N 1
ATOM 5470 C CA . THR A 1 678 ? -16.280 35.514 20.210 1.00 88.38 678 THR A CA 1
ATOM 5471 C C . THR A 1 678 ? -14.899 35.569 20.858 1.00 88.38 678 THR A C 1
ATOM 5473 O O . THR A 1 678 ? -13.889 35.324 20.206 1.00 88.38 678 THR A O 1
ATOM 5476 N N . HIS A 1 679 ? -14.826 35.842 22.162 1.00 85.31 679 HIS A N 1
ATOM 5477 C CA . HIS A 1 679 ? -13.567 35.777 22.906 1.00 85.31 679 HIS A CA 1
ATOM 5478 C C . HIS A 1 679 ? -13.380 34.393 23.527 1.00 85.31 679 HIS A C 1
ATOM 5480 O O . HIS A 1 679 ? -14.213 33.956 24.315 1.00 85.31 679 HIS A O 1
ATOM 5486 N N . LEU A 1 680 ? -12.273 33.729 23.189 1.00 86.38 680 LEU A N 1
ATOM 5487 C CA . LEU A 1 680 ? -11.871 32.449 23.771 1.00 86.38 680 LEU A CA 1
ATOM 5488 C C . LEU A 1 680 ? -10.559 32.619 24.539 1.00 86.38 680 LEU A C 1
ATOM 5490 O O . LEU A 1 680 ? -9.596 33.202 24.033 1.00 86.38 680 LEU A O 1
ATOM 5494 N N . SER A 1 681 ? -10.507 32.086 25.754 1.00 84.25 681 SER A N 1
ATOM 5495 C CA . SER A 1 681 ? -9.275 31.952 26.529 1.00 84.25 681 SER A CA 1
ATOM 5496 C C . SER A 1 681 ? -8.325 30.925 25.903 1.00 84.25 681 SER A C 1
ATOM 5498 O O . SER A 1 681 ? -8.718 30.079 25.096 1.00 84.25 681 SER A O 1
ATOM 5500 N N . HIS A 1 682 ? -7.051 30.963 26.299 1.00 76.56 682 HIS A N 1
ATOM 5501 C CA . HIS A 1 682 ? -6.063 29.994 25.820 1.00 76.56 682 HIS A CA 1
ATOM 5502 C C . HIS A 1 682 ? -6.453 28.548 26.176 1.00 76.56 682 HIS A C 1
ATOM 5504 O O . HIS A 1 682 ? -6.286 27.647 25.355 1.00 76.56 682 HIS A O 1
ATOM 5510 N N . ASP A 1 683 ? -7.027 28.316 27.357 1.00 75.88 683 ASP A N 1
ATOM 5511 C CA . ASP A 1 683 ? -7.461 26.981 27.786 1.00 75.88 683 ASP A CA 1
ATOM 5512 C C . ASP A 1 683 ? -8.665 26.480 26.976 1.00 75.88 683 ASP A C 1
ATOM 5514 O O . ASP A 1 683 ? -8.696 25.316 26.567 1.00 75.88 683 ASP A O 1
ATOM 5518 N N . GLU A 1 684 ? -9.613 27.363 26.646 1.00 79.75 684 GLU A N 1
ATOM 5519 C CA . GLU A 1 684 ? -10.749 27.032 25.777 1.00 79.75 684 GLU A CA 1
ATOM 5520 C C . GLU A 1 684 ? -10.295 26.666 24.363 1.00 79.75 684 GLU A C 1
ATOM 5522 O O . GLU A 1 684 ? -10.751 25.657 23.820 1.00 79.75 684 GLU A O 1
ATOM 5527 N N . VAL A 1 685 ? -9.350 27.420 23.789 1.00 81.69 685 VAL A N 1
ATOM 5528 C CA . VAL A 1 685 ? -8.737 27.083 22.494 1.00 81.69 685 VAL A CA 1
ATOM 5529 C C . VAL A 1 685 ? -8.069 25.710 22.567 1.00 81.69 685 VAL A C 1
ATOM 5531 O O . VAL A 1 685 ? -8.333 24.849 21.730 1.00 81.69 685 VAL A O 1
ATOM 5534 N N . ASN A 1 686 ? -7.264 25.452 23.598 1.00 74.75 686 ASN A N 1
ATOM 5535 C CA . ASN A 1 686 ? -6.543 24.186 23.724 1.00 74.75 686 ASN A CA 1
ATOM 5536 C C . ASN A 1 686 ? -7.448 22.975 23.946 1.00 74.75 686 ASN A C 1
ATOM 5538 O O . ASN A 1 686 ? -7.130 21.897 23.439 1.00 74.75 686 ASN A O 1
ATOM 5542 N N . SER A 1 687 ? -8.565 23.141 24.659 1.00 76.12 687 SER A N 1
ATOM 5543 C CA . SER A 1 687 ? -9.540 22.070 24.904 1.00 76.12 687 SER A CA 1
ATOM 5544 C C . SER A 1 687 ? -10.202 21.552 23.616 1.00 76.12 687 SER A C 1
ATOM 5546 O O . SER A 1 687 ? -10.531 20.361 23.517 1.00 76.12 687 SER A O 1
ATOM 5548 N N . LYS A 1 688 ? -10.336 22.431 22.609 1.00 78.12 688 LYS A N 1
ATOM 5549 C CA . LYS A 1 688 ? -10.910 22.142 21.285 1.00 78.12 688 LYS A CA 1
ATOM 5550 C C . LYS A 1 688 ? -9.929 21.454 20.331 1.00 78.12 688 LYS A C 1
ATOM 5552 O O . LYS A 1 688 ? -10.373 20.838 19.362 1.00 78.12 688 LYS A O 1
ATOM 5557 N N . ILE A 1 689 ? -8.623 21.534 20.598 1.00 79.06 689 ILE A N 1
ATOM 5558 C CA . ILE A 1 689 ? -7.576 20.913 19.775 1.00 79.06 689 ILE A CA 1
ATOM 5559 C C . ILE A 1 689 ? -7.378 19.457 20.200 1.00 79.06 689 ILE A C 1
ATOM 5561 O O . ILE A 1 689 ? -7.021 19.179 21.348 1.00 79.06 689 ILE A O 1
ATOM 5565 N N . LYS A 1 690 ? -7.550 18.528 19.258 1.00 74.81 690 LYS A N 1
ATOM 5566 C CA . LYS A 1 690 ? -7.281 17.096 19.433 1.00 74.81 690 LYS A CA 1
ATOM 5567 C C . LYS A 1 690 ? -6.054 16.705 18.613 1.00 74.81 690 LYS A C 1
ATOM 5569 O O . LYS A 1 690 ? -5.954 17.050 17.441 1.00 74.81 690 LYS A O 1
ATOM 5574 N N . LEU A 1 691 ? -5.120 16.004 19.243 1.00 64.75 691 LEU A N 1
ATOM 5575 C CA . LEU A 1 691 ? -3.924 15.462 18.597 1.00 64.75 691 LEU A CA 1
ATOM 5576 C C . LEU A 1 691 ? -4.007 13.941 18.607 1.00 64.75 691 LEU A C 1
ATOM 5578 O O . LEU A 1 691 ? -4.635 13.378 19.500 1.00 64.75 691 LEU A O 1
ATOM 5582 N N . LEU A 1 692 ? -3.292 13.287 17.693 1.00 57.62 692 LEU A N 1
ATOM 5583 C CA . LEU A 1 692 ? -3.188 11.827 17.668 1.00 57.62 692 LEU A CA 1
ATOM 5584 C C . LEU A 1 692 ? -2.533 11.226 18.939 1.00 57.62 692 LEU A C 1
ATOM 5586 O O . LEU A 1 692 ? -2.577 10.012 19.075 1.00 57.62 692 LEU A O 1
ATOM 5590 N N . SER A 1 693 ? -1.935 12.012 19.866 1.00 47.81 693 SER A N 1
ATOM 5591 C CA . SER A 1 693 ? -1.229 11.417 21.024 1.00 47.81 693 SER A CA 1
ATOM 5592 C C . SER A 1 693 ? -1.149 12.133 22.396 1.00 47.81 693 SER A C 1
ATOM 5594 O O . SER A 1 693 ? -0.437 11.591 23.233 1.00 47.81 693 SER A O 1
ATOM 5596 N N . SER A 1 694 ? -1.756 13.301 22.711 1.00 39.47 694 SER A N 1
ATOM 5597 C CA . SER A 1 694 ? -1.854 13.785 24.134 1.00 39.47 694 SER A CA 1
ATOM 5598 C C . SER A 1 694 ? -2.494 15.175 24.379 1.00 39.47 694 SER A C 1
ATOM 5600 O O . SER A 1 694 ? -2.647 16.006 23.480 1.00 39.47 694 SER A O 1
ATOM 5602 N N . SER A 1 695 ? -2.803 15.423 25.666 1.00 43.75 695 SER A N 1
ATOM 5603 C CA . SER A 1 695 ? -3.158 16.690 26.333 1.00 43.75 695 SER A CA 1
ATOM 5604 C C . SER A 1 695 ? -2.003 17.717 26.426 1.00 43.75 695 SER A C 1
ATOM 5606 O O . SER A 1 695 ? -0.832 17.388 26.244 1.00 43.75 695 SER A O 1
ATOM 5608 N N . HIS A 1 696 ? -2.335 18.988 26.719 1.00 39.75 696 HIS A N 1
ATOM 5609 C CA . HIS A 1 696 ? -1.465 20.182 26.597 1.00 39.75 696 HIS A CA 1
ATOM 5610 C C . HIS A 1 696 ? -0.047 20.075 27.225 1.00 39.75 696 HIS A C 1
ATOM 5612 O O . HIS A 1 696 ? 0.916 20.441 26.551 1.00 39.75 696 HIS A O 1
ATOM 5618 N N . PRO A 1 697 ? 0.164 19.491 28.427 1.00 39.34 697 PRO A N 1
ATOM 5619 C CA . PRO A 1 697 ? 1.512 19.311 28.991 1.00 39.34 697 PRO A CA 1
ATOM 5620 C C . PRO A 1 697 ? 2.354 18.242 28.266 1.00 39.34 697 PRO A C 1
ATOM 5622 O O . PRO A 1 697 ? 3.584 18.308 28.279 1.00 39.34 697 PRO A O 1
ATOM 5625 N N . GLY A 1 698 ? 1.708 17.276 27.603 1.00 40.50 698 GLY A N 1
ATOM 5626 C CA . GLY A 1 698 ? 2.354 16.222 26.815 1.00 40.50 698 GLY A CA 1
ATOM 5627 C C . GLY A 1 698 ? 2.913 16.717 25.480 1.00 40.50 698 GLY A C 1
ATOM 5628 O O . GLY A 1 698 ? 3.923 16.194 25.015 1.00 40.50 698 GLY A O 1
ATOM 5629 N N . ARG A 1 699 ? 2.352 17.798 24.916 1.00 46.84 699 ARG A N 1
ATOM 5630 C CA . ARG A 1 699 ? 2.737 18.363 23.605 1.00 46.84 699 ARG A CA 1
ATOM 5631 C C . ARG A 1 699 ? 4.200 18.811 23.559 1.00 46.84 699 ARG A C 1
ATOM 5633 O O . ARG A 1 699 ? 4.950 18.436 22.663 1.00 46.84 699 ARG A O 1
ATOM 5640 N N . ALA A 1 700 ? 4.639 19.550 24.578 1.00 40.81 700 ALA A N 1
ATOM 5641 C CA . ALA A 1 700 ? 6.026 19.999 24.697 1.00 40.81 700 ALA A CA 1
ATOM 5642 C C . ALA A 1 700 ? 6.976 18.885 25.174 1.00 40.81 700 ALA A C 1
ATOM 5644 O O . ALA A 1 700 ? 8.169 18.922 24.878 1.00 40.81 700 ALA A O 1
ATOM 5645 N N . GLN A 1 701 ? 6.469 17.899 25.923 1.00 39.25 701 GLN A N 1
ATOM 5646 C CA . GLN A 1 701 ? 7.277 16.816 26.488 1.00 39.25 701 GLN A CA 1
ATOM 5647 C C . GLN A 1 701 ? 7.545 15.695 25.479 1.00 39.25 701 GLN A C 1
ATOM 5649 O O . GLN A 1 701 ? 8.652 15.173 25.475 1.00 39.25 701 GLN A O 1
ATOM 5654 N N . ILE A 1 702 ? 6.600 15.365 24.593 1.00 40.12 702 ILE A N 1
ATOM 5655 C CA . ILE A 1 702 ? 6.776 14.392 23.500 1.00 40.12 702 ILE A CA 1
ATOM 5656 C C . ILE A 1 702 ? 7.706 14.960 22.424 1.00 40.12 702 ILE A C 1
ATOM 5658 O O . ILE A 1 702 ? 8.651 14.279 22.028 1.00 40.12 702 ILE A O 1
ATOM 5662 N N . ALA A 1 703 ? 7.536 16.236 22.056 1.00 41.25 703 ALA A N 1
ATOM 5663 C CA . ALA A 1 703 ? 8.459 16.946 21.165 1.00 41.25 703 ALA A CA 1
ATOM 5664 C C . ALA A 1 703 ? 9.907 16.978 21.702 1.00 41.25 703 ALA A C 1
ATOM 5666 O O . ALA A 1 703 ? 10.853 17.004 20.921 1.00 41.25 703 ALA A O 1
ATOM 5667 N N . ARG A 1 704 ? 10.087 16.942 23.035 1.00 43.69 704 ARG A N 1
ATOM 5668 C CA . ARG A 1 704 ? 11.403 16.932 23.704 1.00 43.69 704 ARG A CA 1
ATOM 5669 C C . ARG A 1 704 ? 11.945 15.536 24.053 1.00 43.69 704 ARG A C 1
ATOM 5671 O O . ARG A 1 704 ? 13.158 15.375 24.073 1.00 43.69 704 ARG A O 1
ATOM 5678 N N . ARG A 1 705 ? 11.099 14.545 24.373 1.00 38.06 705 ARG A N 1
ATOM 5679 C CA . ARG A 1 705 ? 11.510 13.200 24.847 1.00 38.06 705 ARG A CA 1
ATOM 5680 C C . ARG A 1 705 ? 11.687 12.173 23.734 1.00 38.06 705 ARG A C 1
ATOM 5682 O O . ARG A 1 705 ? 12.481 11.258 23.913 1.00 38.06 705 ARG A O 1
ATOM 5689 N N . HIS A 1 706 ? 10.953 12.293 22.627 1.00 36.94 706 HIS A N 1
ATOM 5690 C CA . HIS A 1 706 ? 10.881 11.236 21.611 1.00 36.94 706 HIS A CA 1
ATOM 5691 C C . HIS A 1 706 ? 11.609 11.530 20.303 1.00 36.94 706 HIS A C 1
ATOM 5693 O O . HIS A 1 706 ? 11.462 10.720 19.399 1.00 36.94 706 HIS A O 1
ATOM 5699 N N . GLY A 1 707 ? 12.377 12.626 20.202 1.00 39.28 707 GLY A N 1
ATOM 5700 C CA . GLY A 1 707 ? 13.262 12.920 19.065 1.00 39.28 707 GLY A CA 1
ATOM 5701 C C . GLY A 1 707 ? 12.699 12.488 17.709 1.00 39.28 707 GLY A C 1
ATOM 5702 O O . GLY A 1 707 ? 12.999 11.389 17.274 1.00 39.28 707 GLY A O 1
ATOM 5703 N N . SER A 1 708 ? 11.875 13.335 17.089 1.00 41.25 708 SER A N 1
ATOM 5704 C CA . SER A 1 708 ? 11.396 13.288 15.694 1.00 41.25 708 SER A CA 1
ATOM 5705 C C . SER A 1 708 ? 10.755 12.003 15.123 1.00 41.25 708 SER A C 1
ATOM 5707 O O . SER A 1 708 ? 9.902 12.138 14.262 1.00 41.25 708 SER A O 1
ATOM 5709 N N . ASN A 1 709 ? 11.013 10.777 15.582 1.00 41.03 709 ASN A N 1
ATOM 5710 C CA . ASN A 1 709 ? 10.799 9.577 14.762 1.00 41.03 709 ASN A CA 1
ATOM 5711 C C . ASN A 1 709 ? 9.340 9.234 14.414 1.00 41.03 709 ASN A C 1
ATOM 5713 O O . ASN A 1 709 ? 9.095 8.860 13.276 1.00 41.03 709 ASN A O 1
ATOM 5717 N N . ALA A 1 710 ? 8.357 9.349 15.313 1.00 41.62 710 ALA A N 1
ATOM 5718 C CA . ALA A 1 710 ? 6.964 8.992 14.979 1.00 41.62 710 ALA A CA 1
ATOM 5719 C C . ALA A 1 710 ? 6.271 10.056 14.103 1.00 41.62 710 ALA A C 1
ATOM 5721 O O . ALA A 1 710 ? 5.621 9.721 13.114 1.00 41.62 710 ALA A O 1
ATOM 5722 N N . ALA A 1 711 ? 6.467 11.338 14.431 1.00 46.78 711 ALA A N 1
ATOM 5723 C CA . ALA A 1 711 ? 5.964 12.463 13.643 1.00 46.78 711 ALA A CA 1
ATOM 5724 C C . ALA A 1 711 ? 6.654 12.529 12.277 1.00 46.78 711 ALA A C 1
ATOM 5726 O O . ALA A 1 711 ? 5.975 12.580 11.263 1.00 46.78 711 ALA A O 1
ATOM 5727 N N . GLN A 1 712 ? 7.980 12.391 12.243 1.00 48.97 712 GLN A N 1
ATOM 5728 C CA . GLN A 1 712 ? 8.764 12.306 11.014 1.00 48.97 712 GLN A CA 1
ATOM 5729 C C . GLN A 1 712 ? 8.368 11.076 10.192 1.00 48.97 712 GLN A C 1
ATOM 5731 O O . GLN A 1 712 ? 8.191 11.191 8.993 1.00 48.97 712 GLN A O 1
ATOM 5736 N N . THR A 1 713 ? 8.080 9.925 10.811 1.00 51.97 713 THR A N 1
ATOM 5737 C CA . THR A 1 713 ? 7.590 8.742 10.077 1.00 51.97 713 THR A CA 1
ATOM 5738 C C . THR A 1 713 ? 6.253 8.992 9.366 1.00 51.97 713 THR A C 1
ATOM 5740 O O . THR A 1 713 ? 6.083 8.487 8.254 1.00 51.97 713 THR A O 1
ATOM 5743 N N . ILE A 1 714 ? 5.329 9.755 9.970 1.00 53.75 714 ILE A N 1
ATOM 5744 C CA . ILE A 1 714 ? 4.040 10.148 9.366 1.00 53.75 714 ILE A CA 1
ATOM 5745 C C . ILE A 1 714 ? 4.229 11.298 8.356 1.00 53.75 714 ILE A C 1
ATOM 5747 O O . ILE A 1 714 ? 3.646 11.263 7.275 1.00 53.75 714 ILE A O 1
ATOM 5751 N N . GLU A 1 715 ? 5.074 12.284 8.660 1.00 55.31 715 GLU A N 1
ATOM 5752 C CA . GLU A 1 715 ? 5.387 13.437 7.799 1.00 55.31 715 GLU A CA 1
ATOM 5753 C C . GLU A 1 715 ? 6.242 13.072 6.569 1.00 55.31 715 GLU A C 1
ATOM 5755 O O . GLU A 1 715 ? 6.176 13.762 5.545 1.00 55.31 715 GLU A O 1
ATOM 5760 N N . ASP A 1 716 ? 7.008 11.979 6.644 1.00 59.25 716 ASP A N 1
ATOM 5761 C CA . ASP A 1 716 ? 7.807 11.398 5.556 1.00 59.25 716 ASP A CA 1
ATOM 5762 C C . ASP A 1 716 ? 6.964 10.510 4.626 1.00 59.25 716 ASP A C 1
ATOM 5764 O O . ASP A 1 716 ? 7.470 9.985 3.627 1.00 59.25 716 ASP A O 1
ATOM 5768 N N . ARG A 1 717 ? 5.672 10.300 4.926 1.00 67.88 717 ARG A N 1
ATOM 5769 C CA . ARG A 1 717 ? 4.781 9.556 4.030 1.00 67.88 717 ARG A CA 1
ATOM 5770 C C . ARG A 1 717 ? 4.554 10.329 2.729 1.00 67.88 717 ARG A C 1
ATOM 5772 O O . ARG A 1 717 ? 4.615 11.562 2.713 1.00 67.88 717 ARG A O 1
ATOM 5779 N N . PRO A 1 718 ? 4.245 9.617 1.627 1.00 68.56 718 PRO A N 1
ATOM 5780 C CA . PRO A 1 718 ? 3.778 10.243 0.398 1.00 68.56 718 PRO A CA 1
ATOM 5781 C C . PRO A 1 718 ? 2.661 11.229 0.727 1.00 68.56 718 PRO A C 1
ATOM 5783 O O . PRO A 1 718 ? 1.602 10.847 1.229 1.00 68.56 718 PRO A O 1
ATOM 5786 N N . LYS A 1 719 ? 2.931 12.516 0.515 1.00 66.94 719 LYS A N 1
ATOM 5787 C CA . LYS A 1 719 ? 2.007 13.589 0.891 1.00 66.94 719 LYS A CA 1
ATOM 5788 C C . LYS A 1 719 ? 0.792 13.555 -0.032 1.00 66.94 719 LYS A C 1
ATOM 5790 O O . LYS A 1 719 ? 0.867 12.992 -1.122 1.00 66.94 719 LYS A O 1
ATOM 5795 N N . SER A 1 720 ? -0.307 14.172 0.408 1.00 66.88 720 SER A N 1
ATOM 5796 C CA . SER A 1 720 ? -1.554 14.334 -0.356 1.00 66.88 720 SER A CA 1
ATOM 5797 C C . SER A 1 720 ? -1.335 14.511 -1.862 1.00 66.88 720 SER A C 1
ATOM 5799 O O . SER A 1 720 ? -0.380 15.164 -2.259 1.00 66.88 720 SER A O 1
ATOM 5801 N N . ILE A 1 721 ? -2.257 14.010 -2.691 1.00 64.62 721 ILE A N 1
ATOM 5802 C CA . ILE A 1 721 ? -2.217 14.089 -4.170 1.00 64.62 721 ILE A CA 1
ATOM 5803 C C . ILE A 1 721 ? -1.786 15.470 -4.698 1.00 64.62 721 ILE A C 1
ATOM 5805 O O . ILE A 1 721 ? -0.969 15.544 -5.614 1.00 64.62 721 ILE A O 1
ATOM 5809 N N . ASP A 1 722 ? -2.227 16.546 -4.048 1.00 69.50 722 ASP A N 1
ATOM 5810 C CA . ASP A 1 722 ? -1.834 17.921 -4.355 1.00 69.50 722 ASP A CA 1
ATOM 5811 C C . ASP A 1 722 ? -0.929 18.523 -3.266 1.00 69.50 722 ASP A C 1
ATOM 5813 O O . ASP A 1 722 ? -0.990 18.139 -2.092 1.00 69.50 722 ASP A O 1
ATOM 5817 N N . ARG A 1 723 ? -0.109 19.510 -3.642 1.00 71.12 723 ARG A N 1
ATOM 5818 C CA . ARG A 1 723 ? 0.693 20.354 -2.742 1.00 71.12 723 ARG A CA 1
ATOM 5819 C C . ARG A 1 723 ? 0.150 21.788 -2.718 1.00 71.12 723 ARG A C 1
ATOM 5821 O O . ARG A 1 723 ? 0.803 22.688 -3.239 1.00 71.12 723 ARG A O 1
ATOM 5828 N N . PRO A 1 724 ? -1.045 22.032 -2.159 1.00 73.19 724 PRO A N 1
ATOM 5829 C CA . PRO A 1 724 ? -1.534 23.394 -2.078 1.00 73.19 724 PRO A CA 1
ATOM 5830 C C . PRO A 1 724 ? -0.655 24.177 -1.094 1.00 73.19 724 PRO A C 1
ATOM 5832 O O . PRO A 1 724 ? -0.419 23.743 0.037 1.00 73.19 724 PRO A O 1
ATOM 5835 N N . ASP A 1 725 ? -0.159 25.318 -1.548 1.00 75.94 725 ASP A N 1
ATOM 5836 C CA . ASP A 1 725 ? 0.758 26.212 -0.838 1.00 75.94 725 ASP A CA 1
ATOM 5837 C C . ASP A 1 725 ? 0.080 27.542 -0.462 1.00 75.94 725 ASP A C 1
ATOM 5839 O O . ASP A 1 725 ? 0.434 28.143 0.557 1.00 75.94 725 ASP A O 1
ATOM 5843 N N . HIS A 1 726 ? -0.943 27.951 -1.222 1.00 84.31 726 HIS A N 1
ATOM 5844 C CA . HIS A 1 726 ? -1.761 29.141 -0.990 1.00 84.31 726 HIS A CA 1
ATOM 5845 C C . HIS A 1 726 ? -3.254 28.914 -1.313 1.00 84.31 726 HIS A C 1
ATOM 5847 O O . HIS A 1 726 ? -3.643 27.927 -1.945 1.00 84.31 726 HIS A O 1
ATOM 5853 N N . LEU A 1 727 ? -4.101 29.840 -0.853 1.00 87.06 727 LEU A N 1
ATOM 5854 C CA . LEU A 1 727 ? -5.527 29.907 -1.189 1.00 87.06 727 LEU A CA 1
ATOM 5855 C C . LEU A 1 727 ? -5.739 30.878 -2.359 1.00 87.06 727 LEU A C 1
ATOM 5857 O O . LEU A 1 727 ? -5.101 31.930 -2.418 1.00 87.06 727 LEU A O 1
ATOM 5861 N N . VAL A 1 728 ? -6.666 30.551 -3.257 1.00 88.44 728 VAL A N 1
ATOM 5862 C CA . VAL A 1 728 ? -7.046 31.357 -4.428 1.00 88.44 728 VAL A CA 1
ATOM 5863 C C . VAL A 1 728 ? -8.551 31.628 -4.437 1.00 88.44 728 VAL A C 1
ATOM 5865 O O . VAL A 1 728 ? -9.325 30.915 -3.799 1.00 88.44 728 VAL A O 1
ATOM 5868 N N . LEU A 1 729 ? -8.955 32.693 -5.131 1.00 89.94 729 LEU A N 1
ATOM 5869 C CA . LEU A 1 729 ? -10.354 33.052 -5.368 1.00 89.94 729 LEU A CA 1
ATOM 5870 C C . LEU A 1 729 ? -10.743 32.654 -6.791 1.00 89.94 729 LEU A C 1
ATOM 5872 O O . LEU A 1 729 ? -9.993 32.953 -7.720 1.00 89.94 729 LEU A O 1
ATOM 5876 N N . ASP A 1 730 ? -11.901 32.015 -6.959 1.00 86.75 730 ASP A N 1
ATOM 5877 C CA . ASP A 1 730 ? -12.452 31.759 -8.293 1.00 86.75 730 ASP A CA 1
ATOM 5878 C C . ASP A 1 730 ? -13.194 32.995 -8.810 1.00 86.75 730 ASP A C 1
ATOM 5880 O O . ASP A 1 730 ? -13.395 33.990 -8.104 1.00 86.75 730 ASP A O 1
ATOM 5884 N N . GLU A 1 731 ? -13.641 32.901 -10.058 1.00 85.06 731 GLU A N 1
ATOM 5885 C CA . GLU A 1 731 ? -14.443 33.922 -10.735 1.00 85.06 731 GLU A CA 1
ATOM 5886 C C . GLU A 1 731 ? -15.768 34.230 -10.005 1.00 85.06 731 GLU A C 1
ATOM 5888 O O . GLU A 1 731 ? -16.320 35.316 -10.162 1.00 85.06 731 GLU A O 1
ATOM 5893 N N . ASN A 1 732 ? -16.251 33.319 -9.151 1.00 84.75 732 ASN A N 1
ATOM 5894 C CA . ASN A 1 732 ? -17.468 33.466 -8.347 1.00 84.75 732 ASN A CA 1
ATOM 5895 C C . ASN A 1 732 ? -17.182 33.949 -6.910 1.00 84.75 732 ASN A C 1
ATOM 5897 O O . ASN A 1 732 ? -18.082 33.988 -6.066 1.00 84.75 732 ASN A O 1
ATOM 5901 N N . GLY A 1 733 ? -15.931 34.300 -6.595 1.00 84.25 733 GLY A N 1
ATOM 5902 C CA . GLY A 1 733 ? -15.509 34.743 -5.270 1.00 84.25 733 GLY A CA 1
ATOM 5903 C C . GLY A 1 733 ? -15.457 33.632 -4.212 1.00 84.25 733 GLY A C 1
ATOM 5904 O O . GLY A 1 733 ? -15.394 33.940 -3.013 1.00 84.25 733 GLY A O 1
ATOM 5905 N N . LYS A 1 734 ? -15.480 32.356 -4.605 1.00 90.00 734 LYS A N 1
ATOM 5906 C CA . LYS A 1 734 ? -15.258 31.202 -3.727 1.00 90.00 734 LYS A CA 1
ATOM 5907 C C . LYS A 1 734 ? -13.762 31.012 -3.485 1.00 90.00 734 LYS A C 1
ATOM 5909 O O . LYS A 1 734 ? -12.958 31.187 -4.392 1.00 90.00 734 LYS A O 1
ATOM 5914 N N . VAL A 1 735 ? -13.386 30.668 -2.256 1.00 89.94 735 VAL A N 1
ATOM 5915 C CA . VAL A 1 735 ? -11.991 30.414 -1.886 1.00 89.94 735 VAL A CA 1
ATOM 5916 C C . VAL A 1 735 ? -11.727 28.916 -1.976 1.00 89.94 735 VAL A C 1
ATOM 5918 O O . VAL A 1 735 ? -12.533 28.108 -1.513 1.00 89.94 735 VAL A O 1
ATOM 5921 N N . TYR A 1 736 ? -10.597 28.535 -2.559 1.00 87.69 736 TYR A N 1
ATOM 5922 C CA . TYR A 1 736 ? -10.157 27.145 -2.629 1.00 87.69 736 TYR A CA 1
ATOM 5923 C C . TYR A 1 736 ? -8.624 27.050 -2.567 1.00 87.69 736 TYR A C 1
ATOM 5925 O O . TYR A 1 736 ? -7.936 28.028 -2.866 1.00 87.69 736 TYR A O 1
ATOM 5933 N N . PRO A 1 737 ? -8.063 25.901 -2.157 1.00 85.75 737 PRO A N 1
ATOM 5934 C CA . PRO A 1 737 ? -6.622 25.674 -2.211 1.00 85.75 737 PRO A CA 1
ATOM 5935 C C . PRO A 1 737 ? -6.142 25.595 -3.663 1.00 85.75 737 PRO A C 1
ATOM 5937 O O . PRO A 1 737 ? -6.792 24.952 -4.489 1.00 85.75 737 PRO A O 1
ATOM 5940 N N . ALA A 1 738 ? -5.003 26.214 -3.972 1.00 83.94 738 ALA A N 1
ATOM 5941 C CA . ALA A 1 738 ? -4.397 26.112 -5.297 1.00 83.94 738 ALA A CA 1
ATOM 5942 C C . ALA A 1 738 ? -4.051 24.648 -5.630 1.00 83.94 738 ALA A C 1
ATOM 5944 O O . ALA A 1 738 ? -3.412 23.953 -4.838 1.00 83.94 738 ALA A O 1
ATOM 5945 N N . ILE A 1 739 ? -4.479 24.166 -6.801 1.00 75.94 739 ILE A N 1
ATOM 5946 C CA . ILE A 1 739 ? -4.217 22.788 -7.234 1.00 75.94 739 ILE A CA 1
ATOM 5947 C C . ILE A 1 739 ? -2.823 22.733 -7.861 1.00 75.94 739 ILE A C 1
ATOM 5949 O O . ILE A 1 739 ? -2.641 23.119 -9.012 1.00 75.94 739 ILE A O 1
ATOM 5953 N N . ASN A 1 740 ? -1.856 22.220 -7.101 1.00 79.62 740 ASN A N 1
ATOM 5954 C CA . ASN A 1 740 ? -0.503 21.924 -7.570 1.00 79.62 740 ASN A CA 1
ATOM 5955 C C . ASN A 1 740 ? -0.260 20.408 -7.470 1.00 79.62 740 ASN A C 1
ATOM 5957 O O . ASN A 1 740 ? 0.150 19.934 -6.403 1.00 79.62 740 ASN A O 1
ATOM 5961 N N . PRO A 1 741 ? -0.526 19.624 -8.533 1.00 74.44 741 PRO A N 1
ATOM 5962 C CA . PRO A 1 741 ? -0.419 18.171 -8.474 1.00 74.44 741 PRO A CA 1
ATOM 5963 C C . PRO A 1 741 ? 1.010 17.716 -8.172 1.00 74.44 741 PRO A C 1
ATOM 5965 O O . PRO A 1 741 ? 1.981 18.221 -8.746 1.00 74.44 741 PRO A O 1
ATOM 5968 N N . ASN A 1 742 ? 1.149 16.709 -7.311 1.00 77.62 742 ASN A N 1
ATOM 5969 C CA . ASN A 1 742 ? 2.419 16.008 -7.137 1.00 77.62 742 ASN A CA 1
ATOM 5970 C C . ASN A 1 742 ? 2.860 15.292 -8.425 1.00 77.62 742 ASN A C 1
ATOM 5972 O O . ASN A 1 742 ? 2.046 15.072 -9.318 1.00 77.62 742 ASN A O 1
ATOM 5976 N N . PRO A 1 743 ? 4.126 14.853 -8.542 1.00 79.25 743 PRO A N 1
ATOM 5977 C CA . PRO A 1 743 ? 4.507 13.895 -9.579 1.00 79.25 743 PRO A CA 1
ATOM 5978 C C . PRO A 1 743 ? 3.587 12.664 -9.570 1.00 79.25 743 PRO A C 1
ATOM 5980 O O . PRO A 1 743 ? 3.202 12.198 -8.496 1.00 79.25 743 PRO A O 1
ATOM 5983 N N . VAL A 1 744 ? 3.266 12.112 -10.744 1.00 80.00 744 VAL A N 1
ATOM 5984 C CA . VAL A 1 744 ? 2.321 10.986 -10.903 1.00 80.00 744 VAL A CA 1
ATOM 5985 C C . VAL A 1 744 ? 2.681 9.795 -10.003 1.00 80.00 744 VAL A C 1
ATOM 5987 O O . VAL A 1 744 ? 1.820 9.237 -9.324 1.00 80.00 744 VAL A O 1
ATOM 5990 N N . LYS A 1 745 ? 3.975 9.477 -9.901 1.00 82.75 745 LYS A N 1
ATOM 5991 C CA . LYS A 1 745 ? 4.518 8.476 -8.970 1.00 82.75 745 LYS A CA 1
ATOM 5992 C C . LYS A 1 745 ? 4.168 8.737 -7.497 1.00 82.75 745 LYS A C 1
ATOM 5994 O O . LYS A 1 745 ? 3.809 7.813 -6.776 1.00 82.75 745 LYS A O 1
ATOM 5999 N N . GLU A 1 746 ? 4.249 9.980 -7.035 1.00 82.94 746 GLU A N 1
ATOM 6000 C CA . GLU A 1 746 ? 3.893 10.336 -5.655 1.00 82.94 746 GLU A CA 1
ATOM 6001 C C . GLU A 1 746 ? 2.372 10.304 -5.444 1.00 82.94 746 GLU A C 1
ATOM 6003 O O . GLU A 1 746 ? 1.911 9.843 -4.403 1.00 82.94 746 GLU A O 1
ATOM 6008 N N . GLN A 1 747 ? 1.579 10.683 -6.455 1.00 83.12 747 GLN A N 1
ATOM 6009 C CA . GLN A 1 747 ? 0.118 10.525 -6.412 1.00 83.12 747 GLN A CA 1
ATOM 6010 C C . GLN A 1 747 ? -0.295 9.049 -6.293 1.00 83.12 747 GLN A C 1
ATOM 6012 O O . GLN A 1 747 ? -1.205 8.726 -5.530 1.00 83.12 747 GLN A O 1
ATOM 6017 N N . LEU A 1 748 ? 0.385 8.143 -7.007 1.00 85.56 748 LEU A N 1
ATOM 6018 C CA . LEU A 1 748 ? 0.172 6.698 -6.892 1.00 85.56 748 LEU A CA 1
ATOM 6019 C C . LEU A 1 748 ? 0.456 6.207 -5.468 1.00 85.56 748 LEU A C 1
ATOM 6021 O O . LEU A 1 748 ? -0.345 5.474 -4.895 1.00 85.56 748 LEU A O 1
ATOM 6025 N N . ARG A 1 749 ? 1.572 6.633 -4.874 1.00 87.75 749 ARG A N 1
ATOM 6026 C CA . ARG A 1 749 ? 1.945 6.252 -3.506 1.00 87.75 749 ARG A CA 1
ATOM 6027 C C . ARG A 1 749 ? 0.970 6.811 -2.466 1.00 87.75 749 ARG A C 1
ATOM 6029 O O . ARG A 1 749 ? 0.584 6.088 -1.554 1.00 87.75 749 ARG A O 1
ATOM 6036 N N . ALA A 1 750 ? 0.507 8.047 -2.640 1.00 85.12 750 ALA A N 1
ATOM 6037 C CA . ALA A 1 750 ? -0.552 8.631 -1.816 1.00 85.12 750 ALA A CA 1
ATOM 6038 C C . ALA A 1 750 ? -1.861 7.824 -1.905 1.00 85.12 750 ALA A C 1
ATOM 6040 O O . ALA A 1 750 ? -2.520 7.577 -0.896 1.00 85.12 750 ALA A O 1
ATOM 6041 N N . TRP A 1 751 ? -2.210 7.350 -3.105 1.00 86.81 751 TRP A N 1
ATOM 6042 C CA . TRP A 1 751 ? -3.368 6.483 -3.330 1.00 86.81 751 TRP A CA 1
ATOM 6043 C C . TRP A 1 751 ? -3.240 5.126 -2.618 1.00 86.81 751 TRP A C 1
ATOM 6045 O O . TRP A 1 751 ? -4.223 4.641 -2.060 1.00 86.81 751 TRP A O 1
ATOM 6055 N N . VAL A 1 752 ? -2.036 4.539 -2.558 1.00 90.25 752 VAL A N 1
ATOM 6056 C CA . VAL A 1 752 ? -1.776 3.330 -1.750 1.00 90.25 752 VAL A CA 1
ATOM 6057 C C . VAL A 1 752 ? -2.083 3.588 -0.272 1.00 90.25 752 VAL A C 1
ATOM 6059 O O . VAL A 1 752 ? -2.830 2.822 0.333 1.00 90.25 752 VAL A O 1
ATOM 6062 N N . VAL A 1 753 ? -1.561 4.678 0.300 1.00 88.00 753 VAL A N 1
ATOM 6063 C CA . VAL A 1 753 ? -1.757 5.037 1.720 1.00 88.00 753 VAL A CA 1
ATOM 6064 C C . VAL A 1 753 ? -3.244 5.279 2.031 1.00 88.00 753 VAL A C 1
ATOM 6066 O O . VAL A 1 753 ? -3.759 4.826 3.057 1.00 88.00 753 VAL A O 1
ATOM 6069 N N . GLU A 1 754 ? -3.967 5.935 1.116 1.00 85.88 754 GLU A N 1
ATOM 6070 C CA . GLU A 1 754 ? -5.418 6.144 1.216 1.00 85.88 754 GLU A CA 1
ATOM 6071 C C . GLU A 1 754 ? -6.178 4.804 1.217 1.00 85.88 754 GLU A C 1
ATOM 6073 O O . GLU A 1 754 ? -7.094 4.618 2.020 1.00 85.88 754 GLU A O 1
ATOM 6078 N N . HIS A 1 755 ? -5.761 3.832 0.396 1.00 88.75 755 HIS A N 1
ATOM 6079 C CA . HIS A 1 755 ? -6.340 2.487 0.392 1.00 88.75 755 HIS A CA 1
ATOM 6080 C C . HIS A 1 755 ? -6.064 1.703 1.674 1.00 88.75 755 HIS A C 1
ATOM 6082 O O . HIS A 1 755 ? -6.982 1.045 2.160 1.00 88.75 755 HIS A O 1
ATOM 6088 N N . VAL A 1 756 ? -4.857 1.787 2.240 1.00 91.00 756 VAL A N 1
ATOM 6089 C CA . VAL A 1 756 ? -4.546 1.165 3.540 1.00 91.00 756 VAL A CA 1
ATOM 6090 C C . VAL A 1 756 ? -5.470 1.731 4.619 1.00 91.00 756 VAL A C 1
ATOM 6092 O O . VAL A 1 756 ? -6.096 0.973 5.362 1.00 91.00 756 VAL A O 1
ATOM 6095 N N . SER A 1 757 ? -5.617 3.060 4.646 1.00 87.31 757 SER A N 1
ATOM 6096 C CA . SER A 1 757 ? -6.467 3.778 5.604 1.00 87.31 757 SER A CA 1
ATOM 6097 C C . SER A 1 757 ? -7.948 3.441 5.432 1.00 87.31 757 SER A C 1
ATOM 6099 O O . SER A 1 757 ? -8.673 3.292 6.406 1.00 87.31 757 SER A O 1
ATOM 6101 N N . PHE A 1 758 ? -8.426 3.287 4.198 1.00 89.06 758 PHE A N 1
ATOM 6102 C CA . PHE A 1 758 ? -9.805 2.880 3.943 1.00 89.06 758 PHE A CA 1
ATOM 6103 C C . PHE A 1 758 ? -10.057 1.421 4.349 1.00 89.06 758 PHE A C 1
ATOM 6105 O O . PHE A 1 758 ? -11.000 1.144 5.087 1.00 89.06 758 PHE A O 1
ATOM 6112 N N . ARG A 1 759 ? -9.221 0.485 3.879 1.00 90.19 759 ARG A N 1
ATOM 6113 C CA . ARG A 1 759 ? -9.445 -0.964 4.024 1.00 90.19 759 ARG A CA 1
ATOM 6114 C C . ARG A 1 759 ? -9.348 -1.460 5.463 1.00 90.19 759 ARG A C 1
ATOM 6116 O O . ARG A 1 759 ? -10.053 -2.398 5.818 1.00 90.19 759 ARG A O 1
ATOM 6123 N N . ASN A 1 760 ? -8.507 -0.830 6.281 1.00 88.44 760 ASN A N 1
ATOM 6124 C CA . ASN A 1 760 ? -8.341 -1.205 7.687 1.00 88.44 760 ASN A CA 1
ATOM 6125 C C . ASN A 1 760 ? -9.436 -0.655 8.609 1.00 88.44 760 ASN A C 1
ATOM 6127 O O . ASN A 1 760 ? -9.593 -1.151 9.720 1.00 88.44 760 ASN A O 1
ATOM 6131 N N . PHE A 1 761 ? -10.182 0.360 8.167 1.00 87.06 761 PHE A N 1
ATOM 6132 C CA . PHE A 1 761 ? -11.159 1.053 9.010 1.00 87.06 761 PHE A CA 1
ATOM 6133 C C . PHE A 1 761 ? -12.598 0.850 8.560 1.00 87.06 761 PHE A C 1
ATOM 6135 O O . PHE A 1 761 ? -13.505 0.976 9.378 1.00 87.06 761 PHE A O 1
ATOM 6142 N N . VAL A 1 762 ? -12.838 0.564 7.278 1.00 84.75 762 VAL A N 1
ATOM 6143 C CA . VAL A 1 762 ? -14.195 0.327 6.790 1.00 84.75 762 VAL A CA 1
ATOM 6144 C C . VAL A 1 762 ? -14.781 -0.932 7.443 1.00 84.75 762 VAL A C 1
ATOM 6146 O O . VAL A 1 762 ? -14.106 -1.962 7.472 1.00 84.75 762 VAL A O 1
ATOM 6149 N N . PRO A 1 763 ? -16.027 -0.888 7.951 1.00 76.75 763 PRO A N 1
ATOM 6150 C CA . PRO A 1 763 ? -16.705 -2.073 8.449 1.00 76.75 763 PRO A CA 1
ATOM 6151 C C . PRO A 1 763 ? -16.790 -3.128 7.347 1.00 76.75 763 PRO A C 1
ATOM 6153 O O . PRO A 1 763 ? -17.498 -2.948 6.348 1.00 76.75 763 PRO A O 1
ATOM 6156 N N . LYS A 1 764 ? -16.039 -4.215 7.526 1.00 79.94 764 LYS A N 1
ATOM 6157 C CA . LYS A 1 764 ? -16.124 -5.387 6.662 1.00 79.94 764 LYS A CA 1
ATOM 6158 C C . LYS A 1 764 ? -17.446 -6.079 6.970 1.00 79.94 764 LYS A C 1
ATOM 6160 O O . LYS A 1 764 ? -17.780 -6.323 8.126 1.00 79.94 764 LYS A O 1
ATOM 6165 N N . LEU A 1 765 ? -18.226 -6.311 5.927 1.00 67.50 765 LEU A N 1
ATOM 6166 C CA . LEU A 1 765 ? -19.439 -7.099 6.005 1.00 67.50 765 LEU A CA 1
ATOM 6167 C C . LEU A 1 765 ? -19.032 -8.565 6.016 1.00 67.50 765 LEU A C 1
ATOM 6169 O O . LEU A 1 765 ? -18.462 -9.038 5.031 1.00 67.50 765 LEU A O 1
ATOM 6173 N N . ASP A 1 766 ? -19.355 -9.252 7.104 1.00 62.66 766 ASP A N 1
ATOM 6174 C CA . ASP A 1 766 ? -19.332 -10.705 7.112 1.00 62.66 766 ASP A CA 1
ATOM 6175 C C . ASP A 1 766 ? -20.504 -11.213 6.266 1.00 62.66 766 ASP A C 1
ATOM 6177 O O . ASP A 1 766 ? -21.662 -10.831 6.474 1.00 62.66 766 ASP A O 1
ATOM 6181 N N . TYR A 1 767 ? -20.183 -11.989 5.233 1.00 48.22 767 TYR A N 1
ATOM 6182 C CA . TYR A 1 767 ? -21.188 -12.531 4.331 1.00 48.22 767 TYR A CA 1
ATOM 6183 C C . TYR A 1 767 ? -22.039 -13.602 5.002 1.00 48.22 767 TYR A C 1
ATOM 6185 O O . TYR A 1 767 ? -23.216 -13.730 4.671 1.00 48.22 767 TYR A O 1
ATOM 6193 N N . ASP A 1 768 ? -21.482 -14.311 5.981 1.00 46.81 768 ASP A N 1
ATOM 6194 C CA . ASP A 1 768 ? -22.192 -15.365 6.705 1.00 46.81 768 ASP A CA 1
ATOM 6195 C C . ASP A 1 768 ? -23.325 -14.776 7.596 1.00 46.81 768 ASP A C 1
ATOM 6197 O O . ASP A 1 768 ? -24.144 -15.506 8.148 1.00 46.81 768 ASP A O 1
ATOM 6201 N N . HIS A 1 769 ? -23.437 -13.438 7.662 1.00 46.25 769 HIS A N 1
ATOM 6202 C CA . HIS A 1 769 ? -24.349 -12.670 8.527 1.00 46.25 769 HIS A CA 1
ATOM 6203 C C . HIS A 1 769 ? -25.203 -11.662 7.756 1.00 46.25 769 HIS A C 1
ATOM 6205 O O . HIS A 1 769 ? -25.767 -10.722 8.327 1.00 46.25 769 HIS A O 1
ATOM 6211 N N . LEU A 1 770 ? -25.257 -11.804 6.435 1.00 46.19 770 LEU A N 1
ATOM 6212 C CA . LEU A 1 770 ? -25.996 -10.927 5.540 1.00 46.19 770 LEU A CA 1
ATOM 6213 C C . LEU A 1 770 ? -27.508 -11.214 5.644 1.00 46.19 770 LEU A C 1
ATOM 6215 O O . LEU A 1 770 ? -27.924 -12.328 5.341 1.00 46.19 770 LEU A O 1
ATOM 6219 N N . PRO A 1 771 ? -28.366 -10.230 5.991 1.00 43.50 771 PRO A N 1
ATOM 6220 C CA . PRO A 1 771 ? -29.814 -10.399 5.888 1.00 43.50 771 PRO A CA 1
ATOM 6221 C C . PRO A 1 771 ? -30.224 -10.917 4.502 1.00 43.50 771 PRO A C 1
ATOM 6223 O O . PRO A 1 771 ? -29.859 -10.301 3.496 1.00 43.50 771 PRO A O 1
ATOM 6226 N N . ALA A 1 772 ? -31.030 -11.985 4.445 1.00 48.59 772 ALA A N 1
ATOM 6227 C CA . ALA A 1 772 ? -31.497 -12.628 3.203 1.00 48.59 772 ALA A CA 1
ATOM 6228 C C . ALA A 1 772 ? -32.162 -11.654 2.199 1.00 48.59 772 ALA A C 1
ATOM 6230 O O . ALA A 1 772 ? -32.231 -11.898 0.997 1.00 48.59 772 ALA A O 1
ATOM 6231 N N . GLU A 1 773 ? -32.619 -10.506 2.694 1.00 42.12 773 GLU A N 1
ATOM 6232 C CA . GLU A 1 773 ? -33.265 -9.414 1.962 1.00 42.12 773 GLU A CA 1
ATOM 6233 C C . GLU A 1 773 ? -32.306 -8.569 1.100 1.00 42.12 773 GLU A C 1
ATOM 6235 O O . GLU A 1 773 ? -32.739 -7.749 0.280 1.00 42.12 773 GLU A O 1
ATOM 6240 N N . LEU A 1 774 ? -30.993 -8.717 1.290 1.00 44.97 774 LEU A N 1
ATOM 6241 C CA . LEU A 1 774 ? -29.970 -8.009 0.529 1.00 44.97 774 LEU A CA 1
ATOM 6242 C C . LEU A 1 774 ? -29.841 -8.658 -0.851 1.00 44.97 774 LEU A C 1
ATOM 6244 O O . LEU A 1 774 ? -29.102 -9.615 -1.042 1.00 44.97 774 LEU A O 1
ATOM 6248 N N . LYS A 1 775 ? -30.591 -8.127 -1.828 1.00 46.53 775 LYS A N 1
ATOM 6249 C CA . LYS A 1 775 ? -30.594 -8.592 -3.226 1.00 46.53 775 LYS A CA 1
ATOM 6250 C C . LYS A 1 775 ? -29.197 -8.507 -3.851 1.00 46.53 775 LYS A C 1
ATOM 6252 O O . LYS A 1 775 ? -28.833 -7.495 -4.453 1.00 46.53 775 LYS A O 1
ATOM 6257 N N . ILE A 1 776 ? -28.429 -9.583 -3.744 1.00 53.06 776 ILE A N 1
ATOM 6258 C CA . ILE A 1 776 ? -27.202 -9.810 -4.505 1.00 53.06 776 ILE A CA 1
ATOM 6259 C C . ILE A 1 776 ? -27.598 -10.561 -5.777 1.00 53.06 776 ILE A C 1
ATOM 6261 O O . ILE A 1 776 ? -28.367 -11.519 -5.722 1.00 53.06 776 ILE A O 1
ATOM 6265 N N . SER A 1 777 ? -27.130 -10.106 -6.943 1.00 51.81 777 SER A N 1
ATOM 6266 C CA . SER A 1 777 ? -27.469 -10.791 -8.195 1.00 51.81 777 SER A CA 1
ATOM 6267 C C . SER A 1 777 ? -26.851 -12.198 -8.220 1.00 51.81 777 SER A C 1
ATOM 6269 O O . SER A 1 777 ? -25.733 -12.362 -7.719 1.00 51.81 777 SER A O 1
ATOM 6271 N N . PRO A 1 778 ? -27.506 -13.200 -8.831 1.00 49.72 778 PRO A N 1
ATOM 6272 C CA . PRO A 1 778 ? -26.957 -14.552 -8.955 1.00 49.72 778 PRO A CA 1
ATOM 6273 C C . PRO A 1 778 ? -25.554 -14.590 -9.581 1.00 49.72 778 PRO A C 1
ATOM 6275 O O . PRO A 1 778 ? -24.703 -15.355 -9.131 1.00 49.72 778 PRO A O 1
ATOM 6278 N N . GLU A 1 779 ? -25.262 -13.722 -10.559 1.00 50.06 779 GLU A N 1
ATOM 6279 C CA . GLU A 1 779 ? -23.919 -13.626 -11.151 1.00 50.06 779 GLU A CA 1
ATOM 6280 C C . GLU A 1 779 ? -22.883 -13.078 -10.165 1.00 50.06 779 GLU A C 1
ATOM 6282 O O . GLU A 1 779 ? -21.731 -13.512 -10.163 1.00 50.06 779 GLU A O 1
ATOM 6287 N N . THR A 1 780 ? -23.281 -12.126 -9.317 1.00 51.88 780 THR A N 1
ATOM 6288 C CA . THR A 1 780 ? -22.403 -11.568 -8.282 1.00 51.88 780 THR A CA 1
ATOM 6289 C C . THR A 1 780 ? -22.125 -12.616 -7.208 1.00 51.88 780 THR A C 1
ATOM 6291 O O . THR A 1 780 ? -20.980 -12.775 -6.803 1.00 51.88 780 THR A O 1
ATOM 6294 N N . LEU A 1 781 ? -23.143 -13.383 -6.812 1.00 53.56 781 LEU A N 1
ATOM 6295 C CA . LEU A 1 781 ? -23.032 -14.489 -5.860 1.00 53.56 781 LEU A CA 1
ATOM 6296 C C . LEU A 1 781 ? -22.065 -15.566 -6.367 1.00 53.56 781 LEU A C 1
ATOM 6298 O O . LEU A 1 781 ? -21.147 -15.965 -5.658 1.00 53.56 781 LEU A O 1
ATOM 6302 N N . LYS A 1 782 ? -22.230 -15.981 -7.630 1.00 54.97 782 LYS A N 1
ATOM 6303 C CA . LYS A 1 782 ? -21.360 -16.959 -8.290 1.00 54.97 782 LYS A CA 1
ATOM 6304 C C . LYS A 1 782 ? -19.903 -16.487 -8.326 1.00 54.97 782 LYS A C 1
ATOM 6306 O O . LYS A 1 782 ? -19.019 -17.236 -7.931 1.00 54.97 782 LYS A O 1
ATOM 6311 N N . ARG A 1 783 ? -19.657 -15.228 -8.711 1.00 56.12 783 ARG A N 1
ATOM 6312 C CA . ARG A 1 783 ? -18.301 -14.654 -8.746 1.00 56.12 783 ARG A CA 1
ATOM 6313 C C . ARG A 1 783 ? -17.657 -14.571 -7.360 1.00 56.12 783 ARG A C 1
ATOM 6315 O O . ARG A 1 783 ? -16.456 -14.769 -7.229 1.00 56.12 783 ARG A O 1
ATOM 6322 N N . LEU A 1 784 ? -18.432 -14.229 -6.334 1.00 52.38 784 LEU A N 1
ATOM 6323 C CA . LEU A 1 784 ? -17.937 -14.134 -4.961 1.00 52.38 784 LEU A CA 1
ATOM 6324 C C . LEU A 1 784 ? -17.601 -15.521 -4.381 1.00 52.38 784 LEU A C 1
ATOM 6326 O O . LEU A 1 784 ? -16.584 -15.651 -3.703 1.00 52.38 784 LEU A O 1
ATOM 6330 N N . LYS A 1 785 ? -18.382 -16.556 -4.726 1.00 60.12 785 LYS A N 1
ATOM 6331 C CA . LYS A 1 785 ? -18.073 -17.965 -4.423 1.00 60.12 785 LYS A CA 1
ATOM 6332 C C . LYS A 1 785 ? -16.800 -18.448 -5.119 1.00 60.12 785 LYS A C 1
ATOM 6334 O O . LYS A 1 785 ? -15.918 -18.990 -4.469 1.00 60.12 785 LYS A O 1
ATOM 6339 N N . GLU A 1 786 ? -16.661 -18.182 -6.419 1.00 59.81 786 GLU A N 1
ATOM 6340 C CA . GLU A 1 786 ? -15.455 -18.523 -7.199 1.00 59.81 786 GLU A CA 1
ATOM 6341 C C . GLU A 1 786 ? -14.177 -17.880 -6.631 1.00 59.81 786 GLU A C 1
ATOM 6343 O O . GLU A 1 786 ? -13.084 -18.410 -6.807 1.00 59.81 786 GLU A O 1
ATOM 6348 N N . LYS A 1 787 ? -14.313 -16.745 -5.934 1.00 53.47 787 LYS A N 1
ATOM 6349 C CA . LYS A 1 787 ? -13.215 -16.034 -5.268 1.00 53.47 787 LYS A CA 1
ATOM 6350 C C . LYS A 1 787 ? -12.981 -16.443 -3.807 1.00 53.47 787 LYS A C 1
ATOM 6352 O O . LYS A 1 787 ? -12.130 -15.838 -3.164 1.00 53.47 787 LYS A O 1
ATOM 6357 N N . GLY A 1 788 ? -13.738 -17.401 -3.267 1.00 51.53 788 GLY A N 1
ATOM 6358 C CA . GLY A 1 788 ? -13.627 -17.826 -1.865 1.00 51.53 788 GLY A CA 1
ATOM 6359 C C . GLY A 1 788 ? -14.085 -16.778 -0.842 1.00 51.53 788 GLY A C 1
ATOM 6360 O O . GLY A 1 788 ? -13.772 -16.896 0.334 1.00 51.53 788 GLY A O 1
ATOM 6361 N N . LEU A 1 789 ? -14.822 -15.743 -1.269 1.00 46.12 789 LEU A N 1
ATOM 6362 C CA . LEU A 1 789 ? -15.337 -14.679 -0.388 1.00 46.12 789 LEU A CA 1
ATOM 6363 C C . LEU A 1 789 ? -16.652 -15.046 0.303 1.00 46.12 789 LEU A C 1
ATOM 6365 O O . LEU A 1 789 ? -17.158 -14.287 1.126 1.00 46.12 789 LEU A O 1
ATOM 6369 N N . ILE A 1 790 ? -17.229 -16.173 -0.099 1.00 49.28 790 ILE A N 1
ATOM 6370 C CA . ILE A 1 790 ? -18.457 -16.756 0.419 1.00 49.28 790 ILE A CA 1
ATOM 6371 C C . ILE A 1 790 ? -18.185 -18.254 0.482 1.00 49.28 790 ILE A C 1
ATOM 6373 O O . ILE A 1 790 ? -17.878 -18.841 -0.559 1.00 49.28 790 ILE A O 1
ATOM 6377 N N . SER A 1 791 ? -18.284 -18.867 1.664 1.00 46.75 791 SER A N 1
ATOM 6378 C CA . SER A 1 791 ? -18.256 -20.331 1.743 1.00 46.75 791 SER A CA 1
ATOM 6379 C C . SER A 1 791 ? -19.588 -20.891 1.240 1.00 46.75 791 SER A C 1
ATOM 6381 O O . SER A 1 791 ? -20.622 -20.216 1.298 1.00 46.75 791 SER A O 1
ATOM 6383 N N . ASP A 1 792 ? -19.593 -22.118 0.720 1.00 39.44 792 ASP A N 1
ATOM 6384 C CA . ASP A 1 792 ? -20.845 -22.839 0.513 1.00 39.44 792 ASP A CA 1
ATOM 6385 C C . ASP A 1 792 ? -21.457 -23.118 1.884 1.00 39.44 792 ASP A C 1
ATOM 6387 O O . ASP A 1 792 ? -21.124 -24.111 2.519 1.00 39.44 792 ASP A O 1
ATOM 6391 N N . GLN A 1 793 ? -22.286 -22.166 2.328 1.00 45.84 793 GLN A N 1
ATOM 6392 C CA . GLN A 1 793 ? -23.150 -22.178 3.503 1.00 45.84 793 GLN A CA 1
ATOM 6393 C C . GLN A 1 793 ? -22.671 -23.122 4.611 1.00 45.84 793 GLN A C 1
ATOM 6395 O O . GLN A 1 793 ? -22.893 -24.337 4.540 1.00 45.84 793 GLN A O 1
ATOM 6400 N N . LEU A 1 794 ? -22.192 -22.553 5.725 1.00 37.03 794 LEU A N 1
ATOM 6401 C CA . LEU A 1 794 ? -22.587 -23.137 7.005 1.00 37.03 794 LEU A CA 1
ATOM 6402 C C . LEU A 1 794 ? -24.091 -23.392 6.898 1.00 37.03 794 LEU A C 1
ATOM 6404 O O . LEU A 1 794 ? -24.817 -22.442 6.589 1.00 37.03 794 LEU A O 1
ATOM 6408 N N . PRO A 1 795 ? -24.565 -24.647 7.003 1.00 37.28 795 PRO A N 1
ATOM 6409 C CA . PRO A 1 795 ? -25.994 -24.857 7.025 1.00 37.28 795 PRO A CA 1
ATOM 6410 C C . PRO A 1 795 ? -26.487 -23.990 8.177 1.00 37.28 795 PRO A C 1
ATOM 6412 O O . PRO A 1 795 ? -25.977 -24.116 9.293 1.00 37.28 795 PRO A O 1
ATOM 6415 N N . GLU A 1 796 ? -27.410 -23.069 7.896 1.00 41.38 796 GLU A N 1
ATOM 6416 C CA . GLU A 1 796 ? -28.256 -22.489 8.930 1.00 41.38 796 GLU A CA 1
ATOM 6417 C C . GLU A 1 796 ? -29.041 -23.663 9.503 1.00 41.38 796 GLU A C 1
ATOM 6419 O O . GLU A 1 796 ? -30.180 -23.909 9.130 1.00 41.38 796 GLU A O 1
ATOM 6424 N N . LYS A 1 797 ? -28.391 -24.467 10.346 1.00 40.06 797 LYS A N 1
ATOM 6425 C CA . LYS A 1 797 ? -29.104 -25.333 11.245 1.00 40.06 797 LYS A CA 1
ATOM 6426 C C . LYS A 1 797 ? -29.668 -24.393 12.288 1.00 40.06 797 LYS A C 1
ATOM 6428 O O . LYS A 1 797 ? -28.945 -23.879 13.145 1.00 40.06 797 LYS A O 1
ATOM 6433 N N . THR A 1 798 ? -30.953 -24.118 12.163 1.00 45.22 798 THR A N 1
ATOM 6434 C CA . THR A 1 798 ? -31.726 -23.543 13.252 1.00 45.22 798 THR A CA 1
ATOM 6435 C C . THR A 1 798 ? -31.622 -24.473 14.467 1.00 45.22 798 THR A C 1
ATOM 6437 O O . THR A 1 798 ? -31.268 -25.649 14.345 1.00 45.22 798 THR A O 1
ATOM 6440 N N . VAL A 1 799 ? -31.927 -23.967 15.665 1.00 41.44 799 VAL A N 1
ATOM 6441 C CA . VAL A 1 799 ? -32.073 -24.847 16.839 1.00 41.44 799 VAL A CA 1
ATOM 6442 C C . VAL A 1 799 ? -33.062 -25.980 16.518 1.00 41.44 799 VAL A C 1
ATOM 6444 O O . VAL A 1 799 ? -32.826 -27.112 16.923 1.00 41.44 799 VAL A O 1
ATOM 6447 N N . ASP A 1 800 ? -34.078 -25.704 15.694 1.00 41.97 800 ASP A N 1
ATOM 6448 C CA . ASP A 1 800 ? -35.057 -26.678 15.208 1.00 41.97 800 ASP A CA 1
ATOM 6449 C C . ASP A 1 800 ? -34.463 -27.749 14.274 1.00 41.97 800 ASP A C 1
ATOM 6451 O O . ASP A 1 800 ? -34.876 -28.899 14.355 1.00 41.97 800 ASP A O 1
ATOM 6455 N N . ASP A 1 801 ? -33.455 -27.441 13.450 1.00 47.31 801 ASP A N 1
ATOM 6456 C CA . ASP A 1 801 ? -32.778 -28.437 12.596 1.00 47.31 801 ASP A CA 1
ATOM 6457 C C . ASP A 1 801 ? -31.877 -29.379 13.405 1.00 47.31 801 ASP A C 1
ATOM 6459 O O . ASP A 1 801 ? -31.765 -30.564 13.101 1.00 47.31 801 ASP A O 1
ATOM 6463 N N . ILE A 1 802 ? -31.251 -28.866 14.467 1.00 47.59 802 ILE A N 1
ATOM 6464 C CA . ILE A 1 802 ? -30.475 -29.692 15.404 1.00 47.59 802 ILE A CA 1
ATOM 6465 C C . ILE A 1 802 ? -31.417 -30.531 16.254 1.00 47.59 802 ILE A C 1
ATOM 6467 O O . ILE A 1 802 ? -31.137 -31.700 16.486 1.00 47.59 802 ILE A O 1
ATOM 6471 N N . LEU A 1 803 ? -32.558 -29.975 16.663 1.00 44.69 803 LEU A N 1
ATOM 6472 C CA . LEU A 1 803 ? -33.617 -30.736 17.314 1.00 44.69 803 LEU A CA 1
ATOM 6473 C C . LEU A 1 803 ? -34.173 -31.820 16.396 1.00 44.69 803 LEU A C 1
ATOM 6475 O O . LEU A 1 803 ? -34.352 -32.926 16.874 1.00 44.69 803 LEU A O 1
ATOM 6479 N N . LEU A 1 804 ? -34.381 -31.555 15.106 1.00 46.97 804 LEU A N 1
ATOM 6480 C CA . LEU A 1 804 ? -34.826 -32.549 14.124 1.00 46.97 804 LEU A CA 1
ATOM 6481 C C . LEU A 1 804 ? -33.797 -33.661 13.912 1.00 46.97 804 LEU A C 1
ATOM 6483 O O . LEU A 1 804 ? -34.182 -34.821 13.783 1.00 46.97 804 LEU A O 1
ATOM 6487 N N . ASP A 1 805 ? -32.507 -33.329 13.897 1.00 46.00 805 ASP A N 1
ATOM 6488 C CA . ASP A 1 805 ? -31.434 -34.321 13.809 1.00 46.00 805 ASP A CA 1
ATOM 6489 C C . ASP A 1 805 ? -31.308 -35.135 15.105 1.00 46.00 805 ASP A C 1
ATOM 6491 O O . ASP A 1 805 ? -31.160 -36.351 15.045 1.00 46.00 805 ASP A O 1
ATOM 6495 N N . VAL A 1 806 ? -31.437 -34.501 16.274 1.00 46.28 806 VAL A N 1
ATOM 6496 C CA . VAL A 1 806 ? -31.456 -35.173 17.585 1.00 46.28 806 VAL A CA 1
ATOM 6497 C C . VAL A 1 806 ? -32.717 -36.028 17.750 1.00 46.28 806 VAL A C 1
ATOM 6499 O O . VAL A 1 806 ? -32.641 -37.135 18.276 1.00 46.28 806 VAL A O 1
ATOM 6502 N N . GLU A 1 807 ? -33.875 -35.555 17.285 1.00 42.97 807 GLU A N 1
ATOM 6503 C CA . GLU A 1 807 ? -35.151 -36.273 17.319 1.00 42.97 807 GLU A CA 1
ATOM 6504 C C . GLU A 1 807 ? -35.103 -37.484 16.380 1.00 42.97 807 GLU A C 1
ATOM 6506 O O . GLU A 1 807 ? -35.379 -38.591 16.844 1.00 42.97 807 GLU A O 1
ATOM 6511 N N . LYS A 1 808 ? -34.615 -37.328 15.138 1.00 47.53 808 LYS A N 1
ATOM 6512 C CA . LYS A 1 808 ? -34.352 -38.450 14.217 1.00 47.53 808 LYS A CA 1
ATOM 6513 C C . LYS A 1 808 ? -33.347 -39.451 14.773 1.00 47.53 808 LYS A C 1
ATOM 6515 O O . LYS A 1 808 ? -33.611 -40.646 14.734 1.00 47.53 808 LYS A O 1
ATOM 6520 N N . GLU A 1 809 ? -32.218 -38.988 15.311 1.00 45.84 809 GLU A N 1
ATOM 6521 C CA . GLU A 1 809 ? -31.204 -39.877 15.889 1.00 45.84 809 GLU A CA 1
ATOM 6522 C C . GLU A 1 809 ? -31.734 -40.593 17.147 1.00 45.84 809 GLU A C 1
ATOM 6524 O O . GLU A 1 809 ? -31.366 -41.739 17.391 1.00 45.84 809 GLU A O 1
ATOM 6529 N N . SER A 1 810 ? -32.617 -39.971 17.938 1.00 42.50 810 SER A N 1
ATOM 6530 C CA . SER A 1 810 ? -33.249 -40.616 19.100 1.00 42.50 810 SER A CA 1
ATOM 6531 C C . SER A 1 810 ? -34.323 -41.639 18.715 1.00 42.50 810 SER A C 1
ATOM 6533 O O . SER A 1 810 ? -34.468 -42.650 19.400 1.00 42.50 810 SER A O 1
ATOM 6535 N N . GLU A 1 811 ? -35.049 -41.406 17.617 1.00 43.28 811 GLU A N 1
ATOM 6536 C CA . GLU A 1 811 ? -36.044 -42.339 17.078 1.00 43.28 811 GLU A CA 1
ATOM 6537 C C . GLU A 1 811 ? -35.369 -43.538 16.393 1.00 43.28 811 GLU A C 1
ATOM 6539 O O . GLU A 1 811 ? -35.767 -44.677 16.643 1.00 43.28 811 GLU A O 1
ATOM 6544 N N . GLU A 1 812 ? -34.298 -43.312 15.621 1.00 45.25 812 GLU A N 1
ATOM 6545 C CA . GLU A 1 812 ? -33.509 -44.364 14.958 1.00 45.25 812 GLU A CA 1
ATOM 6546 C C . GLU A 1 812 ? -32.700 -45.225 15.947 1.00 45.25 812 GLU A C 1
ATOM 6548 O O . GLU A 1 812 ? -32.521 -46.416 15.706 1.00 45.25 812 GLU A O 1
ATOM 6553 N N . ASN A 1 813 ? -32.264 -44.672 17.088 1.00 43.09 813 ASN A N 1
ATOM 6554 C CA . ASN A 1 813 ? -31.539 -45.417 18.132 1.00 43.09 813 ASN A CA 1
ATOM 6555 C C . ASN A 1 813 ? -32.446 -45.977 19.246 1.00 43.09 813 ASN A C 1
ATOM 6557 O O . ASN A 1 813 ? -31.947 -46.543 20.217 1.00 43.09 813 ASN A O 1
ATOM 6561 N N . SER A 1 814 ? -33.772 -45.837 19.137 1.00 40.31 814 SER A N 1
ATOM 6562 C CA . SER A 1 814 ? -34.707 -46.346 20.155 1.00 40.31 814 SER A CA 1
ATOM 6563 C C . SER A 1 814 ? -34.835 -47.879 20.177 1.00 40.31 814 SER A C 1
ATOM 6565 O O . SER A 1 814 ? -35.345 -48.430 21.156 1.00 40.31 814 SER A O 1
ATOM 6567 N N . GLU A 1 815 ? -34.337 -48.574 19.144 1.00 38.53 815 GLU A N 1
ATOM 6568 C CA . GLU A 1 815 ? -34.388 -50.040 19.048 1.00 38.53 815 GLU A CA 1
ATOM 6569 C C . GLU A 1 815 ? -33.096 -50.757 19.501 1.00 38.53 815 GLU A C 1
ATOM 6571 O O . GLU A 1 815 ? -33.182 -51.921 19.892 1.00 38.53 815 GLU A O 1
ATOM 6576 N N . ASP A 1 816 ? -31.944 -50.075 19.594 1.00 38.91 816 ASP A N 1
ATOM 6577 C CA . ASP A 1 816 ? -30.667 -50.665 20.036 1.00 38.91 816 ASP A CA 1
ATOM 6578 C C . ASP A 1 816 ? -30.144 -50.006 21.328 1.00 38.91 816 ASP A C 1
ATOM 6580 O O . ASP A 1 816 ? -29.325 -49.090 21.332 1.00 38.91 816 ASP A O 1
ATOM 6584 N N . ASN A 1 817 ? -30.584 -50.534 22.473 1.00 39.84 817 ASN A N 1
ATOM 6585 C CA . ASN A 1 817 ? -30.094 -50.188 23.818 1.00 39.84 817 ASN A CA 1
ATOM 6586 C C . ASN A 1 817 ? -28.656 -50.698 24.115 1.00 39.84 817 ASN A C 1
ATOM 6588 O O . ASN A 1 817 ? -28.312 -50.942 25.278 1.00 39.84 817 ASN A O 1
ATOM 6592 N N . GLU A 1 818 ? -27.794 -50.878 23.109 1.00 41.97 818 GLU A N 1
ATOM 6593 C CA . GLU A 1 818 ? -26.361 -51.099 23.339 1.00 41.97 818 GLU A CA 1
ATOM 6594 C C . GLU A 1 818 ? -25.629 -49.758 23.343 1.00 41.97 818 GLU A C 1
ATOM 6596 O O . GLU A 1 818 ? -25.399 -49.113 22.324 1.00 41.97 818 GLU A O 1
ATOM 6601 N N . TRP A 1 819 ? -25.260 -49.334 24.548 1.00 50.47 819 TRP A N 1
ATOM 6602 C CA . TRP A 1 819 ? -24.505 -48.121 24.810 1.00 50.47 819 TRP A CA 1
ATOM 6603 C C . TRP A 1 819 ? -23.233 -48.110 23.959 1.00 50.47 819 TRP A C 1
ATOM 6605 O O . TRP A 1 819 ? -22.370 -48.978 24.119 1.00 50.47 819 TRP A O 1
ATOM 6615 N N . MET A 1 820 ? -23.082 -47.113 23.082 1.00 53.56 820 MET A N 1
ATOM 6616 C CA . MET A 1 820 ? -21.812 -46.896 22.393 1.00 53.56 820 MET A CA 1
ATOM 6617 C C . MET A 1 820 ? -20.693 -46.764 23.433 1.00 53.56 820 MET A C 1
ATOM 6619 O O . MET A 1 820 ? -20.788 -45.989 24.386 1.00 53.56 820 MET A O 1
ATOM 6623 N N . THR A 1 821 ? -19.614 -47.531 23.260 1.00 59.28 821 THR A N 1
ATOM 6624 C CA . THR A 1 821 ? -18.424 -47.383 24.111 1.00 59.28 821 THR A CA 1
ATOM 6625 C C . THR A 1 821 ? -17.902 -45.944 24.037 1.00 59.28 821 THR A C 1
ATOM 6627 O O . THR A 1 821 ? -18.008 -45.305 22.990 1.00 59.28 821 THR A O 1
ATOM 6630 N N . ARG A 1 822 ? -17.288 -45.436 25.119 1.00 63.44 822 ARG A N 1
ATOM 6631 C CA . ARG A 1 822 ? -16.708 -44.074 25.170 1.00 63.44 822 ARG A CA 1
ATOM 6632 C C . ARG A 1 822 ? -15.853 -43.764 23.936 1.00 63.44 822 ARG A C 1
ATOM 6634 O O . ARG A 1 822 ? -15.990 -42.707 23.344 1.00 63.44 822 ARG A O 1
ATOM 6641 N N . THR A 1 823 ? -15.056 -44.736 23.493 1.00 66.12 823 THR A N 1
ATOM 6642 C CA . THR A 1 823 ? -14.219 -44.631 22.292 1.00 66.12 823 THR A CA 1
ATOM 6643 C C . THR A 1 823 ? -15.026 -44.460 21.002 1.00 66.12 823 THR A C 1
ATOM 6645 O O . THR A 1 823 ? -14.638 -43.662 20.155 1.00 66.12 823 THR A O 1
ATOM 6648 N N . ALA A 1 824 ? -16.140 -45.178 20.836 1.00 63.25 824 ALA A N 1
ATOM 6649 C CA . ALA A 1 824 ? -16.999 -45.047 19.657 1.00 63.25 824 ALA A CA 1
ATOM 6650 C C . ALA A 1 824 ? -17.695 -43.677 19.611 1.00 63.25 824 ALA A C 1
ATOM 6652 O O . ALA A 1 824 ? -17.792 -43.077 18.542 1.00 63.25 824 ALA A O 1
ATOM 6653 N N . LEU A 1 825 ? -18.107 -43.162 20.772 1.00 65.06 825 LEU A N 1
ATOM 6654 C CA . LEU A 1 825 ? -18.712 -41.839 20.899 1.00 65.06 825 LEU A CA 1
ATOM 6655 C C . LEU A 1 825 ? -17.696 -40.723 20.609 1.00 65.06 825 LEU A C 1
ATOM 6657 O O . LEU A 1 825 ? -17.959 -39.859 19.778 1.00 65.06 825 LEU A O 1
ATOM 6661 N N . ASP A 1 826 ? -16.504 -40.798 21.211 1.00 67.31 826 ASP A N 1
ATOM 6662 C CA . ASP A 1 826 ? -15.413 -39.846 20.963 1.00 67.31 826 ASP A CA 1
ATOM 6663 C C . ASP A 1 826 ? -15.023 -39.836 19.471 1.00 67.31 826 ASP A C 1
ATOM 6665 O O . ASP A 1 826 ? -14.895 -38.770 18.876 1.00 67.31 826 ASP A O 1
ATOM 6669 N N . THR A 1 827 ? -14.946 -41.012 18.829 1.00 69.69 827 THR A N 1
ATOM 6670 C CA . THR A 1 827 ? -14.656 -41.138 17.385 1.00 69.69 827 THR A CA 1
ATOM 6671 C C . THR A 1 827 ? -15.765 -40.530 16.521 1.00 69.69 827 THR A C 1
ATOM 6673 O O . THR A 1 827 ? -15.493 -39.906 15.495 1.00 69.69 827 THR A O 1
ATOM 6676 N N . ARG A 1 828 ? -17.032 -40.706 16.915 1.00 69.06 828 ARG A N 1
ATOM 6677 C CA . ARG A 1 828 ? -18.185 -40.156 16.191 1.00 69.06 828 ARG A CA 1
ATOM 6678 C C . ARG A 1 828 ? -18.199 -38.632 16.253 1.00 69.06 828 ARG A C 1
ATOM 6680 O O . ARG A 1 828 ? -18.425 -37.996 15.225 1.00 69.06 828 ARG A O 1
ATOM 6687 N N . VAL A 1 829 ? -17.945 -38.059 17.427 1.00 68.69 829 VAL A N 1
ATOM 6688 C CA . VAL A 1 829 ? -17.887 -36.604 17.616 1.00 68.69 829 VAL A CA 1
ATOM 6689 C C . VAL A 1 829 ? -16.671 -36.021 16.908 1.00 68.69 829 VAL A C 1
ATOM 6691 O O . VAL A 1 829 ? -16.818 -35.059 16.161 1.00 68.69 829 VAL A O 1
ATOM 6694 N N . GLU A 1 830 ? -15.500 -36.648 17.025 1.00 74.62 830 GLU A N 1
ATOM 6695 C CA . GLU A 1 830 ? -14.308 -36.241 16.275 1.00 74.62 830 GLU A CA 1
ATOM 6696 C C . GLU A 1 830 ? -14.567 -36.265 14.761 1.00 74.62 830 GLU A C 1
ATOM 6698 O O . GLU A 1 830 ? -14.215 -35.317 14.061 1.00 74.62 830 GLU A O 1
ATOM 6703 N N . GLY A 1 831 ? -15.263 -37.290 14.257 1.00 70.94 831 GLY A N 1
ATOM 6704 C CA . GLY A 1 831 ? -15.701 -37.376 12.863 1.00 70.94 831 GLY A CA 1
ATOM 6705 C C . GLY A 1 831 ? -16.681 -36.269 12.454 1.00 70.94 831 GLY A C 1
ATOM 6706 O O . GLY A 1 831 ? -16.490 -35.649 11.407 1.00 70.94 831 GLY A O 1
ATOM 6707 N N . LYS A 1 832 ? -17.698 -35.973 13.282 1.00 70.56 832 LYS A N 1
ATOM 6708 C CA . LYS A 1 832 ? -18.650 -34.866 13.050 1.00 70.56 832 LYS A CA 1
ATOM 6709 C C . LYS A 1 832 ? -17.922 -33.513 13.016 1.00 70.56 832 LYS A C 1
ATOM 6711 O O . LYS A 1 832 ? -18.138 -32.730 12.091 1.00 70.56 832 LYS A O 1
ATOM 6716 N N . LEU A 1 833 ? -17.027 -33.259 13.975 1.00 72.06 833 LEU A N 1
ATOM 6717 C CA . LEU A 1 833 ? -16.259 -32.014 14.066 1.00 72.06 833 LEU A CA 1
ATOM 6718 C C . LEU A 1 833 ? -15.244 -31.889 12.926 1.00 72.06 833 LEU A C 1
ATOM 6720 O O . LEU A 1 833 ? -15.155 -30.830 12.315 1.00 72.06 833 LEU A O 1
ATOM 6724 N N . THR A 1 834 ? -14.538 -32.968 12.583 1.00 71.44 834 THR A N 1
ATOM 6725 C CA . THR A 1 834 ? -13.575 -32.996 11.470 1.00 71.44 834 THR A CA 1
ATOM 6726 C C . THR A 1 834 ? -14.282 -32.740 10.148 1.00 71.44 834 THR A C 1
ATOM 6728 O O . THR A 1 834 ? -13.859 -31.870 9.399 1.00 71.44 834 THR A O 1
ATOM 6731 N N . SER A 1 835 ? -15.416 -33.401 9.898 1.00 70.19 835 SER A N 1
ATOM 6732 C CA . SER A 1 835 ? -16.215 -33.161 8.693 1.00 70.19 835 SER A CA 1
ATOM 6733 C C . SER A 1 835 ? -16.716 -31.716 8.613 1.00 70.19 835 SER A C 1
ATOM 6735 O O . SER A 1 835 ? -16.709 -31.120 7.538 1.00 70.19 835 SER A O 1
ATOM 6737 N N . PHE A 1 836 ? -17.116 -31.119 9.739 1.00 65.81 836 PHE A N 1
ATOM 6738 C CA . PHE A 1 836 ? -17.485 -29.706 9.780 1.00 65.81 836 PHE A CA 1
ATOM 6739 C C . PHE A 1 836 ? -16.285 -28.798 9.482 1.00 65.81 836 PHE A C 1
ATOM 6741 O O . PHE A 1 836 ? -16.415 -27.836 8.728 1.00 65.81 836 PHE A O 1
ATOM 6748 N N . MET A 1 837 ? -15.111 -29.101 10.038 1.00 67.81 837 MET A N 1
ATOM 6749 C CA . MET A 1 837 ? -13.889 -28.340 9.786 1.00 67.81 837 MET A CA 1
ATOM 6750 C C . MET A 1 837 ? -13.446 -28.414 8.326 1.00 67.81 837 MET A C 1
ATOM 6752 O O . MET A 1 837 ? -13.190 -27.370 7.738 1.00 67.81 837 MET A O 1
ATOM 6756 N N . GLU A 1 838 ? -13.422 -29.613 7.742 1.00 66.94 838 GLU A N 1
ATOM 6757 C CA . GLU A 1 838 ? -13.119 -29.855 6.322 1.00 66.94 838 GLU A CA 1
ATOM 6758 C C . GLU A 1 838 ? -14.125 -29.192 5.377 1.00 66.94 838 GLU A C 1
ATOM 6760 O O . GLU A 1 838 ? -13.872 -29.054 4.189 1.00 66.94 838 GLU A O 1
ATOM 6765 N N . LYS A 1 839 ? -15.306 -28.826 5.876 1.00 64.31 839 LYS A N 1
ATOM 6766 C CA . LYS A 1 839 ? -16.336 -28.165 5.078 1.00 64.31 839 LYS A CA 1
ATOM 6767 C C . LYS A 1 839 ? -16.319 -26.643 5.236 1.00 64.31 839 LYS A C 1
ATOM 6769 O O . LYS A 1 839 ? -16.763 -25.931 4.337 1.00 64.31 839 LYS A O 1
ATOM 6774 N N . HIS A 1 840 ? -15.866 -26.136 6.383 1.00 58.62 840 HIS A N 1
ATOM 6775 C CA . HIS A 1 840 ? -16.108 -24.745 6.778 1.00 58.62 840 HIS A CA 1
ATOM 6776 C C . HIS A 1 840 ? -14.864 -23.964 7.219 1.00 58.62 840 HIS A C 1
ATOM 6778 O O . HIS A 1 840 ? -14.952 -22.742 7.337 1.00 58.62 840 HIS A O 1
ATOM 6784 N N . LEU A 1 841 ? -13.719 -24.616 7.446 1.00 64.94 841 LEU A N 1
ATOM 6785 C CA . LEU A 1 841 ? -12.479 -23.981 7.918 1.00 64.94 841 LEU A CA 1
ATOM 6786 C C . LEU A 1 841 ? -11.293 -24.155 6.952 1.00 64.94 841 LEU A C 1
ATOM 6788 O O . LEU A 1 841 ? -10.150 -23.984 7.373 1.00 64.94 841 LEU A O 1
ATOM 6792 N N . ASP A 1 842 ? -11.522 -24.504 5.684 1.00 68.69 842 ASP A N 1
ATOM 6793 C CA . ASP A 1 842 ? -10.462 -24.775 4.689 1.00 68.69 842 ASP A CA 1
ATOM 6794 C C . ASP A 1 842 ? -9.523 -23.588 4.418 1.00 68.69 842 ASP A C 1
ATOM 6796 O O . ASP A 1 842 ? -8.394 -23.761 3.954 1.00 68.69 842 ASP A O 1
ATOM 6800 N N . ASP A 1 843 ? -9.985 -22.378 4.723 1.00 60.94 843 ASP A N 1
ATOM 6801 C CA . ASP A 1 843 ? -9.245 -21.120 4.661 1.00 60.94 843 ASP A CA 1
ATOM 6802 C C . ASP A 1 843 ? -8.297 -20.904 5.858 1.00 60.94 843 ASP A C 1
ATOM 6804 O O . ASP A 1 843 ? -7.422 -20.036 5.812 1.00 60.94 843 ASP A O 1
ATOM 6808 N N . ILE A 1 844 ? -8.420 -21.712 6.915 1.00 67.06 844 ILE A N 1
ATOM 6809 C CA . ILE A 1 844 ? -7.568 -21.682 8.109 1.00 67.06 844 ILE A CA 1
ATOM 6810 C C . ILE A 1 844 ? -6.370 -22.629 7.932 1.00 67.06 844 ILE A C 1
ATOM 6812 O O . ILE A 1 844 ? -6.482 -23.719 7.376 1.00 67.06 844 ILE A O 1
ATOM 6816 N N . SER A 1 845 ? -5.189 -22.245 8.433 1.00 73.00 845 SER A N 1
ATOM 6817 C CA . SER A 1 845 ? -3.996 -23.099 8.348 1.00 73.00 845 SER A CA 1
ATOM 6818 C C . SER A 1 845 ? -4.216 -24.456 9.032 1.00 73.00 845 SER A C 1
ATOM 6820 O O . SER A 1 845 ? -4.833 -24.531 10.092 1.00 73.00 845 SER A O 1
ATOM 6822 N N . LYS A 1 846 ? -3.648 -25.538 8.481 1.00 74.94 846 LYS A N 1
ATOM 6823 C CA . LYS A 1 846 ? -3.769 -26.897 9.056 1.00 74.94 846 LYS A CA 1
ATOM 6824 C C . LYS A 1 846 ? -3.324 -26.987 10.517 1.00 74.94 846 LYS A C 1
ATOM 6826 O O . LYS A 1 846 ? -3.891 -27.744 11.296 1.00 74.94 846 LYS A O 1
ATOM 6831 N N . GLU A 1 847 ? -2.306 -26.213 10.885 1.00 75.44 847 GLU A N 1
ATOM 6832 C CA . GLU A 1 847 ? -1.839 -26.114 12.269 1.00 75.44 847 GLU A CA 1
ATOM 6833 C C . GLU A 1 847 ? -2.929 -25.522 13.167 1.00 75.44 847 GLU A C 1
ATOM 6835 O O . GLU A 1 847 ? -3.267 -26.102 14.199 1.00 75.44 847 GLU A O 1
ATOM 6840 N N . LYS A 1 848 ? -3.553 -24.422 12.731 1.00 73.69 848 LYS A N 1
ATOM 6841 C CA . LYS A 1 848 ? -4.615 -23.764 13.487 1.00 73.69 848 LYS A CA 1
ATOM 6842 C C . LYS A 1 848 ? -5.910 -24.578 13.511 1.00 73.69 848 LYS A C 1
ATOM 6844 O O . LYS A 1 848 ? -6.561 -24.635 14.548 1.00 73.69 848 LYS A O 1
ATOM 6849 N N . GLN A 1 849 ? -6.242 -25.267 12.422 1.00 76.00 849 GLN A N 1
ATOM 6850 C CA . GLN A 1 849 ? -7.311 -26.266 12.386 1.00 76.00 849 GLN A CA 1
ATOM 6851 C C . GLN A 1 849 ? -7.077 -27.345 13.458 1.00 76.00 849 GLN A C 1
ATOM 6853 O O . GLN A 1 849 ? -7.965 -27.609 14.265 1.00 76.00 849 GLN A O 1
ATOM 6858 N N . GLY A 1 850 ? -5.865 -27.906 13.539 1.00 77.94 850 GLY A N 1
ATOM 6859 C CA . GLY A 1 850 ? -5.510 -28.896 14.561 1.00 77.94 850 GLY A CA 1
ATOM 6860 C C . GLY A 1 850 ? -5.663 -28.384 15.999 1.00 77.94 850 GLY A C 1
ATOM 6861 O O . GLY A 1 850 ? -6.129 -29.121 16.868 1.00 77.94 850 GLY A O 1
ATOM 6862 N N . GLU A 1 851 ? -5.328 -27.116 16.261 1.00 80.75 851 GLU A N 1
ATOM 6863 C CA . GLU A 1 851 ? -5.583 -26.481 17.564 1.00 80.75 851 GLU A CA 1
ATOM 6864 C C . GLU A 1 851 ? -7.082 -26.353 17.865 1.00 80.75 851 GLU A C 1
ATOM 6866 O O . GLU A 1 851 ? -7.521 -26.690 18.964 1.00 80.75 851 GLU A O 1
ATOM 6871 N N . ILE A 1 852 ? -7.867 -25.897 16.886 1.00 77.00 852 ILE A N 1
ATOM 6872 C CA . ILE A 1 852 ? -9.313 -25.691 17.019 1.00 77.00 852 ILE A CA 1
ATOM 6873 C C . ILE A 1 852 ? -10.028 -27.017 17.308 1.00 77.00 852 ILE A C 1
ATOM 6875 O O . ILE A 1 852 ? -10.845 -27.072 18.229 1.00 77.00 852 ILE A O 1
ATOM 6879 N N . LEU A 1 853 ? -9.686 -28.090 16.583 1.00 81.19 853 LEU A N 1
ATOM 6880 C CA . LEU A 1 853 ? -10.246 -29.425 16.816 1.00 81.19 853 LEU A CA 1
ATOM 6881 C C . LEU A 1 853 ? -9.934 -29.916 18.228 1.00 81.19 853 LEU A C 1
ATOM 6883 O O . LEU A 1 853 ? -10.809 -30.414 18.932 1.00 81.19 853 LEU A O 1
ATOM 6887 N N . LYS A 1 854 ? -8.682 -29.744 18.661 1.00 82.56 854 LYS A N 1
ATOM 6888 C CA . LYS A 1 854 ? -8.232 -30.163 19.988 1.00 82.56 854 LYS A CA 1
ATOM 6889 C C . LYS A 1 854 ? -8.973 -29.421 21.098 1.00 82.56 854 LYS A C 1
ATOM 6891 O O . LYS A 1 854 ? -9.360 -30.039 22.090 1.00 82.56 854 LYS A O 1
ATOM 6896 N N . ASP A 1 855 ? -9.176 -28.117 20.940 1.00 81.69 855 ASP A N 1
ATOM 6897 C CA . ASP A 1 855 ? -9.949 -27.319 21.889 1.00 81.69 855 ASP A CA 1
ATOM 6898 C C . ASP A 1 855 ? -11.425 -27.740 21.914 1.00 81.69 855 ASP A C 1
ATOM 6900 O O . ASP A 1 855 ? -12.000 -27.867 22.994 1.00 81.69 855 ASP A O 1
ATOM 6904 N N . ALA A 1 856 ? -12.029 -27.982 20.745 1.00 81.31 856 ALA A N 1
ATOM 6905 C CA . ALA A 1 856 ? -13.417 -28.424 20.629 1.00 81.31 856 ALA A CA 1
ATOM 6906 C C . ALA A 1 856 ? -13.627 -29.804 21.276 1.00 81.31 856 ALA A C 1
ATOM 6908 O O . ALA A 1 856 ? -14.537 -29.962 22.086 1.00 81.31 856 ALA A O 1
ATOM 6909 N N . MET A 1 857 ? -12.734 -30.765 21.020 1.00 82.62 857 MET A N 1
ATOM 6910 C CA . MET A 1 857 ? -12.768 -32.086 21.662 1.00 82.62 857 MET A CA 1
ATOM 6911 C C . MET A 1 857 ? -12.620 -31.990 23.181 1.00 82.62 857 MET A C 1
ATOM 6913 O O . MET A 1 857 ? -13.366 -32.625 23.924 1.00 82.62 857 MET A O 1
ATOM 6917 N N . ARG A 1 858 ? -11.707 -31.142 23.669 1.00 82.88 858 ARG A N 1
ATOM 6918 C CA . ARG A 1 858 ? -11.539 -30.922 25.111 1.00 82.88 858 ARG A CA 1
ATOM 6919 C C . ARG A 1 858 ? -12.786 -30.296 25.741 1.00 82.88 858 ARG A C 1
ATOM 6921 O O . ARG A 1 858 ? -13.128 -30.625 26.875 1.00 82.88 858 ARG A O 1
ATOM 6928 N N . LEU A 1 859 ? -13.459 -29.392 25.030 1.00 81.00 859 LEU A N 1
ATOM 6929 C CA . LEU A 1 859 ? -14.705 -28.790 25.493 1.00 81.00 859 LEU A CA 1
ATOM 6930 C C . LEU A 1 859 ? -15.841 -29.817 25.529 1.00 81.00 859 LEU A C 1
ATOM 6932 O O . LEU A 1 859 ? -16.529 -29.898 26.540 1.00 81.00 859 LEU A O 1
ATOM 6936 N N . TYR A 1 860 ? -15.970 -30.654 24.498 1.00 83.00 860 TYR A N 1
ATOM 6937 C CA . TYR A 1 860 ? -16.899 -31.785 24.485 1.00 83.00 860 TYR A CA 1
ATOM 6938 C C . TYR A 1 860 ? -16.702 -32.705 25.702 1.00 83.00 860 TYR A C 1
ATOM 6940 O O . TYR A 1 860 ? -17.659 -32.991 26.423 1.00 83.00 860 TYR A O 1
ATOM 6948 N N . GLU A 1 861 ? -15.460 -33.101 26.004 1.00 81.81 861 GLU A N 1
ATOM 6949 C CA . GLU A 1 861 ? -15.152 -33.959 27.156 1.00 81.81 861 GLU A CA 1
ATOM 6950 C C . GLU A 1 861 ? -15.570 -33.332 28.489 1.00 81.81 861 GLU A C 1
ATOM 6952 O O . GLU A 1 861 ? -16.115 -34.015 29.356 1.00 81.81 861 GLU A O 1
ATOM 6957 N N . VAL A 1 862 ? -15.318 -32.034 28.666 1.00 81.88 862 VAL A N 1
ATOM 6958 C CA . VAL A 1 862 ? -15.668 -31.302 29.890 1.00 81.88 862 VAL A CA 1
ATOM 6959 C C . VAL A 1 862 ? -17.180 -31.140 30.009 1.00 81.88 862 VAL A C 1
ATOM 6961 O O . VAL A 1 862 ? -17.740 -31.373 31.085 1.00 81.88 862 VAL A O 1
ATOM 6964 N N . SER A 1 863 ? -17.841 -30.773 28.912 1.00 81.94 863 SER A N 1
ATOM 6965 C CA . SER A 1 863 ? -19.293 -30.650 28.835 1.00 81.94 863 SER A CA 1
ATOM 6966 C C . SER A 1 863 ? -19.977 -31.965 29.194 1.00 81.94 863 SER A C 1
ATOM 6968 O O . SER A 1 863 ? -20.877 -31.975 30.034 1.00 81.94 863 SER A O 1
ATOM 6970 N N . ARG A 1 864 ? -19.469 -33.082 28.665 1.00 82.69 864 ARG A N 1
ATOM 6971 C CA . ARG A 1 864 ? -19.917 -34.434 29.003 1.00 82.69 864 ARG A CA 1
ATOM 6972 C C . ARG A 1 864 ? -19.644 -34.774 30.470 1.00 82.69 864 ARG A C 1
ATOM 6974 O O . ARG A 1 864 ? -20.570 -35.010 31.234 1.00 82.69 864 ARG A O 1
ATOM 6981 N N . ASP A 1 865 ? -18.381 -34.767 30.892 1.00 80.06 865 ASP A N 1
ATOM 6982 C CA . ASP A 1 865 ? -17.956 -35.400 32.151 1.00 80.06 865 ASP A CA 1
ATOM 6983 C C . ASP A 1 865 ? -18.212 -34.539 33.403 1.00 80.06 865 ASP A C 1
ATOM 6985 O O . ASP A 1 865 ? -18.164 -35.054 34.525 1.00 80.06 865 ASP A O 1
ATOM 6989 N N . LYS A 1 866 ? -18.403 -33.221 33.250 1.00 81.94 866 LYS A N 1
ATOM 6990 C CA . LYS A 1 866 ? -18.520 -32.281 34.382 1.00 81.94 866 LYS A CA 1
ATOM 6991 C C . LYS A 1 866 ? -19.798 -31.465 34.372 1.00 81.94 866 LYS A C 1
ATOM 6993 O O . LYS A 1 866 ? -20.333 -31.190 35.443 1.00 81.94 866 LYS A O 1
ATOM 6998 N N . VAL A 1 867 ? -20.277 -31.071 33.197 1.00 80.94 867 VAL A N 1
ATOM 6999 C CA . VAL A 1 867 ? -21.370 -30.100 33.085 1.00 80.94 867 VAL A CA 1
ATOM 7000 C C . VAL A 1 867 ? -22.731 -30.788 32.952 1.00 80.94 867 VAL A C 1
ATOM 7002 O O . VAL A 1 867 ? -23.654 -30.450 33.696 1.00 80.94 867 VAL A O 1
ATOM 7005 N N . ALA A 1 868 ? -22.852 -31.791 32.079 1.00 82.56 868 ALA A N 1
ATOM 7006 C CA . ALA A 1 868 ? -24.104 -32.504 31.824 1.00 82.56 868 ALA A CA 1
ATOM 7007 C C . ALA A 1 868 ? -24.785 -33.079 33.088 1.00 82.56 868 ALA A C 1
ATOM 7009 O O . ALA A 1 868 ? -26.000 -32.902 33.211 1.00 82.56 868 ALA A O 1
ATOM 7010 N N . PRO A 1 869 ? -24.066 -33.664 34.078 1.00 83.25 869 PRO A N 1
ATOM 7011 C CA . PRO A 1 869 ? -24.692 -34.136 35.318 1.00 83.25 869 PRO A CA 1
ATOM 7012 C C . PRO A 1 869 ? -25.411 -33.027 36.098 1.00 83.25 869 PRO A C 1
ATOM 7014 O O . PRO A 1 869 ? -26.509 -33.230 36.609 1.00 83.25 869 PRO A O 1
ATOM 7017 N N . VAL A 1 870 ? -24.818 -31.830 36.158 1.00 82.69 870 VAL A N 1
ATOM 7018 C CA . VAL A 1 870 ? -25.394 -30.687 36.882 1.00 82.69 870 VAL A CA 1
ATOM 7019 C C . VAL A 1 870 ? -26.610 -30.126 36.146 1.00 82.69 870 VAL A C 1
ATOM 7021 O O . VAL A 1 870 ? -27.600 -29.781 36.790 1.00 82.69 870 VAL A O 1
ATOM 7024 N N . VAL A 1 871 ? -26.569 -30.074 34.809 1.00 83.81 871 VAL A N 1
ATOM 7025 C CA . VAL A 1 871 ? -27.714 -29.653 33.981 1.00 83.81 871 VAL A CA 1
ATOM 7026 C C . VAL A 1 871 ? -28.894 -30.606 34.144 1.00 83.81 871 VAL A C 1
ATOM 7028 O O . VAL A 1 871 ? -30.025 -30.146 34.298 1.00 83.81 871 VAL A O 1
ATOM 7031 N N . LEU A 1 872 ? -28.642 -31.918 34.143 1.00 83.88 872 LEU A N 1
ATOM 7032 C CA . LEU A 1 872 ? -29.678 -32.932 34.333 1.00 83.88 872 LEU A CA 1
ATOM 7033 C C . LEU A 1 872 ? -30.353 -32.792 35.704 1.00 83.88 872 LEU A C 1
ATOM 7035 O O . LEU A 1 872 ? -31.585 -32.776 35.786 1.00 83.88 872 LEU A O 1
ATOM 7039 N N . ASP A 1 873 ? -29.561 -32.651 36.770 1.00 84.50 873 ASP A N 1
ATOM 7040 C CA . ASP A 1 873 ? -30.105 -32.485 38.118 1.00 84.50 873 ASP A CA 1
ATOM 7041 C C . ASP A 1 873 ? -30.877 -31.160 38.255 1.00 84.50 873 ASP A C 1
ATOM 7043 O O . ASP A 1 873 ? -31.941 -31.123 38.879 1.00 84.50 873 ASP A O 1
ATOM 7047 N N . PHE A 1 874 ? -30.389 -30.081 37.633 1.00 86.25 874 PHE A N 1
ATOM 7048 C CA . PHE A 1 874 ? -31.074 -28.788 37.614 1.00 86.25 874 PHE A CA 1
ATOM 7049 C C . PHE A 1 874 ? -32.412 -28.859 36.871 1.00 86.25 874 PHE A C 1
ATOM 7051 O O . PHE A 1 874 ? -33.431 -28.417 37.398 1.00 86.25 874 PHE A O 1
ATOM 7058 N N . ALA A 1 875 ? -32.446 -29.476 35.688 1.00 88.19 875 ALA A N 1
ATOM 7059 C CA . ALA A 1 875 ? -33.676 -29.656 34.924 1.00 88.19 875 ALA A CA 1
ATOM 7060 C C . ALA A 1 875 ? -34.709 -30.484 35.700 1.00 88.19 875 ALA A C 1
ATOM 7062 O O . ALA A 1 875 ? -35.882 -30.111 35.762 1.00 88.19 875 ALA A O 1
ATOM 7063 N N . ARG A 1 876 ? -34.274 -31.560 36.369 1.00 87.31 876 ARG A N 1
ATOM 7064 C CA . ARG A 1 876 ? -35.119 -32.325 37.295 1.00 87.31 876 ARG A CA 1
ATOM 7065 C C . ARG A 1 876 ? -35.669 -31.443 38.414 1.00 87.31 876 ARG A C 1
ATOM 7067 O O . ARG A 1 876 ? -36.871 -31.450 38.658 1.00 87.31 876 ARG A O 1
ATOM 7074 N N . TRP A 1 877 ? -34.807 -30.674 39.070 1.00 88.00 877 TRP A N 1
ATOM 7075 C CA . TRP A 1 877 ? -35.191 -29.775 40.157 1.00 88.00 877 TRP A CA 1
ATOM 7076 C C . TRP A 1 877 ? -36.207 -28.708 39.716 1.00 88.00 877 TRP A C 1
ATOM 7078 O O . TRP A 1 877 ? -37.096 -28.347 40.496 1.00 88.00 877 TRP A O 1
ATOM 7088 N N . CYS A 1 878 ? -36.117 -28.246 38.463 1.00 89.75 878 CYS A N 1
ATOM 7089 C CA . CYS A 1 878 ? -37.107 -27.370 37.839 1.00 89.75 878 CYS A CA 1
ATOM 7090 C C . CYS A 1 878 ? -38.446 -28.076 37.600 1.00 89.75 878 CYS A C 1
ATOM 7092 O O . CYS A 1 878 ? -39.493 -27.531 37.947 1.00 89.75 878 CYS A O 1
ATOM 7094 N N . LEU A 1 879 ? -38.425 -29.295 37.053 1.00 89.81 879 LEU A N 1
ATOM 7095 C CA . LEU A 1 879 ? -39.634 -30.085 36.801 1.00 89.81 879 LEU A CA 1
ATOM 7096 C C . LEU A 1 879 ? -40.374 -30.452 38.096 1.00 89.81 879 LEU A C 1
ATOM 7098 O O . LEU A 1 879 ? -41.598 -30.418 38.123 1.00 89.81 879 LEU A O 1
ATOM 7102 N N . GLU A 1 880 ? -39.661 -30.723 39.192 1.00 88.56 880 GLU A N 1
ATOM 7103 C CA . GLU A 1 880 ? -40.261 -30.992 40.513 1.00 88.56 880 GLU A CA 1
ATOM 7104 C C . GLU A 1 880 ? -41.037 -29.789 41.089 1.00 88.56 880 GLU A C 1
ATOM 7106 O O . GLU A 1 880 ? -41.868 -29.958 41.982 1.00 88.56 880 GLU A O 1
ATOM 7111 N N . ARG A 1 881 ? -40.780 -28.576 40.583 1.00 89.19 881 ARG A N 1
ATOM 7112 C CA . ARG A 1 881 ? -41.452 -27.326 40.987 1.00 89.19 881 ARG A CA 1
ATOM 7113 C C . ARG A 1 881 ? -42.552 -26.884 40.035 1.00 89.19 881 ARG A C 1
ATOM 7115 O O . ARG A 1 881 ? -43.348 -26.018 40.397 1.00 89.19 881 ARG A O 1
ATOM 7122 N N . ALA A 1 882 ? -42.594 -27.453 38.838 1.00 88.75 882 ALA A N 1
ATOM 7123 C CA . ALA A 1 882 ? -43.628 -27.161 37.866 1.00 88.75 882 ALA A CA 1
ATOM 7124 C C . ALA A 1 882 ? -44.935 -27.873 38.246 1.00 88.75 882 ALA A C 1
ATOM 7126 O O . ALA A 1 882 ? -44.944 -29.028 38.677 1.00 88.75 882 ALA A O 1
ATOM 7127 N N . LYS A 1 883 ? -46.061 -27.170 38.106 1.00 85.88 883 LYS A N 1
ATOM 7128 C CA . LYS A 1 883 ? -47.395 -27.740 38.335 1.00 85.88 883 LYS A CA 1
ATOM 7129 C C . LYS A 1 883 ? -47.959 -28.319 37.031 1.00 85.88 883 LYS A C 1
ATOM 7131 O O . LYS A 1 883 ? -47.681 -27.771 35.966 1.00 85.88 883 LYS A O 1
ATOM 7136 N N . PRO A 1 884 ? -48.815 -29.356 37.086 1.00 82.31 884 PRO A N 1
ATOM 7137 C CA . PRO A 1 884 ? -49.544 -29.813 35.905 1.00 82.31 884 PRO A CA 1
ATOM 7138 C C . PRO A 1 884 ? -50.331 -28.667 35.257 1.00 82.31 884 PRO A C 1
ATOM 7140 O O . PRO A 1 884 ? -51.059 -27.959 35.950 1.00 82.31 884 PRO A O 1
ATOM 7143 N N . GLY A 1 885 ? -50.180 -28.491 33.945 1.00 77.31 885 GLY A N 1
ATOM 7144 C CA . GLY A 1 885 ? -50.807 -27.417 33.163 1.00 77.31 885 GLY A CA 1
ATOM 7145 C C . GLY A 1 885 ? -49.957 -26.148 33.040 1.00 77.31 885 GLY A C 1
ATOM 7146 O O . GLY A 1 885 ? -50.062 -25.452 32.033 1.00 77.31 885 GLY A O 1
ATOM 7147 N N . GLN A 1 886 ? -49.049 -25.902 33.990 1.00 85.00 886 GLN A N 1
ATOM 7148 C CA . GLN A 1 886 ? -48.260 -24.675 34.055 1.00 85.00 886 GLN A CA 1
ATOM 7149 C C . GLN A 1 886 ? -47.206 -24.618 32.944 1.00 85.00 886 GLN A C 1
ATOM 7151 O O . GLN A 1 886 ? -46.417 -25.547 32.766 1.00 85.00 886 GLN A O 1
ATOM 7156 N N . LYS A 1 887 ? -47.137 -23.493 32.225 1.00 85.00 887 LYS A N 1
ATOM 7157 C CA . LYS A 1 887 ? -46.070 -23.251 31.244 1.00 85.00 887 LYS A CA 1
ATOM 7158 C C . LYS A 1 887 ? -44.752 -22.904 31.941 1.00 85.00 887 LYS A C 1
ATOM 7160 O O . LYS A 1 887 ? -44.705 -22.026 32.804 1.00 85.00 887 LYS A O 1
ATOM 7165 N N . VAL A 1 888 ? -43.682 -23.581 31.531 1.00 88.56 888 VAL A N 1
ATOM 7166 C CA . VAL A 1 888 ? -42.316 -23.395 32.035 1.00 88.56 888 VAL A CA 1
ATOM 7167 C C . VAL A 1 888 ? -41.472 -22.778 30.929 1.00 88.56 888 VAL A C 1
ATOM 7169 O O . VAL A 1 888 ? -41.266 -23.399 29.886 1.00 88.56 888 VAL A O 1
ATOM 7172 N N . LEU A 1 889 ? -40.999 -21.552 31.142 1.00 88.94 889 LEU A N 1
ATOM 7173 C CA . LEU A 1 889 ? -40.230 -20.798 30.153 1.00 88.94 889 LEU A CA 1
ATOM 7174 C C . LEU A 1 889 ? -38.739 -20.888 30.458 1.00 88.94 889 LEU A C 1
ATOM 7176 O O . LEU A 1 889 ? -38.255 -20.267 31.400 1.00 88.94 889 LEU A O 1
ATOM 7180 N N . PHE A 1 890 ? -38.002 -21.597 29.620 1.00 88.75 890 PHE A N 1
ATOM 7181 C CA . PHE A 1 890 ? -36.547 -21.616 29.626 1.00 88.75 890 PHE A CA 1
ATOM 7182 C C . PHE A 1 890 ? -36.042 -20.413 28.830 1.00 88.75 890 PHE A C 1
ATOM 7184 O O . PHE A 1 890 ? -36.332 -20.283 27.638 1.00 88.75 890 PHE A O 1
ATOM 7191 N N . LEU A 1 891 ? -35.354 -19.500 29.512 1.00 84.69 891 LEU A N 1
ATOM 7192 C CA . LEU A 1 891 ? -34.968 -18.202 28.966 1.00 84.69 891 LEU A CA 1
ATOM 7193 C C . LEU A 1 891 ? -33.698 -18.288 28.109 1.00 84.69 891 LEU A C 1
ATOM 7195 O O . LEU A 1 891 ? -32.891 -19.212 28.221 1.00 84.69 891 LEU A O 1
ATOM 7199 N N . ALA A 1 892 ? -33.556 -17.327 27.202 1.00 68.56 892 ALA A N 1
ATOM 7200 C CA . ALA A 1 892 ? -32.558 -17.358 26.145 1.00 68.56 892 ALA A CA 1
ATOM 7201 C C . ALA A 1 892 ? -31.144 -17.107 26.622 1.00 68.56 892 ALA A C 1
ATOM 7203 O O . ALA A 1 892 ? -30.878 -16.772 27.772 1.00 68.56 892 ALA A O 1
ATOM 7204 N N . ARG A 1 893 ? -30.256 -17.187 25.630 1.00 61.12 893 ARG A N 1
ATOM 7205 C CA . ARG A 1 893 ? -28.816 -17.257 25.751 1.00 61.12 893 ARG A CA 1
ATOM 7206 C C . ARG A 1 893 ? -28.413 -18.557 26.421 1.00 61.12 893 ARG A C 1
ATOM 7208 O O . ARG A 1 893 ? -27.907 -19.378 25.692 1.00 61.12 893 ARG A O 1
ATOM 7215 N N . ASP A 1 894 ? -28.805 -18.838 27.660 1.00 68.44 894 ASP A N 1
ATOM 7216 C CA . ASP A 1 894 ? -28.185 -19.912 28.455 1.00 68.44 894 ASP A CA 1
ATOM 7217 C C . ASP A 1 894 ? -29.145 -21.072 28.826 1.00 68.44 894 ASP A C 1
ATOM 7219 O O . ASP A 1 894 ? -28.735 -22.067 29.419 1.00 68.44 894 ASP A O 1
ATOM 7223 N N . GLY A 1 895 ? -30.435 -20.994 28.469 1.00 73.81 895 GLY A N 1
ATOM 7224 C CA . GLY A 1 895 ? -31.453 -21.993 28.845 1.00 73.81 895 GLY A CA 1
ATOM 7225 C C . GLY A 1 895 ? -31.642 -23.188 27.898 1.00 73.81 895 GLY A C 1
ATOM 7226 O O . GLY A 1 895 ? -32.497 -24.031 28.175 1.00 73.81 895 GLY A O 1
ATOM 7227 N N . LEU A 1 896 ? -30.878 -23.291 26.800 1.00 78.19 896 LEU A N 1
ATOM 7228 C CA . LEU A 1 896 ? -31.059 -24.347 25.787 1.00 78.19 896 LEU A CA 1
ATOM 7229 C C . LEU A 1 896 ? -30.798 -25.746 26.366 1.00 78.19 896 LEU A C 1
ATOM 7231 O O . LEU A 1 896 ? -31.624 -26.646 26.230 1.00 78.19 896 LEU A O 1
ATOM 7235 N N . ALA A 1 897 ? -29.669 -25.918 27.054 1.00 78.31 897 ALA A N 1
ATOM 7236 C CA . ALA A 1 897 ? -29.280 -27.202 27.631 1.00 78.31 897 ALA A CA 1
ATOM 7237 C C . ALA A 1 897 ? -30.252 -27.696 28.732 1.00 78.31 897 ALA A C 1
ATOM 7239 O O . ALA A 1 897 ? -30.705 -28.841 28.643 1.00 78.31 897 ALA A O 1
ATOM 7240 N N . PRO A 1 898 ? -30.660 -26.873 29.724 1.00 83.31 898 PRO A N 1
ATOM 7241 C CA . PRO A 1 898 ? -31.695 -27.265 30.687 1.00 83.31 898 PRO A CA 1
ATOM 7242 C C . PRO A 1 898 ? -33.051 -27.595 30.050 1.00 83.31 898 PRO A C 1
ATOM 7244 O O . PRO A 1 898 ? -33.741 -28.497 30.524 1.00 83.31 898 PRO A O 1
ATOM 7247 N N . TRP A 1 899 ? -33.437 -26.901 28.975 1.00 86.62 899 TRP A N 1
ATOM 7248 C CA . TRP A 1 899 ? -34.684 -27.186 28.261 1.00 86.62 899 TRP A CA 1
ATOM 7249 C C . TRP A 1 899 ? -34.649 -28.549 27.560 1.00 86.62 899 TRP A C 1
ATOM 7251 O O . TRP A 1 899 ? -35.592 -29.332 27.698 1.00 86.62 899 TRP A O 1
ATOM 7261 N N . ILE A 1 900 ? -33.542 -28.869 26.878 1.00 79.44 900 ILE A N 1
ATOM 7262 C CA . ILE A 1 900 ? -33.312 -30.189 26.270 1.00 79.44 900 ILE A CA 1
ATOM 7263 C C . ILE A 1 900 ? -33.405 -31.284 27.345 1.00 79.44 900 ILE A C 1
ATOM 7265 O O . ILE A 1 900 ? -34.197 -32.219 27.208 1.00 79.44 900 ILE A O 1
ATOM 7269 N N . ALA A 1 901 ? -32.684 -31.118 28.459 1.00 81.31 901 ALA A N 1
ATOM 7270 C CA . ALA A 1 901 ? -32.710 -32.055 29.582 1.00 81.31 901 ALA A CA 1
ATOM 7271 C C . ALA A 1 901 ? -34.128 -32.270 30.142 1.00 81.31 901 ALA A C 1
ATOM 7273 O O . ALA A 1 901 ? -34.543 -33.404 30.391 1.00 81.31 901 ALA A O 1
ATOM 7274 N N . ALA A 1 902 ? -34.895 -31.188 30.307 1.00 86.62 902 ALA A N 1
ATOM 7275 C CA . ALA A 1 902 ? -36.256 -31.247 30.823 1.00 86.62 902 ALA A CA 1
ATOM 7276 C C . ALA A 1 902 ? -37.202 -32.012 29.882 1.00 86.62 902 ALA A C 1
ATOM 7278 O O . ALA A 1 902 ? -37.964 -32.864 30.347 1.00 86.62 902 ALA A O 1
ATOM 7279 N N . ARG A 1 903 ? -37.127 -31.778 28.562 1.00 85.00 903 ARG A N 1
ATOM 7280 C CA . ARG A 1 903 ? -37.935 -32.525 27.576 1.00 85.00 903 ARG A CA 1
ATOM 7281 C C . ARG A 1 903 ? -37.647 -34.020 27.636 1.00 85.00 903 ARG A C 1
ATOM 7283 O O . ARG A 1 903 ? -38.575 -34.825 27.660 1.00 85.00 903 ARG A O 1
ATOM 7290 N N . MET A 1 904 ? -36.376 -34.394 27.731 1.00 77.75 904 MET A N 1
ATOM 7291 C CA . MET A 1 904 ? -35.963 -35.798 27.796 1.00 77.75 904 MET A CA 1
ATOM 7292 C C . MET A 1 904 ? -36.454 -36.482 29.077 1.00 77.75 904 MET A C 1
ATOM 7294 O O . MET A 1 904 ? -36.972 -37.597 29.027 1.00 77.75 904 MET A O 1
ATOM 7298 N N . LEU A 1 905 ? -36.369 -35.801 30.221 1.00 80.88 905 LEU A N 1
ATOM 7299 C CA . LEU A 1 905 ? -36.901 -36.293 31.495 1.00 80.88 905 LEU A CA 1
ATOM 7300 C C . LEU A 1 905 ? -38.426 -36.492 31.469 1.00 80.88 905 LEU A C 1
ATOM 7302 O O . LEU A 1 905 ? -38.928 -37.464 32.041 1.00 80.88 905 LEU A O 1
ATOM 7306 N N . VAL A 1 906 ? -39.160 -35.600 30.796 1.00 84.19 906 VAL A N 1
ATOM 7307 C CA . VAL A 1 906 ? -40.613 -35.727 30.596 1.00 84.19 906 VAL A CA 1
ATOM 7308 C C . VAL A 1 906 ? -40.946 -36.907 29.676 1.00 84.19 906 VAL A C 1
ATOM 7310 O O . VAL A 1 906 ? -41.819 -37.703 30.025 1.00 84.19 906 VAL A O 1
ATOM 7313 N N . ARG A 1 907 ? -40.208 -37.102 28.571 1.00 79.56 907 ARG A N 1
ATOM 7314 C CA . ARG A 1 907 ? -40.359 -38.266 27.666 1.00 79.56 907 ARG A CA 1
ATOM 7315 C C . ARG A 1 907 ? -40.190 -39.605 28.377 1.00 79.56 907 ARG A C 1
ATOM 7317 O O . ARG A 1 907 ? -40.898 -40.558 28.072 1.00 79.56 907 ARG A O 1
ATOM 7324 N N . GLN A 1 908 ? -39.296 -39.670 29.364 1.00 75.12 908 GLN A N 1
ATOM 7325 C CA . GLN A 1 908 ? -39.084 -40.867 30.188 1.00 75.12 908 GLN A CA 1
ATOM 7326 C C . GLN A 1 908 ? -40.248 -41.170 31.155 1.00 75.12 908 GLN A C 1
ATOM 7328 O O . GLN A 1 908 ? -40.184 -42.148 31.900 1.00 75.12 908 GLN A O 1
ATOM 7333 N N . GLY A 1 909 ? -41.297 -40.341 31.197 1.00 71.75 909 GLY A N 1
ATOM 7334 C CA . GLY A 1 909 ? -42.493 -40.574 32.011 1.00 71.75 909 GLY A CA 1
ATOM 7335 C C . GLY A 1 909 ? -42.288 -40.386 33.518 1.00 71.75 909 GLY A C 1
ATOM 7336 O O . GLY A 1 909 ? -43.122 -40.821 34.309 1.00 71.75 909 GLY A O 1
ATOM 7337 N N . LYS A 1 910 ? -41.190 -39.741 33.938 1.00 71.81 910 LYS A N 1
ATOM 7338 C CA . LYS A 1 910 ? -40.827 -39.567 35.359 1.00 71.81 910 LYS A CA 1
ATOM 7339 C C . LYS A 1 910 ? -41.613 -38.458 36.077 1.00 71.81 910 LYS A C 1
ATOM 7341 O O . LYS A 1 910 ? -41.609 -38.423 37.304 1.00 71.81 910 LYS A O 1
ATOM 7346 N N . PHE A 1 911 ? -42.303 -37.588 35.336 1.00 84.06 911 PHE A N 1
ATOM 7347 C CA . PHE A 1 911 ? -43.021 -36.418 35.862 1.00 84.06 911 PHE A CA 1
ATOM 7348 C C . PHE A 1 911 ? -44.494 -36.431 35.424 1.00 84.06 911 PHE A C 1
ATOM 7350 O O . PHE A 1 911 ? -44.861 -35.761 34.458 1.00 84.06 911 PHE A O 1
ATOM 7357 N N . PRO A 1 912 ? -45.355 -37.224 36.090 1.00 75.88 912 PRO A N 1
ATOM 7358 C CA . PRO A 1 912 ? -46.752 -37.363 35.693 1.00 75.88 912 PRO A CA 1
ATOM 7359 C C . PRO A 1 912 ? -47.496 -36.026 35.797 1.00 75.88 912 PRO A C 1
ATOM 7361 O O . PRO A 1 912 ? -47.485 -35.375 36.839 1.00 75.88 912 PRO A O 1
ATOM 7364 N N . GLY A 1 913 ? -48.171 -35.637 34.714 1.00 79.69 913 GLY A N 1
ATOM 7365 C CA . GLY A 1 913 ? -48.913 -34.375 34.617 1.00 79.69 913 GLY A CA 1
ATOM 7366 C C . GLY A 1 913 ? -48.126 -33.221 33.988 1.00 79.69 913 GLY A C 1
ATOM 7367 O O . GLY A 1 913 ? -48.739 -32.205 33.655 1.00 79.69 913 GLY A O 1
ATOM 7368 N N . ILE A 1 914 ? -46.819 -33.394 33.765 1.00 87.38 914 ILE A N 1
ATOM 7369 C CA . ILE A 1 914 ? -46.018 -32.483 32.946 1.00 87.38 914 ILE A CA 1
ATOM 7370 C C . ILE A 1 914 ? -45.887 -33.053 31.538 1.00 87.38 914 ILE A C 1
ATOM 7372 O O . ILE A 1 914 ? -45.595 -34.233 31.358 1.00 87.38 914 ILE A O 1
ATOM 7376 N N . THR A 1 915 ? -46.121 -32.213 30.537 1.00 84.81 915 THR A N 1
ATOM 7377 C CA . THR A 1 915 ? -46.091 -32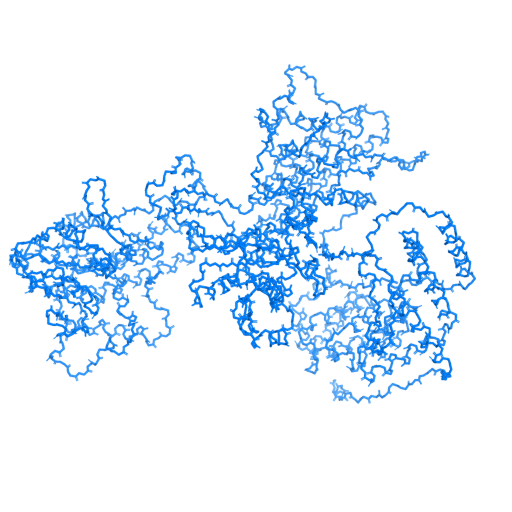.581 29.118 1.00 84.81 915 THR A CA 1
ATOM 7378 C C . THR A 1 915 ? -45.087 -31.718 28.362 1.00 84.81 915 THR A C 1
ATOM 7380 O O . THR A 1 915 ? -44.790 -30.595 28.764 1.00 84.81 915 THR A O 1
ATOM 7383 N N . GLU A 1 916 ? -44.534 -32.225 27.256 1.00 82.44 916 GLU A N 1
ATOM 7384 C CA . GLU A 1 916 ? -43.526 -31.482 26.482 1.00 82.44 916 GLU A CA 1
ATOM 7385 C C . GLU A 1 916 ? -44.027 -30.118 25.992 1.00 82.44 916 GLU A C 1
ATOM 7387 O O . GLU A 1 916 ? -43.264 -29.158 25.953 1.00 82.44 916 GLU A O 1
ATOM 7392 N N . ASP A 1 917 ? -45.317 -29.991 25.677 1.00 82.56 917 ASP A N 1
ATOM 7393 C CA . ASP A 1 917 ? -45.915 -28.731 25.235 1.00 82.56 917 ASP A CA 1
ATOM 7394 C C . ASP A 1 917 ? -45.967 -27.655 26.337 1.00 82.56 917 ASP A C 1
ATOM 7396 O O . ASP A 1 917 ? -46.251 -26.489 26.039 1.00 82.56 917 ASP A O 1
ATOM 7400 N N . GLN A 1 918 ? -45.718 -28.018 27.600 1.00 85.81 918 GLN A N 1
ATOM 7401 C CA . GLN A 1 918 ? -45.573 -27.075 28.710 1.00 85.81 918 GLN A CA 1
ATOM 7402 C C . GLN A 1 918 ? -44.172 -26.456 28.766 1.00 85.81 918 GLN A C 1
ATOM 7404 O O . GLN A 1 918 ? -44.023 -25.363 29.310 1.00 85.81 918 GLN A O 1
ATOM 7409 N N . LEU A 1 919 ? -43.163 -27.108 28.181 1.00 88.44 919 LEU A N 1
ATOM 7410 C CA . LEU A 1 919 ? -41.767 -26.675 28.226 1.00 88.44 919 LEU A CA 1
ATOM 7411 C C . LEU A 1 919 ? -41.460 -25.772 27.026 1.00 88.44 919 LEU A C 1
ATOM 7413 O O . LEU A 1 919 ? -41.272 -26.244 25.903 1.00 88.44 919 LEU A O 1
ATOM 7417 N N . LYS A 1 920 ? -41.402 -24.460 27.250 1.00 87.31 920 LYS A N 1
ATOM 7418 C CA . LYS A 1 920 ? -41.168 -23.459 26.200 1.00 87.31 920 LYS A CA 1
ATOM 7419 C C . LYS A 1 920 ? -39.747 -22.924 26.268 1.00 87.31 920 LYS A C 1
ATOM 7421 O O . LYS A 1 920 ? -39.279 -22.570 27.343 1.00 87.31 920 LYS A O 1
ATOM 7426 N N . TYR A 1 921 ? -39.093 -22.812 25.118 1.00 84.19 921 TYR A N 1
ATOM 7427 C CA . TYR A 1 921 ? -37.839 -22.077 24.985 1.00 84.19 921 TYR A CA 1
ATOM 7428 C C . TYR A 1 921 ? -38.139 -20.675 24.450 1.00 84.19 921 TYR A C 1
ATOM 7430 O O . TYR A 1 921 ? -38.771 -20.530 23.404 1.00 84.19 921 TYR A O 1
ATOM 7438 N N . ALA A 1 922 ? -37.745 -19.643 25.192 1.00 83.31 922 ALA A N 1
ATOM 7439 C CA . ALA A 1 922 ? -38.065 -18.257 24.876 1.00 83.31 922 ALA A CA 1
ATOM 7440 C C . ALA A 1 922 ? -36.782 -17.464 24.640 1.00 83.31 922 ALA A C 1
ATOM 7442 O O . ALA A 1 922 ? -35.948 -17.373 25.536 1.00 83.31 922 ALA A O 1
ATOM 7443 N N . HIS A 1 923 ? -36.655 -16.813 23.478 1.00 78.50 923 HIS A N 1
ATOM 7444 C CA . HIS A 1 923 ? -35.488 -16.008 23.100 1.00 78.50 923 HIS A CA 1
ATOM 7445 C C . HIS A 1 923 ? -35.436 -14.627 23.804 1.00 78.50 923 HIS A C 1
ATOM 7447 O O . HIS A 1 923 ? -35.076 -13.624 23.196 1.00 78.50 923 HIS A O 1
ATOM 7453 N N . LEU A 1 924 ? -35.780 -14.567 25.094 1.00 79.44 924 LEU A N 1
ATOM 7454 C CA . LEU A 1 924 ? -35.689 -13.381 25.942 1.00 79.44 924 LEU A CA 1
ATOM 7455 C C . LEU A 1 924 ? -34.288 -13.171 26.529 1.00 79.44 924 LEU A C 1
ATOM 7457 O O . LEU A 1 924 ? -33.776 -14.011 27.264 1.00 79.44 924 LEU A O 1
ATOM 7461 N N . SER A 1 925 ? -33.709 -12.005 26.249 1.00 78.19 925 SER A N 1
ATOM 7462 C CA . SER A 1 925 ? -32.514 -11.473 26.910 1.00 78.19 925 SER A CA 1
ATOM 7463 C C . SER A 1 925 ? -32.880 -10.238 27.736 1.00 78.19 925 SER A C 1
ATOM 7465 O O . SER A 1 925 ? -33.929 -9.629 27.515 1.00 78.19 925 SER A O 1
ATOM 7467 N N . ARG A 1 926 ? -31.985 -9.800 28.632 1.00 75.00 926 ARG A N 1
ATOM 7468 C CA . ARG A 1 926 ? -32.157 -8.541 29.383 1.00 75.00 926 ARG A CA 1
ATOM 7469 C C . ARG A 1 926 ? -32.446 -7.344 28.468 1.00 75.00 926 ARG A C 1
ATOM 7471 O O . ARG A 1 926 ? -33.246 -6.485 28.820 1.00 75.00 926 ARG A O 1
ATOM 7478 N N . ASN A 1 927 ? -31.800 -7.285 27.301 1.00 74.25 927 ASN A N 1
ATOM 7479 C CA . ASN A 1 927 ? -31.999 -6.194 26.347 1.00 74.25 927 ASN A CA 1
ATOM 7480 C C . ASN A 1 927 ? -33.418 -6.213 25.775 1.00 74.25 927 ASN A C 1
ATOM 7482 O O . ASN A 1 927 ? -34.061 -5.169 25.738 1.00 74.25 927 ASN A O 1
ATOM 7486 N N . ILE A 1 928 ? -33.927 -7.392 25.408 1.00 81.00 928 ILE A N 1
ATOM 7487 C CA . ILE A 1 928 ? -35.294 -7.547 24.891 1.00 81.00 928 ILE A CA 1
ATOM 7488 C C . ILE A 1 928 ? -36.314 -7.119 25.939 1.00 81.00 928 ILE A C 1
ATOM 7490 O O . ILE A 1 928 ? -37.207 -6.335 25.642 1.00 81.00 928 ILE A O 1
ATOM 7494 N N . THR A 1 929 ? -36.149 -7.569 27.183 1.00 78.25 929 THR A N 1
ATOM 7495 C CA . THR A 1 929 ? -37.098 -7.253 28.257 1.00 78.25 929 THR A CA 1
ATOM 7496 C C . THR A 1 929 ? -37.101 -5.781 28.668 1.00 78.25 929 THR A C 1
ATOM 7498 O O . THR A 1 929 ? -38.013 -5.360 29.368 1.00 78.25 929 THR A O 1
ATOM 7501 N N . TRP A 1 930 ? -36.087 -5.004 28.277 1.00 76.31 930 TRP A N 1
ATOM 7502 C CA . TRP A 1 930 ? -35.955 -3.585 28.627 1.00 76.31 930 TRP A CA 1
ATOM 7503 C C . TRP A 1 930 ? -36.241 -2.624 27.475 1.00 76.31 930 TRP A C 1
ATOM 7505 O O . TRP A 1 930 ? -36.613 -1.479 27.724 1.00 76.31 930 TRP A O 1
ATOM 7515 N N . GLN A 1 931 ? -35.988 -3.042 26.235 1.00 78.94 931 GLN A N 1
ATOM 7516 C CA . GLN A 1 931 ? -36.023 -2.157 25.067 1.00 78.94 931 GLN A CA 1
ATOM 7517 C C . GLN A 1 931 ? -37.258 -2.361 24.196 1.00 78.94 931 GLN A C 1
ATOM 7519 O O . GLN A 1 931 ? -37.683 -1.410 23.541 1.00 78.94 931 GLN A O 1
ATOM 7524 N N . GLU A 1 932 ? -37.819 -3.570 24.173 1.00 83.06 932 GLU A N 1
ATOM 7525 C CA . GLU A 1 932 ? -39.032 -3.839 23.409 1.00 83.06 932 GLU A CA 1
ATOM 7526 C C . GLU A 1 932 ? -40.248 -3.249 24.118 1.00 83.06 932 GLU A C 1
ATOM 7528 O O . GLU A 1 932 ? -40.336 -3.241 25.349 1.00 83.06 932 GLU A O 1
ATOM 7533 N N . ASP A 1 933 ? -41.205 -2.752 23.338 1.00 84.12 933 ASP A N 1
ATOM 7534 C CA . ASP A 1 933 ? -42.448 -2.269 23.914 1.00 84.12 933 ASP A CA 1
ATOM 7535 C C . ASP A 1 933 ? -43.283 -3.432 24.474 1.00 84.12 933 ASP A C 1
ATOM 7537 O O . ASP A 1 933 ? -43.265 -4.562 23.973 1.00 84.12 933 ASP A O 1
ATOM 7541 N N . GLU A 1 934 ? -44.059 -3.129 25.514 1.00 84.94 934 GLU A N 1
ATOM 7542 C CA . GLU A 1 934 ? -44.911 -4.090 26.218 1.00 84.94 934 GLU A CA 1
ATOM 7543 C C . GLU A 1 934 ? -45.837 -4.879 25.275 1.00 84.94 934 GLU A C 1
ATOM 7545 O O . GLU A 1 934 ? -46.075 -6.066 25.504 1.00 84.94 934 GLU A O 1
ATOM 7550 N N . THR A 1 935 ? -46.336 -4.260 24.200 1.00 84.88 935 THR A N 1
ATOM 7551 C CA . THR A 1 935 ? -47.276 -4.905 23.268 1.00 84.88 935 THR A CA 1
ATOM 7552 C C . THR A 1 935 ? -46.568 -5.968 22.437 1.00 84.88 935 THR A C 1
ATOM 7554 O O . THR A 1 935 ? -47.054 -7.094 22.327 1.00 84.88 935 THR A O 1
ATOM 7557 N N . THR A 1 936 ? -45.404 -5.627 21.885 1.00 85.81 936 THR A N 1
ATOM 7558 C CA . THR A 1 936 ? -44.559 -6.533 21.094 1.00 85.81 936 THR A CA 1
ATOM 7559 C C . THR A 1 936 ? -44.088 -7.716 21.940 1.00 85.81 936 THR A C 1
ATOM 7561 O O . THR A 1 936 ? -44.203 -8.869 21.517 1.00 85.81 936 THR A O 1
ATOM 7564 N N . LEU A 1 937 ? -43.648 -7.461 23.175 1.00 85.81 937 LEU A N 1
ATOM 7565 C CA . LEU A 1 937 ? -43.201 -8.508 24.092 1.00 85.81 937 LEU A CA 1
ATOM 7566 C C . LEU A 1 937 ? -44.345 -9.447 24.513 1.00 85.81 937 LEU A C 1
ATOM 7568 O O . LEU A 1 937 ? -44.178 -10.669 24.486 1.00 85.81 937 LEU A O 1
ATOM 7572 N N . LYS A 1 938 ? -45.530 -8.905 24.832 1.00 85.81 938 LYS A N 1
ATOM 7573 C CA . LYS A 1 938 ? -46.730 -9.707 25.134 1.00 85.81 938 LYS A CA 1
ATOM 7574 C C . LYS A 1 938 ? -47.186 -10.536 23.941 1.00 85.81 938 LYS A C 1
ATOM 7576 O O . LYS A 1 938 ? -47.537 -11.700 24.110 1.00 85.81 938 LYS A O 1
ATOM 7581 N N . GLN A 1 939 ? -47.150 -9.972 22.734 1.00 86.50 939 GLN A N 1
ATOM 7582 C CA . GLN A 1 939 ? -47.514 -10.700 21.521 1.00 86.50 939 GLN A CA 1
ATOM 7583 C C . GLN A 1 939 ? -46.515 -11.838 21.227 1.00 86.50 939 GLN A C 1
ATOM 7585 O O . GLN A 1 939 ? -46.947 -12.924 20.844 1.00 86.50 939 GLN A O 1
ATOM 7590 N N . TYR A 1 940 ? -45.212 -11.643 21.459 1.00 87.88 940 TYR A N 1
ATOM 7591 C CA . TYR A 1 940 ? -44.208 -12.708 21.340 1.00 87.88 940 TYR A CA 1
ATOM 7592 C C . TYR A 1 940 ? -44.432 -13.839 22.356 1.00 87.88 940 TYR A C 1
ATOM 7594 O O . TYR A 1 940 ? -44.463 -15.012 21.992 1.00 87.88 940 TYR A O 1
ATOM 7602 N N . LEU A 1 941 ? -44.662 -13.497 23.626 1.00 85.50 941 LEU A N 1
ATOM 7603 C CA . LEU A 1 941 ? -44.959 -14.479 24.675 1.00 85.50 941 LEU A CA 1
ATOM 7604 C C . LEU A 1 941 ? -46.277 -15.229 24.420 1.00 85.50 941 LEU A C 1
ATOM 7606 O O . LEU A 1 941 ? -46.339 -16.447 24.591 1.00 85.50 941 LEU A O 1
ATOM 7610 N N . SER A 1 942 ? -47.302 -14.534 23.926 1.00 84.44 942 SER A N 1
ATOM 7611 C CA . SER A 1 942 ? -48.565 -15.148 23.506 1.00 84.44 942 SER A CA 1
ATOM 7612 C C . SER A 1 942 ? -48.359 -16.144 22.358 1.00 84.44 942 SER A C 1
ATOM 7614 O O . SER A 1 942 ? -48.908 -17.241 22.408 1.00 84.44 942 SER A O 1
ATOM 7616 N N . GLN A 1 943 ? -47.499 -15.834 21.379 1.00 85.69 943 GLN A N 1
ATOM 7617 C CA . GLN A 1 943 ? -47.143 -16.767 20.297 1.00 85.69 943 GLN A CA 1
ATOM 7618 C C . GLN A 1 943 ? -46.426 -18.028 20.799 1.00 85.69 943 GLN A C 1
ATOM 7620 O O . GLN A 1 943 ? -46.577 -19.092 20.203 1.00 85.69 943 GLN A O 1
ATOM 7625 N N . LEU A 1 944 ? -45.697 -17.942 21.917 1.00 80.00 944 LEU A N 1
ATOM 7626 C CA . LEU A 1 944 ? -45.101 -19.102 22.589 1.00 80.00 944 LEU A CA 1
ATOM 7627 C C . LEU A 1 944 ? -46.115 -19.912 23.418 1.00 80.00 944 LEU A C 1
ATOM 7629 O O . LEU A 1 944 ? -45.751 -20.940 23.994 1.00 80.00 944 LEU A O 1
ATOM 7633 N N . GLY A 1 945 ? -47.382 -19.492 23.470 1.00 78.81 945 GLY A N 1
ATOM 7634 C CA . GLY A 1 945 ? -48.443 -20.143 24.239 1.00 78.81 945 GLY A CA 1
ATOM 7635 C C . GLY A 1 945 ? -48.425 -19.788 25.726 1.00 78.81 945 GLY A C 1
ATOM 7636 O O . GLY A 1 945 ? -48.833 -20.603 26.550 1.00 78.81 945 GLY A O 1
ATOM 7637 N N . VAL A 1 946 ? -47.910 -18.604 26.072 1.00 76.12 946 VAL A N 1
ATOM 7638 C CA . VAL A 1 946 ? -47.909 -18.035 27.427 1.00 76.12 946 VAL A CA 1
ATOM 7639 C C . VAL A 1 946 ? -49.091 -17.059 27.515 1.00 76.12 946 VAL A C 1
ATOM 7641 O O . VAL A 1 946 ? -48.918 -15.845 27.460 1.00 76.12 946 VAL A O 1
ATOM 7644 N N . GLU A 1 947 ? -50.318 -17.583 27.511 1.00 65.00 947 GLU A N 1
ATOM 7645 C CA . GLU A 1 947 ? -51.554 -16.781 27.454 1.00 65.00 947 GLU A CA 1
ATOM 7646 C C . GLU A 1 947 ? -51.883 -16.047 28.777 1.00 65.00 947 GLU A C 1
ATOM 7648 O O . GLU A 1 947 ? -51.273 -16.265 29.829 1.00 65.00 947 GLU A O 1
ATOM 7653 N N . ASP A 1 948 ? -52.860 -15.133 28.730 1.00 56.91 948 ASP A N 1
ATOM 7654 C CA . ASP A 1 948 ? -53.341 -14.278 29.832 1.00 56.91 948 ASP A CA 1
ATOM 7655 C C . ASP A 1 948 ? -54.317 -14.978 30.809 1.00 56.91 948 ASP A C 1
ATOM 7657 O O . ASP A 1 948 ? -55.085 -14.322 31.508 1.00 56.91 948 ASP A O 1
ATOM 7661 N N . ASP A 1 949 ? -54.237 -16.303 30.945 1.00 57.91 949 ASP A N 1
ATOM 7662 C CA . ASP A 1 949 ? -55.214 -17.138 31.677 1.00 57.91 949 ASP A CA 1
ATOM 7663 C C . ASP A 1 949 ? -55.159 -17.021 33.217 1.00 57.91 949 ASP A C 1
ATOM 7665 O O . ASP A 1 949 ? -55.795 -17.782 33.944 1.00 57.91 949 ASP A O 1
ATOM 7669 N N . GLY A 1 950 ? -54.407 -16.052 33.747 1.00 61.38 950 GLY A N 1
ATOM 7670 C CA . GLY A 1 950 ? -54.274 -15.809 35.188 1.00 61.38 950 GLY A CA 1
ATOM 7671 C C . GLY A 1 950 ? -53.390 -16.807 35.949 1.00 61.38 950 GLY A C 1
ATOM 7672 O O . GLY A 1 950 ? -53.275 -16.683 37.166 1.00 61.38 950 GLY A O 1
ATOM 7673 N N . GLU A 1 951 ? -52.749 -17.764 35.271 1.00 72.62 951 GLU A N 1
ATOM 7674 C CA . GLU A 1 951 ? -51.805 -18.698 35.898 1.00 72.62 951 GLU A CA 1
ATOM 7675 C C . GLU A 1 951 ? -50.446 -18.050 36.229 1.00 72.62 951 GLU A C 1
ATOM 7677 O O . GLU A 1 951 ? -49.978 -17.139 35.538 1.00 72.62 951 GLU A O 1
ATOM 7682 N N . ASP A 1 952 ? -49.801 -18.547 37.292 1.00 80.81 952 ASP A N 1
ATOM 7683 C CA . ASP A 1 952 ? -48.458 -18.132 37.711 1.00 80.81 952 ASP A CA 1
ATOM 7684 C C . ASP A 1 952 ? -47.409 -18.525 36.657 1.00 80.81 952 ASP A C 1
ATOM 7686 O O . ASP A 1 952 ? -47.358 -19.673 36.205 1.00 80.81 952 ASP A O 1
ATOM 7690 N N . LEU A 1 953 ? -46.502 -17.606 36.327 1.00 83.00 953 LEU A N 1
ATOM 7691 C CA . LEU A 1 953 ? -45.431 -17.840 35.360 1.00 83.00 953 LEU A CA 1
ATOM 7692 C C . LEU A 1 953 ? -44.232 -18.506 36.048 1.00 83.00 953 LEU A C 1
ATOM 7694 O O . LEU A 1 953 ? -43.749 -17.988 37.056 1.00 83.00 953 LEU A O 1
ATOM 7698 N N . LEU A 1 954 ? -43.728 -19.620 35.505 1.00 88.88 954 LEU A N 1
ATOM 7699 C CA . LEU A 1 954 ? -42.473 -20.235 35.950 1.00 88.88 954 LEU A CA 1
ATOM 7700 C C . LEU A 1 954 ? -41.390 -20.027 34.891 1.00 88.88 954 LEU A C 1
ATOM 7702 O O . LEU A 1 954 ? -41.518 -20.519 33.771 1.00 88.88 954 LEU A O 1
ATOM 7706 N N . THR A 1 955 ? -40.316 -19.322 35.239 1.00 90.12 955 THR A N 1
ATOM 7707 C CA . THR A 1 955 ? -39.167 -19.128 34.345 1.00 90.12 955 THR A CA 1
ATOM 7708 C C . THR A 1 955 ? -37.950 -19.890 34.846 1.00 90.12 955 THR A C 1
ATOM 7710 O O . THR A 1 955 ? -37.734 -19.997 36.050 1.00 90.12 955 THR A O 1
ATOM 7713 N N . VAL A 1 956 ? -37.132 -20.388 33.927 1.00 89.06 956 VAL A N 1
ATOM 7714 C CA . VAL A 1 956 ? -35.873 -21.080 34.206 1.00 89.06 956 VAL A CA 1
ATOM 7715 C C . VAL A 1 956 ? -34.745 -20.320 33.524 1.00 89.06 956 VAL A C 1
ATOM 7717 O O . VAL A 1 956 ? -34.811 -20.045 32.326 1.00 89.06 956 VAL A O 1
ATOM 7720 N N . ASP A 1 957 ? -33.725 -19.973 34.295 1.00 83.94 957 ASP A N 1
ATOM 7721 C CA . ASP A 1 957 ? -32.592 -19.159 33.866 1.00 83.94 957 ASP A CA 1
ATOM 7722 C C . ASP A 1 957 ? -31.291 -19.731 34.460 1.00 83.94 957 ASP A C 1
ATOM 7724 O O . ASP A 1 957 ? -31.285 -20.410 35.489 1.00 83.94 957 ASP A O 1
ATOM 7728 N N . VAL A 1 958 ? -30.173 -19.495 33.788 1.00 77.75 958 VAL A N 1
ATOM 7729 C CA . VAL A 1 958 ? -28.840 -19.946 34.213 1.00 77.75 958 VAL A CA 1
ATOM 7730 C C . VAL A 1 958 ? -27.983 -18.774 34.713 1.00 77.75 958 VAL A C 1
ATOM 7732 O O . VAL A 1 958 ? -26.975 -19.006 35.383 1.00 77.75 958 VAL A O 1
ATOM 7735 N N . GLY A 1 959 ? -28.419 -17.528 34.477 1.00 69.62 959 GLY A N 1
ATOM 7736 C CA . GLY A 1 959 ? -27.753 -16.311 34.951 1.00 69.62 959 GLY A CA 1
ATOM 7737 C C . GLY A 1 959 ? -27.757 -16.156 36.478 1.00 69.62 959 GLY A C 1
ATOM 7738 O O . GLY A 1 959 ? -28.227 -17.021 37.197 1.00 69.62 959 GLY A O 1
ATOM 7739 N N . MET A 1 960 ? -27.229 -15.044 37.010 1.00 70.00 960 MET A N 1
ATOM 7740 C CA . MET A 1 960 ? -27.000 -14.890 38.467 1.00 70.00 960 MET A CA 1
ATOM 7741 C C . MET A 1 960 ? -27.832 -13.798 39.166 1.00 70.00 960 MET A C 1
ATOM 7743 O O . MET A 1 960 ? -28.031 -13.848 40.384 1.00 70.00 960 MET A O 1
ATOM 7747 N N . PHE A 1 961 ? -28.286 -12.783 38.426 1.00 69.75 961 PHE A N 1
ATOM 7748 C CA . PHE A 1 961 ? -28.709 -11.498 39.007 1.00 69.75 961 PHE A CA 1
ATOM 7749 C C . PHE A 1 961 ? -30.219 -11.220 38.995 1.00 69.75 961 PHE A C 1
ATOM 7751 O O . PHE A 1 961 ? -30.626 -10.180 39.499 1.00 69.75 961 PHE A O 1
ATOM 7758 N N . GLY A 1 962 ? -31.057 -12.098 38.437 1.00 72.12 962 GLY A N 1
ATOM 7759 C CA . GLY A 1 962 ? -32.517 -11.918 38.492 1.00 72.12 962 GLY A CA 1
ATOM 7760 C C . GLY A 1 962 ? -33.083 -10.764 37.648 1.00 72.12 962 GLY A C 1
ATOM 7761 O O . GLY A 1 962 ? -34.225 -10.369 37.849 1.00 72.12 962 GLY A O 1
ATOM 7762 N N . ALA A 1 963 ? -32.320 -10.196 36.706 1.00 75.50 963 ALA A N 1
ATOM 7763 C CA . ALA A 1 963 ? -32.744 -8.995 35.972 1.00 75.50 963 ALA A CA 1
ATOM 7764 C C . ALA A 1 963 ? -33.996 -9.211 35.097 1.00 75.50 963 ALA A C 1
ATOM 7766 O O . ALA A 1 963 ? -34.821 -8.311 34.981 1.00 75.50 963 ALA A O 1
ATOM 7767 N N . ILE A 1 964 ? -34.149 -10.398 34.497 1.00 83.12 964 ILE A N 1
ATOM 7768 C CA . ILE A 1 964 ? -35.308 -10.726 33.650 1.00 83.12 964 ILE A CA 1
ATOM 7769 C C . ILE A 1 964 ? -36.565 -10.955 34.502 1.00 83.12 964 ILE A C 1
ATOM 7771 O O . ILE A 1 964 ? -37.656 -10.551 34.104 1.00 83.12 964 ILE A O 1
ATOM 7775 N N . HIS A 1 965 ? -36.410 -11.544 35.693 1.00 86.50 965 HIS A N 1
ATOM 7776 C CA . HIS A 1 965 ? -37.508 -11.766 36.635 1.00 86.50 965 HIS A CA 1
ATOM 7777 C C . HIS A 1 965 ? -38.254 -10.464 36.950 1.00 86.50 965 HIS A C 1
ATOM 7779 O O . HIS A 1 965 ? -39.474 -10.410 36.810 1.00 86.50 965 HIS A O 1
ATOM 7785 N N . GLN A 1 966 ? -37.522 -9.403 37.305 1.00 82.81 966 GLN A N 1
ATOM 7786 C CA . GLN A 1 966 ? -38.116 -8.105 37.643 1.00 82.81 966 GLN A CA 1
ATOM 7787 C C . GLN A 1 966 ? -38.922 -7.532 36.470 1.00 82.81 966 GLN A C 1
ATOM 7789 O O . GLN A 1 966 ? -40.078 -7.156 36.643 1.00 82.81 966 GLN A O 1
ATOM 7794 N N . SER A 1 967 ? -38.361 -7.554 35.258 1.00 84.00 967 SER A N 1
ATOM 7795 C CA . SER A 1 967 ? -39.051 -7.050 34.065 1.00 84.00 967 SER A CA 1
ATOM 7796 C C . SER A 1 967 ? -40.301 -7.858 33.706 1.00 84.00 967 SER A C 1
ATOM 7798 O O . SER A 1 967 ? -41.314 -7.282 33.320 1.00 84.00 967 SER A O 1
ATOM 7800 N N . LEU A 1 968 ? -40.277 -9.184 33.866 1.00 85.50 968 LEU A N 1
ATOM 7801 C CA . LEU A 1 968 ? -41.467 -10.012 33.646 1.00 85.50 968 LEU A CA 1
ATOM 7802 C C . LEU A 1 968 ? -42.531 -9.797 34.731 1.00 85.50 968 LEU A C 1
ATOM 7804 O O . LEU A 1 968 ? -43.724 -9.819 34.423 1.00 85.50 968 LEU A O 1
ATOM 7808 N N . GLN A 1 969 ? -42.122 -9.560 35.981 1.00 86.69 969 GLN A N 1
ATOM 7809 C CA . GLN A 1 969 ? -43.044 -9.264 37.079 1.00 86.69 969 GLN A CA 1
ATOM 7810 C C . GLN A 1 969 ? -43.728 -7.900 36.901 1.00 86.69 969 GLN A C 1
ATOM 7812 O O . GLN A 1 969 ? -44.911 -7.770 37.222 1.00 86.69 969 GLN A O 1
ATOM 7817 N N . GLU A 1 970 ? -43.025 -6.910 36.345 1.00 85.50 970 GLU A N 1
ATOM 7818 C CA . GLU A 1 970 ? -43.599 -5.619 35.938 1.00 85.50 970 GLU A CA 1
ATOM 7819 C C . GLU A 1 970 ? -44.559 -5.760 34.748 1.00 85.50 970 GLU A C 1
ATOM 7821 O O . GLU A 1 970 ? -45.608 -5.116 34.729 1.00 85.50 970 GLU A O 1
ATOM 7826 N N . LEU A 1 971 ? -44.240 -6.634 33.784 1.00 84.06 971 LEU A N 1
ATOM 7827 C CA . LEU A 1 971 ? -45.070 -6.896 32.601 1.00 84.06 971 LEU A CA 1
ATOM 7828 C C . LEU A 1 971 ? -46.406 -7.578 32.949 1.00 84.06 971 LEU A C 1
ATOM 7830 O O . LEU A 1 971 ? -47.430 -7.335 32.298 1.00 84.06 971 LEU A O 1
ATOM 7834 N N . TYR A 1 972 ? -46.397 -8.422 33.984 1.00 82.06 972 TYR A N 1
ATOM 7835 C CA . TYR A 1 972 ? -47.559 -9.162 34.473 1.00 82.06 972 TYR A CA 1
ATOM 7836 C C . TYR A 1 972 ? -47.815 -8.899 35.968 1.00 82.06 972 TYR A C 1
ATOM 7838 O O . TYR A 1 972 ? -47.701 -9.812 36.785 1.00 82.06 972 TYR A O 1
ATOM 7846 N N . PRO A 1 973 ? -48.253 -7.689 36.358 1.00 79.19 973 PRO A N 1
ATOM 7847 C CA . PRO A 1 973 ? -48.387 -7.309 37.769 1.00 79.19 973 PRO A CA 1
ATOM 7848 C C . PRO A 1 973 ? -49.481 -8.086 38.521 1.00 79.19 973 PRO A C 1
ATOM 7850 O O . PRO A 1 973 ? -49.520 -8.073 39.746 1.00 79.19 973 PRO A O 1
ATOM 7853 N N . GLN A 1 974 ? -50.389 -8.740 37.792 1.00 79.31 974 GLN A N 1
ATOM 7854 C CA . GLN A 1 974 ? -51.478 -9.551 38.348 1.00 79.31 974 GLN A CA 1
ATOM 7855 C C . GLN A 1 974 ? -51.137 -11.049 38.422 1.00 79.31 974 GLN A C 1
ATOM 7857 O O . GLN A 1 974 ? -51.922 -11.815 38.976 1.00 79.31 974 GLN A O 1
ATOM 7862 N N . LYS A 1 975 ? -49.993 -11.473 37.864 1.00 80.06 975 LYS A N 1
ATOM 7863 C CA . LYS A 1 975 ? -49.509 -12.858 37.910 1.00 80.06 975 LYS A CA 1
ATOM 7864 C C . LYS A 1 975 ? -48.297 -12.930 38.825 1.00 80.06 975 LYS A C 1
ATOM 7866 O O . LYS A 1 975 ? -47.463 -12.023 38.831 1.00 80.06 975 LYS A O 1
ATOM 7871 N N . LYS A 1 976 ? -48.157 -14.025 39.571 1.00 84.94 976 LYS A N 1
ATOM 7872 C CA . LYS A 1 976 ? -46.916 -14.273 40.299 1.00 84.94 976 LYS A CA 1
ATOM 7873 C C . LYS A 1 976 ? -45.880 -14.838 39.328 1.00 84.94 976 LYS A C 1
ATOM 7875 O O . LYS A 1 976 ? -46.106 -15.895 38.739 1.00 84.94 976 LYS A O 1
ATOM 7880 N N . VAL A 1 977 ? -44.751 -14.152 39.167 1.00 87.06 977 VAL A N 1
ATOM 7881 C CA . VAL A 1 977 ? -43.591 -14.679 38.439 1.00 87.06 977 VAL A CA 1
ATOM 7882 C C . VAL A 1 977 ? -42.705 -15.411 39.442 1.00 87.06 977 VAL A C 1
ATOM 7884 O O . VAL A 1 977 ? -42.242 -14.821 40.411 1.00 87.06 977 VAL A O 1
ATOM 7887 N N . ASN A 1 978 ? -42.486 -16.708 39.239 1.00 88.69 978 ASN A N 1
ATOM 7888 C CA . ASN A 1 978 ? -41.503 -17.484 39.992 1.00 88.69 978 ASN A CA 1
ATOM 7889 C C . ASN A 1 978 ? -40.347 -17.826 39.050 1.00 88.69 978 ASN A C 1
ATOM 7891 O O . ASN A 1 978 ? -40.575 -18.277 37.926 1.00 88.69 978 ASN A O 1
ATOM 7895 N N . SER A 1 979 ? -39.111 -17.625 39.494 1.00 88.56 979 SER A N 1
ATOM 7896 C CA . SER A 1 979 ? -37.934 -17.827 38.652 1.00 88.56 979 SER A CA 1
ATOM 7897 C C . SER A 1 979 ? -36.932 -18.762 39.312 1.00 88.56 979 SER A C 1
ATOM 7899 O O . SER A 1 979 ? -36.487 -18.541 40.437 1.00 88.56 979 SER A O 1
ATOM 7901 N N . LEU A 1 980 ? -36.577 -19.811 38.580 1.00 88.69 980 LEU A N 1
ATOM 7902 C CA . LEU A 1 980 ? -35.647 -20.854 38.976 1.00 88.69 980 LEU A CA 1
ATOM 7903 C C . LEU A 1 980 ? -34.307 -20.611 38.300 1.00 88.69 980 LEU A C 1
ATOM 7905 O O . LEU A 1 980 ? -34.214 -20.595 37.076 1.00 88.69 980 LEU A O 1
ATOM 7909 N N . TYR A 1 981 ? -33.273 -20.440 39.108 1.00 84.19 981 TYR A N 1
ATOM 7910 C CA . TYR A 1 981 ? -31.937 -20.112 38.648 1.00 84.19 981 TYR A CA 1
ATOM 7911 C C . TYR A 1 981 ? -30.963 -21.251 38.932 1.00 84.19 981 TYR A C 1
ATOM 7913 O O . TYR A 1 981 ? -30.990 -21.827 40.023 1.00 84.19 981 TYR A O 1
ATOM 7921 N N . LEU A 1 982 ? -30.054 -21.549 38.000 1.00 78.81 982 LEU A N 1
ATOM 7922 C CA . LEU A 1 982 ? -28.960 -22.485 38.288 1.00 78.81 982 LEU A CA 1
ATOM 7923 C C . LEU A 1 982 ? -28.084 -21.928 39.423 1.00 78.81 982 LEU A C 1
ATOM 7925 O O . LEU A 1 982 ? -27.774 -22.628 40.392 1.00 78.81 982 LEU A O 1
ATOM 7929 N N . ILE A 1 983 ? -27.741 -20.639 39.328 1.00 72.81 983 ILE A N 1
ATOM 7930 C CA . ILE A 1 983 ? -26.977 -19.876 40.319 1.00 72.81 983 ILE A CA 1
ATOM 7931 C C . ILE A 1 983 ? -27.789 -18.628 40.665 1.00 72.81 983 ILE A C 1
ATOM 7933 O O . ILE A 1 983 ? -28.074 -17.840 39.785 1.00 72.81 983 ILE A O 1
ATOM 7937 N N . SER A 1 984 ? -28.130 -18.378 41.931 1.00 69.12 984 SER A N 1
ATOM 7938 C CA . SER A 1 984 ? -28.781 -17.107 42.303 1.00 69.12 984 SER A CA 1
ATOM 7939 C C . SER A 1 984 ? -27.981 -16.345 43.349 1.00 69.12 984 SER A C 1
ATOM 7941 O O . SER A 1 984 ? -27.674 -16.881 44.423 1.00 69.12 984 SER A O 1
ATOM 7943 N N . ALA A 1 985 ? -27.669 -15.085 43.035 1.00 62.47 985 ALA A N 1
ATOM 7944 C CA . ALA A 1 985 ? -27.191 -14.085 43.988 1.00 62.47 985 ALA A CA 1
ATOM 7945 C C . ALA A 1 985 ? -28.307 -13.132 44.459 1.00 62.47 985 ALA A C 1
ATOM 7947 O O . ALA A 1 985 ? -28.087 -12.382 45.415 1.00 62.47 985 ALA A O 1
ATOM 7948 N N . SER A 1 986 ? -29.481 -13.156 43.816 1.00 64.25 986 SER A N 1
ATOM 7949 C CA . SER A 1 986 ? -30.619 -12.319 44.204 1.00 64.25 986 SER A CA 1
ATOM 7950 C C . SER A 1 986 ? -31.288 -12.840 45.480 1.00 64.25 986 SER A C 1
ATOM 7952 O O . SER A 1 986 ? -31.252 -14.033 45.787 1.00 64.25 986 SER A O 1
ATOM 7954 N N . ARG A 1 987 ? -31.874 -11.917 46.247 1.00 66.00 987 ARG A N 1
ATOM 7955 C CA . ARG A 1 987 ? -32.689 -12.203 47.439 1.00 66.00 987 ARG A CA 1
ATOM 7956 C C . ARG A 1 987 ? -34.155 -11.808 47.247 1.00 66.00 987 ARG A C 1
ATOM 7958 O O . ARG A 1 987 ? -34.881 -11.742 48.236 1.00 66.00 987 ARG A O 1
ATOM 7965 N N . ASP A 1 988 ? -34.558 -11.510 46.015 1.00 73.06 988 ASP A N 1
ATOM 7966 C CA . ASP A 1 988 ? -35.921 -11.085 45.712 1.00 73.06 988 ASP A CA 1
ATOM 7967 C C . ASP A 1 988 ? -36.921 -12.217 45.993 1.00 73.06 988 ASP A C 1
ATOM 7969 O O . ASP A 1 988 ? -36.643 -13.400 45.763 1.00 73.06 988 ASP A O 1
ATOM 7973 N N . GLU A 1 989 ? -38.095 -11.855 46.514 1.00 72.81 989 GLU A N 1
ATOM 7974 C CA . GLU A 1 989 ? -39.179 -12.808 46.749 1.00 72.81 989 GLU A CA 1
ATOM 7975 C C . GLU A 1 989 ? -39.671 -13.375 45.409 1.00 72.81 989 GLU A C 1
ATOM 7977 O O . GLU A 1 989 ? -40.125 -12.629 44.550 1.00 72.81 989 GLU A O 1
ATOM 7982 N N . GLY A 1 990 ? -39.593 -14.699 45.233 1.00 77.62 990 GLY A N 1
ATOM 7983 C CA . GLY A 1 990 ? -39.973 -15.378 43.983 1.00 77.62 990 GLY A CA 1
ATOM 7984 C C . GLY A 1 990 ? -38.798 -15.913 43.159 1.00 77.62 990 GLY A C 1
ATOM 7985 O O . GLY A 1 990 ? -39.034 -16.580 42.152 1.00 77.62 990 GLY A O 1
ATOM 7986 N N . ILE A 1 991 ? -37.553 -15.686 43.591 1.00 83.62 991 ILE A N 1
ATOM 7987 C CA . ILE A 1 991 ? -36.347 -16.256 42.975 1.00 83.62 991 ILE A CA 1
ATOM 7988 C C . ILE A 1 991 ? -35.800 -17.410 43.833 1.00 83.62 991 ILE A C 1
ATOM 7990 O O . ILE A 1 991 ? -35.472 -17.217 45.003 1.00 83.62 991 ILE A O 1
ATOM 7994 N N . GLU A 1 992 ? -35.634 -18.595 43.240 1.00 84.31 992 GLU A N 1
ATOM 7995 C CA . GLU A 1 992 ? -34.975 -19.757 43.862 1.00 84.31 992 GLU A CA 1
ATOM 7996 C C . GLU A 1 992 ? -33.698 -20.126 43.097 1.00 84.31 992 GLU A C 1
ATOM 7998 O O . GLU A 1 992 ? -33.658 -20.038 41.871 1.00 84.31 992 GLU A O 1
ATOM 8003 N N . GLY A 1 993 ? -32.645 -20.546 43.803 1.00 80.44 993 GLY A N 1
ATOM 8004 C CA . GLY A 1 993 ? -31.349 -20.863 43.199 1.00 80.44 993 GLY A CA 1
ATOM 8005 C C . GLY A 1 993 ? -30.907 -22.283 43.520 1.00 80.44 993 GLY A C 1
ATOM 8006 O O . GLY A 1 993 ? -30.583 -22.565 44.670 1.00 80.44 993 GLY A O 1
ATOM 8007 N N . TYR A 1 994 ? -30.791 -23.149 42.515 1.00 79.94 994 TYR A N 1
ATOM 8008 C CA . TYR A 1 994 ? -30.460 -24.564 42.698 1.00 79.94 994 TYR A CA 1
ATOM 8009 C C . TYR A 1 994 ? -29.150 -24.770 43.470 1.00 79.94 994 TYR A C 1
ATOM 8011 O O . TYR A 1 994 ? -29.150 -25.321 44.573 1.00 79.94 994 TYR A O 1
ATOM 8019 N N . LEU A 1 995 ? -28.033 -24.240 42.960 1.00 71.00 995 LEU A N 1
ATOM 8020 C CA . LEU A 1 995 ? -26.729 -24.367 43.624 1.00 71.00 995 LEU A CA 1
ATOM 8021 C C . LEU A 1 995 ? -26.640 -23.554 44.929 1.00 71.00 995 LEU A C 1
ATOM 8023 O O . LEU A 1 995 ? -25.808 -23.844 45.794 1.00 71.00 995 LEU A O 1
ATOM 8027 N N . SER A 1 996 ? -27.511 -22.555 45.097 1.00 63.72 996 SER A N 1
ATOM 8028 C CA . SER A 1 996 ? -27.624 -21.759 46.323 1.00 63.72 996 SER A CA 1
ATOM 8029 C C . SER A 1 996 ? -28.359 -22.515 47.443 1.00 63.72 996 SER A C 1
ATOM 8031 O O . SER A 1 996 ? -28.007 -22.342 48.613 1.00 63.72 996 SER A O 1
ATOM 8033 N N . ASP A 1 997 ? -29.305 -23.396 47.099 1.00 59.12 997 ASP A N 1
ATOM 8034 C CA . ASP A 1 997 ? -30.179 -24.123 48.031 1.00 59.12 997 ASP A CA 1
ATOM 8035 C C . ASP A 1 997 ? -29.641 -25.498 48.461 1.00 59.12 997 ASP A C 1
ATOM 8037 O O . ASP A 1 997 ? -29.913 -25.944 49.581 1.00 59.12 997 ASP A O 1
ATOM 8041 N N . VAL A 1 998 ? -28.777 -26.128 47.652 1.00 55.25 998 VAL A N 1
ATOM 8042 C CA . VAL A 1 998 ? -28.045 -27.372 47.999 1.00 55.25 998 VAL A CA 1
ATOM 8043 C C . VAL A 1 998 ? -27.195 -27.211 49.285 1.00 55.25 998 VAL A C 1
ATOM 8045 O O . VAL A 1 998 ? -26.820 -28.185 49.939 1.00 55.25 998 VAL A O 1
ATOM 8048 N N . LYS A 1 999 ? -26.956 -25.968 49.726 1.00 48.66 999 LYS A N 1
ATOM 8049 C CA . LYS A 1 999 ? -26.105 -25.580 50.861 1.00 48.66 999 LYS A CA 1
ATOM 8050 C C . LYS A 1 999 ? -26.683 -25.736 52.270 1.00 48.66 999 LYS A C 1
ATOM 8052 O O . LYS A 1 999 ? -25.926 -25.543 53.222 1.00 48.66 999 LYS A O 1
ATOM 8057 N N . LYS A 1 1000 ? -27.958 -26.090 52.471 1.00 47.81 1000 LYS A N 1
ATOM 8058 C CA . LYS A 1 1000 ? -28.503 -26.232 53.843 1.00 47.81 1000 LYS A CA 1
ATOM 8059 C C . LYS A 1 1000 ? -27.848 -27.358 54.680 1.00 47.81 1000 LYS A C 1
ATOM 8061 O O . LYS A 1 1000 ? -28.164 -27.463 55.860 1.00 47.81 1000 LYS A O 1
ATOM 8066 N N . GLY A 1 1001 ? -26.927 -28.158 54.119 1.00 42.12 1001 GLY A N 1
ATOM 8067 C CA . GLY A 1 1001 ? -26.344 -29.339 54.778 1.00 42.12 1001 GLY A CA 1
ATOM 8068 C C . GLY A 1 1001 ? -24.827 -29.387 55.040 1.00 42.12 1001 GLY A C 1
ATOM 8069 O O . GLY A 1 1001 ? -24.408 -30.294 55.751 1.00 42.12 1001 GLY A O 1
ATOM 8070 N N . THR A 1 1002 ? -23.973 -28.485 54.529 1.00 41.22 1002 THR A N 1
ATOM 8071 C CA . THR A 1 1002 ? -22.498 -28.681 54.618 1.00 41.22 1002 THR A CA 1
ATOM 8072 C C . THR A 1 1002 ? -21.716 -27.404 54.942 1.00 41.22 1002 THR A C 1
ATOM 8074 O O . THR A 1 1002 ? -21.760 -26.423 54.200 1.00 41.22 1002 THR A O 1
ATOM 8077 N N . GLY A 1 1003 ? -20.960 -27.426 56.043 1.00 39.56 1003 GLY A N 1
ATOM 8078 C CA . GLY A 1 1003 ? -20.360 -26.249 56.682 1.00 39.56 1003 GLY A CA 1
ATOM 8079 C C . GLY A 1 1003 ? -18.952 -25.810 56.253 1.00 39.56 1003 GLY A C 1
ATOM 8080 O O . GLY A 1 1003 ? -18.295 -25.184 57.078 1.00 39.56 1003 GLY A O 1
ATOM 8081 N N . SER A 1 1004 ? -18.428 -26.103 55.052 1.00 40.75 1004 SER A N 1
ATOM 8082 C CA . SER A 1 1004 ? -17.008 -25.761 54.784 1.00 40.75 1004 SER A CA 1
ATOM 8083 C C . SER A 1 1004 ? -16.570 -25.427 53.353 1.00 40.75 1004 SER A C 1
ATOM 8085 O O . SER A 1 1004 ? -15.371 -25.455 53.087 1.00 40.75 1004 SER A O 1
ATOM 8087 N N . ILE A 1 1005 ? -17.463 -25.082 52.423 1.00 44.44 1005 ILE A N 1
ATOM 8088 C CA . ILE A 1 1005 ? -17.030 -24.564 51.112 1.00 44.44 1005 ILE A CA 1
ATOM 8089 C C . ILE A 1 1005 ? -17.755 -23.249 50.854 1.00 44.44 1005 ILE A C 1
ATOM 8091 O O . ILE A 1 1005 ? -18.962 -23.219 50.591 1.00 44.44 1005 ILE A O 1
ATOM 8095 N N . ASP A 1 1006 ? -17.041 -22.136 50.992 1.00 47.78 1006 ASP A N 1
ATOM 8096 C CA . ASP A 1 1006 ? -17.538 -20.857 50.502 1.00 47.78 1006 ASP A CA 1
ATOM 8097 C C . ASP A 1 1006 ? -17.465 -20.898 48.965 1.00 47.78 1006 ASP A C 1
ATOM 8099 O O . ASP A 1 1006 ? -16.400 -21.206 48.426 1.00 47.78 1006 ASP A O 1
ATOM 8103 N N . PRO A 1 1007 ? -18.579 -20.727 48.230 1.00 53.66 1007 PRO A N 1
ATOM 8104 C CA . PRO A 1 1007 ? -18.577 -20.833 46.786 1.00 53.66 1007 PRO A CA 1
ATOM 8105 C C . PRO A 1 1007 ? -17.660 -19.748 46.240 1.00 53.66 1007 PRO A C 1
ATOM 8107 O O . PRO A 1 1007 ? -17.950 -18.564 46.402 1.00 53.66 1007 PRO A O 1
ATOM 8110 N N . ILE A 1 1008 ? -16.601 -20.170 45.544 1.00 53.19 1008 ILE A N 1
ATOM 8111 C CA . ILE A 1 1008 ? -15.710 -19.313 44.742 1.00 53.19 1008 ILE A CA 1
ATOM 8112 C C . ILE A 1 1008 ? -16.529 -18.314 43.900 1.00 53.19 1008 ILE A C 1
ATOM 8114 O O . ILE A 1 1008 ? -16.132 -17.166 43.713 1.00 53.19 1008 ILE A O 1
ATOM 8118 N N . TRP A 1 1009 ? -17.737 -18.722 43.502 1.00 52.50 1009 TRP A N 1
ATOM 8119 C CA . TRP A 1 1009 ? -18.740 -17.941 42.786 1.00 52.50 1009 TRP A CA 1
ATOM 8120 C C . TRP A 1 1009 ? -19.172 -16.631 43.443 1.00 52.50 1009 TRP A C 1
ATOM 8122 O O . TRP A 1 1009 ? -19.485 -15.680 42.736 1.00 52.50 1009 TRP A O 1
ATOM 8132 N N . LYS A 1 1010 ? -19.191 -16.564 44.781 1.00 51.78 1010 LYS A N 1
ATOM 8133 C CA . LYS A 1 1010 ? -19.605 -15.366 45.532 1.00 51.78 1010 LYS A CA 1
ATOM 8134 C C . LYS A 1 1010 ? -18.479 -14.348 45.712 1.00 51.78 1010 LYS A C 1
ATOM 8136 O O . LYS A 1 1010 ? -18.762 -13.199 46.033 1.00 51.78 1010 LYS A O 1
ATOM 8141 N N . SER A 1 1011 ? -17.221 -14.755 45.530 1.00 48.84 1011 SER A N 1
ATOM 8142 C CA . SER A 1 1011 ? -16.039 -13.925 45.800 1.00 48.84 1011 SER A CA 1
ATOM 8143 C C . SER A 1 1011 ? -15.439 -13.233 44.570 1.00 48.84 1011 SER A C 1
ATOM 8145 O O . SER A 1 1011 ? -14.471 -12.494 44.725 1.00 48.84 1011 SER A O 1
ATOM 8147 N N . ILE A 1 1012 ? -15.977 -13.450 43.364 1.00 46.38 1012 ILE A N 1
ATOM 8148 C CA . ILE A 1 1012 ? -15.394 -12.936 42.112 1.00 46.38 1012 ILE A CA 1
ATOM 8149 C C . ILE A 1 1012 ? -16.400 -12.004 41.408 1.00 46.38 1012 ILE A C 1
ATOM 8151 O O . ILE A 1 1012 ? -17.390 -12.486 40.856 1.00 46.38 1012 ILE A O 1
ATOM 8155 N N . PRO A 1 1013 ? -16.179 -10.675 41.401 1.00 38.84 1013 PRO A N 1
ATOM 8156 C CA . PRO A 1 1013 ? -16.951 -9.746 40.575 1.00 38.84 1013 PRO A CA 1
ATOM 8157 C C . PRO A 1 1013 ? -16.717 -10.044 39.084 1.00 38.84 1013 PRO A C 1
ATOM 8159 O O . PRO A 1 1013 ? -15.567 -10.134 38.667 1.00 38.84 1013 PRO A O 1
ATOM 8162 N N . GLY A 1 1014 ? -17.782 -10.199 38.285 1.00 51.44 1014 GLY A N 1
ATOM 8163 C CA . GLY A 1 1014 ? -17.660 -10.523 36.849 1.00 51.44 1014 GLY A CA 1
ATOM 8164 C C . GLY A 1 1014 ? -17.162 -11.950 36.573 1.00 51.44 1014 GLY A C 1
ATOM 8165 O O . GLY A 1 1014 ? -16.302 -12.158 35.726 1.00 51.44 1014 GLY A O 1
ATOM 8166 N N . ASN A 1 1015 ? -17.643 -12.920 37.356 1.00 57.03 1015 ASN A N 1
ATOM 8167 C CA . ASN A 1 1015 ? -17.089 -14.267 37.474 1.00 57.03 1015 ASN A CA 1
ATOM 8168 C C . ASN A 1 1015 ? -16.912 -15.019 36.125 1.00 57.03 1015 ASN A C 1
ATOM 8170 O O . ASN A 1 1015 ? -17.904 -15.468 35.548 1.00 57.03 1015 ASN A O 1
ATOM 8174 N N . PRO A 1 1016 ? -15.669 -15.287 35.672 1.00 56.78 1016 PRO A N 1
ATOM 8175 C CA . PRO A 1 1016 ? -15.397 -16.040 34.442 1.00 56.78 1016 PRO A CA 1
ATOM 8176 C C . PRO A 1 1016 ? -15.932 -17.474 34.466 1.00 56.78 1016 PRO A C 1
ATOM 8178 O O . PRO A 1 1016 ? -16.110 -18.095 33.428 1.00 56.78 1016 PRO A O 1
ATOM 8181 N N . ALA A 1 1017 ? -16.195 -18.019 35.650 1.00 58.50 1017 ALA A N 1
ATOM 8182 C CA . ALA A 1 1017 ? -16.772 -19.341 35.797 1.00 58.50 1017 ALA A CA 1
ATOM 8183 C C . ALA A 1 1017 ? -18.279 -19.335 35.469 1.00 58.50 1017 ALA A C 1
ATOM 8185 O O . ALA A 1 1017 ? -18.796 -20.324 34.956 1.00 58.50 1017 ALA A O 1
ATOM 8186 N N . VAL A 1 1018 ? -18.975 -18.222 35.757 1.00 60.50 1018 VAL A N 1
ATOM 8187 C CA . VAL A 1 1018 ? -20.371 -18.002 35.338 1.00 60.50 1018 VAL A CA 1
ATOM 8188 C C . VAL A 1 1018 ? -20.408 -17.837 33.827 1.00 60.50 1018 VAL A C 1
ATOM 8190 O O . VAL A 1 1018 ? -21.190 -18.517 33.186 1.00 60.50 1018 VAL A O 1
ATOM 8193 N N . HIS A 1 1019 ? -19.483 -17.060 33.261 1.00 64.44 1019 HIS A N 1
ATOM 8194 C CA . HIS A 1 1019 ? -19.336 -16.951 31.810 1.00 64.44 1019 HIS A CA 1
ATOM 8195 C C . HIS A 1 1019 ? -18.986 -18.284 31.150 1.00 64.44 1019 HIS A C 1
ATOM 8197 O O . HIS A 1 1019 ? -19.576 -18.619 30.143 1.00 64.44 1019 HIS A O 1
ATOM 8203 N N . PHE A 1 1020 ? -18.115 -19.107 31.740 1.00 68.19 1020 PHE A N 1
ATOM 8204 C CA . PHE A 1 1020 ? -17.856 -20.457 31.232 1.00 68.19 1020 PHE A CA 1
ATOM 8205 C C . PHE A 1 1020 ? -19.134 -21.303 31.189 1.00 68.19 1020 PHE A C 1
ATOM 8207 O O . PHE A 1 1020 ? -19.378 -21.987 30.204 1.00 68.19 1020 PHE A O 1
ATOM 8214 N N . ILE A 1 1021 ? -19.943 -21.251 32.248 1.00 68.12 1021 ILE A N 1
ATOM 8215 C CA . ILE A 1 1021 ? -21.246 -21.915 32.336 1.00 68.12 1021 ILE A CA 1
ATOM 8216 C C . ILE A 1 1021 ? -22.172 -21.361 31.240 1.00 68.12 1021 ILE A C 1
ATOM 8218 O O . ILE A 1 1021 ? -22.508 -22.104 30.326 1.00 68.12 1021 ILE A O 1
ATOM 8222 N N . GLU A 1 1022 ? -22.491 -20.066 31.258 1.00 67.31 1022 GLU A N 1
ATOM 8223 C CA . GLU A 1 1022 ? -23.320 -19.373 30.255 1.00 67.31 1022 GLU A CA 1
ATOM 8224 C C . GLU A 1 1022 ? -22.863 -19.686 28.816 1.00 67.31 1022 GLU A C 1
ATOM 8226 O O . GLU A 1 1022 ? -23.634 -20.178 27.999 1.00 67.31 1022 GLU A O 1
ATOM 8231 N N . ASP A 1 1023 ? -21.571 -19.542 28.522 1.00 65.25 1023 ASP A N 1
ATOM 8232 C CA . ASP A 1 1023 ? -21.012 -19.743 27.187 1.00 65.25 1023 ASP A CA 1
ATOM 8233 C C . ASP A 1 1023 ? -20.945 -21.220 26.767 1.00 65.25 1023 ASP A C 1
ATOM 8235 O O . ASP A 1 1023 ? -21.013 -21.500 25.570 1.00 65.25 1023 ASP A O 1
ATOM 8239 N N . THR A 1 1024 ? -20.866 -22.171 27.705 1.00 66.56 1024 THR A N 1
ATOM 8240 C CA . THR A 1 1024 ? -21.029 -23.612 27.411 1.00 66.56 1024 THR A CA 1
ATOM 8241 C C . THR A 1 1024 ? -22.487 -23.943 27.087 1.00 66.56 1024 THR A C 1
ATOM 8243 O O . THR A 1 1024 ? -22.761 -24.875 26.332 1.00 66.56 1024 THR A O 1
ATOM 8246 N N . PHE A 1 1025 ? -23.427 -23.171 27.635 1.00 64.94 1025 PHE A N 1
ATOM 8247 C CA . PHE A 1 1025 ? -24.863 -23.370 27.463 1.00 64.94 1025 PHE A CA 1
ATOM 8248 C C . PHE A 1 1025 ? -25.477 -22.546 26.346 1.00 64.94 1025 PHE A C 1
ATOM 8250 O O . PHE A 1 1025 ? -26.623 -22.823 25.970 1.00 64.94 1025 PHE A O 1
ATOM 8257 N N . SER A 1 1026 ? -24.743 -21.560 25.815 1.00 61.94 1026 SER A N 1
ATOM 8258 C CA . SER A 1 1026 ? -25.320 -20.666 24.835 1.00 61.94 1026 SER A CA 1
ATOM 8259 C C . SER A 1 1026 ? -25.369 -21.215 23.424 1.00 61.94 1026 SER A C 1
ATOM 8261 O O . SER A 1 1026 ? -24.436 -21.862 22.945 1.00 61.94 1026 SER A O 1
ATOM 8263 N N . GLY A 1 1027 ? -26.515 -20.972 22.782 1.00 61.00 1027 GLY A N 1
ATOM 8264 C CA . GLY A 1 1027 ? -26.818 -21.453 21.441 1.00 61.00 1027 GLY A CA 1
ATOM 8265 C C . GLY A 1 1027 ? -25.837 -20.947 20.380 1.00 61.00 1027 GLY A C 1
ATOM 8266 O O . GLY A 1 1027 ? -24.863 -20.251 20.651 1.00 61.00 1027 GLY A O 1
ATOM 8267 N N . PHE A 1 1028 ? -26.108 -21.285 19.126 1.00 62.91 1028 PHE A N 1
ATOM 8268 C CA . PHE A 1 1028 ? -25.193 -21.047 18.002 1.00 62.91 1028 PHE A CA 1
ATOM 8269 C C . PHE A 1 1028 ? -25.065 -19.587 17.545 1.00 62.91 1028 PHE A C 1
ATOM 8271 O O . PHE A 1 1028 ? -24.246 -19.272 16.680 1.00 62.91 1028 PHE A O 1
ATOM 8278 N N . TYR A 1 1029 ? -25.858 -18.694 18.131 1.00 60.97 1029 TYR A N 1
ATOM 8279 C CA . TYR A 1 1029 ? -25.949 -17.289 17.759 1.00 60.97 1029 TYR A CA 1
ATOM 8280 C C . TYR A 1 1029 ? -25.627 -16.404 18.959 1.00 60.97 1029 TYR A C 1
ATOM 8282 O O . TYR A 1 1029 ? -25.954 -16.754 20.096 1.00 60.97 1029 TYR A O 1
ATOM 8290 N N . GLY A 1 1030 ? -25.026 -15.240 18.696 1.00 60.28 1030 GLY A N 1
ATOM 8291 C CA . GLY A 1 1030 ? -24.828 -14.210 19.711 1.00 60.28 1030 GLY A CA 1
ATOM 8292 C C . GLY A 1 1030 ? -26.142 -13.751 20.351 1.00 60.28 1030 GLY A C 1
ATOM 8293 O O . GLY A 1 1030 ? -27.238 -14.087 19.894 1.00 60.28 1030 GLY A O 1
ATOM 8294 N N . SER A 1 1031 ? -26.035 -12.942 21.411 1.00 62.97 1031 SER A N 1
ATOM 8295 C CA . SER A 1 1031 ? -27.205 -12.442 22.147 1.00 62.97 1031 SER A CA 1
ATOM 8296 C C . SER A 1 1031 ? -28.284 -11.874 21.213 1.00 62.97 1031 SER A C 1
ATOM 8298 O O . SER A 1 1031 ? -27.998 -11.052 20.334 1.00 62.97 1031 SER A O 1
ATOM 8300 N N . THR A 1 1032 ? -29.529 -12.329 21.404 1.00 67.56 1032 THR A N 1
ATOM 8301 C CA . THR A 1 1032 ? -30.688 -11.853 20.643 1.00 67.56 1032 THR A CA 1
ATOM 8302 C C . THR A 1 1032 ? -30.795 -10.335 20.784 1.00 67.56 1032 THR A C 1
ATOM 8304 O O . THR A 1 1032 ? -30.834 -9.811 21.903 1.00 67.56 1032 THR A O 1
ATOM 8307 N N . GLN A 1 1033 ? -30.809 -9.636 19.647 1.00 69.56 1033 GLN A N 1
ATOM 8308 C CA . GLN A 1 1033 ? -30.668 -8.176 19.580 1.00 69.56 1033 GLN A CA 1
ATOM 8309 C C . GLN A 1 1033 ? -31.998 -7.433 19.743 1.00 69.56 1033 GLN A C 1
ATOM 8311 O O . GLN A 1 1033 ? -31.993 -6.225 19.950 1.00 69.56 1033 GLN A O 1
ATOM 8316 N N . GLY A 1 1034 ? -33.118 -8.138 19.608 1.00 80.38 1034 GLY A N 1
ATOM 8317 C CA . GLY A 1 1034 ? -34.459 -7.566 19.655 1.00 80.38 1034 GLY A CA 1
ATOM 8318 C C . GLY A 1 1034 ? -35.504 -8.554 19.152 1.00 80.38 1034 GLY A C 1
ATOM 8319 O O . GLY A 1 1034 ? -35.197 -9.719 18.877 1.00 80.38 1034 GLY A O 1
ATOM 8320 N N . LEU A 1 1035 ? -36.727 -8.070 18.998 1.00 82.12 1035 LEU A N 1
ATOM 8321 C CA . LEU A 1 1035 ? -37.826 -8.773 18.348 1.00 82.12 1035 LEU A CA 1
ATOM 8322 C C . LEU A 1 1035 ? -38.141 -8.099 17.006 1.00 82.12 1035 LEU A C 1
ATOM 8324 O O . LEU A 1 1035 ? -38.031 -6.884 16.855 1.00 82.12 1035 LEU A O 1
ATOM 8328 N N . GLU A 1 1036 ? -38.523 -8.885 16.004 1.00 83.38 1036 GLU A N 1
ATOM 8329 C CA . GLU A 1 1036 ? -38.923 -8.371 14.698 1.00 83.38 1036 GLU A CA 1
ATOM 8330 C C . GLU A 1 1036 ? -40.277 -8.919 14.270 1.00 83.38 1036 GLU A C 1
ATOM 8332 O O . GLU A 1 1036 ? -40.599 -10.092 14.461 1.00 83.38 1036 GLU A O 1
ATOM 8337 N N . LYS A 1 1037 ? -41.089 -8.046 13.674 1.00 83.19 1037 LYS A N 1
ATOM 8338 C CA . LYS A 1 1037 ? -42.385 -8.425 13.129 1.00 83.19 1037 LYS A CA 1
ATOM 8339 C C . LYS A 1 1037 ? -42.213 -8.853 11.675 1.00 83.19 1037 LYS A C 1
ATOM 8341 O O . LYS A 1 1037 ? -41.831 -8.043 10.833 1.00 83.19 1037 LYS A O 1
ATOM 8346 N N . SER A 1 1038 ? -42.508 -10.118 11.402 1.00 74.94 1038 SER A N 1
ATOM 8347 C CA . SER A 1 1038 ? -42.537 -10.699 10.060 1.00 74.94 1038 SER A CA 1
ATOM 8348 C C . SER A 1 1038 ? -43.692 -10.121 9.231 1.00 74.94 1038 SER A C 1
ATOM 8350 O O . SER A 1 1038 ? -44.654 -9.569 9.773 1.00 74.94 1038 SER A O 1
ATOM 8352 N N . GLU A 1 1039 ? -43.619 -10.262 7.903 1.00 72.69 1039 GLU A N 1
ATOM 8353 C CA . GLU A 1 1039 ? -44.652 -9.761 6.975 1.00 72.69 1039 GLU A CA 1
ATOM 8354 C C . GLU A 1 1039 ? -46.046 -10.363 7.237 1.00 72.69 1039 GLU A C 1
ATOM 8356 O O . GLU A 1 1039 ? -47.059 -9.709 6.995 1.00 72.69 1039 GLU A O 1
ATOM 8361 N N . ASP A 1 1040 ? -46.104 -11.578 7.788 1.00 74.12 1040 ASP A N 1
ATOM 8362 C CA . ASP A 1 1040 ? -47.333 -12.272 8.200 1.00 74.12 1040 ASP A CA 1
ATOM 8363 C C . ASP A 1 1040 ? -47.888 -11.804 9.562 1.00 74.12 1040 ASP A C 1
ATOM 8365 O O . ASP A 1 1040 ? -48.926 -12.282 10.020 1.00 74.12 1040 ASP A O 1
ATOM 8369 N N . GLY A 1 1041 ? -47.217 -10.852 10.216 1.00 75.00 1041 GLY A N 1
ATOM 8370 C CA . GLY A 1 1041 ? -47.595 -10.314 11.518 1.00 75.00 1041 GLY A CA 1
ATOM 8371 C C . GLY A 1 1041 ? -47.103 -11.122 12.720 1.00 75.00 1041 GLY A C 1
ATOM 8372 O O . GLY A 1 1041 ? -47.369 -10.693 13.850 1.00 75.00 1041 GLY A O 1
ATOM 8373 N N . THR A 1 1042 ? -46.381 -12.230 12.511 1.00 82.44 1042 THR A N 1
ATOM 8374 C CA . THR A 1 1042 ? -45.720 -12.988 13.587 1.00 82.44 1042 THR A CA 1
ATOM 8375 C C . THR A 1 1042 ? -44.516 -12.226 14.138 1.00 82.44 1042 THR A C 1
ATOM 8377 O O . THR A 1 1042 ? -43.905 -11.428 13.430 1.00 82.44 1042 THR A O 1
ATOM 8380 N N . ILE A 1 1043 ? -44.193 -12.423 15.417 1.00 82.31 1043 ILE A N 1
ATOM 8381 C CA . ILE A 1 1043 ? -43.033 -11.801 16.058 1.00 82.31 1043 ILE A CA 1
ATOM 8382 C C . ILE A 1 1043 ? -41.972 -12.874 16.241 1.00 82.31 1043 ILE A C 1
ATOM 8384 O O . ILE A 1 1043 ? -42.207 -13.898 16.878 1.00 82.31 1043 ILE A O 1
ATOM 8388 N N . LYS A 1 1044 ? -40.791 -12.632 15.687 1.00 81.06 1044 LYS A N 1
ATOM 8389 C CA . LYS A 1 1044 ? -39.662 -13.551 15.762 1.00 81.06 1044 LYS A CA 1
ATOM 8390 C C . LYS A 1 1044 ? -38.494 -12.890 16.482 1.00 81.06 1044 LYS A C 1
ATOM 8392 O O . LYS A 1 1044 ? -38.340 -11.670 16.415 1.00 81.06 1044 LYS A O 1
ATOM 8397 N N . PRO A 1 1045 ? -37.671 -13.668 17.194 1.00 73.81 1045 PRO A N 1
ATOM 8398 C CA . PRO A 1 1045 ? -36.444 -13.143 17.758 1.00 73.81 1045 PRO A CA 1
ATOM 8399 C C . PRO A 1 1045 ? -35.478 -12.764 16.640 1.00 73.81 1045 PRO A C 1
ATOM 8401 O O . PRO A 1 1045 ? -35.179 -13.568 15.759 1.00 73.81 1045 PRO A O 1
ATOM 8404 N N . LYS A 1 1046 ? -34.937 -11.551 16.718 1.00 74.19 1046 LYS A N 1
ATOM 8405 C CA . LYS A 1 1046 ? -33.836 -11.125 15.866 1.00 74.19 1046 LYS A CA 1
ATOM 8406 C C . LYS A 1 1046 ? -32.544 -11.716 16.418 1.00 74.19 1046 LYS A C 1
ATOM 8408 O O . LYS A 1 1046 ? -31.923 -11.145 17.325 1.00 74.19 1046 LYS A O 1
ATOM 8413 N N . LEU A 1 1047 ? -32.183 -12.890 15.906 1.00 66.12 1047 LEU A N 1
ATOM 8414 C CA . LEU A 1 1047 ? -30.978 -13.609 16.314 1.00 66.12 1047 LEU A CA 1
ATOM 8415 C C . LEU A 1 1047 ? -29.743 -12.710 16.156 1.00 66.12 1047 LEU A C 1
ATOM 8417 O O . LEU A 1 1047 ? -29.655 -11.894 15.233 1.00 66.12 1047 LEU A O 1
ATOM 8421 N N . GLY A 1 1048 ? -28.818 -12.812 17.111 1.00 57.28 1048 GLY A N 1
ATOM 8422 C CA . GLY A 1 1048 ? -27.554 -12.095 17.044 1.00 57.28 1048 GLY A CA 1
ATOM 8423 C C . GLY A 1 1048 ? -26.697 -12.569 15.873 1.00 57.28 1048 GLY A C 1
ATOM 8424 O O . GLY A 1 1048 ? -26.989 -13.569 15.222 1.00 57.28 1048 GLY A O 1
ATOM 8425 N N . VAL A 1 1049 ? -25.610 -11.842 15.629 1.00 55.12 1049 VAL A N 1
ATOM 8426 C CA . VAL A 1 1049 ? -24.553 -12.227 14.684 1.00 55.12 1049 VAL A CA 1
ATOM 8427 C C . VAL A 1 1049 ? -24.140 -13.681 14.999 1.00 55.12 1049 VAL A C 1
ATOM 8429 O O . VAL A 1 1049 ? -23.798 -13.938 16.160 1.00 55.12 1049 VAL A O 1
ATOM 8432 N N . PRO A 1 1050 ? -24.229 -14.650 14.055 1.00 56.47 1050 PRO A N 1
ATOM 8433 C CA . PRO A 1 1050 ? -23.630 -15.968 14.243 1.00 56.47 1050 PRO A CA 1
ATOM 8434 C C . PRO A 1 1050 ? -22.205 -15.866 14.787 1.00 56.47 1050 PRO A C 1
ATOM 8436 O O . PRO A 1 1050 ? -21.462 -14.940 14.462 1.00 56.47 1050 PRO A O 1
ATOM 8439 N N . TYR A 1 1051 ? -21.804 -16.795 15.641 1.00 61.28 1051 TYR A N 1
ATOM 8440 C CA . TYR A 1 1051 ? -20.432 -16.763 16.124 1.00 61.28 1051 TYR A CA 1
ATOM 8441 C C . TYR A 1 1051 ? -19.430 -17.063 14.999 1.00 61.28 1051 TYR A C 1
ATOM 8443 O O . TYR A 1 1051 ? -19.787 -17.656 13.979 1.00 61.28 1051 TYR A O 1
ATOM 8451 N N . SER A 1 1052 ? -18.161 -16.685 15.195 1.00 66.62 1052 SER A N 1
ATOM 8452 C CA . SER A 1 1052 ? -17.091 -17.089 14.277 1.00 66.62 1052 SER A CA 1
ATOM 8453 C C . SER A 1 1052 ? -17.083 -18.611 14.096 1.00 66.62 1052 SER A C 1
ATOM 8455 O O . SER A 1 1052 ? -17.481 -19.356 14.995 1.00 66.62 1052 SER A O 1
ATOM 8457 N N . ARG A 1 1053 ? -16.606 -19.099 12.946 1.00 70.06 1053 ARG A N 1
ATOM 8458 C CA . ARG A 1 1053 ? -16.648 -20.537 12.623 1.00 70.06 1053 ARG A CA 1
ATOM 8459 C C . ARG A 1 1053 ? -15.934 -21.411 13.669 1.00 70.06 1053 ARG A C 1
ATOM 8461 O O . ARG A 1 1053 ? -16.401 -22.503 13.981 1.00 70.06 1053 ARG A O 1
ATOM 8468 N N . GLU A 1 1054 ? -14.854 -20.902 14.269 1.00 73.56 1054 GLU A N 1
ATOM 8469 C CA . GLU A 1 1054 ? -14.162 -21.537 15.403 1.00 73.56 1054 GLU A CA 1
ATOM 8470 C C . GLU A 1 1054 ? -15.064 -21.642 16.639 1.00 73.56 1054 GLU A C 1
ATOM 8472 O O . GLU A 1 1054 ? -15.163 -22.697 17.268 1.00 73.56 1054 GLU A O 1
ATOM 8477 N N . VAL A 1 1055 ? -15.717 -20.538 17.002 1.00 72.12 1055 VAL A N 1
ATOM 8478 C CA . VAL A 1 1055 ? -16.595 -20.481 18.171 1.00 72.12 1055 VAL A CA 1
ATOM 8479 C C . VAL A 1 1055 ? -17.820 -21.366 17.966 1.00 72.12 1055 VAL A C 1
ATOM 8481 O O . VAL A 1 1055 ? -18.204 -22.086 18.884 1.00 72.12 1055 VAL A O 1
ATOM 8484 N N . TYR A 1 1056 ? -18.389 -21.375 16.762 1.00 72.75 1056 TYR A N 1
ATOM 8485 C CA . TYR A 1 1056 ? -19.491 -22.260 16.402 1.00 72.75 1056 TYR A CA 1
ATOM 8486 C C . TYR A 1 1056 ? -19.110 -23.732 16.605 1.00 72.75 1056 TYR A C 1
ATOM 8488 O O . TYR A 1 1056 ? -19.855 -24.468 17.248 1.00 72.75 1056 TYR A O 1
ATOM 8496 N N . LEU A 1 1057 ? -17.927 -24.152 16.136 1.00 73.75 1057 LEU A N 1
ATOM 8497 C CA . LEU A 1 1057 ? -17.441 -25.524 16.312 1.00 73.75 1057 LEU A CA 1
ATOM 8498 C C . LEU A 1 1057 ? -17.283 -25.894 17.796 1.00 73.75 1057 LEU A C 1
ATOM 8500 O O . LEU A 1 1057 ? -17.700 -26.972 18.218 1.00 73.75 1057 LEU A O 1
ATOM 8504 N N . LYS A 1 1058 ? -16.719 -24.990 18.605 1.00 77.56 1058 LYS A N 1
ATOM 8505 C CA . LYS A 1 1058 ? -16.574 -25.190 20.057 1.00 77.56 1058 LYS A CA 1
ATOM 8506 C C . LYS A 1 1058 ? -17.944 -25.323 20.741 1.00 77.56 1058 LYS A C 1
ATOM 8508 O O . LYS A 1 1058 ? -18.132 -26.211 21.568 1.00 77.56 1058 LYS A O 1
ATOM 8513 N N . ARG A 1 1059 ? -18.925 -24.499 20.362 1.00 76.25 1059 ARG A N 1
ATOM 8514 C CA . ARG A 1 1059 ? -20.301 -24.554 20.893 1.00 76.25 1059 ARG A CA 1
ATOM 8515 C C . ARG A 1 1059 ? -21.046 -25.821 20.484 1.00 76.25 1059 ARG A C 1
ATOM 8517 O O . ARG A 1 1059 ? -21.721 -26.413 21.319 1.00 76.25 1059 ARG A O 1
ATOM 8524 N N . LEU A 1 1060 ? -20.875 -26.266 19.238 1.00 75.94 1060 LEU A N 1
ATOM 8525 C CA . LEU A 1 1060 ? -21.411 -27.541 18.762 1.00 75.94 1060 LEU A CA 1
ATOM 8526 C C . LEU A 1 1060 ? -20.881 -28.702 19.608 1.00 75.94 1060 LEU A C 1
ATOM 8528 O O . LEU A 1 1060 ? -21.667 -29.472 20.146 1.00 75.94 1060 LEU A O 1
ATOM 8532 N N . ALA A 1 1061 ? -19.563 -28.754 19.813 1.00 77.00 1061 ALA A N 1
ATOM 8533 C CA . ALA A 1 1061 ? -18.924 -29.768 20.646 1.00 77.00 1061 ALA A CA 1
ATOM 8534 C C . ALA A 1 1061 ? -19.444 -29.750 22.099 1.00 77.00 1061 ALA A C 1
ATOM 8536 O O . ALA A 1 1061 ? -19.657 -30.802 22.702 1.00 77.00 1061 ALA A O 1
ATOM 8537 N N . ALA A 1 1062 ? -19.692 -28.562 22.661 1.00 77.12 1062 ALA A N 1
ATOM 8538 C CA . ALA A 1 1062 ? -20.266 -28.427 23.996 1.00 77.12 1062 ALA A CA 1
ATOM 8539 C C . ALA A 1 1062 ? -21.698 -28.981 24.089 1.00 77.12 1062 ALA A C 1
ATOM 8541 O O . ALA A 1 1062 ? -22.001 -29.712 25.033 1.00 77.12 1062 ALA A O 1
ATOM 8542 N N . ILE A 1 1063 ? -22.558 -28.643 23.122 1.00 75.25 1063 ILE A N 1
ATOM 8543 C CA . ILE A 1 1063 ? -23.959 -29.085 23.078 1.00 75.25 1063 ILE A CA 1
ATOM 8544 C C . ILE A 1 1063 ? -24.037 -30.597 22.859 1.00 75.25 1063 ILE A C 1
ATOM 8546 O O . ILE A 1 1063 ? -24.739 -31.266 23.616 1.00 75.25 1063 ILE A O 1
ATOM 8550 N N . ASP A 1 1064 ? -23.273 -31.142 21.908 1.00 74.56 1064 ASP A N 1
ATOM 8551 C CA . ASP A 1 1064 ? -23.220 -32.588 21.648 1.00 74.56 1064 ASP A CA 1
ATOM 8552 C C . ASP A 1 1064 ? -22.796 -33.355 22.912 1.00 74.56 1064 ASP A C 1
ATOM 8554 O O . ASP A 1 1064 ? -23.455 -34.314 23.308 1.00 74.56 1064 ASP A O 1
ATOM 8558 N N . GLY A 1 1065 ? -21.776 -32.870 23.632 1.00 75.31 1065 GLY A N 1
ATOM 8559 C CA . GLY A 1 1065 ? -21.322 -33.492 24.883 1.00 75.31 1065 GLY A CA 1
ATOM 8560 C C . GLY A 1 1065 ? -22.375 -33.497 25.990 1.00 75.31 1065 GLY A C 1
ATOM 8561 O O . GLY A 1 1065 ? -22.425 -34.427 26.796 1.00 75.31 1065 GLY A O 1
ATOM 8562 N N . ILE A 1 1066 ? -23.241 -32.484 26.023 1.00 74.44 1066 ILE A N 1
ATOM 8563 C CA . ILE A 1 1066 ? -24.367 -32.419 26.955 1.00 74.44 1066 ILE A CA 1
ATOM 8564 C C . ILE A 1 1066 ? -25.468 -33.402 26.537 1.00 74.44 1066 ILE A C 1
ATOM 8566 O O . ILE A 1 1066 ? -25.918 -34.197 27.363 1.00 74.44 1066 ILE A O 1
ATOM 8570 N N . VAL A 1 1067 ? -25.887 -33.373 25.269 1.00 72.06 1067 VAL A N 1
ATOM 8571 C CA . VAL A 1 1067 ? -26.979 -34.208 24.739 1.00 72.06 1067 VAL A CA 1
ATOM 8572 C C . VAL A 1 1067 ? -26.654 -35.695 24.863 1.00 72.06 1067 VAL A C 1
ATOM 8574 O O . VAL A 1 1067 ? -27.458 -36.447 25.424 1.00 72.06 1067 VAL A O 1
ATOM 8577 N N . ASP A 1 1068 ? -25.463 -36.100 24.416 1.00 65.56 1068 ASP A N 1
ATOM 8578 C CA . ASP A 1 1068 ? -25.025 -37.499 24.417 1.00 65.56 1068 ASP A CA 1
ATOM 8579 C C . ASP A 1 1068 ? -25.044 -38.102 25.826 1.00 65.56 1068 ASP A C 1
ATOM 8581 O O . ASP A 1 1068 ? -25.339 -39.285 26.009 1.00 65.56 1068 ASP A O 1
ATOM 8585 N N . HIS A 1 1069 ? -24.756 -37.287 26.843 1.00 68.69 1069 HIS A N 1
ATOM 8586 C CA . HIS A 1 1069 ? -24.655 -37.766 28.214 1.00 68.69 1069 HIS A CA 1
ATOM 8587 C C . HIS A 1 1069 ? -25.956 -37.664 29.006 1.00 68.69 1069 HIS A C 1
ATOM 8589 O O . HIS A 1 1069 ? -26.210 -38.516 29.853 1.00 68.69 1069 HIS A O 1
ATOM 8595 N N . ILE A 1 1070 ? -26.811 -36.672 28.737 1.00 67.06 1070 ILE A N 1
ATOM 8596 C CA . ILE A 1 1070 ? -28.121 -36.558 29.404 1.00 67.06 1070 ILE A CA 1
ATOM 8597 C C . ILE A 1 1070 ? -28.976 -37.804 29.132 1.00 67.06 1070 ILE A C 1
ATOM 8599 O O . ILE A 1 1070 ? -29.661 -38.276 30.040 1.00 67.06 1070 ILE A O 1
ATOM 8603 N N . LEU A 1 1071 ? -28.916 -38.372 27.919 1.00 57.53 1071 LEU A N 1
ATOM 8604 C CA . LEU A 1 1071 ? -29.603 -39.633 27.589 1.00 57.53 1071 LEU A CA 1
ATOM 8605 C C . LEU A 1 1071 ? -29.090 -40.820 28.411 1.00 57.53 1071 LEU A C 1
ATOM 8607 O O . LEU A 1 1071 ? -29.836 -41.761 28.677 1.00 57.53 1071 LEU A O 1
ATOM 8611 N N . SER A 1 1072 ? -27.820 -40.766 28.803 1.00 58.53 1072 SER A N 1
ATOM 8612 C CA . SER A 1 1072 ? -27.051 -41.877 29.352 1.00 58.53 1072 SER A CA 1
ATOM 8613 C C . SER A 1 1072 ? -26.837 -41.765 30.870 1.00 58.53 1072 SER A C 1
ATOM 8615 O O . SER A 1 1072 ? -26.047 -42.514 31.441 1.00 58.53 1072 SER A O 1
ATOM 8617 N N . LEU A 1 1073 ? -27.442 -40.793 31.548 1.00 64.19 1073 LEU A N 1
ATOM 8618 C CA . LEU A 1 1073 ? -27.223 -40.554 32.972 1.00 64.19 1073 LEU A CA 1
ATOM 8619 C C . LEU A 1 1073 ? -28.498 -40.813 33.774 1.00 64.19 1073 LEU A C 1
ATOM 8621 O O . LEU A 1 1073 ? -29.577 -40.315 33.455 1.00 64.19 1073 LEU A O 1
ATOM 8625 N N . GLU A 1 1074 ? -28.361 -41.543 34.881 1.00 61.78 1074 GLU A N 1
ATOM 8626 C CA . GLU A 1 1074 ? -29.324 -41.415 35.971 1.00 61.78 1074 GLU A CA 1
ATOM 8627 C C . GLU A 1 1074 ? -29.004 -40.137 36.763 1.00 61.78 1074 GLU A C 1
ATOM 8629 O O . GLU A 1 1074 ? -27.822 -39.850 36.981 1.00 61.78 1074 GLU A O 1
ATOM 8634 N N . PRO A 1 1075 ? -30.017 -39.365 37.207 1.00 62.22 1075 PRO A N 1
ATOM 8635 C CA . PRO A 1 1075 ? -29.789 -38.207 38.067 1.00 62.22 1075 PRO A CA 1
ATOM 8636 C C . PRO A 1 1075 ? -28.943 -38.604 39.281 1.00 62.22 1075 PRO A C 1
ATOM 8638 O O . PRO A 1 1075 ? -29.269 -39.571 39.979 1.00 62.22 1075 PRO A O 1
ATOM 8641 N N . GLY A 1 1076 ? -27.840 -37.889 39.487 1.00 66.50 1076 GLY A N 1
ATOM 8642 C CA . GLY A 1 1076 ? -26.833 -38.235 40.486 1.00 66.50 1076 GLY A CA 1
ATOM 8643 C C . GLY A 1 1076 ? -27.159 -37.664 41.862 1.00 66.50 1076 GLY A C 1
ATOM 8644 O O . GLY A 1 1076 ? -28.282 -37.255 42.135 1.00 66.50 1076 GLY A O 1
ATOM 8645 N N . ASP A 1 1077 ? -26.159 -37.628 42.745 1.00 72.06 1077 ASP A N 1
ATOM 8646 C CA . ASP A 1 1077 ? -26.238 -36.832 43.972 1.00 72.06 1077 ASP A CA 1
ATOM 8647 C C . ASP A 1 1077 ? -25.927 -35.361 43.626 1.00 72.06 1077 ASP A C 1
ATOM 8649 O O . ASP A 1 1077 ? -24.772 -35.058 43.288 1.00 72.06 1077 ASP A O 1
ATOM 8653 N N . PRO A 1 1078 ? -26.906 -34.440 43.759 1.00 69.12 1078 PRO A N 1
ATOM 8654 C CA . PRO A 1 1078 ? -26.728 -33.007 43.536 1.00 69.12 1078 PRO A CA 1
ATOM 8655 C C . PRO A 1 1078 ? -25.494 -32.413 44.215 1.00 69.12 1078 PRO A C 1
ATOM 8657 O O . PRO A 1 1078 ? -24.811 -31.560 43.643 1.00 69.12 1078 PRO A O 1
ATOM 8660 N N . GLN A 1 1079 ? -25.188 -32.855 45.441 1.00 68.44 1079 GLN A N 1
ATOM 8661 C CA . GLN A 1 1079 ? -24.062 -32.344 46.223 1.00 68.44 1079 GLN A CA 1
ATOM 8662 C C . GLN A 1 1079 ? -22.734 -32.792 45.623 1.00 68.44 1079 GLN A C 1
ATOM 8664 O O . GLN A 1 1079 ? -21.806 -31.989 45.506 1.00 68.44 1079 GLN A O 1
ATOM 8669 N N . LYS A 1 1080 ? -22.658 -34.057 45.201 1.00 75.38 1080 LYS A N 1
ATOM 8670 C CA . LYS A 1 1080 ? -21.471 -34.632 44.570 1.00 75.38 1080 LYS A CA 1
ATOM 8671 C C . LYS A 1 1080 ? -21.199 -33.984 43.213 1.00 75.38 1080 LYS A C 1
ATOM 8673 O O . LYS A 1 1080 ? -20.095 -33.489 42.998 1.00 75.38 1080 LYS A O 1
ATOM 8678 N N . ASN A 1 1081 ? -22.204 -33.925 42.341 1.00 76.81 1081 ASN A N 1
ATOM 8679 C CA . ASN A 1 1081 ? -22.069 -33.366 40.992 1.00 76.81 1081 ASN A CA 1
ATOM 8680 C C . ASN A 1 1081 ? -21.662 -31.884 41.043 1.00 76.81 1081 ASN A C 1
ATOM 8682 O O . ASN A 1 1081 ? -20.732 -31.456 40.357 1.00 76.81 1081 ASN A O 1
ATOM 8686 N N . SER A 1 1082 ? -22.276 -31.117 41.949 1.00 70.31 1082 SER A N 1
ATOM 8687 C CA . SER A 1 1082 ? -21.917 -29.712 42.178 1.00 70.31 1082 SER A CA 1
ATOM 8688 C C . SER A 1 1082 ? -20.499 -29.548 42.738 1.00 70.31 1082 SER A C 1
ATOM 8690 O O . SER A 1 1082 ? -19.775 -28.635 42.341 1.00 70.31 1082 SER A O 1
ATOM 8692 N N . ALA A 1 1083 ? -20.074 -30.414 43.665 1.00 70.81 1083 ALA A N 1
ATOM 8693 C CA . ALA A 1 1083 ? -18.724 -30.376 44.224 1.00 70.81 1083 ALA A CA 1
ATOM 8694 C C . ALA A 1 1083 ? -17.656 -30.688 43.165 1.00 70.81 1083 ALA A C 1
ATOM 8696 O O . ALA A 1 1083 ? -16.638 -29.998 43.109 1.00 70.81 1083 ALA A O 1
ATOM 8697 N N . GLU A 1 1084 ? -17.894 -31.674 42.299 1.00 75.94 1084 GLU A N 1
ATOM 8698 C CA . GLU A 1 1084 ? -16.977 -32.019 41.210 1.00 75.94 1084 GLU A CA 1
ATOM 8699 C C . GLU A 1 1084 ? -16.831 -30.885 40.190 1.00 75.94 1084 GLU A C 1
ATOM 8701 O O . GLU A 1 1084 ? -15.705 -30.544 39.814 1.00 75.94 1084 GLU A O 1
ATOM 8706 N N . LEU A 1 1085 ? -17.942 -30.251 39.799 1.00 76.00 1085 LEU A N 1
ATOM 8707 C CA . LEU A 1 1085 ? -17.926 -29.091 38.908 1.00 76.00 1085 LEU A CA 1
ATOM 8708 C C . LEU A 1 1085 ? -17.160 -27.912 39.538 1.00 76.00 1085 LEU A C 1
ATOM 8710 O O . LEU A 1 1085 ? -16.326 -27.283 38.885 1.00 76.00 1085 LEU A O 1
ATOM 8714 N N . ASN A 1 1086 ? -17.360 -27.665 40.836 1.00 70.88 1086 ASN A N 1
ATOM 8715 C CA . ASN A 1 1086 ? -16.644 -26.627 41.583 1.00 70.88 1086 ASN A CA 1
ATOM 8716 C C . ASN A 1 1086 ? -15.134 -26.884 41.672 1.00 70.88 1086 ASN A C 1
ATOM 8718 O O . ASN A 1 1086 ? -14.348 -25.947 41.529 1.00 70.88 1086 ASN A O 1
ATOM 8722 N N . VAL A 1 1087 ? -14.715 -28.133 41.905 1.00 73.81 1087 VAL A N 1
ATOM 8723 C CA . VAL A 1 1087 ? -13.294 -28.520 41.936 1.00 73.81 1087 VAL A CA 1
ATOM 8724 C C . VAL A 1 1087 ? -12.660 -28.339 40.561 1.00 73.81 1087 VAL A C 1
ATOM 8726 O O . VAL A 1 1087 ? -11.563 -27.784 40.465 1.00 73.81 1087 VAL A O 1
ATOM 8729 N N . TYR A 1 1088 ? -13.354 -28.762 39.500 1.00 76.56 1088 TYR A N 1
ATOM 8730 C CA . TYR A 1 1088 ? -12.892 -28.562 38.131 1.00 76.56 1088 TYR A CA 1
ATOM 8731 C C . TYR A 1 1088 ? -12.700 -27.072 37.835 1.00 76.56 1088 TYR A C 1
ATOM 8733 O O . TYR A 1 1088 ? -11.609 -26.666 37.437 1.00 76.56 1088 TYR A O 1
ATOM 8741 N N . LEU A 1 1089 ? -13.699 -26.239 38.128 1.00 71.00 1089 LEU A N 1
ATOM 8742 C CA . LEU A 1 1089 ? -13.636 -24.802 37.855 1.00 71.00 1089 LEU A CA 1
ATOM 8743 C C . LEU A 1 1089 ? -12.528 -24.142 38.676 1.00 71.00 1089 LEU A C 1
ATOM 8745 O O . LEU A 1 1089 ? -11.677 -23.469 38.103 1.00 71.00 1089 LEU A O 1
ATOM 8749 N N . ALA A 1 1090 ? -12.410 -24.459 39.968 1.00 68.38 1090 ALA A N 1
ATOM 8750 C CA . ALA A 1 1090 ? -11.308 -23.993 40.813 1.00 68.38 1090 ALA A CA 1
ATOM 8751 C C . ALA A 1 1090 ? -9.912 -24.380 40.285 1.00 68.38 1090 ALA A C 1
ATOM 8753 O O . ALA A 1 1090 ? -8.961 -23.618 40.464 1.00 68.38 1090 ALA A O 1
ATOM 8754 N N . SER A 1 1091 ? -9.775 -25.553 39.653 1.00 68.88 1091 SER A N 1
ATOM 8755 C CA . SER A 1 1091 ? -8.510 -25.996 39.053 1.00 68.88 1091 SER A CA 1
ATOM 8756 C C . SER A 1 1091 ? -8.125 -25.169 37.825 1.00 68.88 1091 SER A C 1
ATOM 8758 O O . SER A 1 1091 ? -6.949 -24.855 37.663 1.00 68.88 1091 SER A O 1
ATOM 8760 N N . GLN A 1 1092 ? -9.101 -24.749 37.011 1.00 65.50 1092 GLN A N 1
ATOM 8761 C CA . GLN A 1 1092 ? -8.839 -23.930 35.825 1.00 65.50 1092 GLN A CA 1
ATOM 8762 C C . GLN A 1 1092 ? -8.378 -22.506 36.186 1.00 65.50 1092 GLN A C 1
ATOM 8764 O O . GLN A 1 1092 ? -7.650 -21.901 35.413 1.00 65.50 1092 GLN A O 1
ATOM 8769 N N . PHE A 1 1093 ? -8.730 -21.990 37.372 1.00 61.44 1093 PHE A N 1
ATOM 8770 C CA . PHE A 1 1093 ? -8.321 -20.652 37.837 1.00 61.44 1093 PHE A CA 1
ATOM 8771 C C . PHE A 1 1093 ? -6.947 -20.588 38.521 1.00 61.44 1093 PHE A C 1
ATOM 8773 O O . PHE A 1 1093 ? -6.443 -19.494 38.764 1.00 61.44 1093 PHE A O 1
ATOM 8780 N N . LYS A 1 1094 ? -6.348 -21.728 38.893 1.00 55.59 1094 LYS A N 1
ATOM 8781 C CA . LYS A 1 1094 ? -5.062 -21.765 39.621 1.00 55.59 1094 LYS A CA 1
ATOM 8782 C C . LYS A 1 1094 ? -3.838 -21.937 38.729 1.00 55.59 1094 LYS A C 1
ATOM 8784 O O . LYS A 1 1094 ? -2.722 -21.729 39.196 1.00 55.59 1094 LYS A O 1
ATOM 8789 N N . GLU A 1 1095 ? -4.026 -22.344 37.484 1.00 48.09 1095 GLU A N 1
ATOM 8790 C CA . GLU A 1 1095 ? -2.947 -22.507 36.519 1.00 48.09 1095 GLU A CA 1
ATOM 8791 C C . GLU A 1 1095 ? -3.076 -21.374 35.491 1.00 48.09 1095 GLU A C 1
ATOM 8793 O O . GLU A 1 1095 ? -4.171 -21.169 34.982 1.00 48.09 1095 GLU A O 1
ATOM 8798 N N . ASP A 1 1096 ? -1.991 -20.667 35.146 1.00 44.31 1096 ASP A N 1
ATOM 8799 C CA . ASP A 1 1096 ? -1.896 -19.650 34.064 1.00 44.31 1096 ASP A CA 1
ATOM 8800 C C . ASP A 1 1096 ? -2.212 -20.213 32.648 1.00 44.31 1096 ASP A C 1
ATOM 8802 O O . ASP A 1 1096 ? -1.718 -19.752 31.616 1.00 44.31 1096 ASP A O 1
ATOM 8806 N N . LYS A 1 1097 ? -3.003 -21.282 32.561 1.00 44.50 1097 LYS A N 1
ATOM 8807 C CA . LYS A 1 1097 ? -3.415 -21.921 31.323 1.00 44.50 1097 LYS A CA 1
ATOM 8808 C C . LYS A 1 1097 ? -4.520 -21.084 30.691 1.00 44.50 1097 LYS A C 1
ATOM 8810 O O . LYS A 1 1097 ? -5.527 -20.786 31.322 1.00 44.50 1097 LYS A O 1
ATOM 8815 N N . LYS A 1 1098 ? -4.323 -20.751 29.410 1.00 48.25 1098 LYS A N 1
ATOM 8816 C CA . LYS A 1 1098 ? -5.353 -20.214 28.511 1.00 48.25 1098 LYS A CA 1
ATOM 8817 C C . LYS A 1 1098 ? -6.660 -20.975 28.751 1.00 48.25 1098 LYS A C 1
ATOM 8819 O O . LYS A 1 1098 ? -6.714 -22.186 28.537 1.00 48.25 1098 LYS A O 1
ATOM 8824 N N . TYR A 1 1099 ? -7.662 -20.269 29.256 1.00 54.28 1099 TYR A N 1
ATOM 8825 C CA . TYR A 1 1099 ? -8.977 -20.815 29.553 1.00 54.28 1099 TYR A CA 1
ATOM 8826 C C . TYR A 1 1099 ? -9.544 -21.547 28.329 1.00 54.28 1099 TYR A C 1
ATOM 8828 O O . TYR A 1 1099 ? -9.449 -21.036 27.214 1.00 54.28 1099 TYR A O 1
ATOM 8836 N N . ILE A 1 1100 ? -10.202 -22.695 28.536 1.00 56.62 1100 ILE A N 1
ATOM 8837 C CA . ILE A 1 1100 ? -11.186 -23.207 27.567 1.00 56.62 1100 ILE A CA 1
ATOM 8838 C C . ILE A 1 1100 ? -12.440 -22.338 27.720 1.00 56.62 1100 ILE A C 1
ATOM 8840 O O . ILE A 1 1100 ? -13.472 -22.782 28.205 1.00 56.62 1100 ILE A O 1
ATOM 8844 N N . MET A 1 1101 ? -12.320 -21.047 27.439 1.00 55.41 1101 MET A N 1
ATOM 8845 C CA . MET A 1 1101 ? -13.470 -20.165 27.355 1.00 55.41 1101 MET A CA 1
ATOM 8846 C C . MET A 1 1101 ? -13.796 -20.005 25.887 1.00 55.41 1101 MET A C 1
ATOM 8848 O O . MET A 1 1101 ? -12.925 -19.704 25.070 1.00 55.41 1101 MET A O 1
ATOM 8852 N N . VAL A 1 1102 ? -15.061 -20.223 25.566 1.00 55.53 1102 VAL A N 1
ATOM 8853 C CA . VAL A 1 1102 ? -15.625 -19.738 24.320 1.00 55.53 1102 VAL A CA 1
ATOM 8854 C C . VAL A 1 1102 ? -15.731 -18.216 24.488 1.00 55.53 1102 VAL A C 1
ATOM 8856 O O . VAL A 1 1102 ? -16.387 -17.788 25.431 1.00 55.53 1102 VAL A O 1
ATOM 8859 N N . PRO A 1 1103 ? -15.031 -17.389 23.688 1.00 52.19 1103 PRO A N 1
ATOM 8860 C CA . PRO A 1 1103 ? -15.066 -15.940 23.848 1.00 52.19 1103 PRO A CA 1
ATOM 8861 C C . PRO A 1 1103 ? -16.499 -15.405 23.817 1.00 52.19 1103 PRO A C 1
ATOM 8863 O O . PRO A 1 1103 ? -17.338 -15.868 23.042 1.00 52.19 1103 PRO A O 1
ATOM 8866 N N . HIS A 1 1104 ? -16.750 -14.430 24.685 1.00 42.78 1104 HIS A N 1
ATOM 8867 C CA . HIS A 1 1104 ? -18.073 -13.882 24.958 1.00 42.78 1104 HIS A CA 1
ATOM 8868 C C . HIS A 1 1104 ? -18.499 -12.804 23.933 1.00 42.78 1104 HIS A C 1
ATOM 8870 O O . HIS A 1 1104 ? -19.640 -12.338 23.976 1.00 42.78 1104 HIS A O 1
ATOM 8876 N N . GLU A 1 1105 ? -17.605 -12.432 23.005 1.00 39.47 1105 GLU A N 1
ATOM 8877 C CA . GLU A 1 1105 ? -17.816 -11.481 21.900 1.00 39.47 1105 GLU A CA 1
ATOM 8878 C C . GLU A 1 1105 ? -16.999 -11.878 20.665 1.00 39.47 1105 GLU A C 1
ATOM 8880 O O . GLU A 1 1105 ? -15.774 -12.112 20.817 1.00 39.47 1105 GLU A O 1
#

pLDDT: mean 72.72, std 17.15, range [20.36, 95.12]

Radius of gyration: 40.3 Å; chains: 1; bounding box: 112×96×105 Å

Sequence (1105 aa):
MEGLREKPKITPIESSGQELSPEMREHFDSLIKEASSHYWTFDKLGNWSKFYHDWEENNLAFKKTFLEVRKIWVKMKEGDTNFKEFFKDKIRDDLNAKAYEAYRYFTLYQDLYGVGDYKFLSEILDHEAVWTNSDGSLMHNLLQAMGESKSQDCVATIIKYIDHVLSPEYKRKSHIDSDLDNAISAMINIIGADKTCDILDSLAEADNTLKGWLEKNKIKAKIKNGSIKFYLFGSHRVEEFDLVTENERLATLETELEEFEKNPPPPKKHKMSPDMFGSPFKDLDKNENDDWIIPGPYISETNKTKEAISKPKEKVSHTESLLDDNAIRWERGRLLNLYGRFKPKAEKPIGMTTGNYLDGMTATLGIGVSSPDHYLGILNGVIDEKNIRKEGEELPTLKEVEEAYQVVAVAFARGLSLGILERRVDDAISEIDRAKDFIGSCAEKFDDPTQISFLLSLTDQLGQLQVFLSEQVAVTPPPEIPESAQSFLITHPSTKRVREVADFRDLLAEKIKWYIANDLHHNLQSIQLKIENVGTEDEKIVPVSGPSFGRLKSIIEEYKRGIELYKKVEQSDVPVYWEARESLVKDFDSKRNVVFGRDGRYFFTALKASEFGQRRSVQKYVVITSSMVGHHDQRRKDMATKYLHQNGVTLDFNFIDTGFSGTIPEFAIRALADADNTHLSHDEVNSKIKLLSSSHPGRAQIARRHGSNAAQTIEDRPKSIDRPDHLVLDENGKVYPAINPNPVKEQLRAWVVEHVSFRNFVPKLDYDHLPAELKISPETLKRLKEKGLISDQLPEKTVDDILLDVEKESEENSEDNEWMTRTALDTRVEGKLTSFMEKHLDDISKEKQGEILKDAMRLYEVSRDKVAPVVLDFARWCLERAKPGQKVLFLARDGLAPWIAARMLVRQGKFPGITEDQLKYAHLSRNITWQEDETTLKQYLSQLGVEDDGEDLLTVDVGMFGAIHQSLQELYPQKKVNSLYLISASRDEGIEGYLSDVKKGTGSIDPIWKSIPGNPAVHFIEDTFSGFYGSTQGLEKSEDGTIKPKLGVPYSREVYLKRLAAIDGIVDHILSLEPGDPQKNSAELNVYLASQFKEDKKYIMVPHE

Secondary structure (DSSP, 8-state):
-----PPPP-------S----HHHHHHHHHHHHHHHHT---GGGTT-HHHHHHHHHHS-HHHHHHHHHHHHHHHHHHHTHHHHHHHHHHHHHHHHHH-HHHHHHHHHHHHHHHTT--HHHHHHHHTSHHHHS-SS-HHHHHHHHHHHHHT-TTHHHHHHHHHHHHHSTT-S-GGGHHHHHHHHHHHHHHHH-HHHHHHHHHHHHTT-HHHHHHHHHTTHHHHHHTT-S----S----PPPP-HHHHHHHHHHHHHHHHHHHHSPPP-------GGGG--TTTTS---------------------------------TTHHHHHHHHHHHTTTPPP--SS------SSEEE--TTTHHHHHHGGGG---SSTHHHHHHTTTEEEGGGSPPTTPPPP---SHHHHHHHHHHHHHHHHIIIIIS--HHHHHHHHHHHHHHHHHHHTT---HHHHHHHHHHHHHHHHHHHHIIIIITTSPPPP--GGGS-EEEEETTTTEEEEE--HHHHHHHHHHHHHHHHHHHHGGG-EEEEESTTSTT-EEEEEES--HHHHHHHHHHHHHHHHHHHHHHHHTHHHHHHHHHHHHHS----EEEEESSTHHHHHHHHHHHTTT----EEEEE---HHHH-TT-HHHHHHHHHHHHHTT--TTSEEEESSSS-HHHHHHHHHHHHHTT----HHHHHHHEEESS--HHHHHHHHHHSTTHHHHHHHTS---SB---SEEE-TTS-EEE---BPPHHHHHHHHHHHHHHHHHHS-PBPGGG--TTS---HHHHHHHHHTTSS-S------HHHHHHHHHHHHHHTSS---PPPHHHHHHHHHHHHHHHHHHH-TTS-HHHHHHHHHHHHHHHHHIIIIIHHHHHHHHHHHHTTPPTT--EEEETTT-HHHHHHHHHHHHTT-STT--GGGEEEE---HHHHHHS-HHHHHHHHHHTT--SSSPPEEEEE--SS-HHHHHHHHH-TTS-EEEEESS-----TTEEEHHHHGGGG-SS---GGGS-TT-HHHHHHHHHH--SBPSP-EEEE-TTS-EEEEPPPB--HHHHHHHHHHHHHHHHHHTT-----HHHHHHHHHHHHHHHTTS-----PPP--

Organism: NCBI:txid1802673